Protein 8TEE (pdb70)

Foldseek 3Di:
DQAFQWAWEQEVVVRDIDIDGDDQQQWQLRVLVVVCVPPPVPDDLVQWFKAQVVVLATDPPGGAGNVNVNGPGYIYTYGQWFKAWEQFLLRDIDIEIFRQFQQQLVRQVVVCVQVLAPPSLQKGKFADPPYYYTCVLLCNDDPPDVVVVVVLLPDDALQRLQVRLLRGDGSGGGNSSPPGDGHHYIYIDRNAPDDPCCDLVRRLSNLSRLLSNLLSCDSSPVDDDDPVLSVVLVVLSVVLVVLVVQLPADPPNDPDDVVVPDDVVVVVPDPVVVVVVVVNVVVNVVSSSVNSVSSVVSNVSQCPGPVHAWRWHWKAWVVDDDTWIWIFHLFWIFTARSHPRDTDDIGGPVFFPDWDADLVQQKIWTDGPPDDIIIIHHPNSVSLSVQLSNLSSVLVVPDDPPPCVDRPVVSSCVRRPPVD/DPPVDQPPQADPVNWHWAWEAEVVVRDIDIDTHHQFQFLLNVVVSVCVVDDVVDDLPQWFKAFVVVLATDPPRRHTCNNVVHDRPTYMYTYGQWFWAWEQFLLRDIDIDTFGQFAQQLVVQVVVCVVVVAPDSLQKFKFADDDPCVPVLLDDDDQPDPVSLVVPQDPDFLLVQQVSLLGTDQSRGGNSSRPGDRPGYIYIDRDFPDDPCCDLVRRNSNLRRLLSNLLSCDSNPVDDDDPVVVVVLVVLSVVLVVLVVCLVCLPPVDPPDDQPPDDVVCVVPDPSVVVSVVVSVVVNVVSSSVNSVSSVVSNVSSCPDPCPRWRWHWKAWPPDDDIWIWIFHLFWIFTAGSGPRDTDDIGGPVQFPDKDADLVQQKIWTCGDPDGITMIHHDNSVSLSVQLRNLSSVLVVPDDPPHPSPVVSSCVSRDDD/DDDDDDDPPDDD/DDDDDDDPDDD

Nearest PDB structures (foldseek):
  8tee-assembly1_B-2  TM=1.002E+00  e=6.263E-84  Mus musculus
  8tec-assembly1_A  TM=9.852E-01  e=1.774E-73  Mus musculus
  8tec-assembly1_B-2  TM=9.814E-01  e=1.030E-70  Mus musculus
  8tee-assembly1_A  TM=9.765E-01  e=5.392E-69  Mus musculus
  5xq1-assembly1_A  TM=9.672E-01  e=6.640E-67  Mus musculus

Structure (mmCIF, N/CA/C/O backbone):
data_8TEE
#
_entry.id   8TEE
#
_cell.length_a   72.971
_cell.length_b   98.291
_cell.length_c   76.003
_cell.angle_alpha   90.00
_cell.angle_beta   96.42
_cell.angle_gamma   90.00
#
_symmetry.space_group_name_H-M   'P 1 21 1'
#
loop_
_entity.id
_entity.type
_entity.pdbx_description
1 polymer 'Fermitin family homolog 2'
2 polymer 'Integrin beta-1'
3 water water
#
loop_
_atom_site.group_PDB
_atom_site.id
_atom_site.type_symbol
_atom_site.label_atom_id
_atom_site.label_alt_id
_atom_site.label_comp_id
_atom_site.label_asym_id
_atom_site.label_entity_id
_atom_site.label_seq_id
_atom_site.pdbx_PDB_ins_code
_atom_site.Cartn_x
_atom_site.Cartn_y
_atom_site.Cartn_z
_atom_site.occupancy
_atom_site.B_iso_or_equiv
_atom_site.auth_seq_id
_atom_site.auth_comp_id
_atom_site.auth_asym_id
_atom_site.auth_atom_id
_atom_site.pdbx_PDB_model_num
ATOM 1 N N . ALA A 1 14 ? -34.105 -16.215 52.343 1.00 88.07 14 ALA A N 1
ATOM 2 C CA . ALA A 1 14 ? -32.999 -15.437 51.799 1.00 106.54 14 ALA A CA 1
ATOM 3 C C . ALA A 1 14 ? -31.821 -16.334 51.436 1.00 120.40 14 ALA A C 1
ATOM 4 O O . ALA A 1 14 ? -30.665 -15.924 51.554 1.00 130.12 14 ALA A O 1
ATOM 6 N N . ASP A 1 15 ? -32.132 -17.555 50.995 1.00 111.59 15 ASP A N 1
ATOM 7 C CA . ASP A 1 15 ? -31.131 -18.540 50.595 1.00 114.25 15 ASP A CA 1
ATOM 8 C C . ASP A 1 15 ? -30.036 -18.683 51.645 1.00 121.77 15 ASP A C 1
ATOM 9 O O . ASP A 1 15 ? -30.306 -19.061 52.789 1.00 118.64 15 ASP A O 1
ATOM 11 N N . GLY A 1 16 ? -28.799 -18.377 51.262 1.00 125.14 16 GLY A N 1
ATOM 12 C CA . GLY A 1 16 ? -27.684 -18.412 52.186 1.00 129.30 16 GLY A CA 1
ATOM 13 C C . GLY A 1 16 ? -26.685 -17.309 51.908 1.00 138.73 16 GLY A C 1
ATOM 14 O O . GLY A 1 16 ? -25.519 -17.579 51.606 1.00 136.54 16 GLY A O 1
ATOM 15 N N . THR A 1 17 ? -27.140 -16.059 52.008 1.00 157.22 17 THR A N 1
ATOM 16 C CA . THR A 1 17 ? -26.317 -14.895 51.702 1.00 157.60 17 THR A CA 1
ATOM 17 C C . THR A 1 17 ? -25.042 -14.874 52.537 1.00 156.59 17 THR A C 1
ATOM 18 O O . THR A 1 17 ? -25.093 -14.735 53.763 1.00 156.67 17 THR A O 1
ATOM 20 N N . TRP A 1 18 ? -23.896 -15.021 51.876 1.00 139.47 18 TRP A N 1
ATOM 21 C CA . TRP A 1 18 ? -22.576 -14.964 52.499 1.00 130.07 18 TRP A CA 1
ATOM 22 C C . TRP A 1 18 ? -21.794 -13.890 51.751 1.00 127.91 18 TRP A C 1
ATOM 23 O O . TRP A 1 18 ? -20.954 -14.195 50.899 1.00 127.82 18 TRP A O 1
ATOM 26 N N . GLU A 1 19 ? -22.091 -12.631 52.075 1.00 118.80 19 GLU A N 1
ATOM 27 C CA . GLU A 1 19 ? -21.534 -11.492 51.355 1.00 110.28 19 GLU A CA 1
ATOM 28 C C . GLU A 1 19 ? -20.015 -11.567 51.280 1.00 107.41 19 GLU A C 1
ATOM 29 O O . GLU A 1 19 ? -19.333 -11.718 52.297 1.00 105.75 19 GLU A O 1
ATOM 35 N N . LEU A 1 20 ? -19.493 -11.471 50.060 1.00 103.61 20 LEU A N 1
ATOM 36 C CA . LEU A 1 20 ? -18.059 -11.472 49.800 1.00 102.04 20 LEU A CA 1
ATOM 37 C C . LEU A 1 20 ? -17.695 -10.168 49.107 1.00 97.43 20 LEU A C 1
ATOM 38 O O . LEU A 1 20 ? -18.198 -9.881 48.015 1.00 97.06 20 LEU A O 1
ATOM 43 N N . SER A 1 21 ? -16.825 -9.386 49.737 1.00 97.53 21 SER A N 1
ATOM 44 C CA . SER A 1 21 ? -16.382 -8.108 49.196 1.00 99.50 21 SER A CA 1
ATOM 45 C C . SER A 1 21 ? -15.079 -8.315 48.435 1.00 99.71 21 SER A C 1
ATOM 46 O O . SER A 1 21 ? -14.097 -8.809 48.999 1.00 99.80 21 SER A O 1
ATOM 49 N N . VAL A 1 22 ? -15.077 -7.940 47.159 1.00 91.43 22 VAL A N 1
ATOM 50 C CA . VAL A 1 22 ? -13.911 -8.068 46.293 1.00 84.69 22 VAL A CA 1
ATOM 51 C C . VAL A 1 22 ? -13.528 -6.680 45.804 1.00 85.27 22 VAL A C 1
ATOM 52 O O . VAL A 1 22 ? -14.369 -5.952 45.264 1.00 84.83 22 VAL A O 1
ATOM 56 N N . HIS A 1 23 ? -12.265 -6.314 45.997 1.00 78.69 23 HIS A N 1
ATOM 57 C CA . HIS A 1 23 ? -11.740 -5.045 45.514 1.00 76.24 23 HIS A CA 1
ATOM 58 C C . HIS A 1 23 ? -11.051 -5.258 44.174 1.00 73.18 23 HIS A C 1
ATOM 59 O O . HIS A 1 23 ? -10.156 -6.102 44.057 1.00 74.34 23 HIS A O 1
ATOM 66 N N . VAL A 1 24 ? -11.469 -4.498 43.170 1.00 73.76 24 VAL A N 1
ATOM 67 C CA . VAL A 1 24 ? -10.880 -4.556 41.838 1.00 74.28 24 VAL A CA 1
ATOM 68 C C . VAL A 1 24 ? -9.883 -3.405 41.754 1.00 78.35 24 VAL A C 1
ATOM 69 O O . VAL A 1 24 ? -10.271 -2.240 41.626 1.00 82.81 24 VAL A O 1
ATOM 73 N N . THR A 1 25 ? -8.590 -3.735 41.835 1.00 71.80 25 THR A N 1
ATOM 74 C CA . THR A 1 25 ? -7.557 -2.705 41.850 1.00 69.60 25 THR A CA 1
ATOM 75 C C . THR A 1 25 ? -7.552 -1.889 40.566 1.00 74.24 25 THR A C 1
ATOM 76 O O . THR A 1 25 ? -7.189 -0.707 40.586 1.00 74.60 25 THR A O 1
ATOM 80 N N . ASP A 1 26 ? -7.952 -2.495 39.445 1.00 69.92 26 ASP A N 1
ATOM 81 C CA . ASP A 1 26 ? -7.939 -1.777 38.175 1.00 71.69 26 ASP A CA 1
ATOM 82 C C . ASP A 1 26 ? -8.907 -0.603 38.185 1.00 81.53 26 ASP A C 1
ATOM 83 O O . ASP A 1 26 ? -8.624 0.448 37.599 1.00 79.83 26 ASP A O 1
ATOM 88 N N . LEU A 1 27 ? -10.053 -0.761 38.841 1.00 92.00 27 LEU A N 1
ATOM 89 C CA . LEU A 1 27 ? -11.091 0.258 38.829 1.00 90.63 27 LEU A CA 1
ATOM 90 C C . LEU A 1 27 ? -11.249 0.969 40.164 1.00 93.25 27 LEU A C 1
ATOM 91 O O . LEU A 1 27 ? -12.116 1.843 40.281 1.00 100.10 27 LEU A O 1
ATOM 96 N N . ASN A 1 28 ? -10.436 0.623 41.168 1.00 98.70 28 ASN A N 1
ATOM 97 C CA . ASN A 1 28 ? -10.528 1.216 42.506 1.00 101.29 28 ASN A CA 1
ATOM 98 C C . ASN A 1 28 ? -11.940 1.096 43.072 1.00 103.63 28 ASN A C 1
ATOM 99 O O . ASN A 1 28 ? -12.376 1.917 43.883 1.00 104.68 28 ASN A O 1
ATOM 104 N N . ARG A 1 29 ? -12.669 0.067 42.649 1.00 97.68 29 ARG A N 1
ATOM 105 C CA . ARG A 1 29 ? -14.067 -0.104 43.009 1.00 96.93 29 ARG A CA 1
ATOM 106 C C . ARG A 1 29 ? -14.242 -1.399 43.785 1.00 94.32 29 ARG A C 1
ATOM 107 O O . ARG A 1 29 ? -13.845 -2.470 43.313 1.00 87.57 29 ARG A O 1
ATOM 109 N N . ASP A 1 30 ? -14.826 -1.296 44.974 1.00 100.83 30 ASP A N 1
ATOM 110 C CA . ASP A 1 30 ? -15.245 -2.475 45.711 1.00 99.30 30 ASP A CA 1
ATOM 111 C C . ASP A 1 30 ? -16.538 -3.023 45.123 1.00 102.03 30 ASP A C 1
ATOM 112 O O . ASP A 1 30 ? -17.394 -2.274 44.644 1.00 98.40 30 ASP A O 1
ATOM 117 N N . VAL A 1 31 ? -16.664 -4.349 45.138 1.00 93.28 31 VAL A N 1
ATOM 118 C CA . VAL A 1 31 ? -17.901 -5.014 44.749 1.00 90.66 31 VAL A CA 1
ATOM 119 C C . VAL A 1 31 ? -18.217 -6.081 45.787 1.00 93.37 31 VAL A C 1
ATOM 120 O O . VAL A 1 31 ? -17.320 -6.678 46.390 1.00 92.52 31 VAL A O 1
ATOM 124 N N . THR A 1 32 ? -19.509 -6.298 46.014 1.00 95.01 32 THR A N 1
ATOM 125 C CA . THR A 1 32 ? -19.988 -7.320 46.931 1.00 92.70 32 THR A CA 1
ATOM 126 C C . THR A 1 32 ? -20.838 -8.318 46.160 1.00 92.45 32 THR A C 1
ATOM 127 O O . THR A 1 32 ? -21.611 -7.937 45.275 1.00 91.26 32 THR A O 1
ATOM 131 N N . LEU A 1 33 ? -20.688 -9.597 46.494 1.00 93.58 33 LEU A N 1
ATOM 132 C CA . LEU A 1 33 ? -21.359 -10.667 45.776 1.00 93.80 33 LEU A CA 1
ATOM 133 C C . LEU A 1 33 ? -22.070 -11.590 46.756 1.00 98.92 33 LEU A C 1
ATOM 134 O O . LEU A 1 33 ? -21.720 -11.671 47.936 1.00 101.41 33 LEU A O 1
ATOM 139 N N . ARG A 1 34 ? -23.083 -12.283 46.244 1.00 98.88 34 ARG A N 1
ATOM 140 C CA . ARG A 1 34 ? -23.792 -13.319 46.983 1.00 99.88 34 ARG A CA 1
ATOM 141 C C . ARG A 1 34 ? -23.246 -14.679 46.573 1.00 98.23 34 ARG A C 1
ATOM 142 O O . ARG A 1 34 ? -23.139 -14.976 45.378 1.00 99.32 34 ARG A O 1
ATOM 144 N N . VAL A 1 35 ? -22.901 -15.498 47.562 1.00 107.83 35 VAL A N 1
ATOM 145 C CA . VAL A 1 35 ? -22.281 -16.795 47.345 1.00 112.01 35 VAL A CA 1
ATOM 146 C C . VAL A 1 35 ? -22.922 -17.802 48.293 1.00 123.71 35 VAL A C 1
ATOM 147 O O . VAL A 1 35 ? -23.796 -17.464 49.099 1.00 123.01 35 VAL A O 1
ATOM 149 N N . THR A 1 36 ? -22.484 -19.059 48.184 1.00 140.77 36 THR A N 1
ATOM 150 C CA . THR A 1 36 ? -22.972 -20.124 49.049 1.00 144.12 36 THR A CA 1
ATOM 151 C C . THR A 1 36 ? -21.855 -20.927 49.698 1.00 145.13 36 THR A C 1
ATOM 152 O O . THR A 1 36 ? -22.147 -21.906 50.399 1.00 147.16 36 THR A O 1
ATOM 156 N N . GLY A 1 37 ? -20.593 -20.542 49.495 1.00 130.69 37 GLY A N 1
ATOM 157 C CA . GLY A 1 37 ? -19.449 -21.303 49.949 1.00 124.32 37 GLY A CA 1
ATOM 158 C C . GLY A 1 37 ? -19.043 -22.472 49.056 1.00 124.34 37 GLY A C 1
ATOM 159 O O . GLY A 1 37 ? -17.886 -22.904 49.114 1.00 121.50 37 GLY A O 1
ATOM 160 N N . GLU A 1 38 ? -19.961 -23.007 48.237 1.00 126.73 38 GLU A N 1
ATOM 161 C CA . GLU A 1 38 ? -19.634 -24.043 47.256 1.00 125.82 38 GLU A CA 1
ATOM 162 C C . GLU A 1 38 ? -19.282 -23.469 45.897 1.00 128.32 38 GLU A C 1
ATOM 163 O O . GLU A 1 38 ? -18.876 -24.225 45.010 1.00 126.67 38 GLU A O 1
ATOM 165 N N . VAL A 1 39 ? -19.442 -22.158 45.708 1.00 138.50 39 VAL A N 1
ATOM 166 C CA . VAL A 1 39 ? -19.153 -21.559 44.410 1.00 136.40 39 VAL A CA 1
ATOM 167 C C . VAL A 1 39 ? -17.643 -21.597 44.184 1.00 137.39 39 VAL A C 1
ATOM 168 O O . VAL A 1 39 ? -16.844 -21.514 45.130 1.00 137.11 39 VAL A O 1
ATOM 172 N N . HIS A 1 40 ? -17.248 -21.791 42.933 1.00 129.18 40 HIS A N 1
ATOM 173 C CA . HIS A 1 40 ? -15.860 -22.046 42.585 1.00 125.31 40 HIS A CA 1
ATOM 174 C C . HIS A 1 40 ? -15.101 -20.743 42.379 1.00 118.53 40 HIS A C 1
ATOM 175 O O . HIS A 1 40 ? -15.688 -19.672 42.197 1.00 112.97 40 HIS A O 1
ATOM 182 N N . ILE A 1 41 ? -13.771 -20.849 42.418 1.00 119.34 41 ILE A N 1
ATOM 183 C CA . ILE A 1 41 ? -12.929 -19.709 42.070 1.00 112.75 41 ILE A CA 1
ATOM 184 C C . ILE A 1 41 ? -13.273 -19.218 40.672 1.00 107.27 41 ILE A C 1
ATOM 185 O O . ILE A 1 41 ? -13.576 -18.040 40.469 1.00 102.90 41 ILE A O 1
ATOM 187 N N . GLY A 1 42 ? -13.263 -20.120 39.689 1.00 114.55 42 GLY A N 1
ATOM 188 C CA . GLY A 1 42 ? -13.690 -19.736 38.354 1.00 111.46 42 GLY A CA 1
ATOM 189 C C . GLY A 1 42 ? -15.097 -19.173 38.328 1.00 110.50 42 GLY A C 1
ATOM 190 O O . GLY A 1 42 ? -15.426 -18.343 37.474 1.00 108.91 42 GLY A O 1
ATOM 191 N N . GLY A 1 43 ? -15.938 -19.594 39.274 1.00 107.79 43 GLY A N 1
ATOM 192 C CA . GLY A 1 43 ? -17.296 -19.081 39.324 1.00 102.74 43 GLY A CA 1
ATOM 193 C C . GLY A 1 43 ? -17.353 -17.620 39.731 1.00 98.87 43 GLY A C 1
ATOM 194 O O . GLY A 1 43 ? -18.087 -16.828 39.134 1.00 96.43 43 GLY A O 1
ATOM 195 N N . VAL A 1 44 ? -16.576 -17.239 40.748 1.00 95.69 44 VAL A N 1
ATOM 196 C CA . VAL A 1 44 ? -16.653 -15.865 41.237 1.00 88.49 44 VAL A CA 1
ATOM 197 C C . VAL A 1 44 ? -16.016 -14.895 40.244 1.00 87.82 44 VAL A C 1
ATOM 198 O O . VAL A 1 44 ? -16.550 -13.806 40.007 1.00 84.22 44 VAL A O 1
ATOM 202 N N . MET A 1 45 ? -14.890 -15.274 39.623 1.00 88.41 45 MET A N 1
ATOM 203 C CA . MET A 1 45 ? -14.285 -14.409 38.607 1.00 83.15 45 MET A CA 1
ATOM 204 C C . MET A 1 45 ? -15.278 -14.082 37.497 1.00 83.41 45 MET A C 1
ATOM 205 O O . MET A 1 45 ? -15.408 -12.924 37.084 1.00 80.62 45 MET A O 1
ATOM 210 N N . LEU A 1 46 ? -15.993 -15.096 37.003 1.00 84.17 46 LEU A N 1
ATOM 211 C CA . LEU A 1 46 ? -16.990 -14.851 35.966 1.00 80.40 46 LEU A CA 1
ATOM 212 C C . LEU A 1 46 ? -18.122 -13.970 36.477 1.00 79.18 46 LEU A C 1
ATOM 213 O O . LEU A 1 46 ? -18.753 -13.253 35.692 1.00 79.32 46 LEU A O 1
ATOM 218 N N . LYS A 1 47 ? -18.392 -14.005 37.783 1.00 81.25 47 LYS A N 1
ATOM 219 C CA . LYS A 1 47 ? -19.373 -13.088 38.350 1.00 79.48 47 LYS A CA 1
ATOM 220 C C . LYS A 1 47 ? -18.842 -11.661 38.386 1.00 78.88 47 LYS A C 1
ATOM 221 O O . LYS A 1 47 ? -19.629 -10.707 38.372 1.00 76.63 47 LYS A O 1
ATOM 223 N N . LEU A 1 48 ? -17.517 -11.495 38.429 1.00 78.58 48 LEU A N 1
ATOM 224 C CA . LEU A 1 48 ? -16.932 -10.157 38.423 1.00 77.98 48 LEU A CA 1
ATOM 225 C C . LEU A 1 48 ? -17.143 -9.464 37.082 1.00 76.44 48 LEU A C 1
ATOM 226 O O . LEU A 1 48 ? -17.572 -8.305 37.032 1.00 75.13 48 LEU A O 1
ATOM 231 N N . VAL A 1 49 ? -16.839 -10.157 35.982 1.00 78.92 49 VAL A N 1
ATOM 232 C CA . VAL A 1 49 ? -16.918 -9.532 34.666 1.00 81.31 49 VAL A CA 1
ATOM 233 C C . VAL A 1 49 ? -18.369 -9.257 34.284 1.00 80.88 49 VAL A C 1
ATOM 234 O O . VAL A 1 49 ? -18.679 -8.219 33.687 1.00 78.83 49 VAL A O 1
ATOM 238 N N . GLU A 1 50 ? -19.282 -10.170 34.629 1.00 85.23 50 GLU A N 1
ATOM 239 C CA . GLU A 1 50 ? -20.690 -9.977 34.296 1.00 84.73 50 GLU A CA 1
ATOM 240 C C . GLU A 1 50 ? -21.294 -8.779 35.014 1.00 83.90 50 GLU A C 1
ATOM 241 O O . GLU A 1 50 ? -22.319 -8.254 34.567 1.00 86.27 50 GLU A O 1
ATOM 243 N N . LYS A 1 51 ? -20.688 -8.341 36.116 1.00 82.94 51 LYS A N 1
ATOM 244 C CA . LYS A 1 51 ? -21.144 -7.161 36.838 1.00 79.08 51 LYS A CA 1
ATOM 245 C C . LYS A 1 51 ? -20.401 -5.896 36.437 1.00 81.74 51 LYS A C 1
ATOM 246 O O . LYS A 1 51 ? -21.004 -4.818 36.417 1.00 76.27 51 LYS A O 1
ATOM 248 N N . LEU A 1 52 ? -19.115 -5.996 36.123 1.00 91.56 52 LEU A N 1
ATOM 249 C CA . LEU A 1 52 ? -18.348 -4.847 35.663 1.00 89.00 52 LEU A CA 1
ATOM 250 C C . LEU A 1 52 ? -18.336 -4.843 34.133 1.00 88.92 52 LEU A C 1
ATOM 251 O O . LEU A 1 52 ? -19.169 -5.495 33.500 1.00 91.97 52 LEU A O 1
ATOM 253 N N . ASP A 1 53 ? -17.388 -4.127 33.527 1.00 79.79 53 ASP A N 1
ATOM 254 C CA . ASP A 1 53 ? -17.335 -3.961 32.077 1.00 78.26 53 ASP A CA 1
ATOM 255 C C . ASP A 1 53 ? -17.307 -5.296 31.343 1.00 78.24 53 ASP A C 1
ATOM 256 O O . ASP A 1 53 ? -16.310 -6.020 31.390 1.00 79.07 53 ASP A O 1
ATOM 261 N N . VAL A 1 54 ? -18.402 -5.632 30.656 1.00 78.49 54 VAL A N 1
ATOM 262 C CA . VAL A 1 54 ? -18.430 -6.834 29.825 1.00 76.74 54 VAL A CA 1
ATOM 263 C C . VAL A 1 54 ? -17.592 -6.706 28.565 1.00 75.83 54 VAL A C 1
ATOM 264 O O . VAL A 1 54 ? -17.502 -7.675 27.801 1.00 70.53 54 VAL A O 1
ATOM 268 N N . LYS A 1 55 ? -16.986 -5.542 28.318 1.00 77.36 55 LYS A N 1
ATOM 269 C CA . LYS A 1 55 ? -16.073 -5.339 27.201 1.00 75.91 55 LYS A CA 1
ATOM 270 C C . LYS A 1 55 ? -14.611 -5.400 27.614 1.00 79.50 55 LYS A C 1
ATOM 271 O O . LYS A 1 55 ? -13.745 -5.574 26.749 1.00 82.36 55 LYS A O 1
ATOM 274 N N . LYS A 1 56 ? -14.322 -5.248 28.904 1.00 78.29 56 LYS A N 1
ATOM 275 C CA . LYS A 1 56 ? -12.949 -5.182 29.381 1.00 77.26 56 LYS A CA 1
ATOM 276 C C . LYS A 1 56 ? -12.241 -6.521 29.213 1.00 76.83 56 LYS A C 1
ATOM 277 O O . LYS A 1 56 ? -12.854 -7.589 29.281 1.00 77.64 56 LYS A O 1
ATOM 283 N N . ASP A 1 57 ? -10.934 -6.449 28.981 1.00 72.65 57 ASP A N 1
ATOM 284 C CA . ASP A 1 57 ? -10.080 -7.632 28.948 1.00 70.21 57 ASP A CA 1
ATOM 285 C C . ASP A 1 57 ? -9.714 -7.989 30.383 1.00 71.94 57 ASP A C 1
ATOM 286 O O . ASP A 1 57 ? -8.860 -7.346 30.997 1.00 69.31 57 ASP A O 1
ATOM 291 N N . TRP A 1 58 ? -10.369 -9.014 30.924 1.00 73.56 58 TRP A N 1
ATOM 292 C CA . TRP A 1 58 ? -10.075 -9.514 32.260 1.00 74.74 58 TRP A CA 1
ATOM 293 C C . TRP A 1 58 ? -9.201 -10.760 32.246 1.00 74.80 58 TRP A C 1
ATOM 294 O O . TRP A 1 58 ? -8.945 -11.330 33.311 1.00 78.20 58 TRP A O 1
ATOM 305 N N . SER A 1 59 ? -8.735 -11.192 31.071 1.00 64.80 59 SER A N 1
ATOM 306 C CA . SER A 1 59 ? -8.014 -12.456 30.947 1.00 68.66 59 SER A CA 1
ATOM 307 C C . SER A 1 59 ? -6.701 -12.479 31.720 1.00 67.31 59 SER A C 1
ATOM 308 O O . SER A 1 59 ? -6.116 -13.556 31.876 1.00 66.35 59 SER A O 1
ATOM 311 N N . ASP A 1 60 ? -6.225 -11.333 32.203 1.00 61.15 60 ASP A N 1
ATOM 312 C CA . ASP A 1 60 ? -5.024 -11.283 33.024 1.00 61.49 60 ASP A CA 1
ATOM 313 C C . ASP A 1 60 ? -5.328 -11.191 34.515 1.00 62.75 60 ASP A C 1
ATOM 314 O O . ASP A 1 60 ? -4.406 -11.315 35.329 1.00 60.63 60 ASP A O 1
ATOM 319 N N . HIS A 1 61 ? -6.588 -10.995 34.892 1.00 65.37 61 HIS A N 1
ATOM 320 C CA . HIS A 1 61 ? -6.932 -10.846 36.297 1.00 62.79 61 HIS A CA 1
ATOM 321 C C . HIS A 1 61 ? -7.020 -12.195 36.994 1.00 63.15 61 HIS A C 1
ATOM 322 O O . HIS A 1 61 ? -7.425 -13.202 36.407 1.00 65.43 61 HIS A O 1
ATOM 329 N N . ALA A 1 62 ? -6.636 -12.198 38.266 1.00 63.95 62 ALA A N 1
ATOM 330 C CA . ALA A 1 62 ? -6.805 -13.344 39.141 1.00 64.37 62 ALA A CA 1
ATOM 331 C C . ALA A 1 62 ? -7.146 -12.830 40.531 1.00 65.15 62 ALA A C 1
ATOM 332 O O . ALA A 1 62 ? -7.032 -11.635 40.820 1.00 62.63 62 ALA A O 1
ATOM 334 N N . LEU A 1 63 ? -7.573 -13.741 41.396 1.00 66.08 63 LEU A N 1
ATOM 335 C CA . LEU A 1 63 ? -7.960 -13.383 42.752 1.00 70.27 63 LEU A CA 1
ATOM 336 C C . LEU A 1 63 ? -6.782 -13.576 43.697 1.00 74.75 63 LEU A C 1
ATOM 337 O O . LEU A 1 63 ? -6.179 -14.653 43.739 1.00 75.04 63 LEU A O 1
ATOM 342 N N . TRP A 1 64 ? -6.453 -12.526 44.446 1.00 74.53 64 TRP A N 1
ATOM 343 C CA . TRP A 1 64 ? -5.384 -12.565 45.433 1.00 77.42 64 TRP A CA 1
ATOM 344 C C . TRP A 1 64 ? -5.980 -12.310 46.809 1.00 81.87 64 TRP A C 1
ATOM 345 O O . TRP A 1 64 ? -6.684 -11.315 47.013 1.00 82.04 64 TRP A O 1
ATOM 356 N N . TRP A 1 65 ? -5.702 -13.216 47.744 1.00 81.09 65 TRP A N 1
ATOM 357 C CA . TRP A 1 65 ? -6.212 -13.142 49.110 1.00 81.92 65 TRP A CA 1
ATOM 358 C C . TRP A 1 65 ? -5.108 -12.549 49.979 1.00 81.54 65 TRP A C 1
ATOM 359 O O . TRP A 1 65 ? -4.198 -13.258 50.414 1.00 81.17 65 TRP A O 1
ATOM 370 N N . GLU A 1 66 ? -5.196 -11.239 50.231 1.00 78.60 66 GLU A N 1
ATOM 371 C CA . GLU A 1 66 ? -4.120 -10.534 50.924 1.00 80.52 66 GLU A CA 1
ATOM 372 C C . GLU A 1 66 ? -3.904 -11.077 52.331 1.00 83.08 66 GLU A C 1
ATOM 373 O O . GLU A 1 66 ? -2.759 -11.252 52.765 1.00 85.53 66 GLU A O 1
ATOM 379 N N . LYS A 1 67 ? -4.990 -11.340 53.063 1.00 80.73 67 LYS A N 1
ATOM 380 C CA . LYS A 1 67 ? -4.860 -11.816 54.437 1.00 77.04 67 LYS A CA 1
ATOM 381 C C . LYS A 1 67 ? -4.074 -13.120 54.500 1.00 79.53 67 LYS A C 1
ATOM 382 O O . LYS A 1 67 ? -3.219 -13.298 55.377 1.00 80.86 67 LYS A O 1
ATOM 384 N N . LYS A 1 68 ? -4.343 -14.040 53.578 1.00 83.09 68 LYS A N 1
ATOM 385 C CA . LYS A 1 68 ? -3.596 -15.286 53.485 1.00 86.05 68 LYS A CA 1
ATOM 386 C C . LYS A 1 68 ? -2.337 -15.156 52.638 1.00 84.76 68 LYS A C 1
ATOM 387 O O . LYS A 1 68 ? -1.563 -16.115 52.559 1.00 80.44 68 LYS A O 1
ATOM 389 N N . ARG A 1 69 ? -2.119 -13.998 52.014 1.00 94.39 69 ARG A N 1
ATOM 390 C CA . ARG A 1 69 ? -0.955 -13.737 51.168 1.00 94.63 69 ARG A CA 1
ATOM 391 C C . ARG A 1 69 ? -0.773 -14.839 50.125 1.00 93.32 69 ARG A C 1
ATOM 392 O O . ARG A 1 69 ? 0.286 -15.460 50.007 1.00 92.22 69 ARG A O 1
ATOM 400 N N . THR A 1 70 ? -1.837 -15.077 49.361 1.00 82.06 70 THR A N 1
ATOM 401 C CA . THR A 1 70 ? -1.849 -16.174 48.405 1.00 82.57 70 THR A CA 1
ATOM 402 C C . THR A 1 70 ? -2.707 -15.813 47.203 1.00 80.46 70 THR A C 1
ATOM 403 O O . THR A 1 70 ? -3.787 -15.234 47.351 1.00 79.31 70 THR A O 1
ATOM 407 N N . TRP A 1 71 ? -2.216 -16.159 46.015 1.00 73.67 71 TRP A N 1
ATOM 408 C CA . TRP A 1 71 ? -3.047 -16.120 44.822 1.00 74.48 71 TRP A CA 1
ATOM 409 C C . TRP A 1 71 ? -3.999 -17.310 44.815 1.00 79.17 71 TRP A C 1
ATOM 410 O O . TRP A 1 71 ? -3.711 -18.368 45.381 1.00 76.73 71 TRP A O 1
ATOM 421 N N . LEU A 1 72 ? -5.146 -17.132 44.167 1.00 76.64 72 LEU A N 1
ATOM 422 C CA . LEU A 1 72 ? -6.135 -18.196 44.019 1.00 75.41 72 LEU A CA 1
ATOM 423 C C . LEU A 1 72 ? -6.182 -18.632 42.557 1.00 83.27 72 LEU A C 1
ATOM 424 O O . LEU A 1 72 ? -7.161 -18.409 41.843 1.00 89.23 72 LEU A O 1
ATOM 429 N N . LEU A 1 73 ? -5.098 -19.272 42.114 1.00 83.10 73 LEU A N 1
ATOM 430 C CA . LEU A 1 73 ? -4.983 -19.647 40.710 1.00 87.45 73 LEU A CA 1
ATOM 431 C C . LEU A 1 73 ? -5.696 -20.957 40.399 1.00 97.74 73 LEU A C 1
ATOM 432 O O . LEU A 1 73 ? -6.169 -21.142 39.272 1.00 99.25 73 LEU A O 1
ATOM 437 N N . LYS A 1 74 ? -5.782 -21.870 41.365 1.00 112.10 74 LYS A N 1
ATOM 438 C CA . LYS A 1 74 ? -6.520 -23.111 41.165 1.00 114.60 74 LYS A CA 1
ATOM 439 C C . LYS A 1 74 ? -8.006 -22.811 40.998 1.00 118.72 74 LYS A C 1
ATOM 440 O O . LYS A 1 74 ? -8.736 -22.689 41.987 1.00 122.51 74 LYS A O 1
ATOM 442 N N . THR A 1 75 ? -8.456 -22.696 39.744 1.00 114.53 75 THR A N 1
ATOM 443 C CA . THR A 1 75 ? -9.804 -22.202 39.470 1.00 116.04 75 THR A CA 1
ATOM 444 C C . THR A 1 75 ? -10.872 -23.160 39.985 1.00 126.39 75 THR A C 1
ATOM 445 O O . THR A 1 75 ? -11.868 -22.728 40.577 1.00 124.68 75 THR A O 1
ATOM 449 N N . HIS A 1 76 ? -10.688 -24.463 39.774 1.00 147.48 76 HIS A N 1
ATOM 450 C CA . HIS A 1 76 ? -11.672 -25.467 40.184 1.00 149.51 76 HIS A CA 1
ATOM 451 C C . HIS A 1 76 ? -11.539 -25.779 41.678 1.00 150.61 76 HIS A C 1
ATOM 452 O O . HIS A 1 76 ? -11.206 -26.889 42.094 1.00 153.58 76 HIS A O 1
ATOM 454 N N . TRP A 1 77 ? -11.812 -24.757 42.489 1.00 134.75 77 TRP A N 1
ATOM 455 C CA . TRP A 1 77 ? -11.697 -24.833 43.940 1.00 135.62 77 TRP A CA 1
ATOM 456 C C . TRP A 1 77 ? -12.915 -24.170 44.565 1.00 136.94 77 TRP A C 1
ATOM 457 O O . TRP A 1 77 ? -13.237 -23.026 44.233 1.00 136.33 77 TRP A O 1
ATOM 468 N N . THR A 1 78 ? -13.590 -24.884 45.461 1.00 124.87 78 THR A N 1
ATOM 469 C CA . THR A 1 78 ? -14.697 -24.285 46.188 1.00 121.85 78 THR A CA 1
ATOM 470 C C . THR A 1 78 ? -14.172 -23.231 47.154 1.00 118.45 78 THR A C 1
ATOM 471 O O . THR A 1 78 ? -13.035 -23.303 47.628 1.00 116.12 78 THR A O 1
ATOM 475 N N . LEU A 1 79 ? -15.012 -22.230 47.430 1.00 115.29 79 LEU A N 1
ATOM 476 C CA . LEU A 1 79 ? -14.644 -21.206 48.403 1.00 114.06 79 LEU A CA 1
ATOM 477 C C . LEU A 1 79 ? -14.312 -21.829 49.755 1.00 112.91 79 LEU A C 1
ATOM 478 O O . LEU A 1 79 ? -13.341 -21.432 50.410 1.00 109.18 79 LEU A O 1
ATOM 483 N N . ASP A 1 80 ? -15.103 -22.817 50.183 1.00 112.45 80 ASP A N 1
ATOM 484 C CA . ASP A 1 80 ? -14.809 -23.515 51.432 1.00 111.71 80 ASP A CA 1
ATOM 485 C C . ASP A 1 80 ? -13.487 -24.266 51.344 1.00 112.58 80 ASP A C 1
ATOM 486 O O . ASP A 1 80 ? -12.734 -24.328 52.324 1.00 109.09 80 ASP A O 1
ATOM 488 N N . LYS A 1 81 ? -13.187 -24.842 50.176 1.00 112.30 81 LYS A N 1
ATOM 489 C CA . LYS A 1 81 ? -11.910 -25.526 49.997 1.00 112.93 81 LYS A CA 1
ATOM 490 C C . LYS A 1 81 ? -10.743 -24.569 50.210 1.00 112.43 81 LYS A C 1
ATOM 491 O O . LYS A 1 81 ? -9.715 -24.949 50.783 1.00 111.95 81 LYS A O 1
ATOM 493 N N . CYS A 1 82 ? -10.889 -23.319 49.774 1.00 111.30 82 CYS A N 1
ATOM 494 C CA . CYS A 1 82 ? -9.906 -22.290 50.084 1.00 108.77 82 CYS A CA 1
ATOM 495 C C . CYS A 1 82 ? -10.128 -21.648 51.446 1.00 105.08 82 CYS A C 1
ATOM 496 O O . CYS A 1 82 ? -9.169 -21.150 52.047 1.00 95.51 82 CYS A O 1
ATOM 499 N N . GLY A 1 83 ? -11.359 -21.646 51.945 1.00 106.56 83 GLY A N 1
ATOM 500 C CA . GLY A 1 83 ? -11.673 -20.969 53.191 1.00 101.94 83 GLY A CA 1
ATOM 501 C C . GLY A 1 83 ? -12.623 -19.807 52.965 1.00 102.16 83 GLY A C 1
ATOM 502 O O . GLY A 1 83 ? -12.750 -18.912 53.801 1.00 100.08 83 GLY A O 1
ATOM 503 N N . ALA A 1 86 ? -16.573 -16.512 54.918 1.00 97.46 86 ALA A N 1
ATOM 504 C CA . ALA A 1 86 ? -17.207 -15.224 54.661 1.00 101.60 86 ALA A CA 1
ATOM 505 C C . ALA A 1 86 ? -16.437 -14.098 55.344 1.00 106.86 86 ALA A C 1
ATOM 506 O O . ALA A 1 86 ? -15.507 -14.352 56.111 1.00 108.71 86 ALA A O 1
ATOM 508 N N . ASP A 1 87 ? -16.834 -12.858 55.052 1.00 116.31 87 ASP A N 1
ATOM 509 C CA . ASP A 1 87 ? -16.173 -11.645 55.536 1.00 117.72 87 ASP A CA 1
ATOM 510 C C . ASP A 1 87 ? -14.725 -11.545 55.067 1.00 114.70 87 ASP A C 1
ATOM 511 O O . ASP A 1 87 ? -13.944 -10.760 55.615 1.00 112.46 87 ASP A O 1
ATOM 513 N N . ALA A 1 88 ? -14.351 -12.321 54.054 1.00 102.97 88 ALA A N 1
ATOM 514 C CA . ALA A 1 88 ? -12.994 -12.290 53.530 1.00 94.91 88 ALA A CA 1
ATOM 515 C C . ALA A 1 88 ? -12.827 -11.135 52.552 1.00 94.54 88 ALA A C 1
ATOM 516 O O . ALA A 1 88 ? -13.741 -10.811 51.788 1.00 98.47 88 ALA A O 1
ATOM 518 N N . LYS A 1 89 ? -11.651 -10.515 52.581 1.00 88.17 89 LYS A N 1
ATOM 519 C CA . LYS A 1 89 ? -11.327 -9.397 51.702 1.00 84.15 89 LYS A CA 1
ATOM 520 C C . LYS A 1 89 ? -10.419 -9.905 50.588 1.00 77.48 89 LYS A C 1
ATOM 521 O O . LYS A 1 89 ? -9.235 -10.175 50.818 1.00 80.72 89 LYS A O 1
ATOM 527 N N . LEU A 1 90 ? -10.972 -10.037 49.388 1.00 76.24 90 LEU A N 1
ATOM 528 C CA . LEU A 1 90 ? -10.231 -10.505 48.227 1.00 75.09 90 LEU A CA 1
ATOM 529 C C . LEU A 1 90 ? -9.980 -9.351 47.265 1.00 75.81 90 LEU A C 1
ATOM 530 O O . LEU A 1 90 ? -10.631 -8.305 47.326 1.00 74.92 90 LEU A O 1
ATOM 535 N N . GLN A 1 91 ? -9.019 -9.555 46.370 1.00 71.75 91 GLN A N 1
ATOM 536 C CA . GLN A 1 91 ? -8.684 -8.577 45.347 1.00 71.53 91 GLN A CA 1
ATOM 537 C C . GLN A 1 91 ? -8.736 -9.233 43.975 1.00 67.53 91 GLN A C 1
ATOM 538 O O . GLN A 1 91 ? -8.198 -10.328 43.784 1.00 68.64 91 GLN A O 1
ATOM 544 N N . PHE A 1 92 ? -9.394 -8.564 43.032 1.00 69.04 92 PHE A N 1
ATOM 545 C CA . PHE A 1 92 ? -9.384 -8.950 41.625 1.00 67.06 92 PHE A CA 1
ATOM 546 C C . PHE A 1 92 ? -8.401 -8.015 40.932 1.00 63.85 92 PHE A C 1
ATOM 547 O O . PHE A 1 92 ? -8.719 -6.857 40.650 1.00 65.18 92 PHE A O 1
ATOM 555 N N . THR A 1 93 ? -7.202 -8.518 40.665 1.00 60.31 93 THR A N 1
ATOM 556 C CA . THR A 1 93 ? -6.086 -7.676 40.271 1.00 60.37 93 THR A CA 1
ATOM 557 C C . THR A 1 93 ? -5.346 -8.304 39.100 1.00 55.44 93 THR A C 1
ATOM 558 O O . THR A 1 93 ? -5.349 -9.532 38.946 1.00 56.31 93 THR A O 1
ATOM 562 N N . PRO A 1 94 ? -4.732 -7.488 38.244 1.00 54.89 94 PRO A N 1
ATOM 563 C CA . PRO A 1 94 ? -3.925 -8.044 37.150 1.00 59.86 94 PRO A CA 1
ATOM 564 C C . PRO A 1 94 ? -2.712 -8.791 37.685 1.00 63.19 94 PRO A C 1
ATOM 565 O O . PRO A 1 94 ? -2.004 -8.310 38.573 1.00 57.84 94 PRO A O 1
ATOM 569 N N . GLN A 1 95 ? -2.478 -9.984 37.133 1.00 60.71 95 GLN A N 1
ATOM 570 C CA . GLN A 1 95 ? -1.292 -10.746 37.506 1.00 58.08 95 GLN A CA 1
ATOM 571 C C . GLN A 1 95 ? -0.021 -10.025 37.076 1.00 58.86 95 GLN A C 1
ATOM 572 O O . GLN A 1 95 ? 0.994 -10.063 37.782 1.00 59.97 95 GLN A O 1
ATOM 578 N N . HIS A 1 96 ? -0.060 -9.359 35.926 1.00 57.79 96 HIS A N 1
ATOM 579 C CA . HIS A 1 96 ? 1.088 -8.627 35.409 1.00 60.03 96 HIS A CA 1
ATOM 580 C C . HIS A 1 96 ? 1.025 -7.174 35.865 1.00 59.07 96 HIS A C 1
ATOM 581 O O . HIS A 1 96 ? -0.015 -6.521 35.738 1.00 60.02 96 HIS A O 1
ATOM 588 N N . LYS A 1 97 ? 2.138 -6.679 36.406 1.00 60.58 97 LYS A N 1
ATOM 589 C CA . LYS A 1 97 ? 2.242 -5.301 36.865 1.00 61.82 97 LYS A CA 1
ATOM 590 C C . LYS A 1 97 ? 3.609 -4.753 36.482 1.00 66.64 97 LYS A C 1
ATOM 591 O O . LYS A 1 97 ? 4.509 -5.493 36.076 1.00 62.65 97 LYS A O 1
ATOM 597 N N . LEU A 1 98 ? 3.761 -3.438 36.622 1.00 66.94 98 LEU A N 1
ATOM 598 C CA . LEU A 1 98 ? 5.014 -2.765 36.309 1.00 64.60 98 LEU A CA 1
ATOM 599 C C . LEU A 1 98 ? 5.943 -2.810 37.515 1.00 67.78 98 LEU A C 1
ATOM 600 O O . LEU A 1 98 ? 5.542 -2.466 38.631 1.00 73.37 98 LEU A O 1
ATOM 602 N N . LEU A 1 99 ? 7.184 -3.235 37.285 1.00 67.97 99 LEU A N 1
ATOM 603 C CA . LEU A 1 99 ? 8.203 -3.315 38.324 1.00 68.95 99 LEU A CA 1
ATOM 604 C C . LEU A 1 99 ? 9.315 -2.336 37.985 1.00 67.01 99 LEU A C 1
ATOM 605 O O . LEU A 1 99 ? 9.916 -2.426 36.909 1.00 65.53 99 LEU A O 1
ATOM 610 N N . ARG A 1 100 ? 9.586 -1.402 38.892 1.00 70.84 100 ARG A N 1
ATOM 611 C CA . ARG A 1 100 ? 10.731 -0.519 38.729 1.00 70.58 100 ARG A CA 1
ATOM 612 C C . ARG A 1 100 ? 11.983 -1.222 39.235 1.00 65.02 100 ARG A C 1
ATOM 613 O O . ARG A 1 100 ? 12.009 -1.730 40.360 1.00 64.35 100 ARG A O 1
ATOM 621 N N . LEU A 1 101 ? 13.010 -1.274 38.395 1.00 64.49 101 LEU A N 1
ATOM 622 C CA . LEU A 1 101 ? 14.256 -1.944 38.728 1.00 60.92 101 LEU A CA 1
ATOM 623 C C . LEU A 1 101 ? 15.419 -0.975 38.590 1.00 61.46 101 LEU A C 1
ATOM 624 O O . LEU A 1 101 ? 15.455 -0.163 37.661 1.00 61.25 101 LEU A O 1
ATOM 629 N N . GLN A 1 102 ? 16.364 -1.058 39.521 1.00 58.86 102 GLN A N 1
ATOM 630 C CA . GLN A 1 102 ? 17.663 -0.420 39.362 1.00 60.15 102 GLN A CA 1
ATOM 631 C C . GLN A 1 102 ? 18.639 -1.464 38.840 1.00 55.97 102 GLN A C 1
ATOM 632 O O . GLN A 1 102 ? 18.861 -2.493 39.488 1.00 53.96 102 GLN A O 1
ATOM 638 N N . LEU A 1 103 ? 19.201 -1.208 37.666 1.00 57.97 103 LEU A N 1
ATOM 639 C CA . LEU A 1 103 ? 20.173 -2.115 37.088 1.00 59.50 103 LEU A CA 1
ATOM 640 C C . LEU A 1 103 ? 21.504 -1.992 37.827 1.00 54.99 103 LEU A C 1
ATOM 641 O O . LEU A 1 103 ? 21.727 -1.029 38.565 1.00 54.47 103 LEU A O 1
ATOM 646 N N . PRO A 1 104 ? 22.402 -2.970 37.661 1.00 56.09 104 PRO A N 1
ATOM 647 C CA . PRO A 1 104 ? 23.738 -2.823 38.265 1.00 51.39 104 PRO A CA 1
ATOM 648 C C . PRO A 1 104 ? 24.466 -1.572 37.807 1.00 54.34 104 PRO A C 1
ATOM 649 O O . PRO A 1 104 ? 25.212 -0.975 38.593 1.00 53.85 104 PRO A O 1
ATOM 653 N N . ASN A 1 105 ? 24.256 -1.143 36.560 1.00 55.53 105 ASN A N 1
ATOM 654 C CA . ASN A 1 105 ? 24.871 0.092 36.088 1.00 57.59 105 ASN A CA 1
ATOM 655 C C . ASN A 1 105 ? 24.259 1.337 36.717 1.00 61.65 105 ASN A C 1
ATOM 656 O O . ASN A 1 105 ? 24.645 2.449 36.337 1.00 60.80 105 ASN A O 1
ATOM 661 N N . MET A 1 106 ? 23.314 1.166 37.643 1.00 63.38 106 MET A N 1
ATOM 662 C CA . MET A 1 106 ? 22.655 2.198 38.445 1.00 66.07 106 MET A CA 1
ATOM 663 C C . MET A 1 106 ? 21.583 2.948 37.665 1.00 67.28 106 MET A C 1
ATOM 664 O O . MET A 1 106 ? 21.018 3.925 38.189 1.00 71.57 106 MET A O 1
ATOM 669 N N . LYS A 1 107 ? 21.275 2.529 36.443 1.00 62.92 107 LYS A N 1
ATOM 670 C CA . LYS A 1 107 ? 20.169 3.111 35.703 1.00 68.52 107 LYS A CA 1
ATOM 671 C C . LYS A 1 107 ? 18.860 2.436 36.091 1.00 66.12 107 LYS A C 1
ATOM 672 O O . LYS A 1 107 ? 18.817 1.240 36.390 1.00 62.29 107 LYS A O 1
ATOM 678 N N . TYR A 1 108 ? 17.785 3.219 36.083 1.00 68.10 108 TYR A N 1
ATOM 679 C CA . TYR A 1 108 ? 16.469 2.709 36.433 1.00 65.87 108 TYR A CA 1
ATOM 680 C C . TYR A 1 108 ? 15.723 2.256 35.186 1.00 69.38 108 TYR A C 1
ATOM 681 O O . TYR A 1 108 ? 15.823 2.876 34.123 1.00 73.71 108 TYR A O 1
ATOM 690 N N . VAL A 1 109 ? 14.971 1.163 35.328 1.00 71.94 109 VAL A N 1
ATOM 691 C CA . VAL A 1 109 ? 14.206 0.575 34.237 1.00 75.95 109 VAL A CA 1
ATOM 692 C C . VAL A 1 109 ? 12.854 0.134 34.786 1.00 70.72 109 VAL A C 1
ATOM 693 O O . VAL A 1 109 ? 12.664 -0.005 35.996 1.00 67.65 109 VAL A O 1
ATOM 697 N N . LYS A 1 110 ? 11.900 -0.069 33.875 1.00 78.40 110 LYS A N 1
ATOM 698 C CA . LYS A 1 110 ? 10.561 -0.528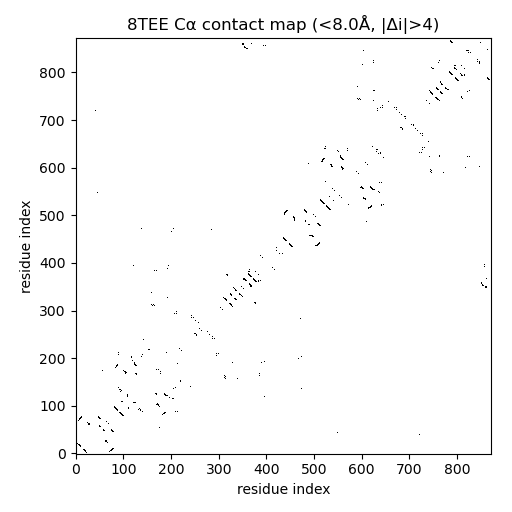 34.216 1.00 71.48 110 LYS A CA 1
ATOM 699 C C . LYS A 1 110 ? 10.211 -1.745 33.373 1.00 71.19 110 LYS A C 1
ATOM 700 O O . LYS A 1 110 ? 10.462 -1.767 32.164 1.00 75.70 110 LYS A O 1
ATOM 702 N N . VAL A 1 111 ? 9.626 -2.756 34.017 1.00 62.83 111 VAL A N 1
ATOM 703 C CA . VAL A 1 111 ? 9.331 -4.035 33.382 1.00 62.22 111 VAL A CA 1
ATOM 704 C C . VAL A 1 111 ? 7.964 -4.518 33.853 1.00 63.56 111 VAL A C 1
ATOM 705 O O . VAL A 1 111 ? 7.575 -4.309 35.007 1.00 66.92 111 VAL A O 1
ATOM 709 N N . LYS A 1 112 ? 7.227 -5.155 32.942 1.00 61.41 112 LYS A N 1
ATOM 710 C CA . LYS A 1 112 ? 5.955 -5.797 33.253 1.00 67.97 112 LYS A CA 1
ATOM 711 C C . LYS A 1 112 ? 6.206 -7.269 33.562 1.00 66.29 112 LYS A C 1
ATOM 712 O O . LYS A 1 112 ? 6.695 -8.012 32.704 1.00 59.94 112 LYS A O 1
ATOM 714 N N . VAL A 1 113 ? 5.871 -7.686 34.784 1.00 64.03 113 VAL A N 1
ATOM 715 C CA . VAL A 1 113 ? 6.114 -9.046 35.252 1.00 61.00 113 VAL A CA 1
ATOM 716 C C . VAL A 1 113 ? 4.836 -9.606 35.860 1.00 62.33 113 VAL A C 1
ATOM 717 O O . VAL A 1 113 ? 4.073 -8.879 36.504 1.00 63.32 113 VAL A O 1
ATOM 721 N N . ASN A 1 114 ? 4.617 -10.906 35.667 1.00 56.18 114 ASN A N 1
ATOM 722 C CA . ASN A 1 114 ? 3.530 -11.616 36.334 1.00 55.74 114 ASN A CA 1
ATOM 723 C C . ASN A 1 114 ? 3.856 -11.734 37.819 1.00 57.36 114 ASN A C 1
ATOM 724 O O . ASN A 1 114 ? 4.742 -12.501 38.210 1.00 57.67 114 ASN A O 1
ATOM 729 N N . PHE A 1 115 ? 3.134 -10.984 38.650 1.00 59.35 115 PHE A N 1
ATOM 730 C CA . PHE A 1 115 ? 3.356 -10.969 40.096 1.00 56.96 115 PHE A CA 1
ATOM 731 C C . PHE A 1 115 ? 2.879 -12.239 40.785 1.00 56.10 115 PHE A C 1
ATOM 732 O O . PHE A 1 115 ? 2.827 -12.273 42.021 1.00 57.25 115 PHE A O 1
ATOM 740 N N . SER A 1 116 ? 2.517 -13.277 40.034 1.00 56.94 116 SER A N 1
ATOM 741 C CA . SER A 1 116 ? 2.140 -14.557 40.607 1.00 56.23 116 SER A CA 1
ATOM 742 C C . SER A 1 116 ? 3.114 -15.673 40.266 1.00 52.11 116 SER A C 1
ATOM 743 O O . SER A 1 116 ? 2.980 -16.773 40.814 1.00 52.98 116 SER A O 1
ATOM 746 N N . ASP A 1 117 ? 4.074 -15.431 39.380 1.00 55.37 117 ASP A N 1
ATOM 747 C CA . ASP A 1 117 ? 5.133 -16.392 39.122 1.00 57.02 117 ASP A CA 1
ATOM 748 C C . ASP A 1 117 ? 6.153 -16.358 40.252 1.00 51.91 117 ASP A C 1
ATOM 749 O O . ASP A 1 117 ? 6.420 -15.307 40.842 1.00 47.95 117 ASP A O 1
ATOM 754 N N . ARG A 1 118 ? 6.719 -17.524 40.555 1.00 55.63 118 ARG A N 1
ATOM 755 C CA . ARG A 1 118 ? 7.817 -17.579 41.509 1.00 54.41 118 ARG A CA 1
ATOM 756 C C . ARG A 1 118 ? 8.964 -16.709 41.013 1.00 49.97 118 ARG A C 1
ATOM 757 O O . ARG A 1 118 ? 9.257 -16.668 39.814 1.00 49.94 118 ARG A O 1
ATOM 765 N N . VAL A 1 119 ? 9.601 -15.997 41.947 1.00 52.24 119 VAL A N 1
ATOM 766 C CA . VAL A 1 119 ? 10.579 -14.972 41.587 1.00 53.40 119 VAL A CA 1
ATOM 767 C C . VAL A 1 119 ? 11.693 -15.549 40.721 1.00 47.74 119 VAL A C 1
ATOM 768 O O . VAL A 1 119 ? 12.211 -14.867 39.826 1.00 43.90 119 VAL A O 1
ATOM 772 N N . PHE A 1 120 ? 12.061 -16.813 40.948 1.00 47.01 120 PHE A N 1
ATOM 773 C CA . PHE A 1 120 ? 13.048 -17.465 40.092 1.00 47.52 120 PHE A CA 1
ATOM 774 C C . PHE A 1 120 ? 12.605 -17.449 38.635 1.00 48.00 120 PHE A C 1
ATOM 775 O O . PHE A 1 120 ? 13.385 -17.107 37.739 1.00 41.87 120 PHE A O 1
ATOM 783 N N . LYS A 1 121 ? 11.349 -17.820 38.378 1.00 48.78 121 LYS A N 1
ATOM 784 C CA . LYS A 1 121 ? 10.825 -17.750 37.018 1.00 46.26 121 LYS A CA 1
ATOM 785 C C . LYS A 1 121 ? 10.680 -16.305 36.558 1.00 47.15 121 LYS A C 1
ATOM 786 O O . LYS A 1 121 ? 10.916 -15.994 35.384 1.00 45.88 121 LYS A O 1
ATOM 792 N N . ALA A 1 122 ? 10.289 -15.410 37.468 1.00 42.98 122 ALA A N 1
ATOM 793 C CA . ALA A 1 122 ? 10.191 -13.996 37.126 1.00 41.95 122 ALA A CA 1
ATOM 794 C C . ALA A 1 122 ? 11.551 -13.434 36.731 1.00 49.43 122 ALA A C 1
ATOM 795 O O . ALA A 1 122 ? 11.677 -12.740 35.716 1.00 48.08 122 ALA A O 1
ATOM 797 N N . VAL A 1 123 ? 12.585 -13.735 37.522 1.00 47.77 123 VAL A N 1
ATOM 798 C CA . VAL A 1 123 ? 13.932 -13.257 37.212 1.00 44.63 123 VAL A CA 1
ATOM 799 C C . VAL A 1 123 ? 14.393 -13.801 35.863 1.00 42.01 123 VAL A C 1
ATOM 800 O O . VAL A 1 123 ? 14.961 -13.071 35.041 1.00 43.39 123 VAL A O 1
ATOM 804 N N . SER A 1 124 ? 14.150 -15.092 35.615 1.00 41.01 124 SER A N 1
ATOM 805 C CA . SER A 1 124 ? 14.534 -15.693 34.339 1.00 40.90 124 SER A CA 1
ATOM 806 C C . SER A 1 124 ? 13.873 -14.972 33.171 1.00 48.56 124 SER A C 1
ATOM 807 O O . SER A 1 124 ? 14.519 -14.680 32.158 1.00 47.49 124 SER A O 1
ATOM 810 N N . ASP A 1 125 ? 12.581 -14.665 33.303 1.00 48.19 125 ASP A N 1
ATOM 811 C CA . ASP A 1 125 ? 11.874 -13.971 32.233 1.00 49.80 125 ASP A CA 1
ATOM 812 C C . ASP A 1 125 ? 12.375 -12.543 32.058 1.00 51.86 125 ASP A C 1
ATOM 813 O O . ASP A 1 125 ? 12.386 -12.027 30.935 1.00 50.74 125 ASP A O 1
ATOM 818 N N . ILE A 1 126 ? 12.788 -11.890 33.148 1.00 48.80 126 ILE A N 1
ATOM 819 C CA . ILE A 1 126 ? 13.334 -10.541 33.036 1.00 51.01 126 ILE A CA 1
ATOM 820 C C . ILE A 1 126 ? 14.688 -10.565 32.337 1.00 52.40 126 ILE A C 1
ATOM 821 O O . ILE A 1 126 ? 15.018 -9.648 31.573 1.00 52.20 126 ILE A O 1
ATOM 826 N N . CYS A 1 127 ? 15.487 -11.609 32.569 1.00 46.12 127 CYS A N 1
ATOM 827 C CA . CYS A 1 127 ? 16.797 -11.700 31.932 1.00 51.51 127 CYS A CA 1
ATOM 828 C C . CYS A 1 127 ? 16.702 -12.081 30.459 1.00 51.12 127 CYS A C 1
ATOM 829 O O . CYS A 1 127 ? 17.566 -11.685 29.669 1.00 51.83 127 CYS A O 1
ATOM 832 N N . LYS A 1 128 ? 15.679 -12.846 30.070 1.00 53.56 128 LYS A N 1
ATOM 833 C CA . LYS A 1 128 ? 15.460 -13.105 28.650 1.00 53.34 128 LYS A CA 1
ATOM 834 C C . LYS A 1 128 ? 15.106 -11.819 27.914 1.00 50.74 128 LYS A C 1
ATOM 835 O O . LYS A 1 128 ? 15.616 -11.561 26.817 1.00 51.32 128 LYS A O 1
ATOM 837 N N . THR A 1 129 ? 14.231 -11.002 28.508 1.00 54.71 129 THR A N 1
ATOM 838 C CA . THR A 1 129 ? 13.920 -9.690 27.945 1.00 55.06 129 THR A CA 1
ATOM 839 C C . THR A 1 129 ? 15.182 -8.865 27.748 1.00 52.81 129 THR A C 1
ATOM 840 O O . THR A 1 129 ? 15.346 -8.196 26.721 1.00 52.47 129 THR A O 1
ATOM 844 N N . PHE A 1 130 ? 16.091 -8.912 28.715 1.00 56.46 130 PHE A N 1
ATOM 845 C CA . PHE A 1 130 ? 17.318 -8.136 28.656 1.00 54.47 130 PHE A CA 1
ATOM 846 C C . PHE A 1 130 ? 18.446 -8.860 27.936 1.00 53.28 130 PHE A C 1
ATOM 847 O O . PHE A 1 130 ? 19.556 -8.329 27.883 1.00 54.69 130 PHE A O 1
ATOM 855 N N . ASN A 1 131 ? 18.196 -10.053 27.392 1.00 51.91 131 ASN A N 1
ATOM 856 C CA . ASN A 1 131 ? 19.232 -10.828 26.705 1.00 53.87 131 ASN A CA 1
ATOM 857 C C . ASN A 1 131 ? 20.396 -11.131 27.648 1.00 52.01 131 ASN A C 1
ATOM 858 O O . ASN A 1 131 ? 21.569 -10.998 27.291 1.00 52.64 131 ASN A O 1
ATOM 863 N N . ILE A 1 132 ? 20.067 -11.526 28.873 1.00 54.11 132 ILE A N 1
ATOM 864 C CA . ILE A 1 132 ? 21.053 -11.842 29.899 1.00 47.78 132 ILE A CA 1
ATOM 865 C C . ILE A 1 132 ? 20.982 -13.345 30.135 1.00 43.02 132 ILE A C 1
ATOM 866 O O . ILE A 1 132 ? 20.037 -13.845 30.756 1.00 48.63 132 ILE A O 1
ATOM 871 N N . ARG A 1 133 ? 21.979 -14.072 29.637 1.00 40.51 133 ARG A N 1
ATOM 872 C CA . ARG A 1 133 ? 22.021 -15.511 29.836 1.00 42.13 133 ARG A CA 1
ATOM 873 C C . ARG A 1 133 ? 22.237 -15.846 31.309 1.00 49.64 133 ARG A C 1
ATOM 874 O O . ARG A 1 133 ? 22.637 -15.002 32.117 1.00 45.91 133 ARG A O 1
ATOM 882 N N . HIS A 1 134 ? 21.963 -17.104 31.645 1.00 47.98 134 HIS A N 1
ATOM 883 C CA . HIS A 1 134 ? 22.176 -17.641 32.984 1.00 45.73 134 HIS A CA 1
ATOM 884 C C . HIS A 1 134 ? 21.547 -16.768 34.074 1.00 46.97 134 HIS A C 1
ATOM 885 O O . HIS A 1 134 ? 22.256 -16.227 34.929 1.00 46.46 134 HIS A O 1
ATOM 892 N N . PRO A 1 135 ? 20.218 -16.618 34.076 1.00 43.94 135 PRO A N 1
ATOM 893 C CA . PRO A 1 135 ? 19.579 -15.778 35.102 1.00 44.60 135 PRO A CA 1
ATOM 894 C C . PRO A 1 135 ? 19.676 -16.347 36.505 1.00 41.57 135 PRO A C 1
ATOM 895 O O . PRO A 1 135 ? 19.473 -15.599 37.470 1.00 40.76 135 PRO A O 1
ATOM 899 N N . GLU A 1 136 ? 19.971 -17.642 36.649 1.00 40.76 136 GLU A N 1
ATOM 900 C CA . GLU A 1 136 ? 20.075 -18.255 37.968 1.00 41.33 136 GLU A CA 1
ATOM 901 C C . GLU A 1 136 ? 21.182 -17.647 38.817 1.00 43.94 136 GLU A C 1
ATOM 902 O O . GLU A 1 136 ? 21.209 -17.882 40.030 1.00 43.28 136 GLU A O 1
ATOM 908 N N . GLU A 1 137 ? 22.091 -16.882 38.216 1.00 40.99 137 GLU A N 1
ATOM 909 C CA . GLU A 1 137 ? 23.104 -16.145 38.957 1.00 42.76 137 GLU A CA 1
ATOM 910 C C . GLU A 1 137 ? 22.616 -14.780 39.425 1.00 41.99 137 GLU A C 1
ATOM 911 O O . GLU A 1 137 ? 23.330 -14.109 40.178 1.00 42.84 137 GLU A O 1
ATOM 917 N N . LEU A 1 138 ? 21.427 -14.359 39.002 1.00 42.49 138 LEU A N 1
ATOM 918 C CA . LEU A 1 138 ? 20.870 -13.065 39.363 1.00 43.31 138 LEU A CA 1
ATOM 919 C C . LEU A 1 138 ? 19.593 -13.253 40.172 1.00 42.55 138 LEU A C 1
ATOM 920 O O . LEU A 1 138 ? 18.971 -14.319 40.155 1.00 41.04 138 LEU A O 1
ATOM 925 N N . SER A 1 139 ? 19.208 -12.199 40.884 1.00 42.18 139 SER A N 1
ATOM 926 C CA . SER A 1 139 ? 17.953 -12.171 41.627 1.00 42.96 139 SER A CA 1
ATOM 927 C C . SER A 1 139 ? 17.635 -10.720 41.972 1.00 41.45 139 SER A C 1
ATOM 928 O O . SER A 1 139 ? 18.293 -9.791 41.493 1.00 42.85 139 SER A O 1
ATOM 931 N N . LEU A 1 140 ? 16.626 -10.527 42.814 1.00 43.62 140 LEU A N 1
ATOM 932 C CA . LEU A 1 140 ? 16.131 -9.204 43.165 1.00 49.19 140 LEU A CA 1
ATOM 933 C C . LEU A 1 140 ? 16.443 -8.899 44.623 1.00 46.66 140 LEU A C 1
ATOM 934 O O . LEU A 1 140 ? 16.324 -9.771 45.490 1.00 46.27 140 LEU A O 1
ATOM 939 N N . LEU A 1 141 ? 16.842 -7.656 44.887 1.00 48.65 141 LEU A N 1
ATOM 940 C CA . LEU A 1 141 ? 17.194 -7.206 46.226 1.00 55.79 141 LEU A CA 1
ATOM 941 C C . LEU A 1 141 ? 16.461 -5.910 46.540 1.00 56.80 141 LEU A C 1
ATOM 942 O O . LEU A 1 141 ? 16.304 -5.048 45.669 1.00 55.38 141 LEU A O 1
ATOM 947 N N . LYS A 1 142 ? 16.022 -5.779 47.790 1.00 55.82 142 LYS A N 1
ATOM 948 C CA . LYS A 1 142 ? 15.218 -4.645 48.220 1.00 62.16 142 LYS A CA 1
ATOM 949 C C . LYS A 1 142 ? 16.090 -3.459 48.617 1.00 67.63 142 LYS A C 1
ATOM 950 O O . LYS A 1 142 ? 17.135 -3.622 49.252 1.00 73.64 142 LYS A O 1
ATOM 956 N N . LYS A 1 143 ? 15.645 -2.268 48.232 1.00 75.64 143 LYS A N 1
ATOM 957 C CA . LYS A 1 143 ? 16.233 -1.000 48.648 1.00 86.74 143 LYS A CA 1
ATOM 958 C C . LYS A 1 143 ? 15.769 -0.697 50.075 1.00 97.49 143 LYS A C 1
ATOM 959 O O . LYS A 1 143 ? 14.994 -1.457 50.665 1.00 98.11 143 LYS A O 1
ATOM 965 N N . PRO A 1 144 ? 16.235 0.412 50.698 1.00 116.40 144 PRO A N 1
ATOM 966 C CA . PRO A 1 144 ? 15.765 0.699 52.061 1.00 117.74 144 PRO A CA 1
ATOM 967 C C . PRO A 1 144 ? 14.454 1.471 52.082 1.00 119.40 144 PRO A C 1
ATOM 968 O O . PRO A 1 144 ? 13.804 1.634 51.044 1.00 115.07 144 PRO A O 1
ATOM 972 N N . ARG A 1 145 ? 14.058 1.922 53.272 1.00 119.16 145 ARG A N 1
ATOM 973 C CA . ARG A 1 145 ? 12.894 2.787 53.473 1.00 116.46 145 ARG A CA 1
ATOM 974 C C . ARG A 1 145 ? 11.660 2.358 52.679 1.00 115.76 145 ARG A C 1
ATOM 975 O O . ARG A 1 145 ? 10.885 1.512 53.122 1.00 114.73 145 ARG A O 1
ATOM 977 N N . SER A 1 199 ? 13.365 6.117 33.283 1.00 130.79 199 SER A N 1
ATOM 978 C CA . SER A 1 199 ? 12.871 4.764 33.514 1.00 127.29 199 SER A CA 1
ATOM 979 C C . SER A 1 199 ? 12.095 4.245 32.309 1.00 130.63 199 SER A C 1
ATOM 980 O O . SER A 1 199 ? 10.866 4.324 32.271 1.00 132.26 199 SER A O 1
ATOM 983 N N . PRO A 1 200 ? 12.810 3.704 31.330 1.00 112.32 200 PRO A N 1
ATOM 984 C CA . PRO A 1 200 ? 12.163 3.232 30.105 1.00 108.39 200 PRO A CA 1
ATOM 985 C C . PRO A 1 200 ? 11.447 1.906 30.324 1.00 102.24 200 PRO A C 1
ATOM 986 O O . PRO A 1 200 ? 11.600 1.234 31.347 1.00 102.95 200 PRO A O 1
ATOM 990 N N . LEU A 1 201 ? 10.642 1.545 29.329 1.00 96.73 201 LEU A N 1
ATOM 991 C CA . LEU A 1 201 ? 9.907 0.289 29.307 1.00 92.48 201 LEU A CA 1
ATOM 992 C C . LEU A 1 201 ? 10.537 -0.657 28.296 1.00 91.66 201 LEU A C 1
ATOM 993 O O . LEU A 1 201 ? 11.140 -0.224 27.310 1.00 93.91 201 LEU A O 1
ATOM 998 N N . SER A 1 202 ? 10.395 -1.953 28.553 1.00 87.97 202 SER A N 1
ATOM 999 C CA . SER A 1 202 ? 10.988 -2.980 27.714 1.00 90.68 202 SER A CA 1
ATOM 1000 C C . SER A 1 202 ? 10.052 -4.174 27.637 1.00 91.69 202 SER A C 1
ATOM 1001 O O . SER A 1 202 ? 9.346 -4.481 28.606 1.00 90.86 202 SER A O 1
ATOM 1004 N N . PRO A 1 203 ? 10.019 -4.861 26.487 1.00 91.21 203 PRO A N 1
ATOM 1005 C CA . PRO A 1 203 ? 9.277 -6.103 26.276 1.00 90.57 203 PRO A CA 1
ATOM 1006 C C . PRO A 1 203 ? 9.433 -7.098 27.427 1.00 87.77 203 PRO A C 1
ATOM 1007 O O . PRO A 1 203 ? 9.143 -8.277 27.216 1.00 84.27 203 PRO A O 1
ATOM 1011 N N . ILE A 1 220 ? 20.024 2.795 30.010 1.00 91.60 220 ILE A N 1
ATOM 1012 C CA . ILE A 1 220 ? 19.949 1.696 29.056 1.00 91.68 220 ILE A CA 1
ATOM 1013 C C . ILE A 1 220 ? 20.932 0.593 29.437 1.00 84.36 220 ILE A C 1
ATOM 1014 O O . ILE A 1 220 ? 21.845 0.804 30.235 1.00 82.23 220 ILE A O 1
ATOM 1016 N N . LEU A 1 221 ? 20.743 -0.585 28.846 1.00 79.13 221 LEU A N 1
ATOM 1017 C CA . LEU A 1 221 ? 21.495 -1.773 29.230 1.00 76.84 221 LEU A CA 1
ATOM 1018 C C . LEU A 1 221 ? 22.899 -1.835 28.636 1.00 78.34 221 LEU A C 1
ATOM 1019 O O . LEU A 1 221 ? 23.692 -2.681 29.064 1.00 70.95 221 LEU A O 1
ATOM 1024 N N . ALA A 1 222 ? 23.224 -0.988 27.660 1.00 84.80 222 ALA A N 1
ATOM 1025 C CA . ALA A 1 222 ? 24.552 -0.954 27.060 1.00 85.87 222 ALA A CA 1
ATOM 1026 C C . ALA A 1 222 ? 25.333 0.291 27.445 1.00 94.43 222 ALA A C 1
ATOM 1027 O O . ALA A 1 222 ? 26.437 0.502 26.932 1.00 92.53 222 ALA A O 1
ATOM 1029 N N . VAL A 1 223 ? 24.791 1.107 28.344 1.00 114.44 223 VAL A N 1
ATOM 1030 C CA . VAL A 1 223 ? 25.303 2.438 28.643 1.00 115.15 223 VAL A CA 1
ATOM 1031 C C . VAL A 1 223 ? 26.711 2.385 29.230 1.00 116.93 223 VAL A C 1
ATOM 1032 O O . VAL A 1 223 ? 27.672 2.801 28.574 1.00 119.20 223 VAL A O 1
ATOM 1036 N N . SER A 1 224 ? 26.848 1.867 30.453 1.00 104.18 224 SER A N 1
ATOM 1037 C CA . SER A 1 224 ? 28.127 1.839 31.173 1.00 99.11 224 SER A CA 1
ATOM 1038 C C . SER A 1 224 ? 28.760 3.231 31.274 1.00 110.01 224 SER A C 1
ATOM 1039 O O . SER A 1 224 ? 29.904 3.447 30.870 1.00 109.56 224 SER A O 1
ATOM 1042 N N . GLN A 1 225 ? 27.995 4.196 31.830 1.00 130.77 225 GLN A N 1
ATOM 1043 C CA . GLN A 1 225 ? 28.541 5.533 32.051 1.00 134.55 225 GLN A CA 1
ATOM 1044 C C . GLN A 1 225 ? 29.461 5.559 33.269 1.00 133.21 225 GLN A C 1
ATOM 1045 O O . GLN A 1 225 ? 29.296 4.770 34.204 1.00 127.07 225 GLN A O 1
ATOM 1051 N N . PRO A 1 226 ? 30.433 6.465 33.283 1.00 122.86 226 PRO A N 1
ATOM 1052 C CA . PRO A 1 226 ? 31.305 6.604 34.449 1.00 123.17 226 PRO A CA 1
ATOM 1053 C C . PRO A 1 226 ? 30.624 7.389 35.560 1.00 133.39 226 PRO A C 1
ATOM 1054 O O . PRO A 1 226 ? 29.639 8.102 35.350 1.00 136.11 226 PRO A O 1
ATOM 1058 N N . VAL A 1 227 ? 31.174 7.238 36.765 1.00 150.43 227 VAL A N 1
ATOM 1059 C CA . VAL A 1 227 ? 30.757 8.048 37.902 1.00 155.98 227 VAL A CA 1
ATOM 1060 C C . VAL A 1 227 ? 31.007 9.518 37.596 1.00 159.03 227 VAL A C 1
ATOM 1061 O O . VAL A 1 227 ? 32.139 10.003 37.700 1.00 160.83 227 VAL A O 1
ATOM 1063 N N . THR A 1 228 ? 29.940 10.232 37.229 1.00 143.51 228 THR A N 1
ATOM 1064 C CA . THR A 1 228 ? 30.043 11.525 36.563 1.00 141.23 228 THR A CA 1
ATOM 1065 C C . THR A 1 228 ? 30.394 12.637 37.546 1.00 144.51 228 THR A C 1
ATOM 1066 O O . THR A 1 228 ? 31.574 12.908 37.793 1.00 145.44 228 THR A O 1
ATOM 1068 N N . SER A 1 229 ? 29.398 13.307 38.090 1.00 145.80 229 SER A N 1
ATOM 1069 C CA . SER A 1 229 ? 29.721 14.358 39.049 1.00 147.89 229 SER A CA 1
ATOM 1070 C C . SER A 1 229 ? 30.106 13.744 40.393 1.00 149.80 229 SER A C 1
ATOM 1071 O O . SER A 1 229 ? 29.477 12.774 40.827 1.00 146.94 229 SER A O 1
ATOM 1073 N N . PRO A 1 230 ? 31.125 14.282 41.072 1.00 163.26 230 PRO A N 1
ATOM 1074 C CA . PRO A 1 230 ? 31.522 13.734 42.385 1.00 160.74 230 PRO A CA 1
ATOM 1075 C C . PRO A 1 230 ? 30.375 13.660 43.382 1.00 161.14 230 PRO A C 1
ATOM 1076 O O . PRO A 1 230 ? 30.336 12.755 44.225 1.00 160.57 230 PRO A O 1
ATOM 1080 N N . GLU A 1 231 ? 29.422 14.592 43.283 1.00 147.99 231 GLU A N 1
ATOM 1081 C CA . GLU A 1 231 ? 28.279 14.601 44.188 1.00 139.55 231 GLU A CA 1
ATOM 1082 C C . GLU A 1 231 ? 27.463 13.313 44.084 1.00 132.75 231 GLU A C 1
ATOM 1083 O O . GLU A 1 231 ? 26.985 12.803 45.103 1.00 136.03 231 GLU A O 1
ATOM 1085 N N . ILE A 1 232 ? 27.287 12.762 42.870 1.00 128.89 232 ILE A N 1
ATOM 1086 C CA . ILE A 1 232 ? 26.506 11.521 42.755 1.00 123.04 232 ILE A CA 1
ATOM 1087 C C . ILE A 1 232 ? 27.161 10.405 43.568 1.00 119.86 232 ILE A C 1
ATOM 1088 O O . ILE A 1 232 ? 26.502 9.709 44.352 1.00 118.60 232 ILE A O 1
ATOM 1093 N N . LEU A 1 233 ? 28.468 10.208 43.387 1.00 121.65 233 LEU A N 1
ATOM 1094 C CA . LEU A 1 233 ? 29.160 9.205 44.188 1.00 117.51 233 LEU A CA 1
ATOM 1095 C C . LEU A 1 233 ? 29.257 9.641 45.643 1.00 116.37 233 LEU A C 1
ATOM 1096 O O . LEU A 1 233 ? 29.161 8.807 46.548 1.00 113.75 233 LEU A O 1
ATOM 1098 N N . ALA A 1 234 ? 29.435 10.945 45.889 1.00 117.91 234 ALA A N 1
ATOM 1099 C CA . ALA A 1 234 ? 29.502 11.434 47.265 1.00 114.04 234 ALA A CA 1
ATOM 1100 C C . ALA A 1 234 ? 28.198 11.175 48.005 1.00 113.39 234 ALA A C 1
ATOM 1101 O O . ALA A 1 234 ? 28.208 10.818 49.189 1.00 111.55 234 ALA A O 1
ATOM 1103 N N . LYS A 1 235 ? 27.064 11.360 47.327 1.00 116.81 235 LYS A N 1
ATOM 1104 C CA . LYS A 1 235 ? 25.783 11.042 47.944 1.00 111.51 235 LYS A CA 1
ATOM 1105 C C . LYS A 1 235 ? 25.656 9.549 48.213 1.00 113.91 235 LYS A C 1
ATOM 1106 O O . LYS A 1 235 ? 24.968 9.143 49.157 1.00 109.88 235 LYS A O 1
ATOM 1108 N N . MET A 1 236 ? 26.316 8.719 47.406 1.00 127.19 236 MET A N 1
ATOM 1109 C CA . MET A 1 236 ? 26.278 7.276 47.595 1.00 124.47 236 MET A CA 1
ATOM 1110 C C . MET A 1 236 ? 27.443 6.752 48.421 1.00 125.32 236 MET A C 1
ATOM 1111 O O . MET A 1 236 ? 27.389 5.608 48.887 1.00 123.48 236 MET A O 1
ATOM 1113 N N . PHE A 1 237 ? 28.483 7.557 48.622 1.00 114.66 237 PHE A N 1
ATOM 1114 C CA . PHE A 1 237 ? 29.673 7.132 49.356 1.00 113.89 237 PHE A CA 1
ATOM 1115 C C . PHE A 1 237 ? 29.437 6.988 50.854 1.00 118.87 237 PHE A C 1
ATOM 1116 O O . PHE A 1 237 ? 30.420 6.809 51.584 1.00 120.53 237 PHE A O 1
ATOM 1118 N N . LYS A 1 238 ? 28.198 7.067 51.339 1.00 117.65 238 LYS A N 1
ATOM 1119 C CA . LYS A 1 238 ? 27.917 6.844 52.750 1.00 121.14 238 LYS A CA 1
ATOM 1120 C C . LYS A 1 238 ? 28.364 5.438 53.132 1.00 125.81 238 LYS A C 1
ATOM 1121 O O . LYS A 1 238 ? 27.770 4.452 52.676 1.00 123.13 238 LYS A O 1
ATOM 1123 N N . PRO A 1 239 ? 29.400 5.304 53.955 1.00 134.57 239 PRO A N 1
ATOM 1124 C CA . PRO A 1 239 ? 29.946 3.975 54.246 1.00 132.94 239 PRO A CA 1
ATOM 1125 C C . PRO A 1 239 ? 28.993 3.159 55.105 1.00 133.31 239 PRO A C 1
ATOM 1126 O O . PRO A 1 239 ? 27.970 3.639 55.597 1.00 135.44 239 PRO A O 1
ATOM 1130 N N . GLN A 1 240 ? 29.350 1.890 55.279 1.00 122.29 240 GLN A N 1
ATOM 1131 C CA . GLN A 1 240 ? 28.548 0.976 56.078 1.00 116.25 240 GLN A CA 1
ATOM 1132 C C . GLN A 1 240 ? 29.472 -0.020 56.756 1.00 117.87 240 GLN A C 1
ATOM 1133 O O . GLN A 1 240 ? 30.372 -0.570 56.115 1.00 113.52 240 GLN A O 1
ATOM 1135 N N . ALA A 1 241 ? 29.252 -0.240 58.049 1.00 126.11 241 ALA A N 1
ATOM 1136 C CA . ALA A 1 241 ? 30.002 -1.257 58.762 1.00 121.09 241 ALA A CA 1
ATOM 1137 C C . ALA A 1 241 ? 29.677 -2.639 58.199 1.00 120.07 241 ALA A C 1
ATOM 1138 O O . ALA A 1 241 ? 28.721 -2.828 57.442 1.00 120.16 241 ALA A O 1
ATOM 1140 N N . LEU A 1 242 ? 30.498 -3.617 58.581 1.00 98.50 242 LEU A N 1
ATOM 1141 C CA . LEU A 1 242 ? 30.301 -4.975 58.090 1.00 89.13 242 LEU A CA 1
ATOM 1142 C C . LEU A 1 242 ? 29.007 -5.576 58.625 1.00 82.34 242 LEU A C 1
ATOM 1143 O O . LEU A 1 242 ? 28.372 -6.385 57.939 1.00 77.53 242 LEU A O 1
ATOM 1148 N N . LEU A 1 243 ? 28.592 -5.180 59.832 1.00 84.15 243 LEU A N 1
ATOM 1149 C CA . LEU A 1 243 ? 27.296 -5.608 60.348 1.00 81.76 243 LEU A CA 1
ATOM 1150 C C . LEU A 1 243 ? 26.148 -4.963 59.583 1.00 81.42 243 LEU A C 1
ATOM 1151 O O . LEU A 1 243 ? 25.083 -5.574 59.435 1.00 74.55 243 LEU A O 1
ATOM 1156 N N . ASP A 1 244 ? 26.341 -3.736 59.095 1.00 85.77 244 ASP A N 1
ATOM 1157 C CA . ASP A 1 244 ? 25.281 -3.046 58.369 1.00 85.77 244 ASP A CA 1
ATOM 1158 C C . ASP A 1 244 ? 25.126 -3.589 56.954 1.00 80.61 244 ASP A C 1
ATOM 1159 O O . ASP A 1 244 ? 24.004 -3.678 56.442 1.00 80.86 244 ASP A O 1
ATOM 1164 N N . LYS A 1 245 ? 26.236 -3.951 56.307 1.00 81.34 245 LYS A N 1
ATOM 1165 C CA . LYS A 1 245 ? 26.147 -4.592 55.000 1.00 75.80 245 LYS A CA 1
ATOM 1166 C C . LYS A 1 245 ? 25.486 -5.960 55.099 1.00 69.67 245 LYS A C 1
ATOM 1167 O O . LYS A 1 245 ? 24.806 -6.391 54.160 1.00 65.97 245 LYS A O 1
ATOM 1169 N N . ALA A 1 246 ? 25.668 -6.652 56.227 1.00 69.48 246 ALA A N 1
ATOM 1170 C CA . ALA A 1 246 ? 25.030 -7.950 56.412 1.00 65.03 246 ALA A CA 1
ATOM 1171 C C . ALA A 1 246 ? 23.523 -7.817 56.593 1.00 64.41 246 ALA A C 1
ATOM 1172 O O . ALA A 1 246 ? 22.777 -8.743 56.256 1.00 59.35 246 ALA A O 1
ATOM 1174 N N . LYS A 1 247 ? 23.057 -6.684 57.126 1.00 63.04 247 LYS A N 1
ATOM 1175 C CA . LYS A 1 247 ? 21.619 -6.475 57.266 1.00 66.72 247 LYS A CA 1
ATOM 1176 C C . LYS A 1 247 ? 20.954 -6.244 55.917 1.00 64.09 247 LYS A C 1
ATOM 1177 O O . LYS A 1 247 ? 19.771 -6.560 55.747 1.00 63.21 247 LYS A O 1
ATOM 1179 N N . THR A 1 248 ? 21.693 -5.691 54.952 1.00 66.37 248 THR A N 1
ATOM 1180 C CA . THR A 1 248 ? 21.148 -5.484 53.615 1.00 62.83 248 THR A CA 1
ATOM 1181 C C . THR A 1 248 ? 20.783 -6.807 52.954 1.00 59.83 248 THR A C 1
ATOM 1182 O O . THR A 1 248 ? 19.817 -6.875 52.184 1.00 59.23 248 THR A O 1
ATOM 1186 N N . ASN A 1 249 ? 21.521 -7.873 53.263 1.00 57.95 249 ASN A N 1
ATOM 1187 C CA . ASN A 1 249 ? 21.282 -9.173 52.649 1.00 56.52 249 ASN A CA 1
ATOM 1188 C C . ASN A 1 249 ? 20.001 -9.843 53.129 1.00 55.06 249 ASN A C 1
ATOM 1189 O O . ASN A 1 249 ? 19.725 -10.971 52.704 1.00 52.65 249 ASN A O 1
ATOM 1194 N N . GLN A 1 250 ? 19.222 -9.199 54.001 1.00 51.46 250 GLN A N 1
ATOM 1195 C CA . GLN A 1 250 ? 17.897 -9.706 54.334 1.00 56.09 250 GLN A CA 1
ATOM 1196 C C . GLN A 1 250 ? 16.886 -9.450 53.224 1.00 59.70 250 GLN A C 1
ATOM 1197 O O . GLN A 1 250 ? 15.819 -10.074 53.218 1.00 61.28 250 GLN A O 1
ATOM 1203 N N . GLY A 1 251 ? 17.204 -8.563 52.282 1.00 56.41 251 GLY A N 1
ATOM 1204 C CA . GLY A 1 251 ? 16.324 -8.181 51.201 1.00 56.64 251 GLY A CA 1
ATOM 1205 C C . GLY A 1 251 ? 16.341 -9.070 49.979 1.00 55.79 251 GLY A C 1
ATOM 1206 O O . GLY A 1 251 ? 15.620 -8.787 49.017 1.00 55.39 251 GLY A O 1
ATOM 1207 N N . TRP A 1 252 ? 17.147 -10.130 49.972 1.00 51.21 252 TRP A N 1
ATOM 1208 C CA . TRP A 1 252 ? 17.127 -11.075 48.863 1.00 50.05 252 TRP A CA 1
ATOM 1209 C C . TRP A 1 252 ? 15.801 -11.825 48.867 1.00 49.83 252 TRP A C 1
ATOM 1210 O O . TRP A 1 252 ? 15.506 -12.575 49.804 1.00 54.44 252 TRP A O 1
ATOM 1221 N N . LEU A 1 253 ? 15.000 -11.616 47.825 1.00 51.42 253 LEU A N 1
ATOM 1222 C CA . LEU A 1 253 ? 13.659 -12.178 47.782 1.00 55.15 253 LEU A CA 1
ATOM 1223 C C . LEU A 1 253 ? 13.708 -13.701 47.749 1.00 54.37 253 LEU A C 1
ATOM 1224 O O . LEU A 1 253 ? 14.689 -14.307 47.310 1.00 49.66 253 LEU A O 1
ATOM 1229 N N . ASP A 1 254 ? 12.633 -14.322 48.228 1.00 49.43 254 ASP A N 1
ATOM 1230 C CA . ASP A 1 254 ? 12.492 -15.767 48.112 1.00 52.05 254 ASP A CA 1
ATOM 1231 C C . ASP A 1 254 ? 12.235 -16.122 46.655 1.00 55.50 254 ASP A C 1
ATOM 1232 O O . ASP A 1 254 ? 11.208 -15.737 46.085 1.00 54.57 254 ASP A O 1
ATOM 1237 N N . SER A 1 255 ? 13.170 -16.857 46.051 1.00 54.60 255 SER A N 1
ATOM 1238 C CA . SER A 1 255 ? 13.042 -17.215 44.645 1.00 54.17 255 SER A CA 1
ATOM 1239 C C . SER A 1 255 ? 11.876 -18.162 44.389 1.00 52.82 255 SER A C 1
ATOM 1240 O O . SER A 1 255 ? 11.418 -18.262 43.246 1.00 49.81 255 SER A O 1
ATOM 1243 N N . SER A 1 256 ? 11.382 -18.84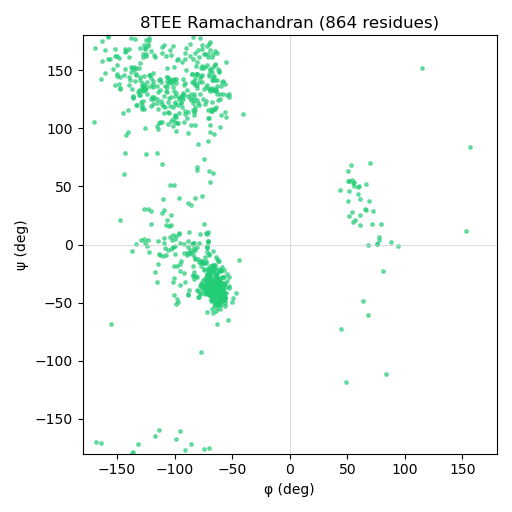8 45.419 1.00 52.32 256 SER A N 1
ATOM 1244 C CA . SER A 1 256 ? 10.292 -19.802 45.275 1.00 57.20 256 SER A CA 1
ATOM 1245 C C . SER A 1 256 ? 8.929 -19.199 45.598 1.00 54.95 256 SER A C 1
ATOM 1246 O O . SER A 1 256 ? 7.944 -19.938 45.691 1.00 53.70 256 SER A O 1
ATOM 1249 N N . ARG A 1 257 ? 8.849 -17.883 45.776 1.00 53.69 257 ARG A N 1
ATOM 1250 C CA . ARG A 1 257 ? 7.583 -17.191 45.971 1.00 55.79 257 ARG A CA 1
ATOM 1251 C C . ARG A 1 257 ? 7.454 -16.076 44.941 1.00 55.16 257 ARG A C 1
ATOM 1252 O O . ARG A 1 257 ? 8.413 -15.719 44.252 1.00 52.96 257 ARG A O 1
ATOM 1260 N N . SER A 1 258 ? 6.251 -15.523 44.847 1.00 56.04 258 SER A N 1
ATOM 1261 C CA . SER A 1 258 ? 5.941 -14.506 43.854 1.00 55.96 258 SER A CA 1
ATOM 1262 C C . SER A 1 258 ? 6.223 -13.106 44.395 1.00 55.08 258 SER A C 1
ATOM 1263 O O . SER A 1 258 ? 6.461 -12.906 45.587 1.00 57.78 258 SER A O 1
ATOM 1266 N N . LEU A 1 259 ? 6.188 -12.124 43.489 1.00 50.42 259 LEU A N 1
ATOM 1267 C CA . LEU A 1 259 ? 6.389 -10.736 43.895 1.00 55.17 259 LEU A CA 1
ATOM 1268 C C . LEU A 1 259 ? 5.303 -10.282 44.864 1.00 61.89 259 LEU A C 1
ATOM 1269 O O . LEU A 1 259 ? 5.570 -9.507 45.791 1.00 64.93 259 LEU A O 1
ATOM 1274 N N . MET A 1 260 ? 4.071 -10.756 44.665 1.00 60.60 260 MET A N 1
ATOM 1275 C CA . MET A 1 260 ? 2.950 -10.283 45.472 1.00 61.84 260 MET A CA 1
ATOM 1276 C C . MET A 1 260 ? 3.085 -10.715 46.927 1.00 59.24 260 MET A C 1
ATOM 1277 O O . MET A 1 260 ? 2.762 -9.946 47.841 1.00 64.27 260 MET A O 1
ATOM 1282 N N . GLU A 1 261 ? 3.559 -11.938 47.165 1.00 58.03 261 GLU A N 1
ATOM 1283 C CA . GLU A 1 261 ? 3.674 -12.451 48.526 1.00 65.07 261 GLU A CA 1
ATOM 1284 C C . GLU A 1 261 ? 4.795 -11.798 49.323 1.00 65.39 261 GLU A C 1
ATOM 1285 O O . GLU A 1 261 ? 4.967 -12.145 50.496 1.00 69.30 261 GLU A O 1
ATOM 1291 N N . GLN A 1 262 ? 5.560 -10.875 48.735 1.00 63.36 262 GLN A N 1
ATOM 1292 C CA . GLN A 1 262 ? 6.765 -10.362 49.375 1.00 63.45 262 GLN A CA 1
ATOM 1293 C C . GLN A 1 262 ? 6.767 -8.838 49.455 1.00 67.44 262 GLN A C 1
ATOM 1294 O O . GLN A 1 262 ? 7.831 -8.214 49.416 1.00 70.56 262 GLN A O 1
ATOM 1300 N N . ASP A 1 263 ? 5.585 -8.230 49.567 1.00 68.15 263 ASP A N 1
ATOM 1301 C CA . ASP A 1 263 ? 5.446 -6.801 49.859 1.00 71.85 263 ASP A CA 1
ATOM 1302 C C . ASP A 1 263 ? 6.118 -5.936 48.792 1.00 76.10 263 ASP A C 1
ATOM 1303 O O . ASP A 1 263 ? 6.911 -5.040 49.092 1.00 79.73 263 ASP A O 1
ATOM 1308 N N . VAL A 1 264 ? 5.795 -6.211 47.534 1.00 78.84 264 VAL A N 1
ATOM 1309 C CA . VAL A 1 264 ? 6.232 -5.388 46.413 1.00 83.66 264 VAL A CA 1
ATOM 1310 C C . VAL A 1 264 ? 4.992 -4.745 45.810 1.00 97.10 264 VAL A C 1
ATOM 1311 O O . VAL A 1 264 ? 4.209 -5.407 45.117 1.00 94.83 264 VAL A O 1
ATOM 1315 N N . LYS A 1 265 ? 4.802 -3.460 46.085 1.00 123.69 265 LYS A N 1
ATOM 1316 C CA . LYS A 1 265 ? 3.723 -2.714 45.464 1.00 126.57 265 LYS A CA 1
ATOM 1317 C C . LYS A 1 265 ? 4.125 -2.299 44.051 1.00 128.51 265 LYS A C 1
ATOM 1318 O O . LYS A 1 265 ? 5.290 -2.389 43.654 1.00 126.87 265 LYS A O 1
ATOM 1320 N N . GLU A 1 266 ? 3.137 -1.847 43.283 1.00 128.60 266 GLU A N 1
ATOM 1321 C CA . GLU A 1 266 ? 3.396 -1.434 41.912 1.00 124.76 266 GLU A CA 1
ATOM 1322 C C . GLU A 1 266 ? 4.301 -0.210 41.890 1.00 123.73 266 GLU A C 1
ATOM 1323 O O . GLU A 1 266 ? 4.085 0.751 42.634 1.00 125.11 266 GLU A O 1
ATOM 1325 N N . ASN A 1 267 ? 5.333 -0.266 41.042 1.00 106.69 267 ASN A N 1
ATOM 1326 C CA . ASN A 1 267 ? 6.284 0.829 40.841 1.00 102.42 267 ASN A CA 1
ATOM 1327 C C . ASN A 1 267 ? 7.170 1.056 42.068 1.00 102.26 267 ASN A C 1
ATOM 1328 O O . ASN A 1 267 ? 7.502 2.193 42.406 1.00 97.52 267 ASN A O 1
ATOM 1333 N N . GLU A 1 268 ? 7.564 -0.027 42.733 1.00 107.24 268 GLU A N 1
ATOM 1334 C CA . GLU A 1 268 ? 8.599 0.023 43.757 1.00 101.28 268 GLU A CA 1
ATOM 1335 C C . GLU A 1 268 ? 9.918 -0.457 43.165 1.00 97.97 268 GLU A C 1
ATOM 1336 O O . GLU A 1 268 ? 9.945 -1.388 42.356 1.00 97.66 268 GLU A O 1
ATOM 1342 N N . ALA A 1 269 ? 11.011 0.182 43.575 1.00 79.21 269 ALA A N 1
ATOM 1343 C CA . ALA A 1 269 ? 12.314 -0.035 42.954 1.00 75.43 269 ALA A CA 1
ATOM 1344 C C . ALA A 1 269 ? 13.036 -1.183 43.651 1.00 70.07 269 ALA A C 1
ATOM 1345 O O . ALA A 1 269 ? 13.487 -1.043 44.793 1.00 76.15 269 ALA A O 1
ATOM 1347 N N . LEU A 1 270 ? 13.147 -2.314 42.961 1.00 62.07 270 LEU A N 1
ATOM 1348 C CA . LEU A 1 270 ? 13.993 -3.419 43.381 1.00 59.11 270 LEU A CA 1
ATOM 1349 C C . LEU A 1 270 ? 15.322 -3.367 42.637 1.00 61.60 270 LEU A C 1
ATOM 1350 O O . LEU A 1 270 ? 15.446 -2.752 41.575 1.00 61.46 270 LEU A O 1
ATOM 1355 N N . LEU A 1 271 ? 16.323 -4.024 43.212 1.00 57.56 271 LEU A N 1
ATOM 1356 C CA . LEU A 1 271 ? 17.657 -4.080 42.629 1.00 52.68 271 LEU A CA 1
ATOM 1357 C C . LEU A 1 271 ? 17.844 -5.420 41.930 1.00 52.26 271 LEU A C 1
ATOM 1358 O O . LEU A 1 271 ? 17.788 -6.473 42.572 1.00 52.98 271 LEU A O 1
ATOM 1363 N N . LEU A 1 272 ? 18.065 -5.379 40.620 1.00 50.74 272 LEU A N 1
ATOM 1364 C CA . LEU A 1 272 ? 18.493 -6.566 39.894 1.00 47.36 272 LEU A CA 1
ATOM 1365 C C . LEU A 1 272 ? 20.007 -6.682 40.017 1.00 49.88 272 LEU A C 1
ATOM 1366 O O . LEU A 1 272 ? 20.743 -5.809 39.545 1.00 48.23 272 LEU A O 1
ATOM 1371 N N . ARG A 1 273 ? 20.473 -7.747 40.667 1.00 48.39 273 ARG A N 1
ATOM 1372 C CA . ARG A 1 273 ? 21.889 -7.912 40.955 1.00 44.36 273 ARG A CA 1
ATOM 1373 C C . ARG A 1 273 ? 22.305 -9.351 40.696 1.00 42.67 273 ARG A C 1
ATOM 1374 O O . ARG A 1 273 ? 21.494 -10.277 40.792 1.00 42.96 273 ARG A O 1
ATOM 1382 N N . PHE A 1 274 ? 23.580 -9.524 40.360 1.00 40.72 274 PHE A N 1
ATOM 1383 C CA . PHE A 1 274 ? 24.208 -10.841 40.348 1.00 45.42 274 PHE A CA 1
ATOM 1384 C C . PHE A 1 274 ? 24.330 -11.304 41.794 1.00 46.32 274 PHE A C 1
ATOM 1385 O O . PHE A 1 274 ? 25.192 -10.837 42.543 1.00 51.38 274 PHE A O 1
ATOM 1393 N N . LYS A 1 275 ? 23.441 -12.211 42.198 1.00 47.36 275 LYS A N 1
ATOM 1394 C CA . LYS A 1 275 ? 23.425 -12.671 43.580 1.00 44.67 275 LYS A CA 1
ATOM 1395 C C . LYS A 1 275 ? 24.549 -13.661 43.854 1.00 41.46 275 LYS A C 1
ATOM 1396 O O . LYS A 1 275 ? 25.204 -13.589 44.901 1.00 43.88 275 LYS A O 1
ATOM 1402 N N . TYR A 1 276 ? 24.791 -14.580 42.927 1.00 40.73 276 TYR A N 1
ATOM 1403 C CA . TYR A 1 276 ? 25.798 -15.615 43.094 1.00 40.65 276 TYR A CA 1
ATOM 1404 C C . TYR A 1 276 ? 27.050 -15.253 42.309 1.00 43.92 276 TYR A C 1
ATOM 1405 O O . TYR A 1 276 ? 26.971 -14.816 41.157 1.00 46.96 276 TYR A O 1
ATOM 1414 N N . TYR A 1 277 ? 28.201 -15.440 42.940 1.00 44.09 277 TYR A N 1
ATOM 1415 C CA . TYR A 1 277 ? 29.483 -15.012 42.381 1.00 44.11 277 TYR A CA 1
ATOM 1416 C C . TYR A 1 277 ? 30.231 -16.183 41.757 1.00 49.80 277 TYR A C 1
ATOM 1417 O O . TYR A 1 277 ? 31.403 -16.431 42.039 1.00 48.74 277 TYR A O 1
ATOM 1426 N N . SER A 1 278 ? 29.531 -16.918 40.890 1.00 45.02 278 SER A N 1
ATOM 1427 C CA . SER A 1 278 ? 30.075 -18.072 40.170 1.00 48.08 278 SER A CA 1
ATOM 1428 C C . SER A 1 278 ? 29.463 -18.022 38.771 1.00 49.92 278 SER A C 1
ATOM 1429 O O . SER A 1 278 ? 28.359 -18.525 38.544 1.00 45.97 278 SER A O 1
ATOM 1432 N N . PHE A 1 279 ? 30.190 -17.414 37.836 1.00 48.22 279 PHE A N 1
ATOM 1433 C CA . PHE A 1 279 ? 29.654 -17.045 36.530 1.00 45.41 279 PHE A CA 1
ATOM 1434 C C . PHE A 1 279 ? 29.993 -18.128 35.512 1.00 47.88 279 PHE A C 1
ATOM 1435 O O . PHE A 1 279 ? 31.162 -18.326 35.165 1.00 49.80 279 PHE A O 1
ATOM 1443 N N . PHE A 1 280 ? 28.961 -18.817 35.029 1.00 48.53 280 PHE A N 1
ATOM 1444 C CA . PHE A 1 280 ? 29.127 -19.938 34.114 1.00 49.78 280 PHE A CA 1
ATOM 1445 C C . PHE A 1 280 ? 29.208 -19.445 32.675 1.00 50.11 280 PHE A C 1
ATOM 1446 O O . PHE A 1 280 ? 28.309 -18.744 32.200 1.00 44.72 280 PHE A O 1
ATOM 1454 N N . ASP A 1 281 ? 30.286 -19.819 31.984 1.00 53.63 281 ASP A N 1
ATOM 1455 C CA . ASP A 1 281 ? 30.440 -19.577 30.550 1.00 46.03 281 ASP A CA 1
ATOM 1456 C C . ASP A 1 281 ? 30.277 -18.091 30.226 1.00 46.86 281 ASP A C 1
ATOM 1457 O O . ASP A 1 281 ? 29.453 -17.683 29.403 1.00 48.91 281 ASP A O 1
ATOM 1462 N N . LEU A 1 282 ? 31.065 -17.268 30.914 1.00 46.19 282 LEU A N 1
ATOM 1463 C CA . LEU A 1 282 ? 31.078 -15.834 30.651 1.00 47.83 282 LEU A CA 1
ATOM 1464 C C . LEU A 1 282 ? 31.755 -15.600 29.307 1.00 54.71 282 LEU A C 1
ATOM 1465 O O . LEU A 1 282 ? 32.977 -15.425 29.239 1.00 48.35 282 LEU A O 1
ATOM 1470 N N . ASN A 1 283 ? 30.969 -15.611 28.231 1.00 53.93 283 ASN A N 1
ATOM 1471 C CA . ASN A 1 283 ? 31.517 -15.687 26.882 1.00 56.05 283 ASN A CA 1
ATOM 1472 C C . ASN A 1 283 ? 31.431 -14.337 26.183 1.00 58.20 283 ASN A C 1
ATOM 1473 O O . ASN A 1 283 ? 30.320 -13.872 25.880 1.00 59.40 283 ASN A O 1
ATOM 1478 N N . PRO A 1 284 ? 32.561 -13.688 25.887 1.00 58.51 284 PRO A N 1
ATOM 1479 C CA . PRO A 1 284 ? 32.507 -12.365 25.240 1.00 59.39 284 PRO A CA 1
ATOM 1480 C C . PRO A 1 284 ? 31.920 -12.391 23.842 1.00 67.80 284 PRO A C 1
ATOM 1481 O O . PRO A 1 284 ? 31.534 -11.333 23.326 1.00 69.59 284 PRO A O 1
ATOM 1485 N N . LYS A 1 285 ? 31.846 -13.560 23.208 1.00 71.58 285 LYS A N 1
ATOM 1486 C CA . LYS A 1 285 ? 31.270 -13.638 21.873 1.00 77.79 285 LYS A CA 1
ATOM 1487 C C . LYS A 1 285 ? 29.766 -13.387 21.894 1.00 75.15 285 LYS A C 1
ATOM 1488 O O . LYS A 1 285 ? 29.205 -12.908 20.901 1.00 80.01 285 LYS A O 1
ATOM 1494 N N . TYR A 1 286 ? 29.098 -13.684 23.015 1.00 81.23 286 TYR A N 1
ATOM 1495 C CA . TYR A 1 286 ? 27.646 -13.573 23.078 1.00 82.66 286 TYR A CA 1
ATOM 1496 C C . TYR A 1 286 ? 27.088 -12.945 24.349 1.00 79.03 286 TYR A C 1
ATOM 1497 O O . TYR A 1 286 ? 25.871 -12.740 24.407 1.00 78.38 286 TYR A O 1
ATOM 1506 N N . ASP A 1 287 ? 27.903 -12.632 25.359 1.00 62.98 287 ASP A N 1
ATOM 1507 C CA . ASP A 1 287 ? 27.414 -12.126 26.640 1.00 53.45 287 ASP A CA 1
ATOM 1508 C C . ASP A 1 287 ? 27.765 -10.655 26.843 1.00 49.04 287 ASP A C 1
ATOM 1509 O O . ASP A 1 287 ? 28.103 -10.233 27.952 1.00 50.76 287 ASP A O 1
ATOM 1514 N N . ALA A 1 288 ? 27.671 -9.860 25.774 1.00 52.67 288 ALA A N 1
ATOM 1515 C CA . ALA A 1 288 ? 28.115 -8.469 25.822 1.00 52.84 288 ALA A CA 1
ATOM 1516 C C . ALA A 1 288 ? 27.402 -7.686 26.918 1.00 49.84 288 ALA A C 1
ATOM 1517 O O . ALA A 1 288 ? 28.034 -6.943 27.678 1.00 46.98 288 ALA A O 1
ATOM 1519 N N . ILE A 1 289 ? 26.083 -7.842 27.019 1.00 49.46 289 ILE A N 1
ATOM 1520 C CA . ILE A 1 289 ? 25.325 -7.064 27.992 1.00 49.26 289 ILE A CA 1
ATOM 1521 C C . ILE A 1 289 ? 25.436 -7.674 29.384 1.00 45.67 289 ILE A C 1
ATOM 1522 O O . ILE A 1 289 ? 25.531 -6.953 30.384 1.00 43.10 289 ILE A O 1
ATOM 1527 N N . ARG A 1 290 ? 25.416 -9.006 29.472 1.00 45.98 290 ARG A N 1
ATOM 1528 C CA . ARG A 1 290 ? 25.658 -9.678 30.745 1.00 44.18 290 ARG A CA 1
ATOM 1529 C C . ARG A 1 290 ? 27.004 -9.267 31.331 1.00 44.69 290 ARG A C 1
ATOM 1530 O O . ARG A 1 290 ? 27.109 -8.957 32.524 1.00 43.33 290 ARG A O 1
ATOM 1538 N N . ILE A 1 291 ? 28.045 -9.249 30.496 1.00 43.64 291 ILE A N 1
ATOM 1539 C CA . ILE A 1 291 ? 29.363 -8.809 30.946 1.00 44.59 291 ILE A CA 1
ATOM 1540 C C . ILE A 1 291 ? 29.326 -7.340 31.347 1.00 47.66 291 ILE A C 1
ATOM 1541 O O . ILE A 1 291 ? 29.946 -6.935 32.338 1.00 46.33 291 ILE A O 1
ATOM 1546 N N . ASN A 1 292 ? 28.585 -6.522 30.594 1.00 45.06 292 ASN A N 1
ATOM 1547 C CA . ASN A 1 292 ? 28.533 -5.093 30.887 1.00 44.70 292 ASN A CA 1
ATOM 1548 C C . ASN A 1 292 ? 27.933 -4.828 32.262 1.00 47.44 292 ASN A C 1
ATOM 1549 O O . ASN A 1 292 ? 28.460 -4.017 33.032 1.00 45.86 292 ASN A O 1
ATOM 1554 N N . GLN A 1 293 ? 26.830 -5.505 32.591 1.00 43.71 293 GLN A N 1
ATOM 1555 C CA . GLN A 1 293 ? 26.207 -5.299 33.894 1.00 47.35 293 GLN A CA 1
ATOM 1556 C C . GLN A 1 293 ? 27.064 -5.876 35.014 1.00 47.22 293 GLN A C 1
ATOM 1557 O O . GLN A 1 293 ? 27.226 -5.245 36.065 1.00 46.95 293 GLN A O 1
ATOM 1563 N N . LEU A 1 294 ? 27.616 -7.076 34.810 1.00 44.70 294 LEU A N 1
ATOM 1564 C CA . LEU A 1 294 ? 28.517 -7.654 35.803 1.00 43.58 294 LEU A CA 1
ATOM 1565 C C . LEU A 1 294 ? 29.706 -6.738 36.058 1.00 46.25 294 LEU A C 1
ATOM 1566 O O . LEU A 1 294 ? 30.114 -6.541 37.209 1.00 46.11 294 LEU A O 1
ATOM 1571 N N . TYR A 1 295 ? 30.273 -6.170 34.993 1.00 47.98 295 TYR A N 1
ATOM 1572 C CA . TYR A 1 295 ? 31.343 -5.193 35.158 1.00 48.20 295 TYR A CA 1
ATOM 1573 C C . TYR A 1 295 ? 30.862 -3.977 35.938 1.00 48.41 295 TYR A C 1
ATOM 1574 O O . TYR A 1 295 ? 31.613 -3.404 36.737 1.00 49.59 295 TYR A O 1
ATOM 1583 N N . GLU A 1 296 ? 29.609 -3.571 35.723 1.00 48.07 296 GLU A N 1
ATOM 1584 C CA . GLU A 1 296 ? 29.095 -2.383 36.395 1.00 52.48 296 GLU A CA 1
ATOM 1585 C C . GLU A 1 296 ? 28.813 -2.643 37.868 1.00 52.00 296 GLU A C 1
ATOM 1586 O O . GLU A 1 296 ? 29.003 -1.748 38.698 1.00 46.24 296 GLU A O 1
ATOM 1592 N N . GLN A 1 297 ? 28.360 -3.849 38.212 1.00 46.26 297 GLN A N 1
ATOM 1593 C CA . GLN A 1 297 ? 28.232 -4.206 39.621 1.00 44.23 297 GLN A CA 1
ATOM 1594 C C . GLN A 1 297 ? 29.589 -4.195 40.310 1.00 49.82 297 GLN A C 1
ATOM 1595 O O . GLN A 1 297 ? 29.718 -3.709 41.439 1.00 47.25 297 GLN A O 1
ATOM 1601 N N . ALA A 1 298 ? 30.612 -4.730 39.640 1.00 49.10 298 ALA A N 1
ATOM 1602 C CA . ALA A 1 298 ? 31.960 -4.730 40.197 1.00 45.65 298 ALA A CA 1
ATOM 1603 C C . ALA A 1 298 ? 32.497 -3.314 40.336 1.00 49.26 298 ALA A C 1
ATOM 1604 O O . ALA A 1 298 ? 33.089 -2.960 41.362 1.00 49.81 298 ALA A O 1
ATOM 1606 N N . LYS A 1 299 ? 32.314 -2.494 39.298 1.00 49.26 299 LYS A N 1
ATOM 1607 C CA . LYS A 1 299 ? 32.801 -1.120 39.335 1.00 50.29 299 LYS A CA 1
ATOM 1608 C C . LYS A 1 299 ? 32.244 -0.374 40.538 1.00 52.47 299 LYS A C 1
ATOM 1609 O O . LYS A 1 299 ? 32.993 0.232 41.312 1.00 52.17 299 LYS A O 1
ATOM 1615 N N . TRP A 1 300 ? 30.925 -0.430 40.726 1.00 54.55 300 TRP A N 1
ATOM 1616 C CA . TRP A 1 300 ? 30.309 0.360 41.787 1.00 55.46 300 TRP A CA 1
ATOM 1617 C C . TRP A 1 300 ? 30.586 -0.221 43.167 1.00 53.95 300 TRP A C 1
ATOM 1618 O O . TRP A 1 300 ? 30.656 0.530 44.146 1.00 55.89 300 TRP A O 1
ATOM 1629 N N . ALA A 1 301 ? 30.760 -1.540 43.270 1.00 50.19 301 ALA A N 1
ATOM 1630 C CA . ALA A 1 301 ? 31.151 -2.128 44.548 1.00 54.30 301 ALA A CA 1
ATOM 1631 C C . ALA A 1 301 ? 32.520 -1.625 44.986 1.00 59.08 301 ALA A C 1
ATOM 1632 O O . ALA A 1 301 ? 32.766 -1.429 46.182 1.00 57.96 301 ALA A O 1
ATOM 1634 N N . LEU A 1 302 ? 33.420 -1.395 44.027 1.00 53.86 302 LEU A N 1
ATOM 1635 C CA . LEU A 1 302 ? 34.786 -1.010 44.363 1.00 52.20 302 LEU A CA 1
ATOM 1636 C C . LEU A 1 302 ? 34.896 0.469 44.717 1.00 58.51 302 LEU A C 1
ATOM 1637 O O . LEU A 1 302 ? 35.552 0.819 45.706 1.00 62.54 302 LEU A O 1
ATOM 1642 N N . LEU A 1 303 ? 34.271 1.356 43.937 1.00 54.49 303 LEU A N 1
ATOM 1643 C CA . LEU A 1 303 ? 34.411 2.778 44.226 1.00 61.61 303 LEU A CA 1
ATOM 1644 C C . LEU A 1 303 ? 33.523 3.229 45.382 1.00 63.87 303 LEU A C 1
ATOM 1645 O O . LEU A 1 303 ? 33.735 4.324 45.913 1.00 68.85 303 LEU A O 1
ATOM 1650 N N . LEU A 1 304 ? 32.542 2.419 45.783 1.00 61.65 304 LEU A N 1
ATOM 1651 C CA . LEU A 1 304 ? 31.754 2.683 46.980 1.00 62.48 304 LEU A CA 1
ATOM 1652 C C . LEU A 1 304 ? 32.195 1.841 48.170 1.00 62.70 304 LEU A C 1
ATOM 1653 O O . LEU A 1 304 ? 31.511 1.836 49.199 1.00 67.84 304 LEU A O 1
ATOM 1658 N N . GLU A 1 305 ? 33.311 1.121 48.046 1.00 58.61 305 GLU A N 1
ATOM 1659 C CA . GLU A 1 305 ? 33.925 0.387 49.155 1.00 66.04 305 GLU A CA 1
ATOM 1660 C C . GLU A 1 305 ? 33.001 -0.685 49.730 1.00 61.39 305 GLU A C 1
ATOM 1661 O O . GLU A 1 305 ? 33.123 -1.056 50.900 1.00 57.44 305 GLU A O 1
ATOM 1663 N N . GLU A 1 306 ? 32.062 -1.183 48.922 1.00 60.75 306 GLU A N 1
ATOM 1664 C CA . GLU A 1 306 ? 31.346 -2.398 49.299 1.00 58.69 306 GLU A CA 1
ATOM 1665 C C . GLU A 1 306 ? 32.323 -3.545 49.504 1.00 57.11 306 GLU A C 1
ATOM 1666 O O . GLU A 1 306 ? 32.161 -4.364 50.416 1.00 53.21 306 GLU A O 1
ATOM 1672 N N . ILE A 1 307 ? 33.345 -3.611 48.658 1.00 54.62 307 ILE A N 1
ATOM 1673 C CA . ILE A 1 307 ? 34.462 -4.532 48.795 1.00 57.17 307 ILE A CA 1
ATOM 1674 C C . ILE A 1 307 ? 35.738 -3.703 48.816 1.00 57.40 307 ILE A C 1
ATOM 1675 O O . ILE A 1 307 ? 35.892 -2.766 48.025 1.00 57.48 307 ILE A O 1
ATOM 1680 N N . GLU A 1 308 ? 36.637 -4.026 49.737 1.00 57.13 308 GLU A N 1
ATOM 1681 C CA . GLU A 1 308 ? 37.863 -3.258 49.880 1.00 60.97 308 GLU A CA 1
ATOM 1682 C C . GLU A 1 308 ? 38.979 -3.842 49.023 1.00 55.55 308 GLU A C 1
ATOM 1683 O O . GLU A 1 308 ? 38.944 -5.003 48.607 1.00 53.28 308 GLU A O 1
ATOM 1689 N N . CYS A 1 309 ? 39.977 -3.005 48.760 1.00 58.41 309 CYS A N 1
ATOM 1690 C CA . CYS A 1 309 ? 41.190 -3.424 48.079 1.00 58.87 309 CYS A CA 1
ATOM 1691 C C . CYS A 1 309 ? 42.293 -2.456 48.470 1.00 54.04 309 CYS A C 1
ATOM 1692 O O . CYS A 1 309 ? 42.028 -1.336 48.916 1.00 56.01 309 CYS A O 1
ATOM 1695 N N . THR A 1 310 ? 43.534 -2.903 48.300 1.00 55.68 310 THR A N 1
ATOM 1696 C CA . THR A 1 310 ? 44.676 -2.076 48.647 1.00 58.42 310 THR A CA 1
ATOM 1697 C C . THR A 1 310 ? 44.707 -0.820 47.774 1.00 61.35 310 THR A C 1
ATOM 1698 O O . THR A 1 310 ? 44.022 -0.717 46.751 1.00 63.23 310 THR A O 1
ATOM 1702 N N . GLU A 1 311 ? 45.510 0.156 48.206 1.00 58.02 311 GLU A N 1
ATOM 1703 C CA . GLU A 1 311 ? 45.658 1.389 47.437 1.00 61.63 311 GLU A CA 1
ATOM 1704 C C . GLU A 1 311 ? 46.195 1.107 46.039 1.00 61.58 311 GLU A C 1
ATOM 1705 O O . GLU A 1 311 ? 45.727 1.695 45.057 1.00 58.80 311 GLU A O 1
ATOM 1707 N N . GLU A 1 312 ? 47.171 0.202 45.928 1.00 60.90 312 GLU A N 1
ATOM 1708 C CA . GLU A 1 312 ? 47.707 -0.158 44.618 1.00 60.42 312 GLU A CA 1
ATOM 1709 C C . GLU A 1 312 ? 46.631 -0.765 43.727 1.00 63.06 312 GLU A C 1
ATOM 1710 O O . GLU A 1 312 ? 46.547 -0.448 42.534 1.00 57.80 312 GLU A O 1
ATOM 1716 N N . GLU A 1 313 ? 45.793 -1.638 44.290 1.00 62.37 313 GLU A N 1
ATOM 1717 C CA . GLU A 1 313 ? 44.757 -2.293 43.497 1.00 58.21 313 GLU A CA 1
ATOM 1718 C C . GLU A 1 313 ? 43.711 -1.296 43.011 1.00 55.11 313 GLU A C 1
ATOM 1719 O O . GLU A 1 313 ? 43.270 -1.365 41.858 1.00 54.90 313 GLU A O 1
ATOM 1725 N N . MET A 1 314 ? 43.298 -0.366 43.878 1.00 58.99 314 MET A N 1
ATOM 1726 C CA . MET A 1 314 ? 42.331 0.652 43.473 1.00 57.19 314 MET A CA 1
ATOM 1727 C C . MET A 1 314 ? 42.869 1.502 42.328 1.00 56.55 314 MET A C 1
ATOM 1728 O O . MET A 1 314 ? 42.123 1.870 41.412 1.00 56.92 314 MET A O 1
ATOM 1733 N N . MET A 1 315 ? 44.165 1.824 42.364 1.00 55.30 315 MET A N 1
ATOM 1734 C CA . MET A 1 315 ? 44.775 2.571 41.269 1.00 57.64 315 MET A CA 1
ATOM 1735 C C . MET A 1 315 ? 44.703 1.799 39.959 1.00 56.93 315 MET A C 1
ATOM 1736 O O . MET A 1 315 ? 44.555 2.402 38.889 1.00 50.14 315 MET A O 1
ATOM 1741 N N . MET A 1 316 ? 44.808 0.471 40.022 1.00 52.62 316 MET A N 1
ATOM 1742 C CA . MET A 1 316 ? 44.741 -0.337 38.810 1.00 50.13 316 MET A CA 1
ATOM 1743 C C . MET A 1 316 ? 43.314 -0.418 38.281 1.00 54.93 316 MET A C 1
ATOM 1744 O O . MET A 1 316 ? 43.092 -0.340 37.067 1.00 49.24 316 MET A O 1
ATOM 1749 N N . PHE A 1 317 ? 42.335 -0.580 39.176 1.00 55.56 317 PHE A N 1
ATOM 1750 C CA . PHE A 1 317 ? 40.938 -0.565 38.753 1.00 52.78 317 PHE A CA 1
ATOM 1751 C C . PHE A 1 317 ? 40.570 0.773 38.125 1.00 54.91 317 PHE A C 1
ATOM 1752 O O . PHE A 1 317 ? 39.824 0.821 37.139 1.00 53.43 317 PHE A O 1
ATOM 1760 N N . ALA A 1 318 ? 41.085 1.870 38.685 1.00 51.47 318 ALA A N 1
ATOM 1761 C CA . ALA A 1 318 ? 40.817 3.190 38.123 1.00 56.32 318 ALA A CA 1
ATOM 1762 C C . ALA A 1 318 ? 41.409 3.321 36.725 1.00 58.38 318 ALA A C 1
ATOM 1763 O O . ALA A 1 318 ? 40.751 3.817 35.804 1.00 57.37 318 ALA A O 1
ATOM 1765 N N . ALA A 1 319 ? 42.658 2.881 36.549 1.00 52.55 319 ALA A N 1
ATOM 1766 C CA . ALA A 1 319 ? 43.263 2.901 35.221 1.00 57.22 319 ALA A CA 1
ATOM 1767 C C . ALA A 1 319 ? 42.556 1.936 34.279 1.00 55.48 319 ALA A C 1
ATOM 1768 O O . ALA A 1 319 ? 42.435 2.206 33.078 1.00 46.29 319 ALA A O 1
ATOM 1770 N N . LEU A 1 320 ? 42.085 0.802 34.806 1.00 55.22 320 LEU A N 1
ATOM 1771 C CA . LEU A 1 320 ? 41.312 -0.131 33.994 1.00 53.90 320 LEU A CA 1
ATOM 1772 C C . LEU A 1 320 ? 39.981 0.478 33.573 1.00 51.67 320 LEU A C 1
ATOM 1773 O O . LEU A 1 320 ? 39.564 0.335 32.418 1.00 53.23 320 LEU A O 1
ATOM 1778 N N . GLN A 1 321 ? 39.300 1.163 34.495 1.00 54.46 321 GLN A N 1
ATOM 1779 C CA . GLN A 1 321 ? 38.048 1.826 34.144 1.00 57.21 321 GLN A CA 1
ATOM 1780 C C . GLN A 1 321 ? 38.295 3.015 33.227 1.00 54.96 321 GLN A C 1
ATOM 1781 O O . GLN A 1 321 ? 37.512 3.269 32.304 1.00 55.01 321 GLN A O 1
ATOM 1787 N N . TYR A 1 322 ? 39.373 3.762 33.475 1.00 51.49 322 TYR A N 1
ATOM 1788 C CA . TYR A 1 322 ? 39.749 4.847 32.575 1.00 54.70 322 TYR A CA 1
ATOM 1789 C C . TYR A 1 322 ? 40.022 4.322 31.172 1.00 52.54 322 TYR A C 1
ATOM 1790 O O . TYR A 1 322 ? 39.717 4.990 30.177 1.00 49.25 322 TYR A O 1
ATOM 1799 N N . HIS A 1 323 ? 40.597 3.123 31.077 1.00 51.15 323 HIS A N 1
ATOM 1800 C CA . HIS A 1 323 ? 40.835 2.505 29.779 1.00 50.42 323 HIS A CA 1
ATOM 1801 C C . HIS A 1 323 ? 39.526 2.099 29.114 1.00 51.42 323 HIS A C 1
ATOM 1802 O O . HIS A 1 323 ? 39.357 2.273 27.901 1.00 47.38 323 HIS A O 1
ATOM 1809 N N . ILE A 1 324 ? 38.589 1.558 29.896 1.00 49.56 324 ILE A N 1
ATOM 1810 C CA . ILE A 1 324 ? 37.303 1.130 29.350 1.00 51.11 324 ILE A CA 1
ATOM 1811 C C . ILE A 1 324 ? 36.529 2.323 28.805 1.00 53.47 324 ILE A C 1
ATOM 1812 O O . ILE A 1 324 ? 35.883 2.236 27.753 1.00 49.80 324 ILE A O 1
ATOM 1817 N N . ASN A 1 325 ? 36.586 3.458 29.506 1.00 51.48 325 ASN A N 1
ATOM 1818 C CA . ASN A 1 325 ? 35.969 4.674 28.990 1.00 50.05 325 ASN A CA 1
ATOM 1819 C C . ASN A 1 325 ? 36.596 5.087 27.666 1.00 51.95 325 ASN A C 1
ATOM 1820 O O . ASN A 1 325 ? 35.886 5.449 26.721 1.00 52.08 325 ASN A O 1
ATOM 1825 N N . LYS A 1 326 ? 37.927 5.033 27.576 1.00 51.64 326 LYS A N 1
ATOM 1826 C CA . LYS A 1 326 ? 38.600 5.407 26.337 1.00 48.38 326 LYS A CA 1
ATOM 1827 C C . LYS A 1 326 ? 38.223 4.461 25.205 1.00 49.72 326 LYS A C 1
ATOM 1828 O O . LYS A 1 326 ? 37.874 4.904 24.105 1.00 50.55 326 LYS A O 1
ATOM 1834 N N . LEU A 1 327 ? 38.276 3.149 25.461 1.00 47.62 327 LEU A N 1
ATOM 1835 C CA . LEU A 1 327 ? 37.849 2.178 24.456 1.00 51.22 327 LEU A CA 1
ATOM 1836 C C . LEU A 1 327 ? 36.398 2.403 24.052 1.00 53.99 327 LEU A C 1
ATOM 1837 O O . LEU A 1 327 ? 36.035 2.218 22.885 1.00 49.30 327 LEU A O 1
ATOM 1842 N N . SER A 1 328 ? 35.553 2.801 25.006 1.00 51.94 328 SER A N 1
ATOM 1843 C CA . SER A 1 328 ? 34.157 3.083 24.690 1.00 55.71 328 SER A CA 1
ATOM 1844 C C . SER A 1 328 ? 34.035 4.254 23.722 1.00 56.64 328 SER A C 1
ATOM 1845 O O . SER A 1 328 ? 33.142 4.273 22.867 1.00 50.30 328 SER A O 1
ATOM 1848 N N . ILE A 1 329 ? 34.926 5.242 23.841 1.00 52.92 329 ILE A N 1
ATOM 1849 C CA . ILE A 1 329 ? 34.894 6.384 22.931 1.00 56.12 329 ILE A CA 1
ATOM 1850 C C . ILE A 1 329 ? 35.244 5.949 21.512 1.00 57.98 329 ILE A C 1
ATOM 1851 O O . ILE A 1 329 ? 34.696 6.475 20.535 1.00 61.52 329 ILE A O 1
ATOM 1856 N N . MET A 1 330 ? 36.149 4.976 21.374 1.00 51.58 330 MET A N 1
ATOM 1857 C CA . MET A 1 330 ? 36.577 4.554 20.044 1.00 58.28 330 MET A CA 1
ATOM 1858 C C . MET A 1 330 ? 35.480 3.801 19.301 1.00 62.37 330 MET A C 1
ATOM 1859 O O . MET A 1 330 ? 35.464 3.799 18.064 1.00 62.21 330 MET A O 1
ATOM 1864 N N . THR A 1 331 ? 34.553 3.169 20.024 1.00 56.44 331 THR A N 1
ATOM 1865 C CA . THR A 1 331 ? 33.469 2.453 19.361 1.00 61.47 331 THR A CA 1
ATOM 1866 C C . THR A 1 331 ? 32.428 3.384 18.750 1.00 64.56 331 THR A C 1
ATOM 1867 O O . THR A 1 331 ? 31.582 2.913 17.982 1.00 65.41 331 THR A O 1
ATOM 1871 N N . SER A 1 332 ? 32.473 4.683 19.054 1.00 66.71 332 SER A N 1
ATOM 1872 C CA . SER A 1 332 ? 31.433 5.623 18.653 1.00 70.20 332 SER A CA 1
ATOM 1873 C C . SER A 1 332 ? 31.872 6.553 17.526 1.00 75.77 332 SER A C 1
ATOM 1874 O O . SER A 1 332 ? 31.279 7.622 17.352 1.00 81.01 332 SER A O 1
ATOM 1877 N N . GLU A 1 333 ? 32.891 6.173 16.759 1.00 75.45 333 GLU A N 1
ATOM 1878 C CA . GLU A 1 333 ? 33.298 6.961 15.605 1.00 80.52 333 GLU A CA 1
ATOM 1879 C C . GLU A 1 333 ? 32.375 6.643 14.432 1.00 85.07 333 GLU A C 1
ATOM 1880 O O . GLU A 1 333 ? 32.044 5.480 14.186 1.00 82.14 333 GLU A O 1
ATOM 1886 N N . ASN A 1 334 ? 31.917 7.676 13.737 1.00 85.35 334 ASN A N 1
ATOM 1887 C CA . ASN A 1 334 ? 30.980 7.489 12.643 1.00 84.92 334 ASN A CA 1
ATOM 1888 C C . ASN A 1 334 ? 31.637 7.861 11.304 1.00 86.93 334 ASN A C 1
ATOM 1889 O O . ASN A 1 334 ? 32.869 7.871 11.187 1.00 85.01 334 ASN A O 1
ATOM 1894 N N . HIS A 1 335 ? 30.814 8.150 10.292 1.00 85.27 335 HIS A N 1
ATOM 1895 C CA . HIS A 1 335 ? 31.334 8.510 8.973 1.00 83.49 335 HIS A CA 1
ATOM 1896 C C . HIS A 1 335 ? 32.058 9.849 9.026 1.00 84.19 335 HIS A C 1
ATOM 1897 O O . HIS A 1 335 ? 33.237 9.955 8.667 1.00 87.04 335 HIS A O 1
ATOM 1904 N N . LEU A 1 336 ? 31.348 10.892 9.440 1.00 85.34 336 LEU A N 1
ATOM 1905 C CA . LEU A 1 336 ? 31.990 12.033 10.073 1.00 85.65 336 LEU A CA 1
ATOM 1906 C C . LEU A 1 336 ? 32.811 11.536 11.264 1.00 88.23 336 LEU A C 1
ATOM 1907 O O . LEU A 1 336 ? 32.560 10.457 11.796 1.00 91.25 336 LEU A O 1
ATOM 1912 N N . THR A 1 337 ? 33.822 12.306 11.675 1.00 83.94 513 THR A N 1
ATOM 1913 C CA . THR A 1 337 ? 34.669 11.925 12.819 1.00 86.66 513 THR A CA 1
ATOM 1914 C C . THR A 1 337 ? 35.299 10.539 12.641 1.00 85.13 513 THR A C 1
ATOM 1915 O O . THR A 1 337 ? 35.209 9.680 13.524 1.00 86.44 513 THR A O 1
ATOM 1919 N N . THR A 1 338 ? 35.919 10.311 11.488 1.00 81.85 514 THR A N 1
ATOM 1920 C CA . THR A 1 338 ? 36.725 9.118 11.264 1.00 82.91 514 THR A CA 1
ATOM 1921 C C . THR A 1 338 ? 37.972 9.511 10.488 1.00 84.30 514 THR A C 1
ATOM 1922 O O . THR A 1 338 ? 37.915 10.333 9.567 1.00 85.93 514 THR A O 1
ATOM 1926 N N . ASP A 1 339 ? 39.107 8.948 10.903 1.00 82.37 515 ASP A N 1
ATOM 1927 C CA . ASP A 1 339 ? 40.392 9.157 10.251 1.00 81.56 515 ASP A CA 1
ATOM 1928 C C . ASP A 1 339 ? 40.796 7.959 9.403 1.00 79.88 515 ASP A C 1
ATOM 1929 O O . ASP A 1 339 ? 41.971 7.823 9.042 1.00 80.08 515 ASP A O 1
ATOM 1934 N N . VAL A 1 340 ? 39.844 7.084 9.089 1.00 81.20 516 VAL A N 1
ATOM 1935 C CA . VAL A 1 340 ? 40.127 5.873 8.327 1.00 81.99 516 VAL A CA 1
ATOM 1936 C C . VAL A 1 340 ? 40.554 6.282 6.921 1.00 84.28 516 VAL A C 1
ATOM 1937 O O . VAL A 1 340 ? 39.784 6.897 6.176 1.00 82.13 516 VAL A O 1
ATOM 1941 N N . ASN A 1 341 ? 41.797 5.965 6.572 1.00 85.23 517 ASN A N 1
ATOM 1942 C CA . ASN A 1 341 ? 42.316 6.192 5.230 1.00 87.36 517 ASN A CA 1
ATOM 1943 C C . ASN A 1 341 ? 42.600 4.839 4.599 1.00 89.77 517 ASN A C 1
ATOM 1944 O O . ASN A 1 341 ? 43.636 4.223 4.894 1.00 87.65 517 ASN A O 1
ATOM 1949 N N . PRO A 1 342 ? 41.710 4.321 3.750 1.00 85.56 518 PRO A N 1
ATOM 1950 C CA . PRO A 1 342 ? 41.940 2.992 3.159 1.00 86.40 518 PRO A CA 1
ATOM 1951 C C . PRO A 1 342 ? 43.251 2.872 2.402 1.00 91.04 518 PRO A C 1
ATOM 1952 O O . PRO A 1 342 ? 43.746 1.751 2.233 1.00 90.24 518 PRO A O 1
ATOM 1956 N N . GLU A 1 343 ? 43.837 3.982 1.950 1.00 103.43 519 GLU A N 1
ATOM 1957 C CA . GLU A 1 343 ? 45.076 3.902 1.186 1.00 104.06 519 GLU A CA 1
ATOM 1958 C C . GLU A 1 343 ? 46.248 3.396 2.017 1.00 104.52 519 GLU A C 1
ATOM 1959 O O . GLU A 1 343 ? 47.244 2.942 1.445 1.00 107.39 519 GLU A O 1
ATOM 1965 N N . CYS A 1 344 ? 46.150 3.452 3.343 1.00 94.55 520 CYS A N 1
ATOM 1966 C CA . CYS A 1 344 ? 47.195 2.957 4.228 1.00 94.27 520 CYS A CA 1
ATOM 1967 C C . CYS A 1 344 ? 46.850 1.613 4.854 1.00 89.82 520 CYS A C 1
ATOM 1968 O O . CYS A 1 344 ? 47.690 1.037 5.555 1.00 91.21 520 CYS A O 1
ATOM 1971 N N . LEU A 1 345 ? 45.647 1.095 4.609 1.00 86.53 521 LEU A N 1
ATOM 1972 C CA . LEU A 1 345 ? 45.144 -0.071 5.321 1.00 80.52 521 LEU A CA 1
ATOM 1973 C C . LEU A 1 345 ? 44.928 -1.300 4.450 1.00 78.55 521 LEU A C 1
ATOM 1974 O O . LEU A 1 345 ? 45.085 -2.416 4.948 1.00 72.07 521 LEU A O 1
ATOM 1979 N N . VAL A 1 346 ? 44.565 -1.142 3.179 1.00 79.74 522 VAL A N 1
ATOM 1980 C CA . VAL A 1 346 ? 44.184 -2.274 2.346 1.00 80.63 522 VAL A CA 1
ATOM 1981 C C . VAL A 1 346 ? 45.106 -2.351 1.132 1.00 83.38 522 VAL A C 1
ATOM 1982 O O . VAL A 1 346 ? 45.849 -1.419 0.820 1.00 90.22 522 VAL A O 1
ATOM 1986 N N . SER A 1 347 ? 45.039 -3.489 0.444 1.00 83.91 523 SER A N 1
ATOM 1987 C CA . SER A 1 347 ? 45.895 -3.731 -0.704 1.00 81.79 523 SER A CA 1
ATOM 1988 C C . SER A 1 347 ? 45.499 -2.827 -1.872 1.00 82.16 523 SER A C 1
ATOM 1989 O O . SER A 1 347 ? 44.329 -2.460 -2.015 1.00 79.54 523 SER A O 1
ATOM 1992 N N . PRO A 1 348 ? 46.462 -2.457 -2.722 1.00 87.82 524 PRO A N 1
ATOM 1993 C CA . PRO A 1 348 ? 46.156 -1.537 -3.832 1.00 83.60 524 PRO A CA 1
ATOM 1994 C C . PRO A 1 348 ? 45.093 -2.047 -4.790 1.00 82.14 524 PRO A C 1
ATOM 1995 O O . PRO A 1 348 ? 44.480 -1.233 -5.492 1.00 79.91 524 PRO A O 1
ATOM 1999 N N . ARG A 1 349 ? 44.861 -3.361 -4.852 1.00 79.02 525 ARG A N 1
ATOM 2000 C CA . ARG A 1 349 ? 43.772 -3.878 -5.675 1.00 76.46 525 ARG A CA 1
ATOM 2001 C C . ARG A 1 349 ? 42.428 -3.325 -5.214 1.00 82.17 525 ARG A C 1
ATOM 2002 O O . ARG A 1 349 ? 41.546 -3.046 -6.034 1.00 83.87 525 ARG A O 1
ATOM 2010 N N . TYR A 1 350 ? 42.262 -3.143 -3.903 1.00 81.00 526 TYR A N 1
ATOM 2011 C CA . TYR A 1 350 ? 41.004 -2.625 -3.379 1.00 81.94 526 TYR A CA 1
ATOM 2012 C C . TYR A 1 350 ? 40.860 -1.136 -3.668 1.00 83.26 526 TYR A C 1
ATOM 2013 O O . TYR A 1 350 ? 39.779 -0.671 -4.050 1.00 87.07 526 TYR A O 1
ATOM 2022 N N . LEU A 1 351 ? 41.942 -0.373 -3.487 1.00 85.54 527 LEU A N 1
ATOM 2023 C CA . LEU A 1 351 ? 41.922 1.051 -3.811 1.00 86.33 527 LEU A CA 1
ATOM 2024 C C . LEU A 1 351 ? 41.507 1.285 -5.257 1.00 90.24 527 LEU A C 1
ATOM 2025 O O . LEU A 1 351 ? 40.804 2.256 -5.563 1.00 92.79 527 LEU A O 1
ATOM 2030 N N . LYS A 1 352 ? 41.930 0.397 -6.159 1.00 93.34 528 LYS A N 1
ATOM 2031 C CA . LYS A 1 352 ? 41.664 0.563 -7.581 1.00 93.28 528 LYS A CA 1
ATOM 2032 C C . LYS A 1 352 ? 40.286 0.063 -7.998 1.00 93.62 528 LYS A C 1
ATOM 2033 O O . LYS A 1 352 ? 39.759 0.533 -9.011 1.00 95.43 528 LYS A O 1
ATOM 2035 N N . LYS A 1 353 ? 39.684 -0.862 -7.249 1.00 90.00 529 LYS A N 1
ATOM 2036 C CA . LYS A 1 353 ? 38.418 -1.449 -7.677 1.00 88.80 529 LYS A CA 1
ATOM 2037 C C . LYS A 1 353 ? 37.208 -0.645 -7.211 1.00 91.56 529 LYS A C 1
ATOM 2038 O O . LYS A 1 353 ? 36.236 -0.505 -7.962 1.00 85.92 529 LYS A O 1
ATOM 2044 N N . TYR A 1 354 ? 37.242 -0.109 -5.992 1.00 91.49 530 TYR A N 1
ATOM 2045 C CA . TYR A 1 354 ? 36.119 0.636 -5.445 1.00 87.81 530 TYR A CA 1
ATOM 2046 C C . TYR A 1 354 ? 36.507 2.082 -5.166 1.00 87.05 530 TYR A C 1
ATOM 2047 O O . TYR A 1 354 ? 37.689 2.433 -5.087 1.00 83.68 530 TYR A O 1
ATOM 2056 N N . LYS A 1 355 ? 35.480 2.914 -5.009 1.00 84.32 531 LYS A N 1
ATOM 2057 C CA . LYS A 1 355 ? 35.648 4.256 -4.476 1.00 86.71 531 LYS A CA 1
ATOM 2058 C C . LYS A 1 355 ? 35.847 4.193 -2.967 1.00 84.62 531 LYS A C 1
ATOM 2059 O O . LYS A 1 355 ? 35.382 3.264 -2.300 1.00 83.50 531 LYS A O 1
ATOM 2062 N N . SER A 1 356 ? 36.540 5.202 -2.431 1.00 85.45 532 SER A N 1
ATOM 2063 C CA . SER A 1 356 ? 36.868 5.208 -1.008 1.00 82.51 532 SER A CA 1
ATOM 2064 C C . SER A 1 356 ? 35.619 5.102 -0.143 1.00 73.82 532 SER A C 1
ATOM 2065 O O . SER A 1 356 ? 35.640 4.463 0.915 1.00 72.11 532 SER A O 1
ATOM 2068 N N . LYS A 1 357 ? 34.515 5.711 -0.587 1.00 80.23 533 LYS A N 1
ATOM 2069 C CA . LYS A 1 357 ? 33.293 5.712 0.211 1.00 79.04 533 LYS A CA 1
ATOM 2070 C C . LYS A 1 357 ? 32.758 4.303 0.430 1.00 73.96 533 LYS A C 1
ATOM 2071 O O . LYS A 1 357 ? 32.174 4.019 1.482 1.00 73.36 533 LYS A O 1
ATOM 2073 N N . GLN A 1 358 ? 32.940 3.410 -0.545 1.00 75.36 534 GLN A N 1
ATOM 2074 C CA . GLN A 1 358 ? 32.542 2.021 -0.347 1.00 74.04 534 GLN A CA 1
ATOM 2075 C C . GLN A 1 358 ? 33.543 1.277 0.529 1.00 73.67 534 GLN A C 1
ATOM 2076 O O . GLN A 1 358 ? 33.157 0.402 1.312 1.00 70.28 534 GLN A O 1
ATOM 2082 N N . ILE A 1 359 ? 34.827 1.613 0.409 1.00 73.42 535 ILE A N 1
ATOM 2083 C CA . ILE A 1 359 ? 35.845 0.987 1.247 1.00 73.85 535 ILE A CA 1
ATOM 2084 C C . ILE A 1 359 ? 35.662 1.400 2.701 1.00 74.98 535 ILE A C 1
ATOM 2085 O O . ILE A 1 359 ? 35.536 0.555 3.595 1.00 66.31 535 ILE A O 1
ATOM 2090 N N . THR A 1 360 ? 35.652 2.712 2.956 1.00 72.41 536 THR A N 1
ATOM 2091 C CA . THR A 1 360 ? 35.667 3.196 4.332 1.00 70.09 536 THR A CA 1
ATOM 2092 C C . THR A 1 360 ? 34.414 2.770 5.083 1.00 70.14 536 THR A C 1
ATOM 2093 O O . THR A 1 360 ? 34.482 2.405 6.263 1.00 69.50 536 THR A O 1
ATOM 2097 N N . ALA A 1 361 ? 33.257 2.814 4.419 1.00 72.18 537 ALA A N 1
ATOM 2098 C CA . ALA A 1 361 ? 32.035 2.324 5.047 1.00 71.38 537 ALA A CA 1
ATOM 2099 C C . ALA A 1 361 ? 32.174 0.858 5.435 1.00 70.28 537 ALA A C 1
ATOM 2100 O O . ALA A 1 361 ? 31.670 0.433 6.481 1.00 68.57 537 ALA A O 1
ATOM 2102 N N . ARG A 1 362 ? 32.873 0.073 4.611 1.00 81.98 538 ARG A N 1
ATOM 2103 C CA . ARG A 1 362 ? 33.095 -1.332 4.933 1.00 77.38 538 ARG A CA 1
ATOM 2104 C C . ARG A 1 362 ? 34.077 -1.485 6.089 1.00 75.77 538 ARG A C 1
ATOM 2105 O O . ARG A 1 362 ? 33.928 -2.387 6.921 1.00 75.97 538 ARG A O 1
ATOM 2107 N N . ILE A 1 363 ? 35.092 -0.620 6.155 1.00 69.94 539 ILE A N 1
ATOM 2108 C CA . ILE A 1 363 ? 35.991 -0.620 7.307 1.00 66.12 539 ILE A CA 1
ATOM 2109 C C . ILE A 1 363 ? 35.219 -0.296 8.576 1.00 64.44 539 ILE A C 1
ATOM 2110 O O . ILE A 1 363 ? 35.307 -1.014 9.580 1.00 60.72 539 ILE A O 1
ATOM 2115 N N . LEU A 1 364 ? 34.450 0.795 8.546 1.00 65.76 540 LEU A N 1
ATOM 2116 C CA . LEU A 1 364 ? 33.816 1.298 9.761 1.00 63.71 540 LEU A CA 1
ATOM 2117 C C . LEU A 1 364 ? 32.821 0.293 10.327 1.00 60.71 540 LEU A C 1
ATOM 2118 O O . LEU A 1 364 ? 32.689 0.158 11.550 1.00 60.79 540 LEU A O 1
ATOM 2123 N N . GLU A 1 365 ? 32.111 -0.421 9.452 1.00 59.47 541 GLU A N 1
ATOM 2124 C CA . GLU A 1 365 ? 31.230 -1.487 9.915 1.00 62.05 541 GLU A CA 1
ATOM 2125 C C . GLU A 1 365 ? 32.026 -2.578 10.619 1.00 59.40 541 GLU A C 1
ATOM 2126 O O . GLU A 1 365 ? 31.679 -3.001 11.729 1.00 58.05 541 GLU A O 1
ATOM 2128 N N . ALA A 1 366 ? 33.112 -3.037 9.992 1.00 62.63 542 ALA A N 1
ATOM 2129 C CA . ALA A 1 366 ? 33.959 -4.044 10.621 1.00 59.78 542 ALA A CA 1
ATOM 2130 C C . ALA A 1 366 ? 34.669 -3.498 11.853 1.00 57.35 542 ALA A C 1
ATOM 2131 O O . ALA A 1 366 ? 34.948 -4.256 12.789 1.00 52.21 542 ALA A O 1
ATOM 2133 N N . HIS A 1 367 ? 34.968 -2.196 11.879 1.00 53.40 543 HIS A N 1
ATOM 2134 C CA . HIS A 1 367 ? 35.658 -1.635 13.037 1.00 56.18 543 HIS A CA 1
ATOM 2135 C C . HIS A 1 367 ? 34.750 -1.560 14.256 1.00 58.29 543 HIS A C 1
ATOM 2136 O O . HIS A 1 367 ? 35.234 -1.658 15.389 1.00 56.58 543 HIS A O 1
ATOM 2143 N N . GLN A 1 368 ? 33.445 -1.370 14.050 1.00 59.87 544 GLN A N 1
ATOM 2144 C CA . GLN A 1 368 ? 32.519 -1.300 15.176 1.00 61.03 544 GLN A CA 1
ATOM 2145 C C . GLN A 1 368 ? 32.552 -2.589 15.988 1.00 62.14 544 GLN A C 1
ATOM 2146 O O . GLN A 1 368 ? 32.635 -2.560 17.221 1.00 63.98 544 GLN A O 1
ATOM 2148 N N . ASN A 1 369 ? 32.497 -3.735 15.307 1.00 57.05 545 ASN A N 1
ATOM 2149 C CA . ASN A 1 369 ? 32.604 -5.013 16.003 1.00 56.85 545 ASN A CA 1
ATOM 2150 C C . ASN A 1 369 ? 34.003 -5.214 16.574 1.00 60.43 545 ASN A C 1
ATOM 2151 O O . ASN A 1 369 ? 34.161 -5.801 17.650 1.00 56.08 545 ASN A O 1
ATOM 2156 N N . VAL A 1 370 ? 35.028 -4.732 15.867 1.00 57.16 546 VAL A N 1
ATOM 2157 C CA . VAL A 1 370 ? 36.401 -4.893 16.335 1.00 51.81 546 VAL A CA 1
ATOM 2158 C C . VAL A 1 370 ? 36.635 -4.075 17.600 1.00 55.71 546 VAL A C 1
ATOM 2159 O O . VAL A 1 370 ? 37.256 -4.552 18.559 1.00 50.97 546 VAL A O 1
ATOM 2163 N N . ALA A 1 371 ? 36.138 -2.836 17.629 1.00 55.96 547 ALA A N 1
ATOM 2164 C CA . ALA A 1 371 ? 36.288 -2.006 18.819 1.00 53.65 547 ALA A CA 1
ATOM 2165 C C . ALA A 1 371 ? 35.382 -2.471 19.952 1.00 54.31 547 ALA A C 1
ATOM 2166 O O . ALA A 1 371 ? 35.730 -2.309 21.127 1.00 52.09 547 ALA A O 1
ATOM 2168 N N . GLN A 1 372 ? 34.222 -3.044 19.623 1.00 55.90 548 GLN A N 1
ATOM 2169 C CA . GLN A 1 372 ? 33.338 -3.568 20.660 1.00 53.68 548 GLN A CA 1
ATOM 2170 C C . GLN A 1 372 ? 33.982 -4.733 21.400 1.00 52.35 548 GLN A C 1
ATOM 2171 O O . GLN A 1 372 ? 33.786 -4.894 22.610 1.00 55.98 548 GLN A O 1
ATOM 2177 N N . MET A 1 373 ? 34.758 -5.558 20.692 1.00 50.15 549 MET A N 1
ATOM 2178 C CA . MET A 1 373 ? 35.379 -6.710 21.337 1.00 52.04 549 MET A CA 1
ATOM 2179 C C . MET A 1 373 ? 36.495 -6.281 22.281 1.00 53.93 549 MET A C 1
ATOM 2180 O O . MET A 1 373 ? 36.646 -6.850 23.369 1.00 53.05 549 MET A O 1
ATOM 2185 N N . SER A 1 374 ? 37.287 -5.282 21.884 1.00 50.05 550 SER A N 1
ATOM 2186 C CA . SER A 1 374 ? 38.285 -4.736 22.797 1.00 50.57 550 SER A CA 1
ATOM 2187 C C . SER A 1 374 ? 37.632 -4.154 24.042 1.00 49.06 550 SER A C 1
ATOM 2188 O O . SER A 1 374 ? 38.209 -4.216 25.134 1.00 47.60 550 SER A O 1
ATOM 2191 N N . LEU A 1 375 ? 36.429 -3.594 23.899 1.00 49.71 551 LEU A N 1
ATOM 2192 C CA . LEU A 1 375 ? 35.706 -3.073 25.053 1.00 48.61 551 LEU A CA 1
ATOM 2193 C C . LEU A 1 375 ? 35.267 -4.201 25.978 1.00 50.45 551 LEU A C 1
ATOM 2194 O O . LEU A 1 375 ? 35.442 -4.121 27.199 1.00 46.79 551 LEU A O 1
ATOM 2199 N N . ILE A 1 376 ? 34.691 -5.264 25.410 1.00 50.32 552 ILE A N 1
ATOM 2200 C CA . ILE A 1 376 ? 34.243 -6.390 26.224 1.00 53.09 552 ILE A CA 1
ATOM 2201 C C . ILE A 1 376 ? 35.432 -7.072 26.889 1.00 49.74 552 ILE A C 1
ATOM 2202 O O . ILE A 1 376 ? 35.376 -7.439 28.069 1.00 48.23 552 ILE A O 1
ATOM 2207 N N . GLU A 1 377 ? 36.527 -7.247 26.144 1.00 51.62 553 GLU A N 1
ATOM 2208 C CA . GLU A 1 377 ? 37.709 -7.898 26.703 1.00 49.36 553 GLU A CA 1
ATOM 2209 C C . GLU A 1 377 ? 38.280 -7.103 27.870 1.00 48.25 553 GLU A C 1
ATOM 2210 O O . GLU A 1 377 ? 38.781 -7.683 28.840 1.00 49.02 553 GLU A O 1
ATOM 2216 N N . ALA A 1 378 ? 38.212 -5.772 27.795 1.00 47.84 554 ALA A N 1
ATOM 2217 C CA . ALA A 1 378 ? 38.691 -4.945 28.897 1.00 47.67 554 ALA A CA 1
ATOM 2218 C C . ALA A 1 378 ? 37.814 -5.117 30.130 1.00 49.82 554 ALA A C 1
ATOM 2219 O O . ALA A 1 378 ? 38.320 -5.268 31.248 1.00 44.56 554 ALA A O 1
ATOM 2221 N N . LYS A 1 379 ? 36.491 -5.092 29.943 1.00 50.36 555 LYS A N 1
ATOM 2222 C CA . LYS A 1 379 ? 35.580 -5.317 31.061 1.00 45.57 555 LYS A CA 1
ATOM 2223 C C . LYS A 1 379 ? 35.799 -6.692 31.677 1.00 48.32 555 LYS A C 1
ATOM 2224 O O . LYS A 1 379 ? 35.696 -6.858 32.898 1.00 45.42 555 LYS A O 1
ATOM 2230 N N . MET A 1 380 ? 36.105 -7.690 30.844 1.00 47.70 556 MET A N 1
ATOM 2231 C CA . MET A 1 380 ? 36.388 -9.027 31.355 1.00 49.80 556 MET A CA 1
ATOM 2232 C C . MET A 1 380 ? 37.601 -9.021 32.277 1.00 51.54 556 MET A C 1
ATOM 2233 O O . MET A 1 380 ? 37.610 -9.703 33.308 1.00 53.23 556 MET A O 1
ATOM 2238 N N . ARG A 1 381 ? 38.637 -8.256 31.921 1.00 48.15 557 ARG A N 1
ATOM 2239 C CA . ARG A 1 381 ? 39.809 -8.150 32.783 1.00 52.48 557 ARG A CA 1
ATOM 2240 C C . ARG A 1 381 ? 39.474 -7.422 34.079 1.00 50.52 557 ARG A C 1
ATOM 2241 O O . ARG A 1 381 ? 40.004 -7.760 35.143 1.00 45.68 557 ARG A O 1
ATOM 2249 N N . PHE A 1 382 ? 38.601 -6.413 34.005 1.00 50.10 558 PHE A N 1
ATOM 2250 C CA . PHE A 1 382 ? 38.140 -5.739 35.215 1.00 49.10 558 PHE A CA 1
ATOM 2251 C C . PHE A 1 382 ? 37.383 -6.703 36.119 1.00 47.54 558 PHE A C 1
ATOM 2252 O O . PHE A 1 382 ? 37.507 -6.641 37.348 1.00 51.48 558 PHE A O 1
ATOM 2260 N N . ILE A 1 383 ? 36.602 -7.608 35.527 1.00 48.59 559 ILE A N 1
ATOM 2261 C CA . ILE A 1 383 ? 35.856 -8.582 36.315 1.00 50.41 559 ILE A CA 1
ATOM 2262 C C . ILE A 1 383 ? 36.802 -9.600 36.943 1.00 50.68 559 ILE A C 1
ATOM 2263 O O . ILE A 1 383 ? 36.627 -9.997 38.101 1.00 48.56 559 ILE A O 1
ATOM 2268 N N . GLN A 1 384 ? 37.827 -10.027 36.200 1.00 56.47 560 GLN A N 1
ATOM 2269 C CA . GLN A 1 384 ? 38.729 -11.054 36.714 1.00 56.92 560 GLN A CA 1
ATOM 2270 C C . GLN A 1 384 ? 39.634 -10.508 37.812 1.00 50.88 560 GLN A C 1
ATOM 2271 O O . GLN A 1 384 ? 39.963 -11.227 38.763 1.00 52.19 560 GLN A O 1
ATOM 2277 N N . ALA A 1 385 ? 40.059 -9.247 37.696 1.00 44.61 561 ALA A N 1
ATOM 2278 C CA . ALA A 1 385 ? 40.811 -8.628 38.782 1.00 47.50 561 ALA A CA 1
ATOM 2279 C C . ALA A 1 385 ? 39.937 -8.469 40.019 1.00 50.73 561 ALA A C 1
ATOM 2280 O O . ALA A 1 385 ? 40.401 -8.670 41.148 1.00 46.41 561 ALA A O 1
ATOM 2282 N N . TRP A 1 386 ? 38.669 -8.109 39.816 1.00 48.90 562 TRP A N 1
ATOM 2283 C CA . TRP A 1 386 ? 37.697 -8.082 40.903 1.00 44.78 562 TRP A CA 1
ATOM 2284 C C . TRP A 1 386 ? 37.530 -9.467 41.519 1.00 45.38 562 TRP A C 1
ATOM 2285 O O . TRP A 1 386 ? 37.514 -9.617 42.747 1.00 45.74 562 TRP A O 1
ATOM 2296 N N . GLN A 1 387 ? 37.431 -10.499 40.673 1.00 45.68 563 GLN A N 1
ATOM 2297 C CA . GLN A 1 387 ? 37.288 -11.867 41.164 1.00 42.99 563 GLN A CA 1
ATOM 2298 C C . GLN A 1 387 ? 38.463 -12.284 42.037 1.00 47.55 563 GLN A C 1
ATOM 2299 O O . GLN A 1 387 ? 38.293 -13.081 42.967 1.00 49.14 563 GLN A O 1
ATOM 2305 N N . SER A 1 388 ? 39.658 -11.765 41.755 1.00 45.80 564 SER A N 1
ATOM 2306 C CA . SER A 1 388 ? 40.867 -12.180 42.453 1.00 46.41 564 SER A CA 1
ATOM 2307 C C . SER A 1 388 ? 41.078 -11.460 43.779 1.00 44.96 564 SER A C 1
ATOM 2308 O O . SER A 1 388 ? 42.050 -11.765 44.478 1.00 49.95 564 SER A O 1
ATOM 2311 N N . LEU A 1 389 ? 40.210 -10.520 44.141 1.00 48.42 565 LEU A N 1
ATOM 2312 C CA . LEU A 1 389 ? 40.348 -9.851 45.425 1.00 46.09 565 LEU A CA 1
ATOM 2313 C C . LEU A 1 389 ? 40.092 -10.845 46.557 1.00 51.07 565 LEU A C 1
ATOM 2314 O O . LEU A 1 389 ? 39.249 -11.737 46.421 1.00 52.69 565 LEU A O 1
ATOM 2319 N N . PRO A 1 390 ? 40.809 -10.726 47.677 1.00 57.51 566 PRO A N 1
ATOM 2320 C CA . PRO A 1 390 ? 40.614 -11.695 48.770 1.00 59.12 566 PRO A CA 1
ATOM 2321 C C . PRO A 1 390 ? 39.218 -11.671 49.372 1.00 50.43 566 PRO A C 1
ATOM 2322 O O . PRO A 1 390 ? 38.789 -12.684 49.939 1.00 53.01 566 PRO A O 1
ATOM 2326 N N . GLU A 1 391 ? 38.495 -10.557 49.270 1.00 53.63 567 GLU A N 1
ATOM 2327 C CA . GLU A 1 391 ? 37.139 -10.458 49.798 1.00 55.25 567 GLU A CA 1
ATOM 2328 C C . GLU A 1 391 ? 36.073 -10.888 48.802 1.00 53.41 567 GLU A C 1
ATOM 2329 O O . GLU A 1 391 ? 34.888 -10.892 49.155 1.00 56.15 567 GLU A O 1
ATOM 2335 N N . PHE A 1 392 ? 36.459 -11.248 47.580 1.00 49.05 568 PHE A N 1
ATOM 2336 C CA . PHE A 1 392 ? 35.496 -11.347 46.492 1.00 51.21 568 PHE A CA 1
ATOM 2337 C C . PHE A 1 392 ? 34.476 -12.453 46.729 1.00 42.69 568 PHE A C 1
ATOM 2338 O O . PHE A 1 392 ? 34.801 -13.531 47.236 1.00 47.37 568 PHE A O 1
ATOM 2346 N N . GLY A 1 393 ? 33.233 -12.170 46.350 1.00 41.20 569 GLY A N 1
ATOM 2347 C CA . GLY A 1 393 ? 32.212 -13.194 46.250 1.00 40.21 569 GLY A CA 1
ATOM 2348 C C . GLY A 1 393 ? 31.702 -13.739 47.562 1.00 40.65 569 GLY A C 1
ATOM 2349 O O . GLY A 1 393 ? 31.277 -14.896 47.614 1.00 40.47 569 GLY A O 1
ATOM 2350 N N . ILE A 1 394 ? 31.716 -12.939 48.623 1.00 42.15 570 ILE A N 1
ATOM 2351 C CA . ILE A 1 394 ? 31.269 -13.370 49.941 1.00 42.26 570 ILE A CA 1
ATOM 2352 C C . ILE A 1 394 ? 30.033 -12.567 50.316 1.00 41.06 570 ILE A C 1
ATOM 2353 O O . ILE A 1 394 ? 30.027 -11.336 50.194 1.00 41.08 570 ILE A O 1
ATOM 2358 N N . THR A 1 395 ? 28.992 -13.261 50.767 1.00 41.30 571 THR A N 1
ATOM 2359 C CA . THR A 1 395 ? 27.758 -12.635 51.219 1.00 44.33 571 THR A CA 1
ATOM 2360 C C . THR A 1 395 ? 27.591 -12.905 52.707 1.00 44.68 571 THR A C 1
ATOM 2361 O O . THR A 1 395 ? 27.607 -14.064 53.136 1.00 44.16 571 THR A O 1
ATOM 2365 N N . HIS A 1 396 ? 27.427 -11.842 53.488 1.00 48.61 572 HIS A N 1
ATOM 2366 C CA . HIS A 1 396 ? 27.516 -11.920 54.939 1.00 46.28 572 HIS A CA 1
ATOM 2367 C C . HIS A 1 396 ? 26.134 -11.866 55.579 1.00 49.63 572 HIS A C 1
ATOM 2368 O O . HIS A 1 396 ? 25.249 -11.138 55.119 1.00 49.77 572 HIS A O 1
ATOM 2375 N N . PHE A 1 397 ? 25.961 -12.643 56.648 1.00 50.46 573 PHE A N 1
ATOM 2376 C CA . PHE A 1 397 ? 24.723 -12.677 57.410 1.00 49.81 573 PHE A CA 1
ATOM 2377 C C . PHE A 1 397 ? 25.045 -12.721 58.895 1.00 50.13 573 PHE A C 1
ATOM 2378 O O . PHE A 1 397 ? 25.992 -13.392 59.313 1.00 47.59 573 PHE A O 1
ATOM 2386 N N . ILE A 1 398 ? 24.249 -12.002 59.687 1.00 56.89 574 ILE A N 1
ATOM 2387 C CA . ILE A 1 398 ? 24.391 -12.046 61.137 1.00 51.10 574 ILE A CA 1
ATOM 2388 C C . ILE A 1 398 ? 24.016 -13.436 61.632 1.00 54.01 574 ILE A C 1
ATOM 2389 O O . ILE A 1 398 ? 22.985 -13.995 61.237 1.00 55.48 574 ILE A O 1
ATOM 2394 N N . ALA A 1 399 ? 24.854 -14.003 62.497 1.00 50.36 575 ALA A N 1
ATOM 2395 C CA . ALA A 1 399 ? 24.607 -15.338 63.017 1.00 52.08 575 ALA A CA 1
ATOM 2396 C C . ALA A 1 399 ? 25.184 -15.456 64.420 1.00 52.01 575 ALA A C 1
ATOM 2397 O O . ALA A 1 399 ? 26.210 -14.849 64.741 1.00 53.04 575 ALA A O 1
ATOM 2399 N N . ARG A 1 400 ? 24.505 -16.242 65.251 1.00 46.64 576 ARG A N 1
ATOM 2400 C CA . ARG A 1 400 ? 24.977 -16.602 66.582 1.00 53.58 576 ARG A CA 1
ATOM 2401 C C . ARG A 1 400 ? 25.445 -18.050 66.496 1.00 50.17 576 ARG A C 1
ATOM 2402 O O . ARG A 1 400 ? 24.627 -18.974 66.455 1.00 49.89 576 ARG A O 1
ATOM 2404 N N . PHE A 1 401 ? 26.760 -18.246 66.459 1.00 46.59 577 PHE A N 1
ATOM 2405 C CA . PHE A 1 401 ? 27.319 -19.578 66.291 1.00 46.92 577 PHE A CA 1
ATOM 2406 C C . PHE A 1 401 ? 27.260 -20.359 67.596 1.00 47.45 577 PHE A C 1
ATOM 2407 O O . PHE A 1 401 ? 27.436 -19.800 68.683 1.00 47.45 577 PHE A O 1
ATOM 2415 N N . GLN A 1 402 ? 26.997 -21.658 67.475 1.00 47.57 578 GLN A N 1
ATOM 2416 C CA . GLN A 1 402 ? 26.999 -22.557 68.620 1.00 47.83 578 GLN A CA 1
ATOM 2417 C C . GLN A 1 402 ? 28.325 -22.464 69.365 1.00 55.02 578 GLN A C 1
ATOM 2418 O O . GLN A 1 402 ? 29.398 -22.565 68.764 1.00 51.21 578 GLN A O 1
ATOM 2424 N N . GLY A 1 403 ? 28.244 -22.259 70.678 1.00 54.58 579 GLY A N 1
ATOM 2425 C CA . GLY A 1 403 ? 29.426 -22.051 71.485 1.00 50.04 579 GLY A CA 1
ATOM 2426 C C . GLY A 1 403 ? 30.061 -20.682 71.367 1.00 55.18 579 GLY A C 1
ATOM 2427 O O . GLY A 1 403 ? 31.081 -20.435 72.025 1.00 60.65 579 GLY A O 1
ATOM 2428 N N . GLY A 1 404 ? 29.495 -19.780 70.543 1.00 51.82 580 GLY A N 1
ATOM 2429 C CA . GLY A 1 404 ? 30.000 -18.427 70.432 1.00 52.62 580 GLY A CA 1
ATOM 2430 C C . GLY A 1 404 ? 29.498 -17.505 71.542 1.00 51.05 580 GLY A C 1
ATOM 2431 O O . GLY A 1 404 ? 28.544 -17.816 72.251 1.00 56.34 580 GLY A O 1
ATOM 2432 N N . LYS A 1 405 ? 30.171 -16.357 71.673 1.00 57.35 581 LYS A N 1
ATOM 2433 C CA . LYS A 1 405 ? 29.872 -15.380 72.714 1.00 57.44 581 LYS A CA 1
ATOM 2434 C C . LYS A 1 405 ? 29.052 -14.199 72.222 1.00 58.52 581 LYS A C 1
ATOM 2435 O O . LYS A 1 405 ? 28.251 -13.661 72.987 1.00 60.40 581 LYS A O 1
ATOM 2441 N N . ARG A 1 406 ? 29.232 -13.785 70.969 1.00 68.44 582 ARG A N 1
ATOM 2442 C CA . ARG A 1 406 ? 28.610 -12.577 70.448 1.00 70.61 582 ARG A CA 1
ATOM 2443 C C . ARG A 1 406 ? 28.056 -12.861 69.061 1.00 67.37 582 ARG A C 1
ATOM 2444 O O . ARG A 1 406 ? 28.157 -13.977 68.542 1.00 68.08 582 ARG A O 1
ATOM 2452 N N . GLU A 1 407 ? 27.478 -11.832 68.451 1.00 64.07 583 GLU A N 1
ATOM 2453 C CA . GLU A 1 407 ? 27.051 -11.933 67.066 1.00 61.69 583 GLU A CA 1
ATOM 2454 C C . GLU A 1 407 ? 28.275 -11.918 66.161 1.00 60.08 583 GLU A C 1
ATOM 2455 O O . GLU A 1 407 ? 29.094 -10.995 66.224 1.00 59.00 583 GLU A O 1
ATOM 2461 N N . GLU A 1 408 ? 28.413 -12.952 65.342 1.00 56.36 584 GLU A N 1
ATOM 2462 C CA . GLU A 1 408 ? 29.440 -13.018 64.314 1.00 51.95 584 GLU A CA 1
ATOM 2463 C C . GLU A 1 408 ? 28.757 -13.065 62.950 1.00 55.19 584 GLU A C 1
ATOM 2464 O O . GLU A 1 408 ? 27.561 -12.786 62.820 1.00 51.45 584 GLU A O 1
ATOM 2470 N N . LEU A 1 409 ? 29.520 -13.432 61.930 1.00 51.58 585 LEU A N 1
ATOM 2471 C CA . LEU A 1 409 ? 29.012 -13.482 60.571 1.00 51.20 585 LEU A CA 1
ATOM 2472 C C . LEU A 1 409 ? 29.270 -14.846 59.956 1.00 50.07 585 LEU A C 1
ATOM 2473 O O . LEU A 1 409 ? 30.349 -15.424 60.122 1.00 46.91 585 LEU A O 1
ATOM 2478 N N . ILE A 1 410 ? 28.267 -15.353 59.252 1.00 46.48 586 ILE A N 1
ATOM 2479 C CA . ILE A 1 410 ? 28.415 -16.526 58.405 1.00 43.26 586 ILE A CA 1
ATOM 2480 C C . ILE A 1 410 ? 28.566 -16.033 56.974 1.00 48.07 586 ILE A C 1
ATOM 2481 O O . ILE A 1 410 ? 27.719 -15.286 56.469 1.00 48.77 586 ILE A O 1
ATOM 2486 N N . GLY A 1 411 ? 29.665 -16.415 56.330 1.00 50.09 587 GLY A N 1
ATOM 2487 C CA . GLY A 1 411 ? 29.947 -15.997 54.971 1.00 46.95 587 GLY A CA 1
ATOM 2488 C C . GLY A 1 411 ? 29.667 -17.128 53.993 1.00 46.39 587 GLY A C 1
ATOM 2489 O O . GLY A 1 411 ? 30.165 -18.241 54.161 1.00 46.19 587 GLY A O 1
ATOM 2490 N N . ILE A 1 412 ? 28.861 -16.822 52.984 1.00 44.47 588 ILE A N 1
ATOM 2491 C CA . ILE A 1 412 ? 28.494 -17.781 51.950 1.00 41.70 588 ILE A CA 1
ATOM 2492 C C . ILE A 1 412 ? 29.190 -17.379 50.658 1.00 41.32 588 ILE A C 1
ATOM 2493 O O . ILE A 1 412 ? 29.106 -16.221 50.231 1.00 41.64 588 ILE A O 1
ATOM 2498 N N . ALA A 1 413 ? 29.889 -18.334 50.048 1.00 41.15 589 ALA A N 1
ATOM 2499 C CA . ALA A 1 413 ? 30.565 -18.132 48.776 1.00 40.83 589 ALA A CA 1
ATOM 2500 C C . ALA A 1 413 ? 30.319 -19.358 47.908 1.00 40.83 589 ALA A C 1
ATOM 2501 O O . ALA A 1 413 ? 29.646 -20.308 48.319 1.00 41.06 589 ALA A O 1
ATOM 2503 N N . TYR A 1 414 ? 30.885 -19.343 46.699 1.00 40.59 590 TYR A N 1
ATOM 2504 C CA . TYR A 1 414 ? 30.569 -20.377 45.720 1.00 41.24 590 TYR A CA 1
ATOM 2505 C C . TYR A 1 414 ? 31.062 -21.756 46.133 1.00 40.72 590 TYR A C 1
ATOM 2506 O O . TYR A 1 414 ? 30.522 -22.758 45.652 1.00 40.85 590 TYR A O 1
ATOM 2515 N N . ASN A 1 415 ? 32.056 -21.838 47.019 1.00 43.10 591 ASN A N 1
ATOM 2516 C CA . ASN A 1 415 ? 32.644 -23.121 47.373 1.00 44.23 591 ASN A CA 1
ATOM 2517 C C . ASN A 1 415 ? 32.825 -23.349 48.868 1.00 46.15 591 ASN A C 1
ATOM 2518 O O . ASN A 1 415 ? 33.322 -24.415 49.249 1.00 48.66 591 ASN A O 1
ATOM 2523 N N . ARG A 1 416 ? 32.439 -22.406 49.725 1.00 41.82 592 ARG A N 1
ATOM 2524 C CA . ARG A 1 416 ? 32.778 -22.552 51.134 1.00 46.52 592 ARG A CA 1
ATOM 2525 C C . ARG A 1 416 ? 31.843 -21.725 52.005 1.00 44.33 592 ARG A C 1
ATOM 2526 O O . ARG A 1 416 ? 31.197 -20.782 51.543 1.00 41.92 592 ARG A O 1
ATOM 2534 N N . LEU A 1 417 ? 31.789 -22.102 53.281 1.00 46.63 593 LEU A N 1
ATOM 2535 C CA . LEU A 1 417 ? 31.190 -21.302 54.339 1.00 43.20 593 LEU A CA 1
ATOM 2536 C C . LEU A 1 417 ? 32.303 -20.728 55.204 1.00 43.67 593 LEU A C 1
ATOM 2537 O O . LEU A 1 417 ? 33.327 -21.384 55.423 1.00 44.09 593 LEU A O 1
ATOM 2542 N N . ILE A 1 418 ? 32.114 -19.504 55.691 1.00 41.93 594 ILE A N 1
ATOM 2543 C CA . ILE A 1 418 ? 33.129 -18.821 56.487 1.00 44.50 594 ILE A CA 1
ATOM 2544 C C . ILE A 1 418 ? 32.487 -18.306 57.767 1.00 46.44 594 ILE A C 1
ATOM 2545 O O . ILE A 1 418 ? 31.517 -17.540 57.715 1.00 45.64 594 ILE A O 1
ATOM 2550 N N . ARG A 1 419 ? 33.023 -18.726 58.910 1.00 44.16 595 ARG A N 1
ATOM 2551 C CA . ARG A 1 419 ? 32.736 -18.056 60.171 1.00 44.11 595 ARG A CA 1
ATOM 2552 C C . ARG A 1 419 ? 33.656 -16.850 60.299 1.00 42.62 595 ARG A C 1
ATOM 2553 O O . ARG A 1 419 ? 34.880 -16.982 60.199 1.00 49.42 595 ARG A O 1
ATOM 2561 N N . MET A 1 420 ? 33.069 -15.670 60.496 1.00 42.78 596 MET A N 1
ATOM 2562 C CA . MET A 1 420 ? 33.822 -14.427 60.429 1.00 48.88 596 MET A CA 1
ATOM 2563 C C . MET A 1 420 ? 33.479 -13.533 61.611 1.00 47.88 596 MET A C 1
ATOM 2564 O O . MET A 1 420 ? 32.343 -13.511 62.089 1.00 49.73 596 MET A O 1
ATOM 2569 N N . ASP A 1 421 ? 34.483 -12.789 62.072 1.00 50.45 597 ASP A N 1
ATOM 2570 C CA . ASP A 1 421 ? 34.310 -11.837 63.161 1.00 56.05 597 ASP A CA 1
ATOM 2571 C C . ASP A 1 421 ? 33.578 -10.604 62.641 1.00 57.64 597 ASP A C 1
ATOM 2572 O O . ASP A 1 421 ? 34.021 -9.975 61.674 1.00 58.01 597 ASP A O 1
ATOM 2577 N N . ALA A 1 422 ? 32.462 -10.255 63.284 1.00 57.91 598 ALA A N 1
ATOM 2578 C CA . ALA A 1 422 ? 31.607 -9.178 62.793 1.00 60.40 598 ALA A CA 1
ATOM 2579 C C . ALA A 1 422 ? 32.234 -7.797 62.930 1.00 67.11 598 ALA A C 1
ATOM 2580 O O . ALA A 1 422 ? 31.675 -6.832 62.397 1.00 71.28 598 ALA A O 1
ATOM 2582 N N . SER A 1 423 ? 33.368 -7.672 63.619 1.00 67.85 599 SER A N 1
ATOM 2583 C CA . SER A 1 423 ? 34.016 -6.381 63.820 1.00 71.95 599 SER A CA 1
ATOM 2584 C C . SER A 1 423 ? 35.165 -6.137 62.848 1.00 74.12 599 SER A C 1
ATOM 2585 O O . SER A 1 423 ? 35.210 -5.091 62.195 1.00 79.46 599 SER A O 1
ATOM 2588 N N . THR A 1 424 ? 36.095 -7.085 62.736 1.00 73.13 600 THR A N 1
ATOM 2589 C CA . THR A 1 424 ? 37.285 -6.905 61.913 1.00 68.27 600 THR A CA 1
ATOM 2590 C C . THR A 1 424 ? 37.155 -7.479 60.510 1.00 69.00 600 THR A C 1
ATOM 2591 O O . THR A 1 424 ? 37.952 -7.119 59.637 1.00 66.46 600 THR A O 1
ATOM 2595 N N . GLY A 1 425 ? 36.183 -8.353 60.268 1.00 68.82 601 GLY A N 1
ATOM 2596 C CA . GLY A 1 425 ? 36.107 -9.047 59.004 1.00 61.26 601 GLY A CA 1
ATOM 2597 C C . GLY A 1 425 ? 37.104 -10.169 58.836 1.00 63.57 601 GLY A C 1
ATOM 2598 O O . GLY A 1 425 ? 37.118 -10.807 57.775 1.00 64.58 601 GLY A O 1
ATOM 2599 N N . ASP A 1 426 ? 37.945 -10.424 59.835 1.00 62.63 602 ASP A N 1
ATOM 2600 C CA . ASP A 1 426 ? 38.860 -11.553 59.763 1.00 61.82 602 ASP A CA 1
ATOM 2601 C C . ASP A 1 426 ? 38.076 -12.855 59.725 1.00 55.56 602 ASP A C 1
ATOM 2602 O O . ASP A 1 426 ? 37.153 -13.063 60.518 1.00 55.68 602 ASP A O 1
ATOM 2607 N N . ALA A 1 427 ? 38.435 -13.727 58.790 1.00 53.77 603 ALA A N 1
ATOM 2608 C CA . ALA A 1 427 ? 37.867 -15.064 58.781 1.00 53.26 603 ALA A CA 1
ATOM 2609 C C . ALA A 1 427 ? 38.361 -15.838 59.995 1.00 49.04 603 ALA A C 1
ATOM 2610 O O . ALA A 1 427 ? 39.545 -15.795 60.339 1.00 55.22 603 ALA A O 1
ATOM 2612 N N . ILE A 1 428 ? 37.444 -16.529 60.661 1.00 45.13 604 ILE A N 1
ATOM 2613 C CA . ILE A 1 428 ? 37.780 -17.363 61.808 1.00 45.71 604 ILE A CA 1
ATOM 2614 C C . ILE A 1 428 ? 37.951 -18.819 61.402 1.00 46.44 604 ILE A C 1
ATOM 2615 O O . ILE A 1 428 ? 38.946 -19.455 61.748 1.00 48.94 604 ILE A O 1
ATOM 2620 N N . LYS A 1 429 ? 36.993 -19.361 60.655 1.00 47.14 605 LYS A N 1
ATOM 2621 C CA . LYS A 1 429 ? 37.064 -20.739 60.198 1.00 45.23 605 LYS A CA 1
ATOM 2622 C C . LYS A 1 429 ? 36.338 -20.858 58.866 1.00 45.37 605 LYS A C 1
ATOM 2623 O O . LYS A 1 429 ? 35.331 -20.182 58.638 1.00 44.54 605 LYS A O 1
ATOM 2629 N N . THR A 1 430 ? 36.860 -21.713 57.991 1.00 43.85 606 THR A N 1
ATOM 2630 C CA . THR A 1 430 ? 36.278 -21.968 56.683 1.00 42.35 606 THR A CA 1
ATOM 2631 C C . THR A 1 430 ? 35.926 -23.444 56.556 1.00 44.89 606 THR A C 1
ATOM 2632 O O . THR A 1 430 ? 36.707 -24.315 56.953 1.00 44.16 606 THR A O 1
ATOM 2636 N N . TRP A 1 431 ? 34.741 -23.719 56.017 1.00 41.94 607 TRP A N 1
ATOM 2637 C CA . TRP A 1 431 ? 34.312 -25.067 55.673 1.00 44.96 607 TRP A CA 1
ATOM 2638 C C . TRP A 1 431 ? 34.053 -25.139 54.175 1.00 47.95 607 TRP A C 1
ATOM 2639 O O . TRP A 1 431 ? 33.411 -24.251 53.611 1.00 44.75 607 TRP A O 1
ATOM 2650 N N . ARG A 1 432 ? 34.535 -26.201 53.535 1.00 55.40 608 ARG A N 1
ATOM 2651 C CA . ARG A 1 432 ? 34.358 -26.373 52.099 1.00 53.82 608 ARG A CA 1
ATOM 2652 C C . ARG A 1 432 ? 33.080 -27.147 51.799 1.00 53.70 608 ARG A C 1
ATOM 2653 O O . ARG A 1 432 ? 32.746 -28.113 52.493 1.00 55.84 608 ARG A O 1
ATOM 2661 N N . PHE A 1 433 ? 32.363 -26.708 50.758 1.00 49.13 609 PHE A N 1
ATOM 2662 C CA . PHE A 1 433 ? 31.184 -27.443 50.310 1.00 48.67 609 PHE A CA 1
ATOM 2663 C C . PHE A 1 433 ? 31.538 -28.866 49.901 1.00 50.05 609 PHE A C 1
ATOM 2664 O O . PHE A 1 433 ? 30.731 -29.784 50.086 1.00 51.60 609 PHE A O 1
ATOM 2672 N N . SER A 1 434 ? 32.734 -29.065 49.340 1.00 51.05 610 SER A N 1
ATOM 2673 C CA . SER A 1 434 ? 33.158 -30.395 48.915 1.00 53.91 610 SER A CA 1
ATOM 2674 C C . SER A 1 434 ? 33.237 -31.375 50.078 1.00 56.69 610 SER A C 1
ATOM 2675 O O . SER A 1 434 ? 33.169 -32.589 49.858 1.00 56.14 610 SER A O 1
ATOM 2678 N N . ASN A 1 435 ? 33.382 -30.879 51.305 1.00 54.83 611 ASN A N 1
ATOM 2679 C CA . ASN A 1 435 ? 33.374 -31.719 52.493 1.00 54.92 611 ASN A CA 1
ATOM 2680 C C . ASN A 1 435 ? 32.041 -31.689 53.227 1.00 51.23 611 ASN A C 1
ATOM 2681 O O . ASN A 1 435 ? 31.888 -32.388 54.232 1.00 50.73 611 ASN A O 1
ATOM 2686 N N 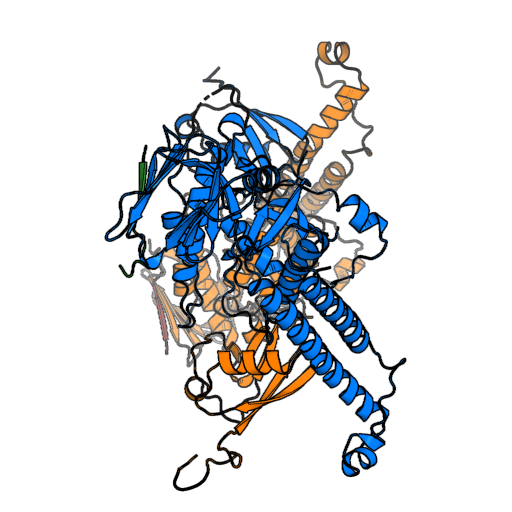. MET A 1 436 ? 31.080 -30.899 52.754 1.00 50.69 612 MET A N 1
ATOM 2687 C CA . MET A 1 436 ? 29.750 -30.837 53.353 1.00 50.77 612 MET A CA 1
ATOM 2688 C C . MET A 1 436 ? 28.919 -31.986 52.793 1.00 50.25 612 MET A C 1
ATOM 2689 O O . MET A 1 436 ? 28.591 -32.002 51.604 1.00 53.05 612 MET A O 1
ATOM 2694 N N . LYS A 1 437 ? 28.599 -32.960 53.646 1.00 52.66 613 LYS A N 1
ATOM 2695 C CA . LYS A 1 437 ? 27.758 -34.073 53.217 1.00 53.23 613 LYS A CA 1
ATOM 2696 C C . LYS A 1 437 ? 26.321 -33.621 53.005 1.00 56.06 613 LYS A C 1
ATOM 2697 O O . LYS A 1 437 ? 25.675 -34.010 52.025 1.00 55.43 613 LYS A O 1
ATOM 2703 N N . GLN A 1 438 ? 25.813 -32.798 53.914 1.00 53.34 614 GLN A N 1
ATOM 2704 C CA . GLN A 1 438 ? 24.447 -32.297 53.876 1.00 56.74 614 GLN A CA 1
ATOM 2705 C C . GLN A 1 438 ? 24.338 -31.199 54.922 1.00 54.12 614 GLN A C 1
ATOM 2706 O O . GLN A 1 438 ? 25.236 -31.008 55.745 1.00 55.78 614 GLN A O 1
ATOM 2712 N N . TRP A 1 439 ? 23.225 -30.475 54.876 1.00 50.58 615 TRP A N 1
ATOM 2713 C CA . TRP A 1 439 ? 22.904 -29.493 55.898 1.00 55.94 615 TRP A CA 1
ATOM 2714 C C . TRP A 1 439 ? 21.403 -29.520 56.129 1.00 58.60 615 TRP A C 1
ATOM 2715 O O . TRP A 1 439 ? 20.642 -30.087 55.340 1.00 57.93 615 TRP A O 1
ATOM 2726 N N . ASN A 1 440 ? 20.976 -28.907 57.229 1.00 62.16 616 ASN A N 1
ATOM 2727 C CA . ASN A 1 440 ? 19.564 -28.905 57.568 1.00 61.63 616 ASN A CA 1
ATOM 2728 C C . ASN A 1 440 ? 19.212 -27.617 58.294 1.00 62.64 616 ASN A C 1
ATOM 2729 O O . ASN A 1 440 ? 20.078 -26.921 58.830 1.00 62.46 616 ASN A O 1
ATOM 2734 N N . VAL A 1 441 ? 17.917 -27.306 58.292 1.00 60.20 617 VAL A N 1
ATOM 2735 C CA . VAL A 1 441 ? 17.382 -26.102 58.914 1.00 60.77 617 VAL A CA 1
ATOM 2736 C C . VAL A 1 441 ? 16.241 -26.508 59.832 1.00 63.77 617 VAL A C 1
ATOM 2737 O O . VAL A 1 441 ? 15.252 -27.092 59.373 1.00 64.26 617 VAL A O 1
ATOM 2741 N N . ASN A 1 442 ? 16.372 -26.202 61.119 1.00 62.17 618 ASN A N 1
ATOM 2742 C CA . ASN A 1 442 ? 15.265 -26.334 62.059 1.00 66.20 618 ASN A CA 1
ATOM 2743 C C . ASN A 1 442 ? 14.543 -24.993 62.098 1.00 65.10 618 ASN A C 1
ATOM 2744 O O . ASN A 1 442 ? 15.043 -24.026 62.682 1.00 66.37 618 ASN A O 1
ATOM 2749 N N . TRP A 1 443 ? 13.367 -24.936 61.471 1.00 66.09 619 TRP A N 1
ATOM 2750 C CA . TRP A 1 443 ? 12.678 -23.665 61.296 1.00 66.88 619 TRP A CA 1
ATOM 2751 C C . TRP A 1 443 ? 12.070 -23.141 62.590 1.00 73.00 619 TRP A C 1
ATOM 2752 O O . TRP A 1 443 ? 11.728 -21.955 62.662 1.00 73.64 619 TRP A O 1
ATOM 2763 N N . GLU A 1 444 ? 11.934 -23.986 63.612 1.00 78.36 620 GLU A N 1
ATOM 2764 C CA . GLU A 1 444 ? 11.427 -23.516 64.897 1.00 76.53 620 GLU A CA 1
ATOM 2765 C C . GLU A 1 444 ? 12.468 -22.661 65.611 1.00 76.71 620 GLU A C 1
ATOM 2766 O O . GLU A 1 444 ? 12.223 -21.490 65.922 1.00 78.95 620 GLU A O 1
ATOM 2768 N N . ILE A 1 445 ? 13.649 -23.231 65.869 1.00 72.21 621 ILE A N 1
ATOM 2769 C CA . ILE A 1 445 ? 14.714 -22.506 66.563 1.00 75.15 621 ILE A CA 1
ATOM 2770 C C . ILE A 1 445 ? 15.507 -21.607 65.624 1.00 70.86 621 ILE A C 1
ATOM 2771 O O . ILE A 1 445 ? 16.263 -20.745 66.096 1.00 69.46 621 ILE A O 1
ATOM 2776 N N . LYS A 1 446 ? 15.316 -21.747 64.307 1.00 68.71 622 LYS A N 1
ATOM 2777 C CA . LYS A 1 446 ? 16.053 -20.979 63.295 1.00 63.97 622 LYS A CA 1
ATOM 2778 C C . LYS A 1 446 ? 17.536 -21.353 63.316 1.00 63.75 622 LYS A C 1
ATOM 2779 O O . LYS A 1 446 ? 18.415 -20.495 63.403 1.00 58.16 622 LYS A O 1
ATOM 2785 N N . MET A 1 447 ? 17.806 -22.654 63.230 1.00 64.28 623 MET A N 1
ATOM 2786 C CA . MET A 1 447 ? 19.155 -23.191 63.340 1.00 56.46 623 MET A CA 1
ATOM 2787 C C . MET A 1 447 ? 19.526 -23.902 62.049 1.00 58.02 623 MET A C 1
ATOM 2788 O O . MET A 1 447 ? 18.855 -24.859 61.647 1.00 57.35 623 MET A O 1
ATOM 2793 N N . VAL A 1 448 ? 20.592 -23.439 61.409 1.00 56.16 624 VAL A N 1
ATOM 2794 C CA . VAL A 1 448 ? 21.212 -24.159 60.306 1.00 51.30 624 VAL A CA 1
ATOM 2795 C C . VAL A 1 448 ? 22.305 -25.047 60.881 1.00 53.66 624 VAL A C 1
ATOM 2796 O O . VAL A 1 448 ? 23.157 -24.580 61.646 1.00 51.22 624 VAL A O 1
ATOM 2800 N N . THR A 1 449 ? 22.277 -26.329 60.529 1.00 55.00 625 THR A N 1
ATOM 2801 C CA . THR A 1 449 ? 23.273 -27.284 61.000 1.00 54.55 625 THR A CA 1
ATOM 2802 C C . THR A 1 449 ? 23.879 -27.984 59.794 1.00 57.35 625 THR A C 1
ATOM 2803 O O . THR A 1 449 ? 23.174 -28.683 59.058 1.00 58.20 625 THR A O 1
ATOM 2807 N N . VAL A 1 450 ? 25.180 -27.794 59.593 1.00 53.00 626 VAL A N 1
ATOM 2808 C CA . VAL A 1 450 ? 25.892 -28.328 58.439 1.00 51.35 626 VAL A CA 1
ATOM 2809 C C . VAL A 1 450 ? 26.728 -29.518 58.885 1.00 54.05 626 VAL A C 1
ATOM 2810 O O . VAL A 1 450 ? 27.527 -29.410 59.824 1.00 53.20 626 VAL A O 1
ATOM 2814 N N . GLU A 1 451 ? 26.547 -30.652 58.214 1.00 52.06 627 GLU A N 1
ATOM 2815 C CA . GLU A 1 451 ? 27.284 -31.868 58.521 1.00 51.31 627 GLU A CA 1
ATOM 2816 C C . GLU A 1 451 ? 28.395 -32.075 57.501 1.00 55.17 627 GLU A C 1
ATOM 2817 O O . GLU A 1 451 ? 28.203 -31.854 56.301 1.00 51.15 627 GLU A O 1
ATOM 2823 N N . PHE A 1 452 ? 29.557 -32.504 57.984 1.00 57.30 628 PHE A N 1
ATOM 2824 C CA . PHE A 1 452 ? 30.746 -32.631 57.158 1.00 53.31 628 PHE A CA 1
ATOM 2825 C C . PHE A 1 452 ? 31.315 -34.037 57.260 1.00 54.60 628 PHE A C 1
ATOM 2826 O O . PHE A 1 452 ? 30.914 -34.845 58.103 1.00 55.13 628 PHE A O 1
ATOM 2834 N N . ALA A 1 453 ? 32.264 -34.318 56.374 1.00 54.54 629 ALA A N 1
ATOM 2835 C CA . ALA A 1 453 ? 33.135 -35.468 56.538 1.00 67.86 629 ALA A CA 1
ATOM 2836 C C . ALA A 1 453 ? 34.239 -35.125 57.525 1.00 70.91 629 ALA A C 1
ATOM 2837 O O . ALA A 1 453 ? 34.803 -34.027 57.484 1.00 75.17 629 ALA A O 1
ATOM 2839 N N . ASP A 1 454 ? 34.534 -36.072 58.415 1.00 73.28 630 ASP A N 1
ATOM 2840 C CA . ASP A 1 454 ? 35.633 -35.983 59.380 1.00 82.72 630 ASP A CA 1
ATOM 2841 C C . ASP A 1 454 ? 35.719 -34.602 60.033 1.00 81.89 630 ASP A C 1
ATOM 2842 O O . ASP A 1 454 ? 36.791 -34.004 60.149 1.00 86.75 630 ASP A O 1
ATOM 2847 N N . GLU A 1 455 ? 34.567 -34.097 60.479 1.00 76.70 631 GLU A N 1
ATOM 2848 C CA . GLU A 1 455 ? 34.531 -32.828 61.198 1.00 73.68 631 GLU A CA 1
ATOM 2849 C C . GLU A 1 455 ? 33.204 -32.684 61.929 1.00 70.68 631 GLU A C 1
ATOM 2850 O O . GLU A 1 455 ? 32.158 -33.066 61.402 1.00 70.49 631 GLU A O 1
ATOM 2856 N N . VAL A 1 456 ? 33.256 -32.112 63.136 1.00 68.64 632 VAL A N 1
ATOM 2857 C CA . VAL A 1 456 ? 32.050 -31.941 63.941 1.00 67.43 632 VAL A CA 1
ATOM 2858 C C . VAL A 1 456 ? 31.091 -30.979 63.246 1.00 62.63 632 VAL A C 1
ATOM 2859 O O . VAL A 1 456 ? 31.497 -30.123 62.448 1.00 60.86 632 VAL A O 1
ATOM 2863 N N . ARG A 1 457 ? 29.803 -31.119 63.559 1.00 56.23 633 ARG A N 1
ATOM 2864 C CA . ARG A 1 457 ? 28.777 -30.316 62.906 1.00 53.95 633 ARG A CA 1
ATOM 2865 C C . ARG A 1 457 ? 28.983 -28.833 63.182 1.00 52.39 633 ARG A C 1
ATOM 2866 O O . ARG A 1 457 ? 29.494 -28.433 64.231 1.00 58.21 633 ARG A O 1
ATOM 2874 N N . LEU A 1 458 ? 28.576 -28.016 62.219 1.00 54.82 634 LEU A N 1
ATOM 2875 C CA . LEU A 1 458 ? 28.540 -26.570 62.374 1.00 51.59 634 LEU A CA 1
ATOM 2876 C C . LEU A 1 458 ? 27.085 -26.150 62.543 1.00 51.55 634 LEU A C 1
ATOM 2877 O O . LEU A 1 458 ? 26.247 -26.450 61.687 1.00 51.72 634 LEU A O 1
ATOM 2882 N N . SER A 1 459 ? 26.785 -25.475 63.650 1.00 46.93 635 SER A N 1
ATOM 2883 C CA . SER A 1 459 ? 25.435 -25.016 63.942 1.00 49.36 635 SER A CA 1
ATOM 2884 C C . SER A 1 459 ? 25.468 -23.532 64.274 1.00 50.42 635 SER A C 1
ATOM 2885 O O . SER A 1 459 ? 26.346 -23.072 65.010 1.00 52.10 635 SER A O 1
ATOM 2888 N N . PHE A 1 460 ? 24.514 -22.784 63.723 1.00 46.55 636 PHE A N 1
ATOM 2889 C CA . PHE A 1 460 ? 24.395 -21.368 64.037 1.00 46.55 636 PHE A CA 1
ATOM 2890 C C . PHE A 1 460 ? 22.938 -20.946 63.918 1.00 53.03 636 PHE A C 1
ATOM 2891 O O . PHE A 1 460 ? 22.148 -21.558 63.195 1.00 50.00 636 PHE A O 1
ATOM 2899 N N . ILE A 1 461 ? 22.593 -19.889 64.649 1.00 50.22 637 ILE A N 1
ATOM 2900 C CA . ILE A 1 461 ? 21.234 -19.366 64.709 1.00 50.81 637 ILE A CA 1
ATOM 2901 C C . ILE A 1 461 ? 21.185 -18.045 63.956 1.00 53.95 637 ILE A C 1
ATOM 2902 O O . ILE A 1 461 ? 22.076 -17.200 64.102 1.00 50.71 637 ILE A O 1
ATOM 2907 N N . CYS A 1 462 ? 20.143 -17.869 63.152 1.00 59.01 638 CYS A N 1
ATOM 2908 C CA . CYS A 1 462 ? 19.899 -16.635 62.421 1.00 57.52 638 CYS A CA 1
ATOM 2909 C C . CYS A 1 462 ? 18.520 -16.100 62.784 1.00 62.58 638 CYS A C 1
ATOM 2910 O O . CYS A 1 462 ? 17.746 -16.743 63.498 1.00 63.62 638 CYS A O 1
ATOM 2913 N N . THR A 1 463 ? 18.220 -14.897 62.301 1.00 66.33 639 THR A N 1
ATOM 2914 C CA . THR A 1 463 ? 16.846 -14.424 62.329 1.00 65.54 639 THR A CA 1
ATOM 2915 C C . THR A 1 463 ? 16.001 -15.263 61.375 1.00 63.50 639 THR A C 1
ATOM 2916 O O . THR A 1 463 ? 16.519 -15.947 60.488 1.00 62.56 639 THR A O 1
ATOM 2920 N N . GLU A 1 464 ? 14.682 -15.218 61.576 1.00 66.00 640 GLU A N 1
ATOM 2921 C CA . GLU A 1 464 ? 13.790 -16.006 60.732 1.00 68.71 640 GLU A CA 1
ATOM 2922 C C . GLU A 1 464 ? 13.917 -15.599 59.270 1.00 65.75 640 GLU A C 1
ATOM 2923 O O . GLU A 1 464 ? 13.872 -16.449 58.373 1.00 65.58 640 GLU A O 1
ATOM 2929 N N . VAL A 1 465 ? 14.084 -14.301 59.014 1.00 62.97 641 VAL A N 1
ATOM 2930 C CA . VAL A 1 465 ? 14.280 -13.826 57.647 1.00 64.40 641 VAL A CA 1
ATOM 2931 C C . VAL A 1 465 ? 15.577 -14.385 57.075 1.00 64.13 641 VAL A C 1
ATOM 2932 O O . VAL A 1 465 ? 15.584 -15.052 56.034 1.00 63.48 641 VAL A O 1
ATOM 2936 N N . ASP A 1 466 ? 16.694 -14.121 57.759 1.00 60.23 642 ASP A N 1
ATOM 2937 C CA . ASP A 1 466 ? 17.999 -14.527 57.246 1.00 62.59 642 ASP A CA 1
ATOM 2938 C C . ASP A 1 466 ? 18.119 -16.040 57.130 1.00 61.86 642 ASP A C 1
ATOM 2939 O O . ASP A 1 466 ? 18.846 -16.535 56.261 1.00 59.46 642 ASP A O 1
ATOM 2944 N N . CYS A 1 467 ? 17.418 -16.786 57.988 1.00 60.51 643 CYS A N 1
ATOM 2945 C CA . CYS A 1 467 ? 17.489 -18.243 57.936 1.00 61.99 643 CYS A CA 1
ATOM 2946 C C . CYS A 1 467 ? 17.050 -18.771 56.577 1.00 56.14 643 CYS A C 1
ATOM 2947 O O . CYS A 1 467 ? 17.684 -19.674 56.018 1.00 53.50 643 CYS A O 1
ATOM 2950 N N . LYS A 1 468 ? 15.970 -18.215 56.024 1.00 62.00 644 LYS A N 1
ATOM 2951 C CA . LYS A 1 468 ? 15.504 -18.657 54.714 1.00 60.08 644 LYS A CA 1
ATOM 2952 C C . LYS A 1 468 ? 16.413 -18.143 53.604 1.00 54.86 644 LYS A C 1
ATOM 2953 O O . LYS A 1 468 ? 16.680 -18.859 52.632 1.00 56.70 644 LYS A O 1
ATOM 2957 N N . VAL A 1 469 ? 16.902 -16.907 53.734 1.00 54.35 645 VAL A N 1
ATOM 2958 C CA . VAL A 1 469 ? 17.832 -16.371 52.744 1.00 52.83 645 VAL A CA 1
ATOM 2959 C C . VAL A 1 469 ? 19.122 -17.180 52.735 1.00 51.78 645 VAL A C 1
ATOM 2960 O O . VAL A 1 469 ? 19.657 -17.515 51.671 1.00 51.07 645 VAL A O 1
ATOM 2964 N N . VAL A 1 470 ? 19.638 -17.510 53.922 1.00 51.79 646 VAL A N 1
ATOM 2965 C CA . VAL A 1 470 ? 20.847 -18.325 54.008 1.00 51.15 646 VAL A CA 1
ATOM 2966 C C . VAL A 1 470 ? 20.616 -19.689 53.371 1.00 50.30 646 VAL A C 1
ATOM 2967 O O . VAL A 1 470 ? 21.468 -20.200 52.632 1.00 49.05 646 VAL A O 1
ATOM 2971 N N . HIS A 1 471 ? 19.456 -20.296 53.637 1.00 49.97 647 HIS A N 1
ATOM 2972 C CA . HIS A 1 471 ? 19.161 -21.612 53.078 1.00 51.62 647 HIS A CA 1
ATOM 2973 C C . HIS A 1 471 ? 19.111 -21.570 51.556 1.00 50.45 647 HIS A C 1
ATOM 2974 O O . HIS A 1 471 ? 19.582 -22.497 50.886 1.00 48.41 647 HIS A O 1
ATOM 2981 N N . GLU A 1 472 ? 18.541 -20.503 50.989 1.00 47.61 648 GLU A N 1
ATOM 2982 C CA . GLU A 1 472 ? 18.502 -20.386 49.536 1.00 49.59 648 GLU A CA 1
ATOM 2983 C C . GLU A 1 472 ? 19.893 -20.130 48.969 1.00 42.73 648 GLU A C 1
ATOM 2984 O O . GLU A 1 472 ? 20.252 -20.680 47.921 1.00 43.03 648 GLU A O 1
ATOM 2990 N N . PHE A 1 473 ? 20.688 -19.297 49.647 1.00 43.45 649 PHE A N 1
ATOM 2991 C CA . PHE A 1 473 ? 22.052 -19.033 49.197 1.00 42.32 649 PHE A CA 1
ATOM 2992 C C . PHE A 1 473 ? 22.865 -20.319 49.128 1.00 42.28 649 PHE A C 1
ATOM 2993 O O . PHE A 1 473 ? 23.528 -20.596 48.121 1.00 42.00 649 PHE A O 1
ATOM 3001 N N . ILE A 1 474 ? 22.826 -21.118 50.196 1.00 42.59 650 ILE A N 1
ATOM 3002 C CA . ILE A 1 474 ? 23.554 -22.385 50.209 1.00 42.61 650 ILE A CA 1
ATOM 3003 C C . ILE A 1 474 ? 23.050 -23.291 49.093 1.00 42.58 650 ILE A C 1
ATOM 3004 O O . ILE A 1 474 ? 23.821 -23.745 48.240 1.00 42.34 650 ILE A O 1
ATOM 3009 N N . GLY A 1 475 ? 21.742 -23.556 49.077 1.00 44.14 651 GLY A N 1
ATOM 3010 C CA . GLY A 1 475 ? 21.178 -24.377 48.018 1.00 42.83 651 GLY A CA 1
ATOM 3011 C C . GLY A 1 475 ? 21.405 -23.792 46.638 1.00 43.27 651 GLY A C 1
ATOM 3012 O O . GLY A 1 475 ? 21.573 -24.527 45.662 1.00 42.34 651 GLY A O 1
ATOM 3013 N N . GLY A 1 476 ? 21.418 -22.461 46.538 1.00 42.24 652 GLY A N 1
ATOM 3014 C CA . GLY A 1 476 ? 21.666 -21.833 45.251 1.00 41.90 652 GLY A CA 1
ATOM 3015 C C . GLY A 1 476 ? 23.065 -22.107 44.735 1.00 43.77 652 GLY A C 1
ATOM 3016 O O . GLY A 1 476 ? 23.248 -22.524 43.589 1.00 42.02 652 GLY A O 1
ATOM 3017 N N . TYR A 1 477 ? 24.073 -21.880 45.580 1.00 41.62 653 TYR A N 1
ATOM 3018 C CA . TYR A 1 477 ? 25.449 -22.134 45.166 1.00 42.76 653 TYR A CA 1
ATOM 3019 C C . TYR A 1 477 ? 25.669 -23.609 44.860 1.00 41.51 653 TYR A C 1
ATOM 3020 O O . TYR A 1 477 ? 26.386 -23.954 43.913 1.00 41.48 653 TYR A O 1
ATOM 3029 N N . ILE A 1 478 ? 25.064 -24.494 45.655 1.00 41.83 654 ILE A N 1
ATOM 3030 C CA . ILE A 1 478 ? 25.137 -25.925 45.372 1.00 42.00 654 ILE A CA 1
ATOM 3031 C C . ILE A 1 478 ? 24.541 -26.222 44.003 1.00 47.41 654 ILE A C 1
ATOM 3032 O O . ILE A 1 478 ? 25.111 -26.975 43.204 1.00 49.13 654 ILE A O 1
ATOM 3037 N N . PHE A 1 479 ? 23.387 -25.620 43.712 1.00 46.34 655 PHE A N 1
ATOM 3038 C CA . PHE A 1 479 ? 22.729 -25.827 42.428 1.00 45.11 655 PHE A CA 1
ATOM 3039 C C . PHE A 1 479 ? 23.611 -25.365 41.273 1.00 47.33 655 PHE A C 1
ATOM 3040 O O . PHE A 1 479 ? 23.696 -26.037 40.237 1.00 48.90 655 PHE A O 1
ATOM 3048 N N . LEU A 1 480 ? 24.287 -24.224 41.439 1.00 43.73 656 LEU A N 1
ATOM 3049 C CA . LEU A 1 480 ? 25.147 -23.709 40.377 1.00 48.08 656 LEU A CA 1
ATOM 3050 C C . LEU A 1 480 ? 26.353 -24.610 40.147 1.00 48.50 656 LEU A C 1
ATOM 3051 O O . LEU A 1 480 ? 26.792 -24.784 39.004 1.00 50.09 656 LEU A O 1
ATOM 3056 N N . SER A 1 481 ? 26.908 -25.184 41.216 1.00 47.01 657 SER A N 1
ATOM 3057 C CA . SER A 1 481 ? 28.084 -26.036 41.077 1.00 51.47 657 SER A CA 1
ATOM 3058 C C . SER A 1 481 ? 27.793 -27.312 40.298 1.00 51.07 657 SER A C 1
ATOM 3059 O O . SER A 1 481 ? 28.731 -27.952 39.811 1.00 54.56 657 SER A O 1
ATOM 3062 N N . THR A 1 482 ? 26.523 -27.697 40.167 1.00 50.37 658 THR A N 1
ATOM 3063 C CA . THR A 1 482 ? 26.163 -28.852 39.356 1.00 52.76 658 THR A CA 1
ATOM 3064 C C . THR A 1 482 ? 26.019 -28.516 37.879 1.00 53.03 658 THR A C 1
ATOM 3065 O O . THR A 1 482 ? 25.871 -29.435 37.066 1.00 52.02 658 THR A O 1
ATOM 3069 N N . ARG A 1 483 ? 26.045 -27.234 37.518 1.00 51.04 659 ARG A N 1
ATOM 3070 C CA . ARG A 1 483 ? 25.947 -26.849 36.116 1.00 57.80 659 ARG A CA 1
ATOM 3071 C C . ARG A 1 483 ? 27.114 -27.434 35.333 1.00 62.92 659 ARG A C 1
ATOM 3072 O O . ARG A 1 483 ? 28.281 -27.235 35.687 1.00 65.82 659 ARG A O 1
ATOM 3080 N N . ALA A 1 484 ? 26.794 -28.163 34.270 1.00 75.22 660 ALA A N 1
ATOM 3081 C CA . ALA A 1 484 ? 27.779 -28.903 33.500 1.00 84.95 660 ALA A CA 1
ATOM 3082 C C . ALA A 1 484 ? 28.052 -28.224 32.166 1.00 100.49 660 ALA A C 1
ATOM 3083 O O . ALA A 1 484 ? 27.151 -27.667 31.536 1.00 103.45 660 ALA A O 1
ATOM 3085 N N . LYS A 1 485 ? 29.313 -28.287 31.742 1.00 110.85 661 LYS A N 1
ATOM 3086 C CA . LYS A 1 485 ? 29.733 -27.874 30.411 1.00 114.04 661 LYS A CA 1
ATOM 3087 C C . LYS A 1 485 ? 29.328 -28.877 29.325 1.00 129.22 661 LYS A C 1
ATOM 3088 O O . LYS A 1 485 ? 29.889 -28.819 28.217 1.00 131.24 661 LYS A O 1
ATOM 3090 N N . ASP A 1 486 ? 28.377 -29.782 29.598 1.00 154.85 662 ASP A N 1
ATOM 3091 C CA . ASP A 1 486 ? 27.893 -30.757 28.622 1.00 153.59 662 ASP A CA 1
ATOM 3092 C C . ASP A 1 486 ? 26.781 -30.155 27.780 1.00 154.56 662 ASP A C 1
ATOM 3093 O O . ASP A 1 486 ? 25.850 -30.856 27.367 1.00 156.47 662 ASP A O 1
ATOM 3095 N N . GLN A 1 487 ? 26.896 -28.858 27.514 1.00 138.61 663 GLN A N 1
ATOM 3096 C CA . GLN A 1 487 ? 25.875 -28.103 26.800 1.00 136.31 663 GLN A CA 1
ATOM 3097 C C . GLN A 1 487 ? 24.499 -28.337 27.413 1.00 134.03 663 GLN A C 1
ATOM 3098 O O . GLN A 1 487 ? 23.492 -28.446 26.711 1.00 134.07 663 GLN A O 1
ATOM 3100 N N . ASN A 1 488 ? 24.465 -28.437 28.742 1.00 132.13 664 ASN A N 1
ATOM 3101 C CA . ASN A 1 488 ? 23.231 -28.710 29.463 1.00 128.55 664 ASN A CA 1
ATOM 3102 C C . ASN A 1 488 ? 22.271 -27.535 29.334 1.00 126.93 664 ASN A C 1
ATOM 3103 O O . ASN A 1 488 ? 21.896 -26.914 30.335 1.00 127.15 664 ASN A O 1
ATOM 3108 N N . GLU A 1 489 ? 21.868 -27.226 28.101 1.00 123.76 665 GLU A N 1
ATOM 3109 C CA . GLU A 1 489 ? 20.976 -26.107 27.827 1.00 120.83 665 GLU A CA 1
ATOM 3110 C C . GLU A 1 489 ? 19.577 -26.401 28.350 1.00 119.08 665 GLU A C 1
ATOM 3111 O O . GLU A 1 489 ? 18.620 -26.490 27.573 1.00 122.66 665 GLU A O 1
ATOM 3113 N N . SER A 1 490 ? 19.457 -26.552 29.669 1.00 108.29 666 SER A N 1
ATOM 3114 C CA . SER A 1 490 ? 18.190 -26.855 30.318 1.00 100.65 666 SER A CA 1
ATOM 3115 C C . SER A 1 490 ? 18.338 -26.731 31.827 1.00 92.81 666 SER A C 1
ATOM 3116 O O . SER A 1 490 ? 18.947 -27.592 32.470 1.00 88.24 666 SER A O 1
ATOM 3118 N N . LEU A 1 491 ? 17.795 -25.660 32.399 1.00 84.73 667 LEU A N 1
ATOM 3119 C CA . LEU A 1 491 ? 17.846 -25.462 33.840 1.00 80.31 667 LEU A CA 1
ATOM 3120 C C . LEU A 1 491 ? 16.727 -26.267 34.488 1.00 78.95 667 LEU A C 1
ATOM 3121 O O . LEU A 1 491 ? 15.547 -26.027 34.213 1.00 79.87 667 LEU A O 1
ATOM 3126 N N . ASP A 1 492 ? 17.090 -27.226 35.337 1.00 74.25 668 ASP A N 1
ATOM 3127 C CA . ASP A 1 492 ? 16.096 -27.995 36.083 1.00 71.26 668 ASP A CA 1
ATOM 3128 C C . ASP A 1 492 ? 15.655 -27.148 37.268 1.00 69.23 668 ASP A C 1
ATOM 3129 O O . ASP A 1 492 ? 16.200 -27.245 38.368 1.00 68.23 668 ASP A O 1
ATOM 3134 N N . GLU A 1 493 ? 14.656 -26.291 37.036 1.00 75.27 669 GLU A N 1
ATOM 3135 C CA . GLU A 1 493 ? 14.163 -25.441 38.113 1.00 71.96 669 GLU A CA 1
ATOM 3136 C C . GLU A 1 493 ? 13.572 -26.269 39.244 1.00 69.58 669 GLU A C 1
ATOM 3137 O O . GLU A 1 493 ? 13.557 -25.821 40.395 1.00 68.30 669 GLU A O 1
ATOM 3143 N N . GLU A 1 494 ? 13.098 -27.482 38.941 1.00 65.90 670 GLU A N 1
ATOM 3144 C CA . GLU A 1 494 ? 12.599 -28.365 39.989 1.00 68.54 670 GLU A CA 1
ATOM 3145 C C . GLU A 1 494 ? 13.709 -28.751 40.958 1.00 67.50 670 GLU A C 1
ATOM 3146 O O . GLU A 1 494 ? 13.484 -28.831 42.171 1.00 66.21 670 GLU A O 1
ATOM 3148 N N . MET A 1 495 ? 14.917 -28.995 40.442 1.00 65.45 671 MET A N 1
ATOM 3149 C CA . MET A 1 495 ? 16.035 -29.322 41.318 1.00 66.43 671 MET A CA 1
ATOM 3150 C C . MET A 1 495 ? 16.480 -28.115 42.133 1.00 60.57 671 MET A C 1
ATOM 3151 O O . MET A 1 495 ? 16.918 -28.273 43.278 1.00 58.75 671 MET A O 1
ATOM 3156 N N . PHE A 1 496 ? 16.381 -26.910 41.567 1.00 60.16 672 PHE A N 1
ATOM 3157 C CA . PHE A 1 496 ? 16.665 -25.707 42.342 1.00 58.99 672 PHE A CA 1
ATOM 3158 C C . PHE A 1 496 ? 15.688 -25.567 43.501 1.00 60.47 672 PHE A C 1
ATOM 3159 O O . PHE A 1 496 ? 16.095 -25.388 44.655 1.00 59.13 672 PHE A O 1
ATOM 3167 N N . TYR A 1 497 ? 14.386 -25.641 43.205 1.00 61.92 673 TYR A N 1
ATOM 3168 C CA . TYR A 1 497 ? 13.376 -25.542 44.254 1.00 61.60 673 TYR A CA 1
ATOM 3169 C C . TYR A 1 497 ? 13.567 -26.626 45.306 1.00 62.91 673 TYR A C 1
ATOM 3170 O O . TYR A 1 497 ? 13.376 -26.380 46.503 1.00 64.24 673 TYR A O 1
ATOM 3179 N N . LYS A 1 498 ? 13.948 -27.832 44.879 1.00 60.37 674 LYS A N 1
ATOM 3180 C CA . LYS A 1 498 ? 14.203 -28.906 45.833 1.00 62.74 674 LYS A CA 1
ATOM 3181 C C . LYS A 1 498 ? 15.431 -28.615 46.686 1.00 65.39 674 LYS A C 1
ATOM 3182 O O . LYS A 1 498 ? 15.491 -29.033 47.849 1.00 61.40 674 LYS A O 1
ATOM 3188 N N . LEU A 1 499 ? 16.413 -27.902 46.132 1.00 59.43 675 LEU A N 1
ATOM 3189 C CA . LEU A 1 499 ? 17.629 -27.577 46.869 1.00 59.06 675 LEU A CA 1
ATOM 3190 C C . LEU A 1 499 ? 17.486 -26.347 47.753 1.00 60.05 675 LEU A C 1
ATOM 3191 O O . LEU A 1 499 ? 18.296 -26.167 48.671 1.00 58.27 675 LEU A O 1
ATOM 3196 N N . THR A 1 500 ? 16.481 -25.501 47.509 1.00 59.56 676 THR A N 1
ATOM 3197 C CA . THR A 1 500 ? 16.439 -24.174 48.111 1.00 60.82 676 THR A CA 1
ATOM 3198 C C . THR A 1 500 ? 15.159 -23.839 48.864 1.00 64.82 676 THR A C 1
ATOM 3199 O O . THR A 1 500 ? 15.018 -22.696 49.310 1.00 65.24 676 THR A O 1
ATOM 3203 N N . SER A 1 501 ? 14.227 -24.774 49.017 1.00 68.19 677 SER A N 1
ATOM 3204 C CA . SER A 1 501 ? 12.947 -24.475 49.648 1.00 79.22 677 SER A CA 1
ATOM 3205 C C . SER A 1 501 ? 12.612 -25.554 50.665 1.00 88.59 677 SER A C 1
ATOM 3206 O O . SER A 1 501 ? 12.483 -26.730 50.308 1.00 93.58 677 SER A O 1
ATOM 3209 N N . GLY A 1 502 ? 12.467 -25.152 51.923 1.00 89.43 678 GLY A N 1
ATOM 3210 C CA . GLY A 1 502 ? 11.962 -26.043 52.947 1.00 98.06 678 GLY A CA 1
ATOM 3211 C C . GLY A 1 502 ? 10.534 -25.686 53.294 1.00 111.66 678 GLY A C 1
ATOM 3212 O O . GLY A 1 502 ? 10.006 -26.104 54.330 1.00 108.56 678 GLY A O 1
ATOM 3213 N N . TRP A 1 503 ? 9.910 -24.892 52.422 1.00 133.50 679 TRP A N 1
ATOM 3214 C CA . TRP A 1 503 ? 8.544 -24.399 52.589 1.00 135.14 679 TRP A CA 1
ATOM 3215 C C . TRP A 1 503 ? 8.356 -23.636 53.898 1.00 135.53 679 TRP A C 1
ATOM 3216 O O . TRP A 1 503 ? 7.224 -23.487 54.370 1.00 134.16 679 TRP A O 1
ATOM 3227 N N . VAL A 1 504 ? 9.459 -23.143 54.466 1.00 112.28 680 VAL A N 1
ATOM 3228 C CA . VAL A 1 504 ? 9.501 -22.336 55.692 1.00 101.43 680 VAL A CA 1
ATOM 3229 C C . VAL A 1 504 ? 8.459 -22.744 56.731 1.00 106.18 680 VAL A C 1
ATOM 3230 O O . VAL A 1 504 ? 8.712 -22.687 57.935 1.00 103.21 680 VAL A O 1
ATOM 3234 N N . LEU B 1 3 ? 38.421 -34.674 3.253 1.00 88.41 3 LEU B N 1
ATOM 3235 C CA . LEU B 1 3 ? 39.671 -33.941 3.410 1.00 90.51 3 LEU B CA 1
ATOM 3236 C C . LEU B 1 3 ? 40.862 -34.805 2.998 1.00 97.41 3 LEU B C 1
ATOM 3237 O O . LEU B 1 3 ? 41.763 -34.341 2.302 1.00 87.56 3 LEU B O 1
ATOM 3242 N N . ASP B 1 4 ? 40.850 -36.070 3.426 1.00 125.57 4 ASP B N 1
ATOM 3243 C CA . ASP B 1 4 ? 41.931 -37.013 3.166 1.00 123.35 4 ASP B CA 1
ATOM 3244 C C . ASP B 1 4 ? 41.498 -38.106 2.188 1.00 123.97 4 ASP B C 1
ATOM 3245 O O . ASP B 1 4 ? 42.023 -39.222 2.215 1.00 122.05 4 ASP B O 1
ATOM 3250 N N . GLY B 1 5 ? 40.538 -37.802 1.322 1.00 106.87 5 GLY B N 1
ATOM 3251 C CA . GLY B 1 5 ? 40.053 -38.776 0.369 1.00 96.88 5 GLY B CA 1
ATOM 3252 C C . GLY B 1 5 ? 41.037 -39.010 -0.766 1.00 97.53 5 GLY B C 1
ATOM 3253 O O . GLY B 1 5 ? 42.150 -38.485 -0.797 1.00 96.72 5 GLY B O 1
ATOM 3254 N N . ILE B 1 6 ? 40.602 -39.834 -1.724 1.00 87.60 6 ILE B N 1
ATOM 3255 C CA . ILE B 1 6 ? 41.379 -40.046 -2.943 1.00 83.81 6 ILE B CA 1
ATOM 3256 C C . ILE B 1 6 ? 41.719 -38.710 -3.583 1.00 80.54 6 ILE B C 1
ATOM 3257 O O . ILE B 1 6 ? 42.791 -38.534 -4.175 1.00 82.55 6 ILE B O 1
ATOM 3262 N N . ARG B 1 7 ? 40.801 -37.755 -3.488 1.00 80.48 7 ARG B N 1
ATOM 3263 C CA . ARG B 1 7 ? 41.060 -36.383 -3.885 1.00 78.21 7 ARG B CA 1
ATOM 3264 C C . ARG B 1 7 ? 40.359 -35.468 -2.897 1.00 76.69 7 ARG B C 1
ATOM 3265 O O . ARG B 1 7 ? 39.524 -35.904 -2.100 1.00 79.40 7 ARG B O 1
ATOM 3273 N N . MET B 1 8 ? 40.719 -34.194 -2.952 1.00 70.78 8 MET B N 1
ATOM 3274 C CA . MET B 1 8 ? 40.038 -33.208 -2.131 1.00 74.61 8 MET B CA 1
ATOM 3275 C C . MET B 1 8 ? 38.548 -33.214 -2.457 1.00 76.26 8 MET B C 1
ATOM 3276 O O . MET B 1 8 ? 38.169 -33.367 -3.625 1.00 77.05 8 MET B O 1
ATOM 3281 N N . PRO B 1 9 ? 37.679 -33.080 -1.460 1.00 78.88 9 PRO B N 1
ATOM 3282 C CA . PRO B 1 9 ? 36.248 -32.959 -1.758 1.00 81.22 9 PRO B CA 1
ATOM 3283 C C . PRO B 1 9 ? 36.000 -31.742 -2.634 1.00 81.36 9 PRO B C 1
ATOM 3284 O O . PRO B 1 9 ? 36.573 -30.672 -2.420 1.00 82.79 9 PRO B O 1
ATOM 3288 N N . ASP B 1 10 ? 35.160 -31.925 -3.648 1.00 80.83 10 ASP B N 1
ATOM 3289 C CA . ASP B 1 10 ? 34.958 -30.883 -4.644 1.00 79.72 10 ASP B CA 1
ATOM 3290 C C . ASP B 1 10 ? 34.367 -29.634 -4.004 1.00 78.39 10 ASP B C 1
ATOM 3291 O O . ASP B 1 10 ? 33.320 -29.687 -3.351 1.00 80.70 10 ASP B O 1
ATOM 3296 N N . GLY B 1 11 ? 35.055 -28.509 -4.188 1.00 76.82 11 GLY B N 1
ATOM 3297 C CA . GLY B 1 11 ? 34.674 -27.257 -3.577 1.00 77.60 11 GLY B CA 1
ATOM 3298 C C . GLY B 1 11 ? 35.359 -26.954 -2.262 1.00 79.51 11 GLY B C 1
ATOM 3299 O O . GLY B 1 11 ? 35.112 -25.886 -1.690 1.00 78.35 11 GLY B O 1
ATOM 3300 N N . CYS B 1 12 ? 36.215 -27.848 -1.770 1.00 79.50 12 CYS B N 1
ATOM 3301 C CA . CYS B 1 12 ? 36.831 -27.691 -0.459 1.00 78.78 12 CYS B CA 1
ATOM 3302 C C . CYS B 1 12 ? 38.164 -26.964 -0.570 1.00 73.23 12 CYS B C 1
ATOM 3303 O O . CYS B 1 12 ? 38.972 -27.253 -1.458 1.00 75.21 12 CYS B O 1
ATOM 3306 N N . TYR B 1 13 ? 38.391 -26.029 0.352 1.00 70.19 13 TYR B N 1
ATOM 3307 C CA . TYR B 1 13 ? 39.627 -25.263 0.387 1.00 64.43 13 TYR B CA 1
ATOM 3308 C C . TYR B 1 13 ? 40.795 -26.150 0.810 1.00 61.85 13 TYR B C 1
ATOM 3309 O O . TYR B 1 13 ? 40.658 -27.360 1.006 1.00 63.05 13 TYR B O 1
ATOM 3318 N N . ALA B 1 14 ? 41.968 -25.529 0.968 1.00 63.38 14 ALA B N 1
ATOM 3319 C CA . ALA B 1 14 ? 43.156 -26.284 1.349 1.00 61.57 14 ALA B CA 1
ATOM 3320 C C . ALA B 1 14 ? 43.009 -26.935 2.715 1.00 57.58 14 ALA B C 1
ATOM 3321 O O . ALA B 1 14 ? 43.717 -27.904 3.008 1.00 59.34 14 ALA B O 1
ATOM 3323 N N . ASP B 1 15 ? 42.099 -26.436 3.549 1.00 57.16 15 ASP B N 1
ATOM 3324 C CA . ASP B 1 15 ? 41.879 -26.975 4.883 1.00 61.09 15 ASP B CA 1
ATOM 3325 C C . ASP B 1 15 ? 40.688 -27.925 4.949 1.00 63.19 15 ASP B C 1
ATOM 3326 O O . ASP B 1 15 ? 40.306 -28.349 6.045 1.00 64.44 15 ASP B O 1
ATOM 3331 N N . GLY B 1 16 ? 40.095 -28.261 3.802 1.00 61.89 16 GLY B N 1
ATOM 3332 C CA . GLY B 1 16 ? 38.954 -29.149 3.742 1.00 67.65 16 GLY B CA 1
ATOM 3333 C C . GLY B 1 16 ? 37.626 -28.539 4.132 1.00 70.08 16 GLY B C 1
ATOM 3334 O O . GLY B 1 16 ? 36.627 -29.266 4.199 1.00 69.16 16 GLY B O 1
ATOM 3335 N N . THR B 1 17 ? 37.580 -27.241 4.413 1.00 68.09 17 THR B N 1
ATOM 3336 C CA . THR B 1 17 ? 36.315 -26.567 4.653 1.00 65.87 17 THR B CA 1
ATOM 3337 C C . THR B 1 17 ? 35.686 -26.150 3.327 1.00 67.42 17 THR B C 1
ATOM 3338 O O . THR B 1 17 ? 36.358 -26.046 2.297 1.00 67.38 17 THR B O 1
ATOM 3342 N N . TRP B 1 18 ? 34.377 -25.914 3.358 1.00 69.12 18 TRP B N 1
ATOM 3343 C CA . TRP B 1 18 ? 33.660 -25.444 2.183 1.00 69.52 18 TRP B CA 1
ATOM 3344 C C . TRP B 1 18 ? 32.748 -24.285 2.560 1.00 69.38 18 TRP B C 1
ATOM 3345 O O . TRP B 1 18 ? 32.276 -24.181 3.696 1.00 69.10 18 TRP B O 1
ATOM 3356 N N . GLU B 1 19 ? 32.511 -23.415 1.582 1.00 70.36 19 GLU B N 1
ATOM 3357 C CA . GLU B 1 19 ? 31.837 -22.143 1.798 1.00 72.74 19 GLU B CA 1
ATOM 3358 C C . GLU B 1 19 ? 30.323 -22.322 1.839 1.00 70.78 19 GLU B C 1
ATOM 3359 O O . GLU B 1 19 ? 29.756 -23.170 1.145 1.00 69.78 19 GLU B O 1
ATOM 3365 N N . LEU B 1 20 ? 29.666 -21.504 2.662 1.00 70.83 20 LEU B N 1
ATOM 3366 C CA . LEU B 1 20 ? 28.223 -21.602 2.867 1.00 70.25 20 LEU B CA 1
ATOM 3367 C C . LEU B 1 20 ? 27.636 -20.202 2.958 1.00 70.99 20 LEU B C 1
ATOM 3368 O O . LEU B 1 20 ? 27.953 -19.454 3.888 1.00 69.71 20 LEU B O 1
ATOM 3373 N N . SER B 1 21 ? 26.782 -19.853 2.000 1.00 68.54 21 SER B N 1
ATOM 3374 C CA . SER B 1 21 ? 26.175 -18.531 1.941 1.00 69.68 21 SER B CA 1
ATOM 3375 C C . SER B 1 21 ? 24.886 -18.504 2.752 1.00 67.86 21 SER B C 1
ATOM 3376 O O . SER B 1 21 ? 24.005 -19.348 2.561 1.00 65.92 21 SER B O 1
ATOM 3379 N N . VAL B 1 22 ? 24.779 -17.530 3.654 1.00 72.33 22 VAL B N 1
ATOM 3380 C CA . VAL B 1 22 ? 23.602 -17.348 4.494 1.00 70.60 22 VAL B CA 1
ATOM 3381 C C . VAL B 1 22 ? 23.168 -15.893 4.401 1.00 79.04 22 VAL B C 1
ATOM 3382 O O . VAL B 1 22 ? 23.983 -14.984 4.596 1.00 79.56 22 VAL B O 1
ATOM 3386 N N . HIS B 1 23 ? 21.890 -15.674 4.104 1.00 82.14 23 HIS B N 1
ATOM 3387 C CA . HIS B 1 23 ? 21.336 -14.333 3.995 1.00 83.81 23 HIS B CA 1
ATOM 3388 C C . HIS B 1 23 ? 20.726 -13.914 5.327 1.00 81.29 23 HIS B C 1
ATOM 3389 O O . HIS B 1 23 ? 19.891 -14.630 5.888 1.00 79.96 23 HIS B O 1
ATOM 3396 N N . VAL B 1 24 ? 21.144 -12.758 5.830 1.00 85.35 24 VAL B N 1
ATOM 3397 C CA . VAL B 1 24 ? 20.596 -12.189 7.056 1.00 83.47 24 VAL B CA 1
ATOM 3398 C C . VAL B 1 24 ? 19.562 -11.149 6.646 1.00 92.57 24 VAL B C 1
ATOM 3399 O O . VAL B 1 24 ? 19.910 -10.087 6.120 1.00 97.44 24 VAL B O 1
ATOM 3403 N N . THR B 1 25 ? 18.285 -11.455 6.890 1.00 87.15 25 THR B N 1
ATOM 3404 C CA . THR B 1 25 ? 17.205 -10.631 6.357 1.00 86.67 25 THR B CA 1
ATOM 3405 C C . THR B 1 25 ? 17.179 -9.240 6.980 1.00 91.45 25 THR B C 1
ATOM 3406 O O . THR B 1 25 ? 16.823 -8.269 6.303 1.00 91.53 25 THR B O 1
ATOM 3410 N N . ASP B 1 26 ? 17.550 -9.115 8.257 1.00 90.40 26 ASP B N 1
ATOM 3411 C CA . ASP B 1 26 ? 17.561 -7.805 8.901 1.00 93.02 26 ASP B CA 1
ATOM 3412 C C . ASP B 1 26 ? 18.684 -6.911 8.403 1.00 102.97 26 ASP B C 1
ATOM 3413 O O . ASP B 1 26 ? 18.736 -5.738 8.790 1.00 105.28 26 ASP B O 1
ATOM 3418 N N . LEU B 1 27 ? 19.582 -7.430 7.571 1.00 122.54 27 LEU B N 1
ATOM 3419 C CA . LEU B 1 27 ? 20.665 -6.641 7.014 1.00 120.66 27 LEU B CA 1
ATOM 3420 C C . LEU B 1 27 ? 20.678 -6.617 5.494 1.00 121.91 27 LEU B C 1
ATOM 3421 O O . LEU B 1 27 ? 21.483 -5.877 4.916 1.00 123.48 27 LEU B O 1
ATOM 3423 N N . ASN B 1 28 ? 19.821 -7.400 4.833 1.00 109.89 28 ASN B N 1
ATOM 3424 C CA . ASN B 1 28 ? 19.803 -7.525 3.373 1.00 111.95 28 ASN B CA 1
ATOM 3425 C C . ASN B 1 28 ? 21.166 -7.932 2.821 1.00 114.68 28 ASN B C 1
ATOM 3426 O O . ASN B 1 28 ? 21.441 -7.757 1.629 1.00 117.52 28 ASN B O 1
ATOM 3431 N N . ARG B 1 29 ? 22.026 -8.481 3.673 1.00 112.53 29 ARG B N 1
ATOM 3432 C CA . ARG B 1 29 ? 23.398 -8.802 3.318 1.00 114.68 29 ARG B CA 1
ATOM 3433 C C . ARG B 1 29 ? 23.633 -10.298 3.452 1.00 111.74 29 ARG B C 1
ATOM 3434 O O . ARG B 1 29 ? 23.166 -10.929 4.406 1.00 108.97 29 ARG B O 1
ATOM 3436 N N . ASP B 1 30 ? 24.354 -10.859 2.487 1.00 113.13 30 ASP B N 1
ATOM 3437 C CA . ASP B 1 30 ? 24.788 -12.242 2.580 1.00 108.68 30 ASP B CA 1
ATOM 3438 C C . ASP B 1 30 ? 26.088 -12.329 3.368 1.00 105.84 30 ASP B C 1
ATOM 3439 O O . ASP B 1 30 ? 26.930 -11.427 3.325 1.00 101.57 30 ASP B O 1
ATOM 3444 N N . VAL B 1 31 ? 26.241 -13.427 4.103 1.00 90.76 31 VAL B N 1
ATOM 3445 C CA . VAL B 1 31 ? 27.422 -13.673 4.918 1.00 78.97 31 VAL B CA 1
ATOM 3446 C C . VAL B 1 31 ? 27.916 -15.080 4.621 1.00 77.20 31 VAL B C 1
ATOM 3447 O O . VAL B 1 31 ? 27.134 -16.038 4.661 1.00 74.67 31 VAL B O 1
ATOM 3451 N N . THR B 1 32 ? 29.203 -15.204 4.318 1.00 77.10 32 THR B N 1
ATOM 3452 C CA . THR B 1 32 ? 29.813 -16.493 4.030 1.00 74.01 32 THR B CA 1
ATOM 3453 C C . THR B 1 32 ? 30.532 -17.018 5.264 1.00 74.18 32 THR B C 1
ATOM 3454 O O . THR B 1 32 ? 31.189 -16.261 5.986 1.00 71.66 32 THR B O 1
ATOM 3458 N N . LEU B 1 33 ? 30.393 -18.319 5.504 1.00 73.62 33 LEU B N 1
ATOM 3459 C CA . LEU B 1 33 ? 31.064 -19.001 6.600 1.00 70.23 33 LEU B CA 1
ATOM 3460 C C . LEU B 1 33 ? 31.787 -20.213 6.038 1.00 70.04 33 LEU B C 1
ATOM 3461 O O . LEU B 1 33 ? 31.216 -20.962 5.239 1.00 72.57 33 LEU B O 1
ATOM 3466 N N . ARG B 1 34 ? 33.038 -20.401 6.446 1.00 61.63 34 ARG B N 1
ATOM 3467 C CA . ARG B 1 34 ? 33.766 -21.614 6.099 1.00 65.21 34 ARG B CA 1
ATOM 3468 C C . ARG B 1 34 ? 33.367 -22.719 7.068 1.00 60.68 34 ARG B C 1
ATOM 3469 O O . ARG B 1 34 ? 33.619 -22.618 8.274 1.00 68.16 34 ARG B O 1
ATOM 3477 N N . VAL B 1 35 ? 32.734 -23.766 6.541 1.00 68.09 35 VAL B N 1
ATOM 3478 C CA . VAL B 1 35 ? 32.148 -24.823 7.351 1.00 72.60 35 VAL B CA 1
ATOM 3479 C C . VAL B 1 35 ? 32.685 -26.167 6.879 1.00 73.56 35 VAL B C 1
ATOM 3480 O O . VAL B 1 35 ? 33.367 -26.271 5.860 1.00 69.18 35 VAL B O 1
ATOM 3484 N N . THR B 1 36 ? 32.363 -27.205 7.645 1.00 75.53 36 THR B N 1
ATOM 3485 C CA . THR B 1 36 ? 32.618 -28.579 7.250 1.00 76.13 36 THR B CA 1
ATOM 3486 C C . THR B 1 36 ? 31.306 -29.350 7.309 1.00 82.62 36 THR B C 1
ATOM 3487 O O . THR B 1 36 ? 30.331 -28.911 7.924 1.00 79.40 36 THR B O 1
ATOM 3491 N N . GLY B 1 37 ? 31.285 -30.505 6.643 1.00 89.11 37 GLY B N 1
ATOM 3492 C CA . GLY B 1 37 ? 30.098 -31.342 6.637 1.00 89.09 37 GLY B CA 1
ATOM 3493 C C . GLY B 1 37 ? 29.671 -31.836 8.006 1.00 93.13 37 GLY B C 1
ATOM 3494 O O . GLY B 1 37 ? 28.540 -32.314 8.146 1.00 92.53 37 GLY B O 1
ATOM 3495 N N . GLU B 1 38 ? 30.536 -31.727 9.013 1.00 108.03 38 GLU B N 1
ATOM 3496 C CA . GLU B 1 38 ? 30.248 -32.188 10.364 1.00 109.12 38 GLU B CA 1
ATOM 3497 C C . GLU B 1 38 ? 29.854 -31.063 11.312 1.00 111.78 38 GLU B C 1
ATOM 3498 O O . GLU B 1 38 ? 29.555 -31.337 12.478 1.00 112.38 38 GLU B O 1
ATOM 3500 N N . VAL B 1 39 ? 29.855 -29.810 10.852 1.00 97.82 39 VAL B N 1
ATOM 3501 C CA . VAL B 1 39 ? 29.376 -28.710 11.681 1.00 95.09 39 VAL B CA 1
ATOM 3502 C C . VAL B 1 39 ? 27.879 -28.865 11.908 1.00 98.46 39 VAL B C 1
ATOM 3503 O O . VAL B 1 39 ? 27.133 -29.274 11.008 1.00 99.16 39 VAL B O 1
ATOM 3507 N N . HIS B 1 40 ? 27.432 -28.554 13.117 1.00 98.35 40 HIS B N 1
ATOM 3508 C CA . HIS B 1 40 ? 26.025 -28.673 13.460 1.00 100.10 40 HIS B CA 1
ATOM 3509 C C . HIS B 1 40 ? 25.289 -27.367 13.185 1.00 98.96 40 HIS B C 1
ATOM 3510 O O . HIS B 1 40 ? 25.895 -26.310 12.989 1.00 97.04 40 HIS B O 1
ATOM 3517 N N . ILE B 1 41 ? 23.956 -27.460 13.163 1.00 88.74 41 ILE B N 1
ATOM 3518 C CA . ILE B 1 41 ? 23.129 -26.289 12.885 1.00 82.84 41 ILE B CA 1
ATOM 3519 C C . ILE B 1 41 ? 23.411 -25.183 13.893 1.00 83.57 41 ILE B C 1
ATOM 3520 O O . ILE B 1 41 ? 23.525 -24.010 13.526 1.00 78.12 41 ILE B O 1
ATOM 3525 N N . GLY B 1 42 ? 23.546 -25.535 15.173 1.00 87.42 42 GLY B N 1
ATOM 3526 C CA . GLY B 1 42 ? 23.875 -24.531 16.170 1.00 84.26 42 GLY B CA 1
ATOM 3527 C C . GLY B 1 42 ? 25.256 -23.949 15.978 1.00 81.85 42 GLY B C 1
ATOM 3528 O O . GLY B 1 42 ? 25.528 -22.824 16.408 1.00 75.61 42 GLY B O 1
ATOM 3529 N N . GLY B 1 43 ? 26.145 -24.706 15.334 1.00 79.94 43 GLY B N 1
ATOM 3530 C CA . GLY B 1 43 ? 27.463 -24.188 15.025 1.00 82.38 43 GLY B CA 1
ATOM 3531 C C . GLY B 1 43 ? 27.441 -23.110 13.961 1.00 75.18 43 GLY B C 1
ATOM 3532 O O . GLY B 1 43 ? 28.243 -22.173 14.006 1.00 73.10 43 GLY B O 1
ATOM 3533 N N . VAL B 1 44 ? 26.519 -23.214 13.002 1.00 72.49 44 VAL B N 1
ATOM 3534 C CA . VAL B 1 44 ? 26.397 -22.190 11.970 1.00 72.05 44 VAL B CA 1
ATOM 3535 C C . VAL B 1 44 ? 25.842 -20.899 12.561 1.00 73.12 44 VAL B C 1
ATOM 3536 O O . VAL B 1 44 ? 26.309 -19.802 12.235 1.00 72.58 44 VAL B O 1
ATOM 3540 N N . MET B 1 45 ? 24.844 -21.006 13.444 1.00 70.88 45 MET B N 1
ATOM 3541 C CA . MET B 1 45 ? 24.262 -19.812 14.055 1.00 71.22 45 MET B CA 1
ATOM 3542 C C . MET B 1 45 ? 25.284 -19.083 14.918 1.00 71.03 45 MET B C 1
ATOM 3543 O O . MET B 1 45 ? 25.420 -17.856 14.836 1.00 72.23 45 MET B O 1
ATOM 3548 N N . LEU B 1 46 ? 26.006 -19.822 15.764 1.00 71.84 46 LEU B N 1
ATOM 3549 C CA . LEU B 1 46 ? 27.018 -19.189 16.603 1.00 79.68 46 LEU B CA 1
ATOM 3550 C C . LEU B 1 46 ? 28.111 -18.557 15.753 1.00 81.95 46 LEU B C 1
ATOM 3551 O O . LEU B 1 46 ? 28.534 -17.428 16.021 1.00 83.36 46 LEU B O 1
ATOM 3556 N N . LYS B 1 47 ? 28.566 -19.260 14.712 1.00 76.61 47 LYS B N 1
ATOM 3557 C CA . LYS B 1 47 ? 29.534 -18.675 13.788 1.00 79.50 47 LYS B CA 1
ATOM 3558 C C . LYS B 1 47 ? 28.997 -17.393 13.164 1.00 80.38 47 LYS B C 1
ATOM 3559 O O . LYS B 1 47 ? 29.759 -16.456 12.897 1.00 80.51 47 LYS B O 1
ATOM 3565 N N . LEU B 1 48 ? 27.688 -17.338 12.916 1.00 77.54 48 LEU B N 1
ATOM 3566 C CA . LEU B 1 48 ? 27.083 -16.110 12.415 1.00 78.57 48 LEU B CA 1
ATOM 3567 C C . LEU B 1 48 ? 27.155 -15.002 13.458 1.00 84.86 48 LEU B C 1
ATOM 3568 O O . LEU B 1 48 ? 27.672 -13.913 13.185 1.00 82.39 48 LEU B O 1
ATOM 3573 N N . VAL B 1 49 ? 26.671 -15.278 14.673 1.00 95.69 49 VAL B N 1
ATOM 3574 C CA . VAL B 1 49 ? 26.581 -14.251 15.710 1.00 96.75 49 VAL B CA 1
ATOM 3575 C C . VAL B 1 49 ? 27.948 -13.659 16.030 1.00 99.75 49 VAL B C 1
ATOM 3576 O O . VAL B 1 49 ? 28.045 -12.499 16.448 1.00 98.96 49 VAL B O 1
ATOM 3578 N N . GLU B 1 50 ? 29.021 -14.433 15.849 1.00 90.09 50 GLU B N 1
ATOM 3579 C CA . GLU B 1 50 ? 30.360 -13.879 16.031 1.00 88.90 50 GLU B CA 1
ATOM 3580 C C . GLU B 1 50 ? 30.672 -12.842 14.961 1.00 87.17 50 GLU B C 1
ATOM 3581 O O . GLU B 1 50 ? 31.233 -11.781 15.259 1.00 85.66 50 GLU B O 1
ATOM 3587 N N . LYS B 1 51 ? 30.323 -13.135 13.705 1.00 88.89 51 LYS B N 1
ATOM 3588 C CA . LYS B 1 51 ? 30.638 -12.217 12.618 1.00 83.53 51 LYS B CA 1
ATOM 3589 C C . LYS B 1 51 ? 29.754 -10.977 12.648 1.00 86.03 51 LYS B C 1
ATOM 3590 O O . LYS B 1 51 ? 30.175 -9.910 12.188 1.00 84.37 51 LYS B O 1
ATOM 3592 N N . LEU B 1 52 ? 28.538 -11.092 13.175 1.00 87.50 52 LEU B N 1
ATOM 3593 C CA . LEU B 1 52 ? 27.622 -9.965 13.215 1.00 86.82 52 LEU B CA 1
ATOM 3594 C C . LEU B 1 52 ? 27.782 -9.192 14.524 1.00 86.91 52 LEU B C 1
ATOM 3595 O O . LEU B 1 52 ? 28.638 -9.496 15.359 1.00 86.65 52 LEU B O 1
ATOM 3600 N N . ASP B 1 53 ? 26.938 -8.174 14.697 1.00 85.34 53 ASP B N 1
ATOM 3601 C CA . ASP B 1 53 ? 27.028 -7.284 15.849 1.00 84.15 53 ASP B CA 1
ATOM 3602 C C . ASP B 1 53 ? 26.904 -8.068 17.151 1.00 86.98 53 ASP B C 1
ATOM 3603 O O . ASP B 1 53 ? 25.971 -8.857 17.328 1.00 85.43 53 ASP B O 1
ATOM 3608 N N . VAL B 1 54 ? 27.849 -7.839 18.070 1.00 95.04 54 VAL B N 1
ATOM 3609 C CA . VAL B 1 54 ? 27.901 -8.613 19.309 1.00 93.07 54 VAL B CA 1
ATOM 3610 C C . VAL B 1 54 ? 27.077 -8.009 20.438 1.00 94.04 54 VAL B C 1
ATOM 3611 O O . VAL B 1 54 ? 26.911 -8.661 21.480 1.00 96.48 54 VAL B O 1
ATOM 3615 N N . LYS B 1 55 ? 26.558 -6.790 20.278 1.00 84.39 55 LYS B N 1
ATOM 3616 C CA . LYS B 1 55 ? 25.642 -6.246 21.273 1.00 85.60 55 LYS B CA 1
ATOM 3617 C C . LYS B 1 55 ? 24.177 -6.409 20.890 1.00 84.15 55 LYS B C 1
ATOM 3618 O O . LYS B 1 55 ? 23.311 -6.318 21.767 1.00 80.85 55 LYS B O 1
ATOM 3624 N N . LYS B 1 56 ? 23.880 -6.648 19.615 1.00 81.64 56 LYS B N 1
ATOM 3625 C CA . LYS B 1 56 ? 22.506 -6.871 19.194 1.00 79.01 56 LYS B CA 1
ATOM 3626 C C . LYS B 1 56 ? 22.010 -8.228 19.679 1.00 77.37 56 LYS B C 1
ATOM 3627 O O . LYS B 1 56 ? 22.791 -9.155 19.910 1.00 74.86 56 LYS B O 1
ATOM 3629 N N . ASP B 1 57 ? 20.692 -8.339 19.830 1.00 72.63 57 ASP B N 1
ATOM 3630 C CA . ASP B 1 57 ? 20.061 -9.564 20.310 1.00 70.51 57 ASP B CA 1
ATOM 3631 C C . ASP B 1 57 ? 19.719 -10.444 19.112 1.00 70.63 57 ASP B C 1
ATOM 3632 O O . ASP B 1 57 ? 18.882 -10.078 18.281 1.00 71.19 57 ASP B O 1
ATOM 3637 N N . TRP B 1 58 ? 20.364 -11.609 19.028 1.00 69.42 58 TRP B N 1
ATOM 3638 C CA . TRP B 1 58 ? 20.134 -12.567 17.954 1.00 66.73 58 TRP B CA 1
ATOM 3639 C C . TRP B 1 58 ? 19.363 -13.793 18.430 1.00 66.89 58 TRP B C 1
ATOM 3640 O O . TRP B 1 58 ? 19.343 -14.817 17.739 1.00 63.61 58 TRP B O 1
ATOM 3651 N N . SER B 1 59 ? 18.718 -13.704 19.597 1.00 67.26 59 SER B N 1
ATOM 3652 C CA . SER B 1 59 ? 18.059 -14.865 20.185 1.00 70.11 59 SER B CA 1
ATOM 3653 C C . SER B 1 59 ? 16.802 -15.277 19.428 1.00 68.37 59 SER B C 1
ATOM 3654 O O . SER B 1 59 ? 16.403 -16.443 19.507 1.00 70.26 59 SER B O 1
ATOM 3657 N N . ASP B 1 60 ? 16.169 -14.355 18.704 1.00 64.31 60 ASP B N 1
ATOM 3658 C CA . ASP B 1 60 ? 14.975 -14.674 17.934 1.00 64.62 60 ASP B CA 1
ATOM 3659 C C . ASP B 1 60 ? 15.290 -15.151 16.522 1.00 62.99 60 ASP B C 1
ATOM 3660 O O . ASP B 1 60 ? 14.380 -15.599 15.816 1.00 65.97 60 ASP B O 1
ATOM 3665 N N . HIS B 1 61 ? 16.548 -15.080 16.097 1.00 64.76 61 HIS B N 1
ATOM 3666 C CA . HIS B 1 61 ? 16.912 -15.490 14.750 1.00 63.81 61 HIS B CA 1
ATOM 3667 C C . HIS B 1 61 ? 17.094 -16.999 14.666 1.00 61.98 61 HIS B C 1
ATOM 3668 O O . HIS B 1 61 ? 17.685 -17.622 15.553 1.00 61.46 61 HIS B O 1
ATOM 3675 N N . ALA B 1 62 ? 16.576 -17.583 13.589 1.00 61.49 62 ALA B N 1
ATOM 3676 C CA . ALA B 1 62 ? 16.767 -18.988 13.264 1.00 62.94 62 ALA B CA 1
ATOM 3677 C C . ALA B 1 62 ? 17.125 -19.097 11.786 1.00 63.78 62 ALA B C 1
ATOM 3678 O O . ALA B 1 62 ? 17.151 -18.101 11.058 1.00 62.14 62 ALA B O 1
ATOM 3680 N N . LEU B 1 63 ? 17.401 -20.317 11.338 1.00 64.83 63 LEU B N 1
ATOM 3681 C CA . LEU B 1 63 ? 17.809 -20.563 9.962 1.00 64.92 63 LEU B CA 1
ATOM 3682 C C . LEU B 1 63 ? 16.628 -21.079 9.150 1.00 69.67 63 LEU B C 1
ATOM 3683 O O . LEU B 1 63 ? 15.915 -21.988 9.587 1.00 70.11 63 LEU B O 1
ATOM 3688 N N . TRP B 1 64 ? 16.428 -20.494 7.970 1.00 72.00 64 TRP B N 1
ATOM 3689 C CA . TRP B 1 64 ? 15.314 -20.826 7.092 1.00 71.49 64 TRP B CA 1
ATOM 3690 C C . TRP B 1 64 ? 15.853 -21.201 5.719 1.00 74.95 64 TRP B C 1
ATOM 3691 O O . TRP B 1 64 ? 16.712 -20.501 5.173 1.00 72.84 64 TRP B O 1
ATOM 3702 N N . TRP B 1 65 ? 15.347 -22.301 5.168 1.00 77.47 65 TRP B N 1
ATOM 3703 C CA . TRP B 1 65 ? 15.791 -22.837 3.881 1.00 74.50 65 TRP B CA 1
ATOM 3704 C C . TRP B 1 65 ? 14.614 -22.757 2.913 1.00 78.80 65 TRP B C 1
ATOM 3705 O O . TRP B 1 65 ? 13.698 -23.584 2.969 1.00 83.08 65 TRP B O 1
ATOM 3716 N N . GLU B 1 66 ? 14.642 -21.759 2.025 1.00 81.48 66 GLU B N 1
ATOM 3717 C CA . GLU B 1 66 ? 13.507 -21.523 1.136 1.00 81.79 66 GLU B CA 1
ATOM 3718 C C . GLU B 1 66 ? 13.309 -22.675 0.160 1.00 78.28 66 GLU B C 1
ATOM 3719 O O . GLU B 1 66 ? 12.173 -23.096 -0.091 1.00 80.70 66 GLU B O 1
ATOM 3725 N N . LYS B 1 67 ? 14.402 -23.195 -0.404 1.00 80.68 67 LYS B N 1
ATOM 3726 C CA . LYS B 1 67 ? 14.292 -24.256 -1.400 1.00 82.96 67 LYS B CA 1
ATOM 3727 C C . LYS B 1 67 ? 13.614 -25.492 -0.822 1.00 82.44 67 LYS B C 1
ATOM 3728 O O . LYS B 1 67 ? 12.792 -26.129 -1.490 1.00 87.71 67 LYS B O 1
ATOM 3730 N N . LYS B 1 68 ? 13.940 -25.844 0.419 1.00 84.64 68 LYS B N 1
ATOM 3731 C CA . LYS B 1 68 ? 13.330 -26.987 1.082 1.00 86.73 68 LYS B CA 1
ATOM 3732 C C . LYS B 1 68 ? 12.093 -26.611 1.888 1.00 88.85 68 LYS B C 1
ATOM 3733 O O . LYS B 1 68 ? 11.483 -27.494 2.502 1.00 88.46 68 LYS B O 1
ATOM 3737 N N . ARG B 1 69 ? 11.715 -25.331 1.897 1.00 89.91 69 ARG B N 1
ATOM 3738 C CA . ARG B 1 69 ? 10.485 -24.854 2.533 1.00 91.57 69 ARG B CA 1
ATOM 3739 C C . ARG B 1 69 ? 10.379 -25.335 3.978 1.00 92.82 69 ARG B C 1
ATOM 3740 O O . ARG B 1 69 ? 9.334 -25.808 4.430 1.00 94.79 69 ARG B O 1
ATOM 3742 N N . THR B 1 70 ? 11.482 -25.209 4.713 1.00 99.83 70 THR B N 1
ATOM 3743 C CA . THR B 1 70 ? 11.537 -25.733 6.069 1.00 101.34 70 THR B CA 1
ATOM 3744 C C . THR B 1 70 ? 12.441 -24.865 6.932 1.00 102.24 70 THR B C 1
ATOM 3745 O O . THR B 1 70 ? 13.444 -24.325 6.455 1.00 102.89 70 THR B O 1
ATOM 3749 N N . TRP B 1 71 ? 12.063 -24.722 8.198 1.00 87.82 71 TRP B N 1
ATOM 3750 C CA . TRP B 1 71 ? 12.936 -24.118 9.188 1.00 79.28 71 TRP B CA 1
ATOM 3751 C C . TRP B 1 71 ? 13.954 -25.143 9.675 1.00 78.92 71 TRP B C 1
ATOM 3752 O O . TRP B 1 71 ? 13.740 -26.356 9.596 1.00 79.09 71 TRP B O 1
ATOM 3763 N N . LEU B 1 72 ? 15.072 -24.643 10.190 1.00 77.37 72 LEU B N 1
ATOM 3764 C CA . LEU B 1 72 ? 16.107 -25.484 10.782 1.00 76.97 72 LEU B CA 1
ATOM 3765 C C . LEU B 1 72 ? 16.187 -25.138 12.266 1.00 78.39 72 LEU B C 1
ATOM 3766 O O . LEU B 1 72 ? 17.067 -24.402 12.714 1.00 75.64 72 LEU B O 1
ATOM 3771 N N . LEU B 1 73 ? 15.240 -25.679 13.032 1.00 78.48 73 LEU B N 1
ATOM 3772 C CA . LEU B 1 73 ? 15.145 -25.432 14.463 1.00 80.82 73 LEU B CA 1
ATOM 3773 C C . LEU B 1 73 ? 15.731 -26.559 15.301 1.00 82.94 73 LEU B C 1
ATOM 3774 O O . LEU B 1 73 ? 15.721 -26.466 16.533 1.00 83.37 73 LEU B O 1
ATOM 3779 N N . LYS B 1 74 ? 16.228 -27.621 14.673 1.00 86.84 74 LYS B N 1
ATOM 3780 C CA . LYS B 1 74 ? 16.903 -28.704 15.386 1.00 90.05 74 LYS B CA 1
ATOM 3781 C C . LYS B 1 74 ? 18.379 -28.342 15.488 1.00 92.30 74 LYS B C 1
ATOM 3782 O O . LYS B 1 74 ? 19.157 -28.591 14.564 1.00 93.91 74 LYS B O 1
ATOM 3784 N N . THR B 1 75 ? 18.766 -27.748 16.619 1.00 100.02 75 THR B N 1
ATOM 3785 C CA . THR B 1 75 ? 20.142 -27.299 16.797 1.00 99.82 75 THR B CA 1
ATOM 3786 C C . THR B 1 75 ? 21.137 -28.453 16.853 1.00 108.11 75 THR B C 1
ATOM 3787 O O . THR B 1 75 ? 22.316 -28.247 16.552 1.00 104.13 75 THR B O 1
ATOM 3791 N N . HIS B 1 76 ? 20.691 -29.656 17.215 1.00 134.41 76 HIS B N 1
ATOM 3792 C CA . HIS B 1 76 ? 21.572 -30.812 17.327 1.00 136.10 76 HIS B CA 1
ATOM 3793 C C . HIS B 1 76 ? 21.798 -31.516 15.996 1.00 133.97 76 HIS B C 1
ATOM 3794 O O . HIS B 1 76 ? 22.508 -32.525 15.961 1.00 135.13 76 HIS B O 1
ATOM 3801 N N . TRP B 1 77 ? 21.217 -31.010 14.913 1.00 107.94 77 TRP B N 1
ATOM 3802 C CA . TRP B 1 77 ? 21.381 -31.608 13.597 1.00 102.62 77 TRP B CA 1
ATOM 3803 C C . TRP B 1 77 ? 22.682 -31.136 12.959 1.00 98.46 77 TRP B C 1
ATOM 3804 O O . TRP B 1 77 ? 23.062 -29.969 13.081 1.00 95.06 77 TRP B O 1
ATOM 3815 N N . THR B 1 78 ? 23.365 -32.050 12.278 1.00 97.06 78 THR B N 1
ATOM 3816 C CA . THR B 1 78 ? 24.573 -31.692 11.552 1.00 96.70 78 THR B CA 1
ATOM 3817 C C . THR B 1 78 ? 24.235 -31.371 10.098 1.00 95.32 78 THR B C 1
ATOM 3818 O O . THR B 1 78 ? 23.203 -31.793 9.566 1.00 96.32 78 THR B O 1
ATOM 3822 N N . LEU B 1 79 ? 25.118 -30.593 9.463 1.00 93.38 79 LEU B N 1
ATOM 3823 C CA . LEU B 1 79 ? 24.858 -30.122 8.106 1.00 90.77 79 LEU B CA 1
ATOM 3824 C C . LEU B 1 79 ? 24.696 -31.283 7.132 1.00 92.08 79 LEU B C 1
ATOM 3825 O O . LEU B 1 79 ? 23.891 -31.210 6.197 1.00 90.45 79 LEU B O 1
ATOM 3830 N N . ASP B 1 80 ? 25.454 -32.364 7.333 1.00 99.94 80 ASP B N 1
ATOM 3831 C CA . ASP B 1 80 ? 25.294 -33.539 6.482 1.00 100.84 80 ASP B CA 1
ATOM 3832 C C . ASP B 1 80 ? 23.954 -34.221 6.733 1.00 101.67 80 ASP B C 1
ATOM 3833 O O . ASP B 1 80 ? 23.337 -34.753 5.802 1.00 98.70 80 ASP B O 1
ATOM 3835 N N . LYS B 1 81 ? 23.488 -34.212 7.984 1.00 97.77 81 LYS B N 1
ATOM 3836 C CA . LYS B 1 81 ? 22.202 -34.816 8.309 1.00 97.24 81 LYS B CA 1
ATOM 3837 C C . LYS B 1 81 ? 21.032 -34.015 7.756 1.00 97.71 81 LYS B C 1
ATOM 3838 O O . LYS B 1 81 ? 19.933 -34.561 7.618 1.00 103.62 81 LYS B O 1
ATOM 3840 N N . CYS B 1 82 ? 21.241 -32.739 7.443 1.00 93.88 82 CYS B N 1
ATOM 3841 C CA . CYS B 1 82 ? 20.212 -31.900 6.848 1.00 87.72 82 CYS B CA 1
ATOM 3842 C C . CYS B 1 82 ? 20.309 -31.837 5.330 1.00 84.50 82 CYS B C 1
ATOM 3843 O O . CYS B 1 82 ? 19.503 -31.146 4.699 1.00 84.68 82 CYS B O 1
ATOM 3846 N N . GLY B 1 83 ? 21.268 -32.540 4.731 1.00 86.54 83 GLY B N 1
ATOM 3847 C CA . GLY B 1 83 ? 21.465 -32.459 3.295 1.00 80.24 83 GLY B CA 1
ATOM 3848 C C . GLY B 1 83 ? 21.909 -31.097 2.810 1.00 77.59 83 GLY B C 1
ATOM 3849 O O . GLY B 1 83 ? 21.590 -30.714 1.681 1.00 76.51 83 GLY B O 1
ATOM 3850 N N . ILE B 1 84 ? 22.641 -30.355 3.634 1.00 77.23 84 ILE B N 1
ATOM 3851 C CA . ILE B 1 84 ? 23.088 -29.004 3.318 1.00 76.06 84 ILE B CA 1
ATOM 3852 C C . ILE B 1 84 ? 24.513 -29.094 2.783 1.00 72.12 84 ILE B C 1
ATOM 3853 O O . ILE B 1 84 ? 25.464 -29.299 3.545 1.00 74.07 84 ILE B O 1
ATOM 3858 N N . GLN B 1 85 ? 24.663 -28.951 1.470 1.00 72.08 85 GLN B N 1
ATOM 3859 C CA . GLN B 1 85 ? 25.963 -28.868 0.830 1.00 72.53 85 GLN B CA 1
ATOM 3860 C C . GLN B 1 85 ? 26.300 -27.401 0.570 1.00 74.78 85 GLN B C 1
ATOM 3861 O O . GLN B 1 85 ? 25.643 -26.489 1.082 1.00 71.61 85 GLN B O 1
ATOM 3863 N N . ALA B 1 86 ? 27.334 -27.162 -0.239 1.00 75.43 86 ALA B N 1
ATOM 3864 C CA . ALA B 1 86 ? 27.731 -25.795 -0.553 1.00 75.42 86 ALA B CA 1
ATOM 3865 C C . ALA B 1 86 ? 26.762 -25.097 -1.498 1.00 82.60 86 ALA B C 1
ATOM 3866 O O . ALA B 1 86 ? 26.839 -23.872 -1.639 1.00 81.38 86 ALA B O 1
ATOM 3868 N N . ASP B 1 87 ? 25.861 -25.836 -2.143 1.00 91.61 87 ASP B N 1
ATOM 3869 C CA . ASP B 1 87 ? 24.875 -25.258 -3.045 1.00 90.52 87 ASP B CA 1
ATOM 3870 C C . ASP B 1 87 ? 23.605 -24.820 -2.328 1.00 91.66 87 ASP B C 1
ATOM 3871 O O . ASP B 1 87 ? 22.613 -24.496 -2.991 1.00 95.29 87 ASP B O 1
ATOM 3876 N N . ALA B 1 88 ? 23.608 -24.800 -0.999 1.00 78.82 88 ALA B N 1
ATOM 3877 C CA . ALA B 1 88 ? 22.420 -24.492 -0.217 1.00 77.57 88 ALA B CA 1
ATOM 3878 C C . ALA B 1 88 ? 22.420 -23.019 0.169 1.00 74.69 88 ALA B C 1
ATOM 3879 O O . ALA B 1 88 ? 23.397 -22.519 0.738 1.00 74.23 88 ALA B O 1
ATOM 3881 N N . LYS B 1 89 ? 21.323 -22.332 -0.142 1.00 69.41 89 LYS B N 1
ATOM 3882 C CA . LYS B 1 89 ? 21.142 -20.926 0.199 1.00 65.42 89 LYS B CA 1
ATOM 3883 C C . LYS B 1 89 ? 20.230 -20.845 1.418 1.00 67.79 89 LYS B C 1
ATOM 3884 O O . LYS B 1 89 ? 19.025 -21.094 1.318 1.00 68.13 89 LYS B O 1
ATOM 3886 N N . LEU B 1 90 ? 20.805 -20.500 2.564 1.00 68.56 90 LEU B N 1
ATOM 3887 C CA . LEU B 1 90 ? 20.073 -20.417 3.818 1.00 62.06 90 LEU B CA 1
ATOM 3888 C C . LEU B 1 90 ? 19.804 -18.961 4.183 1.00 67.43 90 LEU B C 1
ATOM 3889 O O . LEU B 1 90 ? 20.367 -18.029 3.602 1.00 70.03 90 LEU B O 1
ATOM 3894 N N . GLN B 1 91 ? 18.926 -18.775 5.167 1.00 65.29 91 GLN B N 1
ATOM 3895 C CA . GLN B 1 91 ? 18.544 -17.450 5.635 1.00 68.85 91 GLN B CA 1
ATOM 3896 C C . GLN B 1 91 ? 18.606 -17.398 7.153 1.00 65.39 91 GLN B C 1
ATOM 3897 O O . GLN B 1 91 ? 18.075 -18.283 7.829 1.00 64.16 91 GLN B O 1
ATOM 3903 N N . PHE B 1 92 ? 19.253 -16.361 7.681 1.00 70.53 92 PHE B N 1
ATOM 3904 C CA . PHE B 1 92 ? 19.219 -16.044 9.104 1.00 64.30 92 PHE B CA 1
ATOM 3905 C C . PHE B 1 92 ? 18.202 -14.924 9.288 1.00 67.96 92 PHE B C 1
ATOM 3906 O O . PHE B 1 92 ? 18.429 -13.793 8.847 1.00 72.06 92 PHE B O 1
ATOM 3914 N N . THR B 1 93 ? 17.081 -15.237 9.931 1.00 65.41 93 THR B N 1
ATOM 3915 C CA . THR B 1 93 ? 15.935 -14.341 9.916 1.00 68.34 93 THR B CA 1
ATOM 3916 C C . THR B 1 93 ? 15.241 -14.378 11.268 1.00 67.72 93 THR B C 1
ATOM 3917 O O . THR B 1 93 ? 15.307 -15.396 11.968 1.00 62.37 93 THR B O 1
ATOM 3921 N N . PRO B 1 94 ? 14.588 -13.287 11.672 1.00 67.08 94 PRO B N 1
ATOM 3922 C CA . PRO B 1 94 ? 13.809 -13.318 12.914 1.00 64.58 94 PRO B CA 1
ATOM 3923 C C . PRO B 1 94 ? 12.664 -14.311 12.817 1.00 66.28 94 PRO B C 1
ATOM 3924 O O . PRO B 1 94 ? 12.012 -14.442 11.778 1.00 64.30 94 PRO B O 1
ATOM 3928 N N . GLN B 1 95 ? 12.421 -15.011 13.921 1.00 64.80 95 GLN B N 1
ATOM 3929 C CA . GLN B 1 95 ? 11.327 -15.971 13.950 1.00 65.52 95 GLN B CA 1
ATOM 3930 C C . GLN B 1 95 ? 9.981 -15.277 14.126 1.00 67.28 95 GLN B C 1
ATOM 3931 O O . GLN B 1 95 ? 9.006 -15.632 13.452 1.00 67.63 95 GLN B O 1
ATOM 3937 N N . HIS B 1 96 ? 9.912 -14.284 15.010 1.00 65.09 96 HIS B N 1
ATOM 3938 C CA . HIS B 1 96 ? 8.718 -13.463 15.166 1.00 66.12 96 HIS B CA 1
ATOM 3939 C C . HIS B 1 96 ? 8.766 -12.304 14.177 1.00 68.09 96 HIS B C 1
ATOM 3940 O O . HIS B 1 96 ? 9.746 -11.553 14.139 1.00 67.54 96 HIS B O 1
ATOM 3947 N N . LYS B 1 97 ? 7.711 -12.161 13.379 1.00 71.92 97 LYS B N 1
ATOM 3948 C CA . LYS B 1 97 ? 7.624 -11.114 12.370 1.00 73.48 97 LYS B CA 1
ATOM 3949 C C . LYS B 1 97 ? 6.293 -10.384 12.501 1.00 75.40 97 LYS B C 1
ATOM 3950 O O . LYS B 1 97 ? 5.389 -10.814 13.223 1.00 72.34 97 LYS B O 1
ATOM 3956 N N . LEU B 1 98 ? 6.183 -9.266 11.786 1.00 80.65 98 LEU B N 1
ATOM 3957 C CA . LEU B 1 98 ? 4.969 -8.461 11.774 1.00 84.34 98 LEU B CA 1
ATOM 3958 C C . LEU B 1 98 ? 4.038 -8.947 10.671 1.00 87.83 98 LEU B C 1
ATOM 3959 O O . LEU B 1 98 ? 4.468 -9.149 9.531 1.00 89.21 98 LEU B O 1
ATOM 3961 N N . LEU B 1 99 ? 2.763 -9.124 11.011 1.00 80.89 99 LEU B N 1
ATOM 3962 C CA . LEU B 1 99 ? 1.771 -9.671 10.093 1.00 77.84 99 LEU B CA 1
ATOM 3963 C C . LEU B 1 99 ? 0.565 -8.745 10.053 1.00 73.36 99 LEU B C 1
ATOM 3964 O O . LEU B 1 99 ? -0.116 -8.565 11.069 1.00 70.30 99 LEU B O 1
ATOM 3969 N N . ARG B 1 100 ? 0.302 -8.165 8.884 1.00 71.42 100 ARG B N 1
ATOM 3970 C CA . ARG B 1 100 ? -0.910 -7.382 8.693 1.00 69.86 100 ARG B CA 1
ATOM 3971 C C . ARG B 1 100 ? -2.124 -8.300 8.622 1.00 66.23 100 ARG B C 1
ATOM 3972 O O . ARG B 1 100 ? -2.101 -9.338 7.954 1.00 63.66 100 ARG B O 1
ATOM 3980 N N . LEU B 1 101 ? -3.190 -7.911 9.320 1.00 65.32 101 LEU B N 1
ATOM 3981 C CA . LEU B 1 101 ? -4.405 -8.712 9.401 1.00 63.89 101 LEU B CA 1
ATOM 3982 C C . LEU B 1 101 ? -5.606 -7.800 9.225 1.00 61.73 101 LEU B C 1
ATOM 3983 O O . LEU B 1 101 ? -5.739 -6.807 9.948 1.00 62.32 101 LEU B O 1
ATOM 3988 N N . GLN B 1 102 ? -6.477 -8.133 8.276 1.00 61.26 102 GLN B N 1
ATOM 3989 C CA . GLN B 1 102 ? -7.775 -7.477 8.168 1.00 59.70 102 GLN B CA 1
ATOM 3990 C C . GLN B 1 102 ? -8.761 -8.241 9.040 1.00 54.98 102 GLN B C 1
ATOM 3991 O O . GLN B 1 102 ? -9.067 -9.409 8.772 1.00 55.29 102 GLN B O 1
ATOM 3997 N N . LEU B 1 103 ? -9.245 -7.585 10.089 1.00 57.05 103 LEU B N 1
ATOM 3998 C CA . LEU B 1 103 ? -10.226 -8.188 10.964 1.00 58.00 103 LEU B CA 1
ATOM 3999 C C . LEU B 1 103 ? -11.568 -8.294 10.243 1.00 57.81 103 LEU B C 1
ATOM 4000 O O . LEU B 1 103 ? -11.794 -7.622 9.234 1.00 53.99 103 LEU B O 1
ATOM 4005 N N . PRO B 1 104 ? -12.470 -9.153 10.730 1.00 56.57 104 PRO B N 1
ATOM 4006 C CA . PRO B 1 104 ? -13.789 -9.270 10.085 1.00 52.08 104 PRO B CA 1
ATOM 4007 C C . PRO B 1 104 ? -14.532 -7.951 9.949 1.00 50.45 104 PRO B C 1
ATOM 4008 O O . PRO B 1 104 ? -15.368 -7.814 9.046 1.00 51.17 104 PRO B O 1
ATOM 4012 N N . ASN B 1 105 ? -14.251 -6.971 10.807 1.00 52.36 105 ASN B N 1
ATOM 4013 C CA . ASN B 1 105 ? -14.854 -5.649 10.691 1.00 53.42 105 ASN B CA 1
ATOM 4014 C C . ASN B 1 105 ? -14.209 -4.795 9.605 1.00 57.99 105 ASN B C 1
ATOM 4015 O O . ASN B 1 105 ? -14.500 -3.595 9.533 1.00 59.41 105 ASN B O 1
ATOM 4020 N N . MET B 1 106 ? -13.335 -5.386 8.786 1.00 60.30 106 MET B N 1
ATOM 4021 C CA . MET B 1 106 ? -12.663 -4.742 7.658 1.00 60.75 106 MET B CA 1
ATOM 4022 C C . MET B 1 106 ? -11.610 -3.729 8.089 1.00 60.91 106 MET B C 1
ATOM 4023 O O . MET B 1 106 ? -11.188 -2.895 7.282 1.00 62.24 106 MET B O 1
ATOM 4028 N N . LYS B 1 107 ? -11.166 -3.783 9.341 1.00 62.50 107 LYS B N 1
ATOM 4029 C CA . LYS B 1 107 ? -10.101 -2.918 9.828 1.00 66.53 107 LYS B CA 1
ATOM 4030 C C . LYS B 1 107 ? -8.784 -3.682 9.848 1.00 63.43 107 LYS B C 1
ATOM 4031 O O . LYS B 1 107 ? -8.747 -4.870 10.182 1.00 59.80 107 LYS B O 1
ATOM 4037 N N . TYR B 1 108 ? -7.704 -2.993 9.490 1.00 64.11 108 TYR B N 1
ATOM 4038 C CA . TYR B 1 108 ? -6.386 -3.606 9.410 1.00 66.71 108 TYR B CA 1
ATOM 4039 C C . TYR B 1 108 ? -5.632 -3.415 10.719 1.00 66.80 108 TYR B C 1
ATOM 4040 O O . TYR B 1 108 ? -5.531 -2.294 11.228 1.00 69.26 108 TYR B O 1
ATOM 4049 N N . VAL B 1 109 ? -5.106 -4.512 11.258 1.00 65.82 109 VAL B N 1
ATOM 4050 C CA . VAL B 1 109 ? -4.180 -4.472 12.378 1.00 66.15 109 VAL B CA 1
ATOM 4051 C C . VAL B 1 109 ? -2.902 -5.192 11.961 1.00 71.16 109 VAL B C 1
ATOM 4052 O O . VAL B 1 109 ? -2.834 -5.829 10.909 1.00 70.11 109 VAL B O 1
ATOM 4056 N N . LYS B 1 110 ? -1.880 -5.075 12.804 1.00 67.57 110 LYS B N 1
ATOM 4057 C CA . LYS B 1 110 ? -0.608 -5.754 12.602 1.00 71.73 110 LYS B CA 1
ATOM 4058 C C . LYS B 1 110 ? -0.215 -6.449 13.895 1.00 72.94 110 LYS B C 1
ATOM 4059 O O . LYS B 1 110 ? -0.279 -5.846 14.971 1.00 69.47 110 LYS B O 1
ATOM 4061 N N . VAL B 1 111 ? 0.196 -7.712 13.789 1.00 73.93 111 VAL B N 1
ATOM 4062 C CA . VAL B 1 111 ? 0.526 -8.521 14.952 1.00 72.48 111 VAL B CA 1
ATOM 4063 C C . VAL B 1 111 ? 1.914 -9.118 14.770 1.00 74.87 111 VAL B C 1
ATOM 4064 O O . VAL B 1 111 ? 2.458 -9.167 13.664 1.00 75.07 111 VAL B O 1
ATOM 4068 N N . LYS B 1 112 ? 2.477 -9.589 15.882 1.00 74.53 112 LYS B N 1
ATOM 4069 C CA . LYS B 1 112 ? 3.793 -10.217 15.921 1.00 71.27 112 LYS B CA 1
ATOM 4070 C C . LYS B 1 112 ? 3.625 -11.681 16.298 1.00 67.63 112 LYS B C 1
ATOM 4071 O O . LYS B 1 112 ? 3.168 -11.992 17.404 1.00 63.09 112 LYS B O 1
ATOM 4073 N N . VAL B 1 113 ? 3.991 -12.576 15.379 1.00 68.70 113 VAL B N 1
ATOM 4074 C CA . VAL B 1 113 ? 3.786 -14.010 15.544 1.00 65.71 113 VAL B CA 1
ATOM 4075 C C . VAL B 1 113 ? 5.033 -14.740 15.065 1.00 63.31 113 VAL B C 1
ATOM 4076 O O . VAL B 1 113 ? 5.732 -14.286 14.155 1.00 62.55 113 VAL B O 1
ATOM 4080 N N . ASN B 1 114 ? 5.313 -15.878 15.698 1.00 61.12 114 ASN B N 1
ATOM 4081 C CA . ASN B 1 114 ? 6.384 -16.763 15.260 1.00 65.28 114 ASN B CA 1
ATOM 4082 C C . ASN B 1 114 ? 5.990 -17.434 13.951 1.00 63.37 114 ASN B C 1
ATOM 4083 O O . ASN B 1 114 ? 5.119 -18.310 13.929 1.00 57.48 114 ASN B O 1
ATOM 4088 N N . PHE B 1 115 ? 6.643 -17.039 12.857 1.00 66.42 115 PHE B N 1
ATOM 4089 C CA . PHE B 1 115 ? 6.380 -17.614 11.540 1.00 62.04 115 PHE B CA 1
ATOM 4090 C C . PHE B 1 115 ? 6.883 -19.046 11.413 1.00 61.86 115 PHE B C 1
ATOM 4091 O O . PHE B 1 115 ? 6.924 -19.584 10.298 1.00 65.52 115 PHE B O 1
ATOM 4099 N N . SER B 1 116 ? 7.273 -19.667 12.528 1.00 60.87 116 SER B N 1
ATOM 4100 C CA . SER B 1 116 ? 7.683 -21.060 12.547 1.00 63.88 116 SER B CA 1
ATOM 4101 C C . SER B 1 116 ? 6.718 -21.950 13.316 1.00 61.83 116 SER B C 1
ATOM 4102 O O . SER B 1 116 ? 6.862 -23.177 13.275 1.00 60.23 116 SER B O 1
ATOM 4104 N N . ASP B 1 117 ? 5.747 -21.369 14.014 1.00 59.26 117 ASP B N 1
ATOM 4105 C CA . ASP B 1 117 ? 4.721 -22.149 14.688 1.00 62.99 117 ASP B CA 1
ATOM 4106 C C . ASP B 1 117 ? 3.621 -22.518 13.702 1.00 64.12 117 ASP B C 1
ATOM 4107 O O . ASP B 1 117 ? 3.238 -21.710 12.850 1.00 59.90 117 ASP B O 1
ATOM 4112 N N . ARG B 1 118 ? 3.136 -23.757 13.805 1.00 68.63 118 ARG B N 1
ATOM 4113 C CA . ARG B 1 118 ? 1.993 -24.186 13.011 1.00 68.16 118 ARG B CA 1
ATOM 4114 C C . ARG B 1 118 ? 0.843 -23.208 13.204 1.00 66.46 118 ARG B C 1
ATOM 4115 O O . ARG B 1 118 ? 0.488 -22.870 14.338 1.00 66.93 118 ARG B O 1
ATOM 4123 N N . VAL B 1 119 ? 0.268 -22.740 12.090 1.00 63.35 119 VAL B N 1
ATOM 4124 C CA . VAL B 1 119 ? -0.634 -21.591 12.148 1.00 61.60 119 VAL B CA 1
ATOM 4125 C C . VAL B 1 119 ? -1.829 -21.842 13.055 1.00 52.70 119 VAL B C 1
ATOM 4126 O O . VAL B 1 119 ? -2.473 -20.887 13.497 1.00 52.15 119 VAL B O 1
ATOM 4130 N N . PHE B 1 120 ? -2.143 -23.105 13.354 1.00 52.42 120 PHE B N 1
ATOM 4131 C CA . PHE B 1 120 ? -3.125 -23.383 14.397 1.00 54.81 120 PHE B CA 1
ATOM 4132 C C . PHE B 1 120 ? -2.673 -22.800 15.728 1.00 59.72 120 PHE B C 1
ATOM 4133 O O . PHE B 1 120 ? -3.421 -22.067 16.386 1.00 54.59 120 PHE B O 1
ATOM 4141 N N . LYS B 1 121 ? -1.440 -23.113 16.139 1.00 60.15 121 LYS B N 1
ATOM 4142 C CA . LYS B 1 121 ? -0.891 -22.521 17.355 1.00 56.95 121 LYS B CA 1
ATOM 4143 C C . LYS B 1 121 ? -0.751 -21.012 17.212 1.00 54.17 121 LYS B C 1
ATOM 4144 O O . LYS B 1 121 ? -1.010 -20.265 18.163 1.00 53.10 121 LYS B O 1
ATOM 4146 N N . ALA B 1 122 ? -0.332 -20.547 16.033 1.00 48.38 122 ALA B N 1
ATOM 4147 C CA . ALA B 1 122 ? -0.323 -19.115 15.762 1.00 52.08 122 ALA B CA 1
ATOM 4148 C C . ALA B 1 122 ? -1.696 -18.513 16.024 1.00 55.37 122 ALA B C 1
ATOM 4149 O O . ALA B 1 122 ? -1.867 -17.703 16.942 1.00 57.22 122 ALA B O 1
ATOM 4151 N N . VAL B 1 123 ? -2.695 -18.932 15.237 1.00 54.98 123 VAL B N 1
ATOM 4152 C CA . VAL B 1 123 ? -4.062 -18.429 15.384 1.00 53.41 123 VAL B CA 1
ATOM 4153 C C . VAL B 1 123 ? -4.492 -18.443 16.843 1.00 52.00 123 VAL B C 1
ATOM 4154 O O . VAL B 1 123 ? -5.114 -17.492 17.333 1.00 51.17 123 VAL B O 1
ATOM 4158 N N . SER B 1 124 ? -4.149 -19.512 17.566 1.00 50.06 124 SER B N 1
ATOM 4159 C CA . SER B 1 124 ? -4.470 -19.577 18.987 1.00 51.49 124 SER B CA 1
ATOM 4160 C C . SER B 1 124 ? -3.825 -18.429 19.753 1.00 53.77 124 SER B C 1
ATOM 4161 O O . SER B 1 124 ? -4.453 -17.826 20.631 1.00 55.55 124 SER B O 1
ATOM 4164 N N . ASP B 1 125 ? -2.570 -18.107 19.428 1.00 50.95 125 ASP B N 1
ATOM 4165 C CA . ASP B 1 125 ? -1.887 -17.021 20.121 1.00 54.72 125 ASP B CA 1
ATOM 4166 C C . ASP B 1 125 ? -2.386 -15.657 19.660 1.00 54.16 125 ASP B C 1
ATOM 4167 O O . ASP B 1 125 ? -2.438 -14.719 20.463 1.00 55.33 125 ASP B O 1
ATOM 4172 N N . ILE B 1 126 ? -2.755 -15.520 18.381 1.00 53.36 126 ILE B N 1
ATOM 4173 C CA . ILE B 1 126 ? -3.330 -14.255 17.923 1.00 54.67 126 ILE B CA 1
ATOM 4174 C C . ILE B 1 126 ? -4.643 -13.978 18.644 1.00 55.14 126 ILE B C 1
ATOM 4175 O O . ILE B 1 126 ? -4.902 -12.852 19.089 1.00 58.48 126 ILE B O 1
ATOM 4180 N N . CYS B 1 127 ? -5.495 -14.998 18.768 1.00 53.20 127 CYS B N 1
ATOM 4181 C CA . CYS B 1 127 ? -6.794 -14.803 19.404 1.00 56.89 127 CYS B CA 1
ATOM 4182 C C . CYS B 1 127 ? -6.657 -14.496 20.889 1.00 53.57 127 CYS B C 1
ATOM 4183 O O . CYS B 1 127 ? -7.457 -13.729 21.435 1.00 56.01 127 CYS B O 1
ATOM 4186 N N . LYS B 1 128 ? -5.660 -15.081 21.559 1.00 59.72 128 LYS B N 1
ATOM 4187 C CA . LYS B 1 128 ? -5.429 -14.743 22.960 1.00 57.25 128 LYS B CA 1
ATOM 4188 C C . LYS B 1 128 ? -4.984 -13.294 23.107 1.00 56.15 128 LYS B C 1
ATOM 4189 O O . LYS B 1 128 ? -5.348 -12.622 24.079 1.00 52.85 128 LYS B O 1
ATOM 4195 N N . THR B 1 129 ? -4.198 -12.794 22.149 1.00 59.13 129 THR B N 1
ATOM 4196 C CA . THR B 1 129 ? -3.853 -11.376 22.141 1.00 59.93 129 THR B CA 1
ATOM 4197 C C . THR B 1 129 ? -5.098 -10.518 21.955 1.00 63.04 129 THR B C 1
ATOM 4198 O O . THR B 1 129 ? -5.246 -9.473 22.601 1.00 63.77 129 THR B O 1
ATOM 4202 N N . PHE B 1 130 ? -6.014 -10.954 21.089 1.00 58.82 130 PHE B N 1
ATOM 4203 C CA . PHE B 1 130 ? -7.251 -10.225 20.842 1.00 59.79 130 PHE B CA 1
ATOM 4204 C C . PHE B 1 130 ? -8.331 -10.506 21.878 1.00 59.07 130 PHE B C 1
ATOM 4205 O O . PHE B 1 130 ? -9.395 -9.881 21.814 1.00 57.21 130 PHE B O 1
ATOM 4213 N N . ASN B 1 131 ? -8.088 -11.424 22.817 1.00 55.55 131 ASN B N 1
ATOM 4214 C CA . ASN B 1 131 ? -9.080 -11.829 23.817 1.00 57.72 131 ASN B CA 1
ATOM 4215 C C . ASN B 1 131 ? -10.314 -12.438 23.151 1.00 55.93 131 ASN B C 1
ATOM 4216 O O . ASN B 1 131 ? -11.450 -12.213 23.573 1.00 53.69 131 ASN B O 1
ATOM 4221 N N . ILE B 1 132 ? -10.088 -13.219 22.099 1.00 55.74 132 ILE B N 1
ATOM 4222 C CA . ILE B 1 132 ? -11.149 -13.926 21.390 1.00 50.92 132 ILE B CA 1
ATOM 4223 C C . ILE B 1 132 ? -11.050 -15.397 21.774 1.00 48.16 132 ILE B C 1
ATOM 4224 O O . ILE B 1 132 ? -10.066 -16.071 21.443 1.00 49.63 132 ILE B O 1
ATOM 4229 N N . ARG B 1 133 ? -12.064 -15.894 22.475 1.00 46.67 133 ARG B N 1
ATOM 4230 C CA . ARG B 1 133 ? -12.077 -17.284 22.892 1.00 47.65 133 ARG B CA 1
ATOM 4231 C C . ARG B 1 133 ? -12.296 -18.206 21.694 1.00 49.07 133 ARG B C 1
ATOM 4232 O O . ARG B 1 133 ? -12.727 -17.785 20.614 1.00 46.46 133 ARG B O 1
ATOM 4240 N N . HIS B 1 134 ? -11.989 -19.489 21.907 1.00 50.35 134 HIS B N 1
ATOM 4241 C CA . HIS B 1 134 ? -12.162 -20.560 20.933 1.00 44.59 134 HIS B CA 1
ATOM 4242 C C . HIS B 1 134 ? -11.494 -20.219 19.606 1.00 48.65 134 HIS B C 1
ATOM 4243 O O . HIS B 1 134 ? -12.183 -20.019 18.598 1.00 49.96 134 HIS B O 1
ATOM 4250 N N . PRO B 1 135 ? -10.159 -20.154 19.558 1.00 49.35 135 PRO B N 1
ATOM 4251 C CA . PRO B 1 135 ? -9.495 -19.828 18.289 1.00 47.24 135 PRO B CA 1
ATOM 4252 C C . PRO B 1 135 ? -9.600 -20.928 17.251 1.00 46.20 135 PRO B C 1
ATOM 4253 O O . PRO B 1 135 ? -9.391 -20.652 16.063 1.00 44.72 135 PRO B O 1
ATOM 4257 N N . GLU B 1 136 ? -9.913 -22.160 17.655 1.00 45.66 136 GLU B N 1
ATOM 4258 C CA . GLU B 1 136 ? -10.067 -23.243 16.692 1.00 45.94 136 GLU B CA 1
ATOM 4259 C C . GLU B 1 136 ? -11.167 -22.954 15.679 1.00 53.13 136 GLU B C 1
ATOM 4260 O O . GLU B 1 136 ? -11.154 -23.524 14.582 1.00 51.87 136 GLU B O 1
ATOM 4266 N N . GLU B 1 137 ? -12.113 -22.078 16.020 1.00 46.32 137 GLU B N 1
ATOM 4267 C CA . GLU B 1 137 ? -13.192 -21.718 15.110 1.00 48.58 137 GLU B CA 1
ATOM 4268 C C . GLU B 1 137 ? -12.754 -20.726 14.038 1.00 48.38 137 GLU B C 1
ATOM 4269 O O . GLU B 1 137 ? -13.467 -20.557 13.043 1.00 48.62 137 GLU B O 1
ATOM 4275 N N . LEU B 1 138 ? -11.607 -20.076 14.214 1.00 45.03 138 LEU B N 1
ATOM 4276 C CA . LEU B 1 138 ? -11.075 -19.109 13.264 1.00 45.66 138 LEU B CA 1
ATOM 4277 C C . LEU B 1 138 ? -9.824 -19.668 12.595 1.00 50.48 138 LEU B C 1
ATOM 4278 O O . LEU B 1 138 ? -9.278 -20.695 13.007 1.00 51.87 138 LEU B O 1
ATOM 4283 N N . SER B 1 139 ? -9.370 -18.973 11.557 1.00 47.11 139 SER B N 1
ATOM 4284 C CA . SER B 1 139 ? -8.118 -19.296 10.872 1.00 46.69 139 SER B CA 1
ATOM 4285 C C . SER B 1 139 ? -7.774 -18.136 9.941 1.00 47.90 139 SER B C 1
ATOM 4286 O O . SER B 1 139 ? -8.404 -17.072 9.987 1.00 49.36 139 SER B O 1
ATOM 4289 N N . LEU B 1 140 ? -6.777 -18.347 9.085 1.00 43.99 140 LEU B N 1
ATOM 4290 C CA . LEU B 1 140 ? -6.224 -17.306 8.231 1.00 51.03 140 LEU B CA 1
ATOM 4291 C C . LEU B 1 140 ? -6.526 -17.607 6.769 1.00 48.79 140 LEU B C 1
ATOM 4292 O O . LEU B 1 140 ? -6.467 -18.763 6.338 1.00 49.42 140 LEU B O 1
ATOM 4297 N N . LEU B 1 141 ? -6.834 -16.560 6.008 1.00 50.80 141 LEU B N 1
ATOM 4298 C CA . LEU B 1 141 ? -7.278 -16.700 4.627 1.00 54.36 141 LEU B CA 1
ATOM 4299 C C . LEU B 1 141 ? -6.579 -15.668 3.755 1.00 55.08 141 LEU B C 1
ATOM 4300 O O . LEU B 1 141 ? -6.605 -14.473 4.063 1.00 58.54 141 LEU B O 1
ATOM 4305 N N . LYS B 1 142 ? -5.957 -16.131 2.672 1.00 56.53 142 LYS B N 1
ATOM 4306 C CA . LYS B 1 142 ? -5.293 -15.227 1.741 1.00 61.38 142 LYS B CA 1
ATOM 4307 C C . LYS B 1 142 ? -6.325 -14.405 0.977 1.00 64.28 142 LYS B C 1
ATOM 4308 O O . LYS B 1 142 ? -7.318 -14.944 0.479 1.00 61.14 142 LYS B O 1
ATOM 4314 N N . LYS B 1 143 ? -6.088 -13.100 0.888 1.00 66.16 143 LYS B N 1
ATOM 4315 C CA . LYS B 1 143 ? -6.991 -12.229 0.147 1.00 66.61 143 LYS B CA 1
ATOM 4316 C C . LYS B 1 143 ? -6.994 -12.626 -1.326 1.00 77.48 143 LYS B C 1
ATOM 4317 O O . LYS B 1 143 ? -5.919 -12.769 -1.926 1.00 81.83 143 LYS B O 1
ATOM 4323 N N . PRO B 1 144 ? -8.159 -12.819 -1.939 1.00 81.67 144 PRO B N 1
ATOM 4324 C CA . PRO B 1 144 ? -8.185 -13.318 -3.317 1.00 86.18 144 PRO B CA 1
ATOM 4325 C C . PRO B 1 144 ? -7.774 -12.248 -4.317 1.00 97.28 144 PRO B C 1
ATOM 4326 O O . PRO B 1 144 ? -7.921 -11.047 -4.079 1.00 97.87 144 PRO B O 1
ATOM 4330 N N . ARG B 1 145 ? -7.240 -12.706 -5.447 1.00 102.25 145 ARG B N 1
ATOM 4331 C CA . ARG B 1 145 ? -6.828 -11.807 -6.517 1.00 113.39 145 ARG B CA 1
ATOM 4332 C C . ARG B 1 145 ? -8.028 -11.443 -7.380 1.00 122.42 145 ARG B C 1
ATOM 4333 O O . ARG B 1 145 ? -8.763 -12.323 -7.837 1.00 124.44 145 ARG B O 1
ATOM 4341 N N . ASP B 1 146 ? -8.223 -10.148 -7.602 1.00 130.80 146 ASP B N 1
ATOM 4342 C CA . ASP B 1 146 ? -9.348 -9.693 -8.409 1.00 134.52 146 ASP B CA 1
ATOM 4343 C C . ASP B 1 146 ? -9.140 -10.091 -9.867 1.00 138.67 146 ASP B C 1
ATOM 4344 O O . ASP B 1 146 ? -8.041 -9.910 -10.405 1.00 136.75 146 ASP B O 1
ATOM 4349 N N . PRO B 1 147 ? -10.163 -10.638 -10.541 1.00 135.61 147 PRO B N 1
ATOM 4350 C CA . PRO B 1 147 ? -10.086 -11.030 -11.953 1.00 130.02 147 PRO B CA 1
ATOM 4351 C C . PRO B 1 147 ? -10.222 -9.840 -12.898 1.00 130.01 147 PRO B C 1
ATOM 4352 O O . PRO B 1 147 ? -11.313 -9.622 -13.427 1.00 129.77 147 PRO B O 1
ATOM 4356 N N . PRO B 1 218 ? -11.091 -3.045 22.882 1.00 115.02 218 PRO B N 1
ATOM 4357 C CA . PRO B 1 218 ? -9.699 -2.889 22.449 1.00 117.47 218 PRO B CA 1
ATOM 4358 C C . PRO B 1 218 ? -9.555 -1.957 21.248 1.00 114.85 218 PRO B C 1
ATOM 4359 O O . PRO B 1 218 ? -8.584 -2.064 20.499 1.00 111.47 218 PRO B O 1
ATOM 4363 N N . GLY B 1 219 ? -10.516 -1.053 21.071 1.00 118.93 219 GLY B N 1
ATOM 4364 C CA . GLY B 1 219 ? -10.471 -0.099 19.982 1.00 114.23 219 GLY B CA 1
ATOM 4365 C C . GLY B 1 219 ? -10.997 -0.654 18.676 1.00 114.65 219 GLY B C 1
ATOM 4366 O O . GLY B 1 219 ? -12.199 -0.909 18.539 1.00 113.99 219 GLY B O 1
ATOM 4367 N N . ILE B 1 220 ? -10.093 -0.832 17.706 1.00 100.71 220 ILE B N 1
ATOM 4368 C CA . ILE B 1 220 ? -10.451 -1.412 16.411 1.00 92.52 220 ILE B CA 1
ATOM 4369 C C . ILE B 1 220 ? -11.241 -2.701 16.593 1.00 87.56 220 ILE B C 1
ATOM 4370 O O . ILE B 1 220 ? -12.278 -2.912 15.952 1.00 86.00 220 ILE B O 1
ATOM 4375 N N . LEU B 1 221 ? -10.775 -3.571 17.487 1.00 84.12 221 LEU B N 1
ATOM 4376 C CA . LEU B 1 221 ? -11.403 -4.869 17.700 1.00 80.41 221 LEU B CA 1
ATOM 4377 C C . LEU B 1 221 ? -12.808 -4.761 18.279 1.00 79.23 221 LEU B C 1
ATOM 4378 O O . LEU B 1 221 ? -13.563 -5.737 18.219 1.00 70.55 221 LEU B O 1
ATOM 4383 N N . ALA B 1 222 ? -13.172 -3.610 18.843 1.00 84.73 222 ALA B N 1
ATOM 4384 C CA . ALA B 1 222 ? -14.531 -3.358 19.297 1.00 81.54 222 ALA B CA 1
ATOM 4385 C C . ALA B 1 222 ? -15.280 -2.383 18.405 1.00 84.31 222 ALA B C 1
ATOM 4386 O O . ALA B 1 222 ? -16.494 -2.216 18.577 1.00 77.78 222 ALA B O 1
ATOM 4388 N N . VAL B 1 223 ? -14.592 -1.749 17.452 1.00 85.03 223 VAL B N 1
ATOM 4389 C CA . VAL B 1 223 ? -15.238 -0.801 16.555 1.00 84.64 223 VAL B CA 1
ATOM 4390 C C . VAL B 1 223 ? -16.264 -1.527 15.701 1.00 79.62 223 VAL B C 1
ATOM 4391 O O . VAL B 1 223 ? -15.989 -2.594 15.137 1.00 76.00 223 VAL B O 1
ATOM 4395 N N . SER B 1 224 ? -17.472 -0.950 15.614 1.00 80.89 224 SER B N 1
ATOM 4396 C CA . SER B 1 224 ? -18.558 -1.487 14.792 1.00 82.27 224 SER B CA 1
ATOM 4397 C C . SER B 1 224 ? -19.313 -0.292 14.204 1.00 85.21 224 SER B C 1
ATOM 4398 O O . SER B 1 224 ? -20.386 0.095 14.676 1.00 87.51 224 SER B O 1
ATOM 4401 N N . GLN B 1 225 ? -18.737 0.296 13.150 1.00 92.84 225 GLN B N 1
ATOM 4402 C CA . GLN B 1 225 ? -19.212 1.484 12.463 1.00 102.52 225 GLN B CA 1
ATOM 4403 C C . GLN B 1 225 ? -19.938 1.108 11.176 1.00 108.54 225 GLN B C 1
ATOM 4404 O O . GLN B 1 225 ? -19.661 0.061 10.582 1.00 104.10 225 GLN B O 1
ATOM 4406 N N . PRO B 1 226 ? -20.872 1.932 10.715 1.00 124.87 226 PRO B N 1
ATOM 4407 C CA . PRO B 1 226 ? -21.580 1.640 9.468 1.00 125.88 226 PRO B CA 1
ATOM 4408 C C . PRO B 1 226 ? -20.775 2.121 8.264 1.00 126.71 226 PRO B C 1
ATOM 4409 O O . PRO B 1 226 ? -19.691 2.688 8.389 1.00 127.77 226 PRO B O 1
ATOM 4413 N N . VAL B 1 227 ? -21.329 1.867 7.080 1.00 117.52 227 VAL B N 1
ATOM 4414 C CA . VAL B 1 227 ? -20.700 2.314 5.845 1.00 118.66 227 VAL B CA 1
ATOM 4415 C C . VAL B 1 227 ? -20.729 3.836 5.792 1.00 121.14 227 VAL B C 1
ATOM 4416 O O . VAL B 1 227 ? -21.760 4.463 6.070 1.00 120.06 227 VAL B O 1
ATOM 4420 N N . THR B 1 228 ? -19.588 4.438 5.447 1.00 133.94 228 THR B N 1
ATOM 4421 C CA . THR B 1 228 ? -19.486 5.895 5.459 1.00 132.68 228 THR B CA 1
ATOM 4422 C C . THR B 1 228 ? -20.407 6.528 4.424 1.00 129.79 228 THR B C 1
ATOM 4423 O O . THR B 1 228 ? -21.095 7.515 4.714 1.00 129.90 228 THR B O 1
ATOM 4427 N N . SER B 1 229 ? -20.438 5.978 3.214 1.00 116.27 229 SER B N 1
ATOM 4428 C CA . SER B 1 229 ? -21.234 6.541 2.135 1.00 108.79 229 SER B CA 1
ATOM 4429 C C . SER B 1 229 ? -21.595 5.430 1.166 1.00 105.38 229 SER B C 1
ATOM 4430 O O . SER B 1 229 ? -20.841 4.459 1.036 1.00 105.21 229 SER B O 1
ATOM 4433 N N . PRO B 1 230 ? -22.729 5.543 0.470 1.00 103.49 230 PRO B N 1
ATOM 4434 C CA . PRO B 1 230 ? -23.080 4.525 -0.537 1.00 101.55 230 PRO B CA 1
ATOM 4435 C C . PRO B 1 230 ? -21.982 4.276 -1.556 1.00 102.13 230 PRO B C 1
ATOM 4436 O O . PRO B 1 230 ? -21.889 3.167 -2.097 1.00 102.44 230 PRO B O 1
ATOM 4440 N N . GLU B 1 231 ? -21.142 5.277 -1.832 1.00 101.17 231 GLU B N 1
ATOM 4441 C CA . GLU B 1 231 ? -20.031 5.078 -2.756 1.00 99.68 231 GLU B CA 1
ATOM 4442 C C . GLU B 1 231 ? -18.947 4.198 -2.151 1.00 101.24 231 GLU B C 1
ATOM 4443 O O . GLU B 1 231 ? -18.267 3.467 -2.880 1.00 103.61 231 GLU B O 1
ATOM 4445 N N . ILE B 1 232 ? -18.765 4.257 -0.830 1.00 103.30 232 ILE B N 1
ATOM 4446 C CA . ILE B 1 232 ? -17.789 3.392 -0.177 1.00 105.71 232 ILE B CA 1
ATOM 4447 C C . ILE B 1 232 ? -18.240 1.939 -0.251 1.00 109.47 232 ILE B C 1
ATOM 4448 O O . ILE B 1 232 ? -17.462 1.049 -0.612 1.00 110.12 232 ILE B O 1
ATOM 4450 N N . LEU B 1 233 ? -19.507 1.680 0.083 1.00 114.51 233 LEU B N 1
ATOM 4451 C CA . LEU B 1 233 ? -20.040 0.324 -0.010 1.00 113.59 233 LEU B CA 1
ATOM 4452 C C . LEU B 1 233 ? -20.065 -0.173 -1.450 1.00 115.79 233 LEU B C 1
ATOM 4453 O O . LEU B 1 233 ? -20.002 -1.385 -1.689 1.00 116.52 233 LEU B O 1
ATOM 4458 N N . ALA B 1 234 ? -20.151 0.740 -2.419 1.00 112.75 234 ALA B N 1
ATOM 4459 C CA . ALA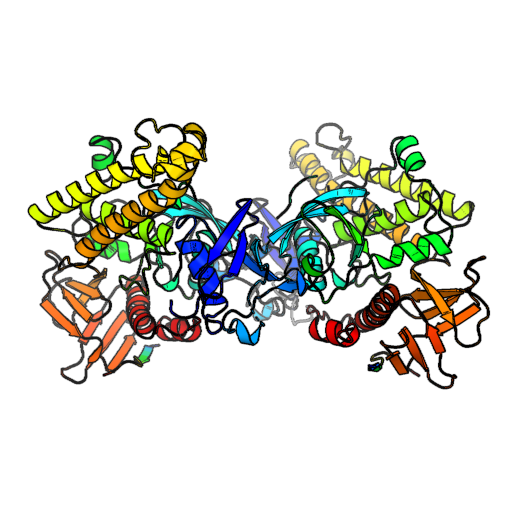 B 1 234 ? -20.204 0.337 -3.820 1.00 113.89 234 ALA B CA 1
ATOM 4460 C C . ALA B 1 234 ? -18.842 -0.116 -4.330 1.00 116.84 234 ALA B C 1
ATOM 4461 O O . ALA B 1 234 ? -18.758 -1.055 -5.129 1.00 119.76 234 ALA B O 1
ATOM 4463 N N . LYS B 1 235 ? -17.766 0.537 -3.885 1.00 114.68 235 LYS B N 1
ATOM 4464 C CA . LYS B 1 235 ? -16.430 0.151 -4.323 1.00 118.73 235 LYS B CA 1
ATOM 4465 C C . LYS B 1 235 ? -16.039 -1.235 -3.829 1.00 123.39 235 LYS B C 1
ATOM 4466 O O . LYS B 1 235 ? -15.150 -1.861 -4.417 1.00 125.38 235 LYS B O 1
ATOM 4468 N N . MET B 1 236 ? -16.680 -1.729 -2.770 1.00 122.17 236 MET B N 1
ATOM 4469 C CA . MET B 1 236 ? -16.373 -3.052 -2.241 1.00 120.97 236 MET B CA 1
ATOM 4470 C C . MET B 1 236 ? -17.237 -4.149 -2.846 1.00 123.21 236 MET B C 1
ATOM 4471 O O . MET B 1 236 ? -16.822 -5.314 -2.853 1.00 121.51 236 MET B O 1
ATOM 4476 N N . PHE B 1 237 ? -18.424 -3.812 -3.349 1.00 129.40 237 PHE B N 1
ATOM 4477 C CA . PHE B 1 237 ? -19.300 -4.822 -3.931 1.00 129.48 237 PHE B CA 1
ATOM 4478 C C . PHE B 1 237 ? -18.656 -5.421 -5.174 1.00 137.75 237 PHE B C 1
ATOM 4479 O O . PHE B 1 237 ? -18.420 -4.723 -6.165 1.00 137.32 237 PHE B O 1
ATOM 4487 N N . LYS B 1 238 ? -18.372 -6.720 -5.111 1.00 142.56 238 LYS B N 1
ATOM 4488 C CA . LYS B 1 238 ? -17.935 -7.490 -6.269 1.00 140.49 238 LYS B CA 1
ATOM 4489 C C . LYS B 1 238 ? -19.028 -8.489 -6.621 1.00 140.58 238 LYS B C 1
ATOM 4490 O O . LYS B 1 238 ? -19.214 -9.483 -5.902 1.00 137.36 238 LYS B O 1
ATOM 4492 N N . PRO B 1 239 ? -19.795 -8.265 -7.688 1.00 155.94 239 PRO B N 1
ATOM 4493 C CA . PRO B 1 239 ? -20.849 -9.222 -8.049 1.00 152.97 239 PRO B CA 1
ATOM 4494 C C . PRO B 1 239 ? -20.281 -10.486 -8.672 1.00 150.77 239 PRO B C 1
ATOM 4495 O O . PRO B 1 239 ? -20.391 -10.688 -9.886 1.00 150.27 239 PRO B O 1
ATOM 4499 N N . GLN B 1 240 ? -19.675 -11.344 -7.857 1.00 122.37 240 GLN B N 1
ATOM 4500 C CA . GLN B 1 240 ? -19.033 -12.550 -8.357 1.00 104.48 240 GLN B CA 1
ATOM 4501 C C . GLN B 1 240 ? -20.012 -13.716 -8.395 1.00 90.47 240 GLN B C 1
ATOM 4502 O O . GLN B 1 240 ? -20.943 -13.803 -7.590 1.00 89.57 240 GLN B O 1
ATOM 4508 N N . ALA B 1 241 ? -19.783 -14.620 -9.344 1.00 80.81 241 ALA B N 1
ATOM 4509 C CA . ALA B 1 241 ? -20.566 -15.838 -9.425 1.00 72.80 241 ALA B CA 1
ATOM 4510 C C . ALA B 1 241 ? -20.187 -16.785 -8.288 1.00 72.86 241 ALA B C 1
ATOM 4511 O O . ALA B 1 241 ? -19.215 -16.572 -7.556 1.00 73.03 241 ALA B O 1
ATOM 4513 N N . LEU B 1 242 ? -20.977 -17.850 -8.146 1.00 62.09 242 LEU B N 1
ATOM 4514 C CA . LEU B 1 242 ? -20.731 -18.818 -7.082 1.00 60.29 242 LEU B CA 1
ATOM 4515 C C . LEU B 1 242 ? -19.384 -19.508 -7.256 1.00 63.24 242 LEU B C 1
ATOM 4516 O O . LEU B 1 242 ? -18.710 -19.830 -6.270 1.00 63.51 242 LEU B O 1
ATOM 4521 N N . LEU B 1 243 ? -18.977 -19.746 -8.506 1.00 64.84 243 LEU B N 1
ATOM 4522 C CA . LEU B 1 243 ? -17.701 -20.408 -8.759 1.00 61.23 243 LEU B CA 1
ATOM 4523 C C . LEU B 1 243 ? -16.537 -19.574 -8.237 1.00 65.80 243 LEU B C 1
ATOM 4524 O O . LEU B 1 243 ? -15.558 -20.119 -7.712 1.00 64.09 243 LEU B O 1
ATOM 4529 N N . ASP B 1 244 ? -16.626 -18.248 -8.370 1.00 70.67 244 ASP B N 1
ATOM 4530 C CA . ASP B 1 244 ? -15.552 -17.384 -7.890 1.00 70.43 244 ASP B CA 1
ATOM 4531 C C . ASP B 1 244 ? -15.452 -17.414 -6.370 1.00 68.28 244 ASP B C 1
ATOM 4532 O O . ASP B 1 244 ? -14.347 -17.365 -5.816 1.00 72.70 244 ASP B O 1
ATOM 4537 N N . LYS B 1 245 ? -16.593 -17.492 -5.679 1.00 74.49 245 LYS B N 1
ATOM 4538 C CA . LYS B 1 245 ? -16.564 -17.569 -4.221 1.00 71.97 245 LYS B CA 1
ATOM 4539 C C . LYS B 1 245 ? -15.903 -18.858 -3.753 1.00 70.73 245 LYS B C 1
ATOM 4540 O O . LYS B 1 245 ? -15.156 -18.861 -2.767 1.00 73.56 245 LYS B O 1
ATOM 4546 N N . ALA B 1 246 ? -16.168 -19.967 -4.447 1.00 64.46 246 ALA B N 1
ATOM 4547 C CA . ALA B 1 246 ? -15.535 -21.230 -4.087 1.00 63.68 246 ALA B CA 1
ATOM 4548 C C . ALA B 1 246 ? -14.041 -21.214 -4.387 1.00 69.15 246 ALA B C 1
ATOM 4549 O O . ALA B 1 246 ? -13.269 -21.904 -3.712 1.00 61.82 246 ALA B O 1
ATOM 4551 N N . LYS B 1 247 ? -13.616 -20.436 -5.386 1.00 69.39 247 LYS B N 1
ATOM 4552 C CA . LYS B 1 247 ? -12.189 -20.309 -5.662 1.00 64.11 247 LYS B CA 1
ATOM 4553 C C . LYS B 1 247 ? -11.472 -19.544 -4.557 1.00 64.44 247 LYS B C 1
ATOM 4554 O O . LYS B 1 247 ? -10.288 -19.794 -4.300 1.00 69.40 247 LYS B O 1
ATOM 4556 N N . THR B 1 248 ? -12.167 -18.614 -3.896 1.00 64.91 248 THR B N 1
ATOM 4557 C CA . THR B 1 248 ? -11.571 -17.894 -2.775 1.00 62.05 248 THR B CA 1
ATOM 4558 C C . THR B 1 248 ? -11.195 -18.840 -1.642 1.00 60.16 248 THR B C 1
ATOM 4559 O O . THR B 1 248 ? -10.214 -18.599 -0.928 1.00 61.30 248 THR B O 1
ATOM 4563 N N . ASN B 1 249 ? -11.944 -19.931 -1.476 1.00 57.10 249 ASN B N 1
ATOM 4564 C CA . ASN B 1 249 ? -11.670 -20.900 -0.421 1.00 56.03 249 ASN B CA 1
ATOM 4565 C C . ASN B 1 249 ? -10.412 -21.719 -0.673 1.00 59.81 249 ASN B C 1
ATOM 4566 O O . ASN B 1 249 ? -10.115 -22.620 0.120 1.00 57.85 249 ASN B O 1
ATOM 4571 N N . GLN B 1 250 ? -9.673 -21.438 -1.747 1.00 61.25 250 GLN B N 1
ATOM 4572 C CA . GLN B 1 250 ? -8.390 -22.093 -1.959 1.00 64.70 250 GLN B CA 1
ATOM 4573 C C . GLN B 1 250 ? -7.309 -21.548 -1.036 1.00 61.25 250 GLN B C 1
ATOM 4574 O O . GLN B 1 250 ? -6.267 -22.191 -0.875 1.00 62.44 250 GLN B O 1
ATOM 4580 N N . GLY B 1 251 ? -7.536 -20.388 -0.422 1.00 59.05 251 GLY B N 1
ATOM 4581 C CA . GLY B 1 251 ? -6.497 -19.721 0.337 1.00 55.46 251 GLY B CA 1
ATOM 4582 C C . GLY B 1 251 ? -6.590 -19.836 1.846 1.00 53.09 251 GLY B C 1
ATOM 4583 O O . GLY B 1 251 ? -6.089 -18.961 2.559 1.00 59.13 251 GLY B O 1
ATOM 4584 N N . TRP B 1 252 ? -7.227 -20.892 2.348 1.00 52.49 252 TRP B N 1
ATOM 4585 C CA . TRP B 1 252 ? -7.197 -21.189 3.777 1.00 51.55 252 TRP B CA 1
ATOM 4586 C C . TRP B 1 252 ? -5.865 -21.852 4.108 1.00 56.24 252 TRP B C 1
ATOM 4587 O O . TRP B 1 252 ? -5.545 -22.914 3.563 1.00 59.52 252 TRP B O 1
ATOM 4598 N N . LEU B 1 253 ? -5.090 -21.225 4.991 1.00 55.53 253 LEU B N 1
ATOM 4599 C CA . LEU B 1 253 ? -3.758 -21.724 5.307 1.00 57.63 253 LEU B CA 1
ATOM 4600 C C . LEU B 1 253 ? -3.827 -23.120 5.914 1.00 58.01 253 LEU B C 1
ATOM 4601 O O . LEU B 1 253 ? -4.787 -23.479 6.602 1.00 52.46 253 LEU B O 1
ATOM 4606 N N . ASP B 1 254 ? -2.793 -23.915 5.646 1.00 59.51 254 ASP B N 1
ATOM 4607 C CA . ASP B 1 254 ? -2.658 -25.216 6.288 1.00 61.55 254 ASP B CA 1
ATOM 4608 C C . ASP B 1 254 ? -2.395 -25.015 7.775 1.00 60.46 254 ASP B C 1
ATOM 4609 O O . ASP B 1 254 ? -1.429 -24.346 8.155 1.00 60.59 254 ASP B O 1
ATOM 4614 N N . SER B 1 255 ? -3.254 -25.594 8.615 1.00 60.07 255 SER B N 1
ATOM 4615 C CA . SER B 1 255 ? -3.088 -25.452 10.056 1.00 58.88 255 SER B CA 1
ATOM 4616 C C . SER B 1 255 ? -1.893 -26.234 10.585 1.00 62.21 255 SER B C 1
ATOM 4617 O O . SER B 1 255 ? -1.383 -25.906 11.661 1.00 61.53 255 SER B O 1
ATOM 4620 N N . SER B 1 256 ? -1.434 -27.248 9.854 1.00 64.72 256 SER B N 1
ATOM 4621 C CA . SER B 1 256 ? -0.350 -28.107 10.311 1.00 67.61 256 SER B CA 1
ATOM 4622 C C . SER B 1 256 ? 1.032 -27.577 9.954 1.00 68.36 256 SER B C 1
ATOM 4623 O O . SER B 1 256 ? 2.031 -28.153 10.397 1.00 70.72 256 SER B O 1
ATOM 4626 N N . ARG B 1 257 ? 1.118 -26.511 9.168 1.00 68.70 257 ARG B N 1
ATOM 4627 C CA . ARG B 1 257 ? 2.385 -25.920 8.757 1.00 70.14 257 ARG B CA 1
ATOM 4628 C C . ARG B 1 257 ? 2.414 -24.455 9.190 1.00 69.33 257 ARG B C 1
ATOM 4629 O O . ARG B 1 257 ? 1.438 -23.930 9.729 1.00 69.97 257 ARG B O 1
ATOM 4637 N N . SER B 1 258 ? 3.548 -23.798 8.963 1.00 64.44 258 SER B N 1
ATOM 4638 C CA . SER B 1 258 ? 3.788 -22.456 9.477 1.00 62.73 258 SER B CA 1
ATOM 4639 C C . SER B 1 258 ? 3.595 -21.401 8.390 1.00 58.97 258 SER B C 1
ATOM 4640 O O . SER B 1 258 ? 3.446 -21.706 7.205 1.00 62.63 258 SER B O 1
ATOM 4643 N N . LEU B 1 259 ? 3.602 -20.136 8.824 1.00 57.43 259 LEU B N 1
ATOM 4644 C CA . LEU B 1 259 ? 3.415 -19.019 7.901 1.00 58.85 259 LEU B CA 1
ATOM 4645 C C . LEU B 1 259 ? 4.483 -19.015 6.815 1.00 67.36 259 LEU B C 1
ATOM 4646 O O . LEU B 1 259 ? 4.178 -18.846 5.628 1.00 69.92 259 LEU B O 1
ATOM 4651 N N . MET B 1 260 ? 5.747 -19.194 7.208 1.00 68.08 260 MET B N 1
ATOM 4652 C CA . MET B 1 260 ? 6.853 -19.125 6.256 1.00 68.98 260 MET B CA 1
ATOM 4653 C C . MET B 1 260 ? 6.668 -20.117 5.114 1.00 66.21 260 MET B C 1
ATOM 4654 O O . MET B 1 260 ? 6.840 -19.771 3.940 1.00 68.68 260 MET B O 1
ATOM 4659 N N . GLU B 1 261 ? 6.309 -21.359 5.444 1.00 67.42 261 GLU B N 1
ATOM 4660 C CA . GLU B 1 261 ? 6.179 -22.406 4.439 1.00 71.34 261 GLU B CA 1
ATOM 4661 C C . GLU B 1 261 ? 5.033 -22.163 3.468 1.00 71.36 261 GLU B C 1
ATOM 4662 O O . GLU B 1 261 ? 4.887 -22.928 2.509 1.00 71.91 261 GLU B O 1
ATOM 4668 N N . GLN B 1 262 ? 4.219 -21.131 3.685 1.00 67.65 262 GLN B N 1
ATOM 4669 C CA . GLN B 1 262 ? 2.993 -20.938 2.923 1.00 69.18 262 GLN B CA 1
ATOM 4670 C C . GLN B 1 262 ? 2.977 -19.604 2.179 1.00 73.49 262 GLN B C 1
ATOM 4671 O O . GLN B 1 262 ? 1.911 -19.033 1.944 1.00 74.16 262 GLN B O 1
ATOM 4677 N N . ASP B 1 263 ? 4.156 -19.105 1.803 1.00 75.04 263 ASP B N 1
ATOM 4678 C CA . ASP B 1 263 ? 4.290 -17.954 0.906 1.00 80.12 263 ASP B CA 1
ATOM 4679 C C . ASP B 1 263 ? 3.528 -16.735 1.426 1.00 80.00 263 ASP B C 1
ATOM 4680 O O . ASP B 1 263 ? 2.713 -16.131 0.724 1.00 80.65 263 ASP B O 1
ATOM 4685 N N . VAL B 1 264 ? 3.800 -16.371 2.675 1.00 81.75 264 VAL B N 1
ATOM 4686 C CA . VAL B 1 264 ? 3.211 -15.192 3.300 1.00 85.60 264 VAL B CA 1
ATOM 4687 C C . VAL B 1 264 ? 4.314 -14.159 3.479 1.00 87.83 264 VAL B C 1
ATOM 4688 O O . VAL B 1 264 ? 5.311 -14.415 4.167 1.00 83.62 264 VAL B O 1
ATOM 4692 N N . LYS B 1 265 ? 4.144 -13.000 2.850 1.00 92.36 265 LYS B N 1
ATOM 4693 C CA . LYS B 1 265 ? 5.090 -11.909 3.009 1.00 96.27 265 LYS B CA 1
ATOM 4694 C C . LYS B 1 265 ? 4.811 -11.157 4.304 1.00 104.62 265 LYS B C 1
ATOM 4695 O O . LYS B 1 265 ? 3.663 -11.038 4.741 1.00 103.99 265 LYS B O 1
ATOM 4697 N N . GLU B 1 266 ? 5.882 -10.655 4.925 1.00 116.65 266 GLU B N 1
ATOM 4698 C CA . GLU B 1 266 ? 5.734 -9.960 6.200 1.00 116.67 266 GLU B CA 1
ATOM 4699 C C . GLU B 1 266 ? 4.879 -8.709 6.047 1.00 115.96 266 GLU B C 1
ATOM 4700 O O . GLU B 1 266 ? 4.103 -8.363 6.947 1.00 110.99 266 GLU B O 1
ATOM 4702 N N . ASN B 1 267 ? 4.996 -8.026 4.915 1.00 125.80 267 ASN B N 1
ATOM 4703 C CA . ASN B 1 267 ? 4.176 -6.850 4.631 1.00 128.11 267 ASN B CA 1
ATOM 4704 C C . ASN B 1 267 ? 3.073 -7.174 3.631 1.00 127.39 267 ASN B C 1
ATOM 4705 O O . ASN B 1 267 ? 2.897 -6.506 2.608 1.00 129.46 267 ASN B O 1
ATOM 4710 N N . GLU B 1 268 ? 2.324 -8.231 3.925 1.00 110.49 268 GLU B N 1
ATOM 4711 C CA . GLU B 1 268 ? 1.141 -8.615 3.173 1.00 101.12 268 GLU B CA 1
ATOM 4712 C C . GLU B 1 268 ? 0.026 -8.936 4.156 1.00 88.50 268 GLU B C 1
ATOM 4713 O O . GLU B 1 268 ? 0.268 -9.536 5.207 1.00 87.02 268 GLU B O 1
ATOM 4715 N N . ALA B 1 269 ? -1.193 -8.537 3.810 1.00 83.78 269 ALA B N 1
ATOM 4716 C CA . ALA B 1 269 ? -2.324 -8.656 4.717 1.00 74.36 269 ALA B CA 1
ATOM 4717 C C . ALA B 1 269 ? -3.058 -9.972 4.493 1.00 70.83 269 ALA B C 1
ATOM 4718 O O . ALA B 1 269 ? -3.473 -10.278 3.370 1.00 70.72 269 ALA B O 1
ATOM 4720 N N . LEU B 1 270 ? -3.208 -10.745 5.562 1.00 65.71 270 LEU B N 1
ATOM 4721 C CA . LEU B 1 270 ? -4.082 -11.907 5.581 1.00 63.78 270 LEU B CA 1
ATOM 4722 C C . LEU B 1 270 ? -5.424 -11.533 6.199 1.00 60.09 270 LEU B C 1
ATOM 4723 O O . LEU B 1 270 ? -5.548 -10.542 6.924 1.00 59.09 270 LEU B O 1
ATOM 4728 N N . LEU B 1 271 ? -6.435 -12.342 5.897 1.00 60.88 271 LEU B N 1
ATOM 4729 C CA . LEU B 1 271 ? -7.764 -12.185 6.472 1.00 55.25 271 LEU B CA 1
ATOM 4730 C C . LEU B 1 271 ? -7.890 -13.089 7.690 1.00 52.79 271 LEU B C 1
ATOM 4731 O O . LEU B 1 271 ? -7.728 -14.309 7.579 1.00 53.28 271 LEU B O 1
ATOM 4736 N N . LEU B 1 272 ? -8.177 -12.494 8.844 1.00 53.54 272 LEU B N 1
ATOM 4737 C CA . LEU B 1 272 ? -8.563 -13.255 10.026 1.00 54.48 272 LEU B CA 1
ATOM 4738 C C . LEU B 1 272 ? -10.079 -13.386 10.010 1.00 51.23 272 LEU B C 1
ATOM 4739 O O . LEU B 1 272 ? -10.797 -12.392 10.159 1.00 46.86 272 LEU B O 1
ATOM 4744 N N . ARG B 1 273 ? -10.567 -14.606 9.813 1.00 50.18 273 ARG B N 1
ATOM 4745 C CA . ARG B 1 273 ? -11.991 -14.846 9.654 1.00 51.59 273 ARG B CA 1
ATOM 4746 C C . ARG B 1 273 ? -12.391 -16.071 10.457 1.00 51.31 273 ARG B C 1
ATOM 4747 O O . ARG B 1 273 ? -11.582 -16.974 10.688 1.00 50.04 273 ARG B O 1
ATOM 4755 N N . PHE B 1 274 ? -13.650 -16.093 10.883 1.00 45.31 274 PHE B N 1
ATOM 4756 C CA . PHE B 1 274 ? -14.225 -17.308 11.440 1.00 45.74 274 PHE B CA 1
ATOM 4757 C C . PHE B 1 274 ? -14.358 -18.341 10.328 1.00 46.87 274 PHE B C 1
ATOM 4758 O O . PHE B 1 274 ? -15.091 -18.127 9.356 1.00 47.96 274 PHE B O 1
ATOM 4766 N N . LYS B 1 275 ? -13.633 -19.450 10.458 1.00 45.94 275 LYS B N 1
ATOM 4767 C CA . LYS B 1 275 ? -13.572 -20.449 9.398 1.00 47.75 275 LYS B CA 1
ATOM 4768 C C . LYS B 1 275 ? -14.687 -21.481 9.504 1.00 46.06 275 LYS B C 1
ATOM 4769 O O . LYS B 1 275 ? -15.288 -21.848 8.488 1.00 45.55 275 LYS B O 1
ATOM 4775 N N . TYR B 1 276 ? -14.976 -21.956 10.711 1.00 45.47 276 TYR B N 1
ATOM 4776 C CA . TYR B 1 276 ? -16.029 -22.933 10.941 1.00 47.93 276 TYR B CA 1
ATOM 4777 C C . TYR B 1 276 ? -17.229 -22.248 11.579 1.00 45.34 276 TYR B C 1
ATOM 4778 O O . TYR B 1 276 ? -17.074 -21.405 12.468 1.00 49.12 276 TYR B O 1
ATOM 4787 N N . TYR B 1 277 ? -18.425 -22.615 11.125 1.00 47.23 277 TYR B N 1
ATOM 4788 C CA . TYR B 1 277 ? -19.663 -21.967 11.554 1.00 48.67 277 TYR B CA 1
ATOM 4789 C C . TYR B 1 277 ? -20.347 -22.733 12.678 1.00 50.94 277 TYR B C 1
ATOM 4790 O O . TYR B 1 277 ? -21.575 -22.859 12.711 1.00 55.84 277 TYR B O 1
ATOM 4799 N N . SER B 1 278 ? -19.558 -23.254 13.615 1.00 46.90 278 SER B N 1
ATOM 4800 C CA . SER B 1 278 ? -20.059 -23.938 14.806 1.00 45.99 278 SER B CA 1
ATOM 4801 C C . SER B 1 278 ? -19.417 -23.252 16.008 1.00 49.77 278 SER B C 1
ATOM 4802 O O . SER B 1 278 ? -18.260 -23.524 16.341 1.00 52.23 278 SER B O 1
ATOM 4805 N N . PHE B 1 279 ? -20.168 -22.363 16.653 1.00 49.71 279 PHE B N 1
ATOM 4806 C CA . PHE B 1 279 ? -19.638 -21.481 17.688 1.00 47.27 279 PHE B CA 1
ATOM 4807 C C . PHE B 1 279 ? -19.977 -22.055 19.060 1.00 50.38 279 PHE B C 1
ATOM 4808 O O . PHE B 1 279 ? -21.143 -22.064 19.468 1.00 52.14 279 PHE B O 1
ATOM 4816 N N . PHE B 1 280 ? -18.952 -22.523 19.770 1.00 48.32 280 PHE B N 1
ATOM 4817 C CA . PHE B 1 280 ? -19.136 -23.175 21.061 1.00 52.44 280 PHE B CA 1
ATOM 4818 C C . PHE B 1 280 ? -19.225 -22.134 22.169 1.00 52.23 280 PHE B C 1
ATOM 4819 O O . PHE B 1 280 ? -18.294 -21.343 22.360 1.00 48.71 280 PHE B O 1
ATOM 4827 N N . ASP B 1 281 ? -20.337 -22.148 22.901 1.00 52.39 281 ASP B N 1
ATOM 4828 C CA . ASP B 1 281 ? -20.555 -21.290 24.065 1.00 52.73 281 ASP B CA 1
ATOM 4829 C C . ASP B 1 281 ? -20.271 -19.823 23.736 1.00 52.02 281 ASP B C 1
ATOM 4830 O O . ASP B 1 281 ? -19.465 -19.148 24.380 1.00 55.64 281 ASP B O 1
ATOM 4835 N N . LEU B 1 282 ? -20.941 -19.340 22.695 1.00 50.69 282 LEU B N 1
ATOM 4836 C CA . LEU B 1 282 ? -20.927 -17.915 22.378 1.00 50.94 282 LEU B CA 1
ATOM 4837 C C . LEU B 1 282 ? -21.708 -17.197 23.471 1.00 53.49 282 LEU B C 1
ATOM 4838 O O . LEU B 1 282 ? -22.939 -17.138 23.437 1.00 54.34 282 LEU B O 1
ATOM 4843 N N . ASN B 1 283 ? -20.991 -16.660 24.459 1.00 56.87 283 ASN B N 1
ATOM 4844 C CA . ASN B 1 283 ? -21.614 -16.188 25.688 1.00 56.61 283 ASN B CA 1
ATOM 4845 C C . ASN B 1 283 ? -21.604 -14.669 25.744 1.00 54.38 283 ASN B C 1
ATOM 4846 O O . ASN B 1 283 ? -20.523 -14.062 25.763 1.00 55.39 283 ASN B O 1
ATOM 4851 N N . PRO B 1 284 ? -22.772 -14.020 25.790 1.00 58.83 284 PRO B N 1
ATOM 4852 C CA . PRO B 1 284 ? -22.803 -12.551 25.862 1.00 58.81 284 PRO B CA 1
ATOM 4853 C C . PRO B 1 284 ? -22.198 -11.979 27.132 1.00 58.13 284 PRO B C 1
ATOM 4854 O O . PRO B 1 284 ? -22.000 -10.759 27.202 1.00 57.06 284 PRO B O 1
ATOM 4858 N N . LYS B 1 285 ? -21.901 -12.808 28.134 1.00 62.40 285 LYS B N 1
ATOM 4859 C CA . LYS B 1 285 ? -21.351 -12.295 29.383 1.00 65.11 285 LYS B CA 1
ATOM 4860 C C . LYS B 1 285 ? -19.849 -12.050 29.302 1.00 65.90 285 LYS B C 1
ATOM 4861 O O . LYS B 1 285 ? -19.332 -11.187 30.020 1.00 71.00 285 LYS B O 1
ATOM 4863 N N . TYR B 1 286 ? -19.130 -12.787 28.442 1.00 65.75 286 TYR B N 1
ATOM 4864 C CA . TYR B 1 286 ? -17.682 -12.607 28.382 1.00 65.23 286 TYR B CA 1
ATOM 4865 C C . TYR B 1 286 ? -17.096 -12.821 26.986 1.00 60.03 286 TYR B C 1
ATOM 4866 O O . TYR B 1 286 ? -15.890 -13.077 26.878 1.00 63.17 286 TYR B O 1
ATOM 4875 N N . ASP B 1 287 ? -17.894 -12.717 25.920 1.00 57.22 287 ASP B N 1
ATOM 4876 C CA . ASP B 1 287 ? -17.412 -12.886 24.552 1.00 49.00 287 ASP B CA 1
ATOM 4877 C C . ASP B 1 287 ? -17.709 -11.661 23.693 1.00 44.79 287 ASP B C 1
ATOM 4878 O O . ASP B 1 287 ? -17.904 -11.787 22.483 1.00 52.79 287 ASP B O 1
ATOM 4883 N N . ALA B 1 288 ? -17.745 -10.476 24.310 1.00 43.47 288 ALA B N 1
ATOM 4884 C CA . ALA B 1 288 ? -18.146 -9.255 23.614 1.00 49.41 288 ALA B CA 1
ATOM 4885 C C . ALA B 1 288 ? -17.395 -9.075 22.303 1.00 52.83 288 ALA B C 1
ATOM 4886 O O . ALA B 1 288 ? -17.995 -8.824 21.253 1.00 49.55 288 ALA B O 1
ATOM 4888 N N . ILE B 1 289 ? -16.074 -9.202 22.351 1.00 47.48 289 ILE B N 1
ATOM 4889 C CA . ILE B 1 289 ? -15.250 -8.941 21.178 1.00 46.35 289 ILE B CA 1
ATOM 4890 C C . ILE B 1 289 ? -15.396 -10.063 20.158 1.00 45.48 289 ILE B C 1
ATOM 4891 O O . ILE B 1 289 ? -15.393 -9.824 18.943 1.00 46.28 289 ILE B O 1
ATOM 4896 N N . ARG B 1 290 ? -15.514 -11.303 20.639 1.00 43.78 290 ARG B N 1
ATOM 4897 C CA . ARG B 1 290 ? -15.803 -12.436 19.768 1.00 45.61 290 ARG B CA 1
ATOM 4898 C C . ARG B 1 290 ? -17.154 -12.271 19.085 1.00 48.67 290 ARG B C 1
ATOM 4899 O O . ARG B 1 290 ? -17.326 -12.656 17.922 1.00 45.70 290 ARG B O 1
ATOM 4907 N N . ILE B 1 291 ? -18.124 -11.690 19.794 1.00 44.58 291 ILE B N 1
ATOM 4908 C CA . ILE B 1 291 ? -19.446 -11.472 19.217 1.00 50.37 291 ILE B CA 1
ATOM 4909 C C . ILE B 1 291 ? -19.407 -10.339 18.198 1.00 46.41 291 ILE B C 1
ATOM 4910 O O . ILE B 1 291 ? -20.033 -10.421 17.135 1.00 45.90 291 ILE B O 1
ATOM 4915 N N . ASN B 1 292 ? -18.665 -9.270 18.498 1.00 48.69 292 ASN B N 1
ATOM 4916 C CA . ASN B 1 292 ? -18.606 -8.127 17.591 1.00 49.73 292 ASN B CA 1
ATOM 4917 C C . ASN B 1 292 ? -17.983 -8.513 16.255 1.00 47.38 292 ASN B C 1
ATOM 4918 O O . ASN B 1 292 ? -18.496 -8.152 15.190 1.00 49.01 292 ASN B O 1
ATOM 4923 N N . GLN B 1 293 ? -16.872 -9.253 16.292 1.00 46.87 293 GLN B N 1
ATOM 4924 C CA . GLN B 1 293 ? -16.200 -9.633 15.054 1.00 47.45 293 GLN B CA 1
ATOM 4925 C C . GLN B 1 293 ? -17.035 -10.625 14.254 1.00 48.20 293 GLN B C 1
ATOM 4926 O O . GLN B 1 293 ? -17.113 -10.528 13.023 1.00 47.35 293 GLN B O 1
ATOM 4932 N N . LEU B 1 294 ? -17.665 -11.586 14.933 1.00 46.10 294 LEU B N 1
ATOM 4933 C CA . LEU B 1 294 ? -18.575 -12.501 14.251 1.00 43.98 294 LEU B CA 1
ATOM 4934 C C . LEU B 1 294 ? -19.737 -11.742 13.621 1.00 45.48 294 LEU B C 1
ATOM 4935 O O . LEU B 1 294 ? -20.099 -11.985 12.464 1.00 44.40 294 LEU B O 1
ATOM 4940 N N . TYR B 1 295 ? -20.330 -10.813 14.374 1.00 45.41 295 TYR B N 1
ATOM 4941 C CA . TYR B 1 295 ? -21.398 -9.980 13.830 1.00 46.26 295 TYR B CA 1
ATOM 4942 C C . TYR B 1 295 ? -20.917 -9.179 12.628 1.00 46.95 295 TYR B C 1
ATOM 4943 O O . TYR B 1 295 ? -21.640 -9.043 11.633 1.00 44.68 295 TYR B O 1
ATOM 4952 N N . GLU B 1 296 ? -19.695 -8.646 12.697 1.00 45.18 296 GLU B N 1
ATOM 4953 C CA . GLU B 1 296 ? -19.178 -7.854 11.586 1.00 48.44 296 GLU B CA 1
ATOM 4954 C C . GLU B 1 296 ? -18.907 -8.725 10.365 1.00 47.88 296 GLU B C 1
ATOM 4955 O O . GLU B 1 296 ? -19.104 -8.283 9.227 1.00 47.73 296 GLU B O 1
ATOM 4961 N N . GLN B 1 297 ? -18.457 -9.964 10.576 1.00 44.58 297 GLN B N 1
ATOM 4962 C CA . GLN B 1 297 ? -18.336 -10.895 9.460 1.00 44.76 297 GLN B CA 1
ATOM 4963 C C . GLN B 1 297 ? -19.703 -11.220 8.872 1.00 47.11 297 GLN B C 1
ATOM 4964 O O . GLN B 1 297 ? -19.842 -11.375 7.654 1.00 45.68 297 GLN B O 1
ATOM 4970 N N . ALA B 1 298 ? -20.726 -11.323 9.723 1.00 47.15 298 ALA B N 1
ATOM 4971 C CA . ALA B 1 298 ? -22.076 -11.584 9.236 1.00 45.50 298 ALA B CA 1
ATOM 4972 C C . ALA B 1 298 ? -22.625 -10.385 8.474 1.00 45.91 298 ALA B C 1
ATOM 4973 O O . ALA B 1 298 ? -23.241 -10.539 7.412 1.00 44.90 298 ALA B O 1
ATOM 4975 N N . LYS B 1 299 ? -22.417 -9.180 9.009 1.00 46.71 299 LYS B N 1
ATOM 4976 C CA . LYS B 1 299 ? -22.917 -7.972 8.361 1.00 44.66 299 LYS B CA 1
ATOM 4977 C C . LYS B 1 299 ? -22.329 -7.809 6.965 1.00 47.71 299 LYS B C 1
ATOM 4978 O O . LYS B 1 299 ? -23.055 -7.562 5.995 1.00 49.79 299 LYS B O 1
ATOM 4984 N N . TRP B 1 300 ? -21.008 -7.955 6.844 1.00 47.72 300 TRP B N 1
ATOM 4985 C CA . TRP B 1 300 ? -20.354 -7.698 5.566 1.00 49.94 300 TRP B CA 1
ATOM 4986 C C . TRP B 1 300 ? -20.638 -8.795 4.549 1.00 49.55 300 TRP B C 1
ATOM 4987 O O . TRP B 1 300 ? -20.742 -8.510 3.351 1.00 50.44 300 TRP B O 1
ATOM 4998 N N . ALA B 1 301 ? -20.772 -10.045 4.996 1.00 44.91 301 ALA B N 1
ATOM 4999 C CA . ALA B 1 301 ? -21.164 -11.109 4.077 1.00 48.13 301 ALA B CA 1
ATOM 5000 C C . ALA B 1 301 ? -22.563 -10.876 3.524 1.00 51.23 301 ALA B C 1
ATOM 5001 O O . ALA B 1 301 ? -22.849 -11.248 2.380 1.00 49.87 301 ALA B O 1
ATOM 5003 N N . LEU B 1 302 ? -23.442 -10.254 4.313 1.00 48.66 302 LEU B N 1
ATOM 5004 C CA . LEU B 1 302 ? -24.799 -9.977 3.856 1.00 48.22 302 LEU B CA 1
ATOM 5005 C C . LEU B 1 302 ? -24.849 -8.747 2.957 1.00 53.22 302 LEU B C 1
ATOM 5006 O O . LEU B 1 302 ? -25.578 -8.735 1.958 1.00 51.14 302 LEU B O 1
ATOM 5011 N N . LEU B 1 303 ? -24.092 -7.702 3.301 1.00 50.01 303 LEU B N 1
ATOM 5012 C CA . LEU B 1 303 ? -24.043 -6.511 2.458 1.00 54.96 303 LEU B CA 1
ATOM 5013 C C . LEU B 1 303 ? -23.423 -6.827 1.103 1.00 59.91 303 LEU B C 1
ATOM 5014 O O . LEU B 1 303 ? -23.968 -6.463 0.054 1.00 63.67 303 LEU B O 1
ATOM 5019 N N . LEU B 1 304 ? -22.279 -7.509 1.108 1.00 57.15 304 LEU B N 1
ATOM 5020 C CA . LEU B 1 304 ? -21.562 -7.845 -0.114 1.00 58.30 304 LEU B CA 1
ATOM 5021 C C . LEU B 1 304 ? -22.093 -9.102 -0.789 1.00 59.39 304 LEU B C 1
ATOM 5022 O O . LEU B 1 304 ? -21.540 -9.512 -1.816 1.00 61.51 304 LEU B O 1
ATOM 5027 N N . GLU B 1 305 ? -23.131 -9.722 -0.228 1.00 56.86 305 GLU B N 1
ATOM 5028 C CA . GLU B 1 305 ? -23.838 -10.844 -0.842 1.00 57.26 305 GLU B CA 1
ATOM 5029 C C . GLU B 1 305 ? -22.965 -12.092 -0.960 1.00 54.38 305 GLU B C 1
ATOM 5030 O O . GLU B 1 305 ? -23.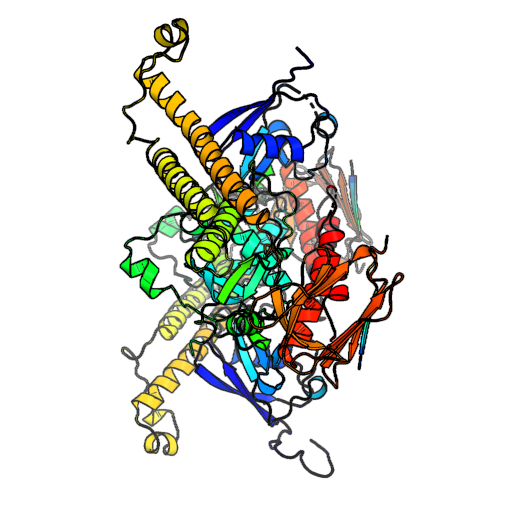151 -12.899 -1.873 1.00 53.71 305 GLU B O 1
ATOM 5036 N N . GLU B 1 306 ? -22.007 -12.260 -0.042 1.00 53.27 306 GLU B N 1
ATOM 5037 C CA . GLU B 1 306 ? -21.359 -13.560 0.106 1.00 49.63 306 GLU B CA 1
ATOM 5038 C C . GLU B 1 306 ? -22.395 -14.639 0.381 1.00 47.60 306 GLU B C 1
ATOM 5039 O O . GLU B 1 306 ? -22.314 -15.748 -0.159 1.00 51.09 306 GLU B O 1
ATOM 5045 N N . ILE B 1 307 ? -23.371 -14.327 1.227 1.00 52.73 307 ILE B N 1
ATOM 5046 C CA . ILE B 1 307 ? -24.562 -15.141 1.412 1.00 50.01 307 ILE B CA 1
ATOM 5047 C C . ILE B 1 307 ? -25.766 -14.291 1.033 1.00 51.68 307 ILE B C 1
ATOM 5048 O O . ILE B 1 307 ? -25.768 -13.066 1.200 1.00 44.97 307 ILE B O 1
ATOM 5053 N N . GLU B 1 308 ? -26.786 -14.947 0.497 1.00 58.09 308 GLU B N 1
ATOM 5054 C CA . GLU B 1 308 ? -27.975 -14.272 0.003 1.00 61.12 308 GLU B CA 1
ATOM 5055 C C . GLU B 1 308 ? -29.126 -14.425 0.988 1.00 58.93 308 GLU B C 1
ATOM 5056 O O . GLU B 1 308 ? -29.111 -15.284 1.874 1.00 58.08 308 GLU B O 1
ATOM 5062 N N . CYS B 1 309 ? -30.132 -13.570 0.825 1.00 54.08 309 CYS B N 1
ATOM 5063 C CA . CYS B 1 309 ? -31.336 -13.654 1.640 1.00 54.16 309 CYS B CA 1
ATOM 5064 C C . CYS B 1 309 ? -32.455 -12.901 0.936 1.00 52.85 309 CYS B C 1
ATOM 5065 O O . CYS B 1 309 ? -32.225 -12.144 -0.010 1.00 53.11 309 CYS B O 1
ATOM 5068 N N . THR B 1 310 ? -33.674 -13.113 1.425 1.00 52.06 310 THR B N 1
ATOM 5069 C CA . THR B 1 310 ? -34.850 -12.494 0.838 1.00 51.11 310 THR B CA 1
ATOM 5070 C C . THR B 1 310 ? -34.846 -10.989 1.094 1.00 55.25 310 THR B C 1
ATOM 5071 O O . THR B 1 310 ? -34.073 -10.463 1.901 1.00 55.67 310 THR B O 1
ATOM 5075 N N . GLU B 1 311 ? -35.729 -10.289 0.378 1.00 54.97 311 GLU B N 1
ATOM 5076 C CA . GLU B 1 311 ? -35.838 -8.846 0.548 1.00 60.21 311 GLU B CA 1
ATOM 5077 C C . GLU B 1 311 ? -36.386 -8.483 1.921 1.00 55.83 311 GLU B C 1
ATOM 5078 O O . GLU B 1 311 ? -36.021 -7.442 2.476 1.00 51.98 311 GLU B O 1
ATOM 5084 N N . GLU B 1 312 ? -37.257 -9.325 2.482 1.00 52.26 312 GLU B N 1
ATOM 5085 C CA . GLU B 1 312 ? -37.732 -9.100 3.844 1.00 55.75 312 GLU B CA 1
ATOM 5086 C C . GLU B 1 312 ? -36.590 -9.217 4.844 1.00 54.06 312 GLU B C 1
ATOM 5087 O O . GLU B 1 312 ? -36.441 -8.376 5.738 1.00 50.00 312 GLU B O 1
ATOM 5093 N N . GLU B 1 313 ? -35.770 -10.262 4.707 1.00 51.19 313 GLU B N 1
ATOM 5094 C CA . GLU B 1 313 ? -34.663 -10.461 5.636 1.00 50.96 313 GLU B CA 1
ATOM 5095 C C . GLU B 1 313 ? -33.634 -9.344 5.531 1.00 48.10 313 GLU B C 1
ATOM 5096 O O . GLU B 1 313 ? -33.020 -8.973 6.537 1.00 50.80 313 GLU B O 1
ATOM 5102 N N . MET B 1 314 ? -33.437 -8.788 4.333 1.00 50.04 314 MET B N 1
ATOM 5103 C CA . MET B 1 314 ? -32.512 -7.668 4.187 1.00 51.35 314 MET B CA 1
ATOM 5104 C C . MET B 1 314 ? -33.008 -6.433 4.932 1.00 51.16 314 MET B C 1
ATOM 5105 O O . MET B 1 314 ? -32.210 -5.712 5.541 1.00 47.65 314 MET B O 1
ATOM 5110 N N . MET B 1 315 ? -34.318 -6.168 4.901 1.00 51.41 315 MET B N 1
ATOM 5111 C CA . MET B 1 315 ? -34.844 -5.034 5.656 1.00 52.76 315 MET B CA 1
ATOM 5112 C C . MET B 1 315 ? -34.681 -5.263 7.153 1.00 51.06 315 MET B C 1
ATOM 5113 O O . MET B 1 315 ? -34.392 -4.328 7.910 1.00 49.73 315 MET B O 1
ATOM 5118 N N . MET B 1 316 ? -34.859 -6.509 7.597 1.00 45.74 316 MET B N 1
ATOM 5119 C CA . MET B 1 316 ? -34.701 -6.822 9.013 1.00 45.91 316 MET B CA 1
ATOM 5120 C C . MET B 1 316 ? -33.239 -6.725 9.437 1.00 48.43 316 MET B C 1
ATOM 5121 O O . MET B 1 316 ? -32.932 -6.182 10.506 1.00 45.14 316 MET B O 1
ATOM 5126 N N . PHE B 1 317 ? -32.323 -7.246 8.614 1.00 48.42 317 PHE B N 1
ATOM 5127 C CA . PHE B 1 317 ? -30.900 -7.062 8.882 1.00 45.58 317 PHE B CA 1
ATOM 5128 C C . PHE B 1 317 ? -30.533 -5.583 8.896 1.00 47.67 317 PHE B C 1
ATOM 5129 O O . PHE B 1 317 ? -29.717 -5.144 9.716 1.00 50.86 317 PHE B O 1
ATOM 5137 N N . ALA B 1 318 ? -31.126 -4.800 7.992 1.00 49.00 318 ALA B N 1
ATOM 5138 C CA . ALA B 1 318 ? -30.855 -3.367 7.958 1.00 53.89 318 ALA B CA 1
ATOM 5139 C C . ALA B 1 318 ? -31.402 -2.671 9.197 1.00 51.05 318 ALA B C 1
ATOM 5140 O O . ALA B 1 318 ? -30.735 -1.806 9.776 1.00 48.83 318 ALA B O 1
ATOM 5142 N N . ALA B 1 319 ? -32.621 -3.027 9.610 1.00 49.51 319 ALA B N 1
ATOM 5143 C CA . ALA B 1 319 ? -33.186 -2.450 10.825 1.00 49.06 319 ALA B CA 1
ATOM 5144 C C . ALA B 1 319 ? -32.357 -2.825 12.045 1.00 48.21 319 ALA B C 1
ATOM 5145 O O . ALA B 1 319 ? -32.128 -1.992 12.930 1.00 48.23 319 ALA B O 1
ATOM 5147 N N . LEU B 1 320 ? -31.896 -4.076 12.106 1.00 45.74 320 LEU B N 1
ATOM 5148 C CA . LEU B 1 320 ? -31.038 -4.505 13.206 1.00 46.56 320 LEU B CA 1
ATOM 5149 C C . LEU B 1 320 ? -29.740 -3.706 13.231 1.00 48.67 320 LEU B C 1
ATOM 5150 O O . LEU B 1 320 ? -29.297 -3.252 14.292 1.00 51.29 320 LEU B O 1
ATOM 5155 N N . GLN B 1 321 ? -29.114 -3.528 12.065 1.00 47.20 321 GLN B N 1
ATOM 5156 C CA . GLN B 1 321 ? -27.888 -2.737 11.992 1.00 51.06 321 GLN B CA 1
ATOM 5157 C C . GLN B 1 321 ? -28.147 -1.291 12.392 1.00 50.85 321 GLN B C 1
ATOM 5158 O O . GLN B 1 321 ? -27.377 -0.697 13.156 1.00 53.73 321 GLN B O 1
ATOM 5164 N N . TYR B 1 322 ? -29.229 -0.705 11.872 1.00 56.01 322 TYR B N 1
ATOM 5165 C CA . TYR B 1 322 ? -29.627 0.639 12.282 1.00 55.59 322 TYR B CA 1
ATOM 5166 C C . TYR B 1 322 ? -29.870 0.702 13.784 1.00 52.64 322 TYR B C 1
ATOM 5167 O O . TYR B 1 322 ? -29.514 1.687 14.441 1.00 52.27 322 TYR B O 1
ATOM 5176 N N . HIS B 1 323 ? -30.468 -0.350 14.345 1.00 52.04 323 HIS B N 1
ATOM 5177 C CA . HIS B 1 323 ? -30.678 -0.425 15.787 1.00 49.51 323 HIS B CA 1
ATOM 5178 C C . HIS B 1 323 ? -29.353 -0.565 16.528 1.00 52.12 323 HIS B C 1
ATOM 5179 O O . HIS B 1 323 ? -29.107 0.130 17.521 1.00 50.65 323 HIS B O 1
ATOM 5186 N N . ILE B 1 324 ? -28.486 -1.465 16.054 1.00 50.50 324 ILE B N 1
ATOM 5187 C CA . ILE B 1 324 ? -27.196 -1.695 16.702 1.00 50.87 324 ILE B CA 1
ATOM 5188 C C . ILE B 1 324 ? -26.372 -0.413 16.731 1.00 51.20 324 ILE B C 1
ATOM 5189 O O . ILE B 1 324 ? -25.718 -0.098 17.733 1.00 54.90 324 ILE B O 1
ATOM 5194 N N . ASN B 1 325 ? -26.407 0.358 15.642 1.00 52.66 325 ASN B N 1
ATOM 5195 C CA . ASN B 1 325 ? -25.609 1.577 15.582 1.00 55.92 325 ASN B CA 1
ATOM 5196 C C . ASN B 1 325 ? -26.163 2.665 16.494 1.00 53.81 325 ASN B C 1
ATOM 5197 O O . ASN B 1 325 ? -25.394 3.475 17.025 1.00 58.44 325 ASN B O 1
ATOM 5202 N N . LYS B 1 326 ? -27.484 2.705 16.689 1.00 54.03 326 LYS B N 1
ATOM 5203 C CA . LYS B 1 326 ? -28.053 3.657 17.637 1.00 54.90 326 LYS B CA 1
ATOM 5204 C C . LYS B 1 326 ? -27.698 3.292 19.072 1.00 54.17 326 LYS B C 1
ATOM 5205 O O . LYS B 1 326 ? -27.510 4.183 19.909 1.00 55.23 326 LYS B O 1
ATOM 5211 N N . LEU B 1 327 ? -27.603 1.994 19.375 1.00 54.31 327 LEU B N 1
ATOM 5212 C CA . LEU B 1 327 ? -27.140 1.571 20.693 1.00 54.65 327 LEU B CA 1
ATOM 5213 C C . LEU B 1 327 ? -25.659 1.871 20.888 1.00 60.97 327 LEU B C 1
ATOM 5214 O O . LEU B 1 327 ? -25.227 2.147 22.014 1.00 62.24 327 LEU B O 1
ATOM 5219 N N . SER B 1 328 ? -24.871 1.817 19.810 1.00 57.25 328 SER B N 1
ATOM 5220 C CA . SER B 1 328 ? -23.443 2.099 19.906 1.00 57.34 328 SER B CA 1
ATOM 5221 C C . SER B 1 328 ? -23.181 3.525 20.372 1.00 65.85 328 SER B C 1
ATOM 5222 O O . SER B 1 328 ? -22.194 3.780 21.074 1.00 70.24 328 SER B O 1
ATOM 5225 N N . ILE B 1 329 ? -24.046 4.467 19.989 1.00 62.67 329 ILE B N 1
ATOM 5226 C CA . ILE B 1 329 ? -23.889 5.851 20.430 1.00 68.55 329 ILE B CA 1
ATOM 5227 C C . ILE B 1 329 ? -24.052 5.947 21.941 1.00 72.87 329 ILE B C 1
ATOM 5228 O O . ILE B 1 329 ? -23.282 6.636 22.623 1.00 79.75 329 ILE B O 1
ATOM 5233 N N . MET B 1 330 ? -25.055 5.253 22.487 1.00 67.89 330 MET B N 1
ATOM 5234 C CA . MET B 1 330 ? -25.268 5.240 23.931 1.00 71.96 330 MET B CA 1
ATOM 5235 C C . MET B 1 330 ? -24.023 4.760 24.669 1.00 78.89 330 MET B C 1
ATOM 5236 O O . MET B 1 330 ? -23.580 5.384 25.642 1.00 84.29 330 MET B O 1
ATOM 5241 N N . THR B 1 331 ? -23.437 3.653 24.208 1.00 72.37 331 THR B N 1
ATOM 5242 C CA . THR B 1 331 ? -22.250 3.076 24.830 1.00 72.88 331 THR B CA 1
ATOM 5243 C C . THR B 1 331 ? -20.987 3.892 24.583 1.00 80.71 331 THR B C 1
ATOM 5244 O O . THR B 1 331 ? -19.921 3.517 25.085 1.00 83.93 331 THR B O 1
ATOM 5248 N N . SER B 1 332 ? -21.078 4.981 23.820 1.00 82.09 332 SER B N 1
ATOM 5249 C CA . SER B 1 332 ? -19.973 5.909 23.646 1.00 85.13 332 SER B CA 1
ATOM 5250 C C . SER B 1 332 ? -20.249 7.289 24.219 1.00 91.50 332 SER B C 1
ATOM 5251 O O . SER B 1 332 ? -19.300 8.056 24.416 1.00 92.82 332 SER B O 1
ATOM 5254 N N . GLU B 1 333 ? -21.510 7.623 24.495 1.00 101.84 333 GLU B N 1
ATOM 5255 C CA . GLU B 1 333 ? -21.888 8.942 24.978 1.00 105.76 333 GLU B CA 1
ATOM 5256 C C . GLU B 1 333 ? -22.346 8.955 26.428 1.00 110.28 333 GLU B C 1
ATOM 5257 O O . GLU B 1 333 ? -22.515 10.042 26.989 1.00 114.81 333 GLU B O 1
ATOM 5259 N N . ASN B 1 334 ? -22.551 7.784 27.046 1.00 114.74 334 ASN B N 1
ATOM 5260 C CA . ASN B 1 334 ? -23.050 7.727 28.419 1.00 112.69 334 ASN B CA 1
ATOM 5261 C C . ASN B 1 334 ? -22.200 8.577 29.352 1.00 114.76 334 ASN B C 1
ATOM 5262 O O . ASN B 1 334 ? -22.717 9.223 30.270 1.00 113.98 334 ASN B O 1
ATOM 5267 N N . HIS B 1 335 ? -20.891 8.584 29.132 1.00 112.95 335 HIS B N 1
ATOM 5268 C CA . HIS B 1 335 ? -19.997 9.464 29.869 1.00 112.87 335 HIS B CA 1
ATOM 5269 C C . HIS B 1 335 ? -20.048 10.859 29.253 1.00 118.90 335 HIS B C 1
ATOM 5270 O O . HIS B 1 335 ? -19.851 11.013 28.043 1.00 119.46 335 HIS B O 1
ATOM 5272 N N . LEU B 1 336 ? -20.355 11.859 30.084 1.00 122.98 336 LEU B N 1
ATOM 5273 C CA . LEU B 1 336 ? -20.318 13.277 29.743 1.00 124.78 336 LEU B CA 1
ATOM 5274 C C . LEU B 1 336 ? -21.390 13.635 28.742 1.00 124.05 336 LEU B C 1
ATOM 5275 O O . LEU B 1 336 ? -22.250 14.487 29.002 1.00 124.06 336 LEU B O 1
ATOM 5277 N N . THR B 1 337 ? -21.327 13.007 27.579 1.00 132.72 513 THR B N 1
ATOM 5278 C CA . THR B 1 337 ? -22.315 13.325 26.571 1.00 131.71 513 THR B CA 1
ATOM 5279 C C . THR B 1 337 ? -23.668 12.790 27.030 1.00 130.20 513 THR B C 1
ATOM 5280 O O . THR B 1 337 ? -24.325 12.042 26.305 1.00 132.86 513 THR B O 1
ATOM 5282 N N . THR B 1 338 ? -24.086 13.160 28.245 1.00 109.95 514 THR B N 1
ATOM 5283 C CA . THR B 1 338 ? -25.339 12.681 28.826 1.00 101.63 514 THR B CA 1
ATOM 5284 C C . THR B 1 338 ? -25.933 13.809 29.649 1.00 96.59 514 THR B C 1
ATOM 5285 O O . THR B 1 338 ? -25.350 14.226 30.654 1.00 94.00 514 THR B O 1
ATOM 5289 N N . ASP B 1 339 ? -27.061 14.320 29.197 1.00 88.73 515 ASP B N 1
ATOM 5290 C CA . ASP B 1 339 ? -27.867 15.215 29.993 1.00 83.66 515 ASP B CA 1
ATOM 5291 C C . ASP B 1 339 ? -29.275 14.675 30.138 1.00 81.62 515 ASP B C 1
ATOM 5292 O O . ASP B 1 339 ? -30.112 15.320 30.769 1.00 82.14 515 ASP B O 1
ATOM 5297 N N . VAL B 1 340 ? -29.538 13.476 29.611 1.00 73.65 516 VAL B N 1
ATOM 5298 C CA . VAL B 1 340 ? -30.877 12.898 29.643 1.00 73.03 516 VAL B CA 1
ATOM 5299 C C . VAL B 1 340 ? -31.224 12.247 30.975 1.00 71.94 516 VAL B C 1
ATOM 5300 O O . VAL B 1 340 ? -32.355 11.776 31.145 1.00 74.70 516 VAL B O 1
ATOM 5304 N N . ASN B 1 341 ? -30.304 12.226 31.932 1.00 70.99 517 ASN B N 1
ATOM 5305 C CA . ASN B 1 341 ? -30.578 11.626 33.237 1.00 74.05 517 ASN B CA 1
ATOM 5306 C C . ASN B 1 341 ? -31.501 12.528 34.051 1.00 79.10 517 ASN B C 1
ATOM 5307 O O . ASN B 1 341 ? -31.140 13.680 34.321 1.00 79.70 517 ASN B O 1
ATOM 5312 N N . PRO B 1 342 ? -32.692 12.057 34.469 1.00 81.06 518 PRO B N 1
ATOM 5313 C CA . PRO B 1 342 ? -33.654 12.966 35.108 1.00 86.65 518 PRO B CA 1
ATOM 5314 C C . PRO B 1 342 ? -33.791 12.798 36.619 1.00 91.41 518 PRO B C 1
ATOM 5315 O O . PRO B 1 342 ? -34.530 13.558 37.255 1.00 95.92 518 PRO B O 1
ATOM 5319 N N . GLU B 1 343 ? -33.113 11.806 37.198 1.00 96.60 519 GLU B N 1
ATOM 5320 C CA . GLU B 1 343 ? -33.032 11.551 38.634 1.00 99.57 519 GLU B CA 1
ATOM 5321 C C . GLU B 1 343 ? -34.345 11.095 39.260 1.00 103.16 519 GLU B C 1
ATOM 5322 O O . GLU B 1 343 ? -34.375 10.837 40.470 1.00 101.14 519 GLU B O 1
ATOM 5328 N N . CYS B 1 344 ? -35.426 10.982 38.494 1.00 98.76 520 CYS B N 1
ATOM 5329 C CA . CYS B 1 344 ? -36.686 10.445 39.011 1.00 96.83 520 CYS B CA 1
ATOM 5330 C C . CYS B 1 344 ? -36.714 8.920 39.008 1.00 92.24 520 CYS B C 1
ATOM 5331 O O . CYS B 1 344 ? -37.739 8.305 38.704 1.00 93.21 520 CYS B O 1
ATOM 5334 N N . LEU B 1 345 ? -35.592 8.291 39.359 1.00 83.85 521 LEU B N 1
ATOM 5335 C CA . LEU B 1 345 ? -35.444 6.851 39.244 1.00 74.41 521 LEU B CA 1
ATOM 5336 C C . LEU B 1 345 ? -35.056 6.181 40.552 1.00 79.28 521 LEU B C 1
ATOM 5337 O O . LEU B 1 345 ? -34.931 4.952 40.587 1.00 78.42 521 LEU B O 1
ATOM 5342 N N . VAL B 1 346 ? -34.863 6.945 41.626 1.00 78.32 522 VAL B N 1
ATOM 5343 C CA . VAL B 1 346 ? -34.465 6.396 42.913 1.00 78.97 522 VAL B CA 1
ATOM 5344 C C . VAL B 1 346 ? -35.471 6.829 43.970 1.00 82.31 522 VAL B C 1
ATOM 5345 O O . VAL B 1 346 ? -36.265 7.751 43.770 1.00 84.50 522 VAL B O 1
ATOM 5349 N N . SER B 1 347 ? -35.426 6.142 45.108 1.00 86.72 523 SER B N 1
ATOM 5350 C CA . SER B 1 347 ? -36.320 6.457 46.208 1.00 88.71 523 SER B CA 1
ATOM 5351 C C . SER B 1 347 ? -35.990 7.835 46.783 1.00 92.73 523 SER B C 1
ATOM 5352 O O . SER B 1 347 ? -34.848 8.296 46.693 1.00 94.21 523 SER B O 1
ATOM 5355 N N . PRO B 1 348 ? -36.979 8.518 47.369 1.00 91.54 524 PRO B N 1
ATOM 5356 C CA . PRO B 1 348 ? -36.714 9.854 47.930 1.00 94.39 524 PRO B CA 1
ATOM 5357 C C . PRO B 1 348 ? -35.620 9.880 48.984 1.00 94.98 524 PRO B C 1
ATOM 5358 O O . PRO B 1 348 ? -34.960 10.914 49.142 1.00 96.12 524 PRO B O 1
ATOM 5362 N N . ARG B 1 349 ? -35.405 8.779 49.712 1.00 91.07 525 ARG B N 1
ATOM 5363 C CA . ARG B 1 349 ? -34.329 8.756 50.699 1.00 92.94 525 ARG B CA 1
ATOM 5364 C C . ARG B 1 349 ? -32.965 8.897 50.037 1.00 93.62 525 ARG B C 1
ATOM 5365 O O . ARG B 1 349 ? -32.020 9.388 50.665 1.00 98.68 525 ARG B O 1
ATOM 5373 N N . TYR B 1 350 ? -32.843 8.477 48.775 1.00 93.52 526 TYR B N 1
ATOM 5374 C CA . TYR B 1 350 ? -31.583 8.636 48.060 1.00 91.38 526 TYR B CA 1
ATOM 5375 C C . TYR B 1 350 ? -31.382 10.079 47.614 1.00 93.63 526 TYR B C 1
ATOM 5376 O O . TYR B 1 350 ? -30.258 10.592 47.652 1.00 96.03 526 TYR B O 1
ATOM 5385 N N . LEU B 1 351 ? -32.459 10.746 47.190 1.00 98.66 527 LEU B N 1
ATOM 5386 C CA . LEU B 1 351 ? -32.382 12.179 46.930 1.00 98.76 527 LEU B CA 1
ATOM 5387 C C . LEU B 1 351 ? -32.084 12.954 48.206 1.00 103.66 527 LEU B C 1
ATOM 5388 O O . LEU B 1 351 ? -31.449 14.014 48.157 1.00 107.12 527 LEU B O 1
ATOM 5393 N N . LYS B 1 352 ? -32.531 12.441 49.354 1.00 97.11 528 LYS B N 1
ATOM 5394 C CA . LYS B 1 352 ? -32.332 13.135 50.620 1.00 94.23 528 LYS B CA 1
ATOM 5395 C C . LYS B 1 352 ? -30.963 12.850 51.225 1.00 90.34 528 LYS B C 1
ATOM 5396 O O . LYS B 1 352 ? -30.439 13.682 51.973 1.00 92.72 528 LYS B O 1
ATOM 5402 N N . LYS B 1 353 ? -30.375 11.693 50.923 1.00 93.35 529 LYS B N 1
ATOM 5403 C CA . LYS B 1 353 ? -29.074 11.339 51.476 1.00 90.14 529 LYS B CA 1
ATOM 5404 C C . LYS B 1 353 ? -27.915 11.782 50.595 1.00 92.82 529 LYS B C 1
ATOM 5405 O O . LYS B 1 353 ? -26.846 12.120 51.116 1.00 94.47 529 LYS B O 1
ATOM 5407 N N . TYR B 1 354 ? -28.099 11.792 49.278 1.00 92.14 530 TYR B N 1
ATOM 5408 C CA . TYR B 1 354 ? -27.045 12.137 48.337 1.00 93.43 530 TYR B CA 1
ATOM 5409 C C . TYR B 1 354 ? -27.461 13.342 47.508 1.00 92.22 530 TYR B C 1
ATOM 5410 O O . TYR B 1 354 ? -28.636 13.488 47.154 1.00 89.70 530 TYR B O 1
ATOM 5419 N N . LYS B 1 355 ? -26.494 14.206 47.206 1.00 101.25 531 LYS B N 1
ATOM 5420 C CA . LYS B 1 355 ? -26.747 15.313 46.296 1.00 96.79 531 LYS B CA 1
ATOM 5421 C C . LYS B 1 355 ? -27.129 14.779 44.921 1.00 95.97 531 LYS B C 1
ATOM 5422 O O . LYS B 1 355 ? -26.718 13.688 44.518 1.00 95.81 531 LYS B O 1
ATOM 5424 N N . SER B 1 356 ? -27.929 15.566 44.197 1.00 93.19 532 SER B N 1
ATOM 5425 C CA . SER B 1 356 ? -28.441 15.111 42.907 1.00 89.86 532 SER B CA 1
ATOM 5426 C C . SER B 1 356 ? -27.311 14.851 41.919 1.00 84.75 532 SER B C 1
ATOM 5427 O O . SER B 1 356 ? -27.396 13.934 41.094 1.00 84.04 532 SER B O 1
ATOM 5430 N N . LYS B 1 357 ? -26.240 15.645 41.988 1.00 83.98 533 LYS B N 1
ATOM 5431 C CA . LYS B 1 357 ? -25.105 15.436 41.098 1.00 78.39 533 LYS B CA 1
ATOM 5432 C C . LYS B 1 357 ? -24.328 14.171 41.440 1.00 78.94 533 LYS B C 1
ATOM 5433 O O . LYS B 1 357 ? -23.627 13.637 40.573 1.00 72.56 533 LYS B O 1
ATOM 5435 N N . GLN B 1 358 ? -24.432 13.683 42.677 1.00 80.86 534 GLN B N 1
ATOM 5436 C CA . GLN B 1 358 ? -23.736 12.459 43.056 1.00 76.50 534 GLN B CA 1
ATOM 5437 C C . GLN B 1 358 ? -24.447 11.214 42.546 1.00 73.61 534 GLN B C 1
ATOM 5438 O O . GLN B 1 358 ? -23.788 10.236 42.179 1.00 66.54 534 GLN B O 1
ATOM 5444 N N . ILE B 1 359 ? -25.780 11.229 42.519 1.00 74.89 535 ILE B N 1
ATOM 5445 C CA . ILE B 1 359 ? -26.515 10.046 42.090 1.00 75.19 535 ILE B CA 1
ATOM 5446 C C . ILE B 1 359 ? -26.568 9.953 40.570 1.00 73.68 535 ILE B C 1
ATOM 5447 O O . ILE B 1 359 ? -26.666 8.851 40.017 1.00 71.57 535 ILE B O 1
ATOM 5452 N N . THR B 1 360 ? -26.504 11.090 39.871 1.00 77.29 536 THR B N 1
ATOM 5453 C CA . THR B 1 360 ? -26.414 11.060 38.413 1.00 73.42 536 THR B CA 1
ATOM 5454 C C . THR B 1 360 ? -25.152 10.337 37.962 1.00 71.92 536 THR B C 1
ATOM 5455 O O . THR B 1 360 ? -25.191 9.494 37.058 1.00 68.33 536 THR B O 1
ATOM 5459 N N . ALA B 1 361 ? -24.018 10.650 38.595 1.00 67.22 537 ALA B N 1
ATOM 5460 C CA . ALA B 1 361 ? -22.750 10.048 38.199 1.00 64.87 537 ALA B CA 1
ATOM 5461 C C . ALA B 1 361 ? -22.718 8.550 38.475 1.00 66.67 537 ALA B C 1
ATOM 5462 O O . ALA B 1 361 ? -22.100 7.797 37.714 1.00 64.90 537 ALA B O 1
ATOM 5464 N N . ARG B 1 362 ? -23.370 8.098 39.549 1.00 62.24 538 ARG B N 1
ATOM 5465 C CA . ARG B 1 362 ? -23.368 6.674 39.864 1.00 63.91 538 ARG B CA 1
ATOM 5466 C C . ARG B 1 362 ? -24.330 5.894 38.978 1.00 62.87 538 ARG B C 1
ATOM 5467 O O . ARG B 1 362 ? -24.060 4.733 38.650 1.00 60.69 538 ARG B O 1
ATOM 5475 N N . ILE B 1 363 ? -25.451 6.504 38.587 1.00 65.66 539 ILE B N 1
ATOM 5476 C CA . ILE B 1 363 ? -26.325 5.882 37.598 1.00 63.81 539 ILE B CA 1
ATOM 5477 C C . ILE B 1 363 ? -25.616 5.792 36.253 1.00 63.21 539 ILE B C 1
ATOM 5478 O O . ILE B 1 363 ? -25.661 4.759 35.575 1.00 60.75 539 ILE B O 1
ATOM 5483 N N . LEU B 1 364 ? -24.948 6.876 35.852 1.00 63.98 540 LEU B N 1
ATOM 5484 C CA . LEU B 1 364 ? -24.216 6.882 34.590 1.00 67.68 540 LEU B CA 1
ATOM 5485 C C . LEU B 1 364 ? -23.147 5.799 34.564 1.00 67.24 540 LEU B C 1
ATOM 5486 O O . LEU B 1 364 ? -22.953 5.129 33.542 1.00 70.61 540 LEU B O 1
ATOM 5491 N N . GLU B 1 365 ? -22.447 5.613 35.683 1.00 62.33 541 GLU B N 1
ATOM 5492 C CA . GLU B 1 365 ? -21.385 4.617 35.743 1.00 62.60 541 GLU B CA 1
ATOM 5493 C C . GLU B 1 365 ? -21.939 3.205 35.583 1.00 58.41 541 GLU B C 1
ATOM 5494 O O . GLU B 1 365 ? -21.350 2.377 34.878 1.00 56.06 541 GLU B O 1
ATOM 5500 N N . ALA B 1 366 ? -23.078 2.914 36.216 1.00 58.42 542 ALA B N 1
ATOM 5501 C CA . ALA B 1 366 ? -23.699 1.604 36.062 1.00 57.75 542 ALA B CA 1
ATOM 5502 C C . ALA B 1 366 ? -24.367 1.436 34.703 1.00 59.35 542 ALA B C 1
ATOM 5503 O O . ALA B 1 366 ? -24.582 0.299 34.269 1.00 54.66 542 ALA B O 1
ATOM 5505 N N . HIS B 1 367 ? -24.698 2.537 34.023 1.00 58.13 543 HIS B N 1
ATOM 5506 C CA . HIS B 1 367 ? -25.376 2.444 32.736 1.00 59.32 543 HIS B CA 1
ATOM 5507 C C . HIS B 1 367 ? -24.443 2.001 31.615 1.00 62.21 543 HIS B C 1
ATOM 5508 O O . HIS B 1 367 ? -24.923 1.494 30.595 1.00 60.72 543 HIS B O 1
ATOM 5515 N N . GLN B 1 368 ? -23.128 2.176 31.779 1.00 61.96 544 GLN B N 1
ATOM 5516 C CA . GLN B 1 368 ? -22.193 1.745 30.743 1.00 65.26 544 GLN B CA 1
ATOM 5517 C C . GLN B 1 368 ? -22.308 0.248 30.490 1.00 60.42 544 GLN B C 1
ATOM 5518 O O . GLN B 1 368 ? -22.377 -0.196 29.338 1.00 57.61 544 GLN B O 1
ATOM 5524 N N . ASN B 1 369 ? -22.332 -0.549 31.560 1.00 60.64 545 ASN B N 1
ATOM 5525 C CA . ASN B 1 369 ? -22.462 -1.993 31.398 1.00 63.18 545 ASN B CA 1
ATOM 5526 C C . ASN B 1 369 ? -23.853 -2.370 30.908 1.00 58.45 545 ASN B C 1
ATOM 5527 O O . ASN B 1 369 ? -24.009 -3.323 30.136 1.00 53.02 545 ASN B O 1
ATOM 5532 N N . VAL B 1 370 ? -24.873 -1.640 31.357 1.00 56.70 546 VAL B N 1
ATOM 5533 C CA . VAL B 1 370 ? -26.239 -1.901 30.912 1.00 56.62 546 VAL B CA 1
ATOM 5534 C C . VAL B 1 370 ? -26.361 -1.653 29.414 1.00 56.44 546 VAL B C 1
ATOM 5535 O O . VAL B 1 370 ? -26.798 -2.524 28.653 1.00 54.16 546 VAL B O 1
ATOM 5539 N N . ALA B 1 371 ? -25.970 -0.454 28.973 1.00 56.34 547 ALA B N 1
ATOM 5540 C CA . ALA B 1 371 ? -26.054 -0.115 27.557 1.00 53.60 547 ALA B CA 1
ATOM 5541 C C . ALA B 1 371 ? -25.188 -1.043 26.715 1.00 53.80 547 ALA B C 1
ATOM 5542 O O . ALA B 1 371 ? -25.584 -1.442 25.613 1.00 55.94 547 ALA B O 1
ATOM 5544 N N . GLN B 1 372 ? -24.004 -1.400 27.218 1.00 53.69 548 GLN B N 1
ATOM 5545 C CA . GLN B 1 372 ? -23.143 -2.324 26.487 1.00 56.40 548 GLN B CA 1
ATOM 5546 C C . GLN B 1 372 ? -23.801 -3.688 26.323 1.00 54.67 548 GLN B C 1
ATOM 5547 O O . GLN B 1 372 ? -23.618 -4.343 25.293 1.00 55.78 548 GLN B O 1
ATOM 5553 N N . MET B 1 373 ? -24.579 -4.127 27.315 1.00 51.35 549 MET B N 1
ATOM 5554 C CA . MET B 1 373 ? -25.193 -5.449 27.236 1.00 53.84 549 MET B CA 1
ATOM 5555 C C . MET B 1 373 ? -26.311 -5.478 26.201 1.00 55.54 549 MET B C 1
ATOM 5556 O O . MET B 1 373 ? -26.472 -6.473 25.484 1.00 53.81 549 MET B O 1
ATOM 5561 N N . SER B 1 374 ? -27.087 -4.394 26.101 1.00 54.98 550 SER B N 1
ATOM 5562 C CA . SER B 1 374 ? -28.101 -4.311 25.053 1.00 50.89 550 SER B CA 1
ATOM 5563 C C . SER B 1 374 ? -27.460 -4.350 23.672 1.00 52.77 550 SER B C 1
ATOM 5564 O O . SER B 1 374 ? -28.028 -4.913 22.728 1.00 51.67 550 SER B O 1
ATOM 5567 N N . LEU B 1 375 ? -26.264 -3.770 23.543 1.00 54.62 551 LEU B N 1
ATOM 5568 C CA . LEU B 1 375 ? -25.570 -3.763 22.259 1.00 50.37 551 LEU B CA 1
ATOM 5569 C C . LEU B 1 375 ? -25.136 -5.169 21.856 1.00 49.12 551 LEU B C 1
ATOM 5570 O O . LEU B 1 375 ? -25.284 -5.557 20.692 1.00 47.37 551 LEU B O 1
ATOM 5575 N N . ILE B 1 376 ? -24.600 -5.952 22.802 1.00 50.31 552 ILE B N 1
ATOM 5576 C CA . ILE B 1 376 ? -24.188 -7.323 22.487 1.00 50.85 552 ILE B CA 1
ATOM 5577 C C . ILE B 1 376 ? -25.393 -8.181 22.128 1.00 49.72 552 ILE B C 1
ATOM 5578 O O . ILE B 1 376 ? -25.338 -8.995 21.196 1.00 46.14 552 ILE B O 1
ATOM 5583 N N . GLU B 1 377 ? -26.499 -8.022 22.860 1.00 49.54 553 GLU B N 1
ATOM 5584 C CA . GLU B 1 377 ? -27.674 -8.847 22.591 1.00 51.50 553 GLU B CA 1
ATOM 5585 C C . GLU B 1 377 ? -28.280 -8.527 21.233 1.00 46.12 553 GLU B C 1
ATOM 5586 O O . GLU B 1 377 ? -28.789 -9.424 20.551 1.00 47.19 553 GLU B O 1
ATOM 5592 N N . ALA B 1 378 ? -28.258 -7.254 20.835 1.00 45.82 554 ALA B N 1
ATOM 5593 C CA . ALA B 1 378 ? -28.723 -6.900 19.500 1.00 49.72 554 ALA B CA 1
ATOM 5594 C C . ALA B 1 378 ? -27.835 -7.536 18.440 1.00 48.53 554 ALA B C 1
ATOM 5595 O O . ALA B 1 378 ? -28.327 -8.093 17.453 1.00 41.94 554 ALA B O 1
ATOM 5597 N N . LYS B 1 379 ? -26.514 -7.472 18.639 1.00 45.43 555 LYS B N 1
ATOM 5598 C CA . LYS B 1 379 ? -25.595 -8.174 17.751 1.00 44.13 555 LYS B CA 1
ATOM 5599 C C . LYS B 1 379 ? -25.813 -9.679 17.805 1.00 45.31 555 LYS B C 1
ATOM 5600 O O . LYS B 1 379 ? -25.636 -10.370 16.796 1.00 45.31 555 LYS B O 1
ATOM 5606 N N . MET B 1 380 ? -26.193 -10.202 18.974 1.00 45.53 556 MET B N 1
ATOM 5607 C CA . MET B 1 380 ? -26.503 -11.622 19.091 1.00 48.20 556 MET B CA 1
ATOM 5608 C C . MET B 1 380 ? -27.709 -11.990 18.236 1.00 45.82 556 MET B C 1
ATOM 5609 O O . MET B 1 380 ? -27.738 -13.059 17.617 1.00 48.39 556 MET B O 1
ATOM 5614 N N . ARG B 1 381 ? -28.715 -11.111 18.189 1.00 43.24 557 ARG B N 1
ATOM 5615 C CA . ARG B 1 381 ? -29.890 -11.370 17.362 1.00 47.71 557 ARG B CA 1
ATOM 5616 C C . ARG B 1 381 ? -29.552 -11.292 15.878 1.00 43.66 557 ARG B C 1
ATOM 5617 O O . ARG B 1 381 ? -30.067 -12.081 15.077 1.00 46.05 557 ARG B O 1
ATOM 5625 N N . PHE B 1 382 ? -28.690 -10.346 15.493 1.00 42.37 558 PHE B N 1
ATOM 5626 C CA . PHE B 1 382 ? -28.211 -10.292 14.114 1.00 45.59 558 PHE B CA 1
ATOM 5627 C C . PHE B 1 382 ? -27.515 -11.591 13.728 1.00 43.02 558 PHE B C 1
ATOM 5628 O O . PHE B 1 382 ? -27.714 -12.106 12.621 1.00 44.05 558 PHE B O 1
ATOM 5636 N N . ILE B 1 383 ? -26.691 -12.132 14.627 1.00 44.75 559 ILE B N 1
ATOM 5637 C CA . ILE B 1 383 ? -26.015 -13.396 14.352 1.00 46.37 559 ILE B CA 1
ATOM 5638 C C . ILE B 1 383 ? -27.036 -14.518 14.210 1.00 44.13 559 ILE B C 1
ATOM 5639 O O . ILE B 1 383 ? -27.014 -15.280 13.237 1.00 40.86 559 ILE B O 1
ATOM 5644 N N . GLN B 1 384 ? -27.967 -14.613 15.165 1.00 47.50 560 GLN B N 1
ATOM 5645 C CA . GLN B 1 384 ? -28.936 -15.707 15.162 1.00 49.62 560 GLN B CA 1
ATOM 5646 C C . GLN B 1 384 ? -29.794 -15.701 13.901 1.00 48.48 560 GLN B C 1
ATOM 5647 O O . GLN B 1 384 ? -30.087 -16.761 13.337 1.00 47.89 560 GLN B O 1
ATOM 5653 N N . ALA B 1 385 ? -30.216 -14.518 13.446 1.00 40.22 561 ALA B N 1
ATOM 5654 C CA . ALA B 1 385 ? -30.931 -14.437 12.176 1.00 43.95 561 ALA B CA 1
ATOM 5655 C C . ALA B 1 385 ? -30.047 -14.898 11.025 1.00 44.94 561 ALA B C 1
ATOM 5656 O O . ALA B 1 385 ? -30.505 -15.604 10.118 1.00 45.67 561 ALA B O 1
ATOM 5658 N N . TRP B 1 386 ? -28.772 -14.510 11.055 1.00 43.67 562 TRP B N 1
ATOM 5659 C CA . TRP B 1 386 ? -27.822 -14.932 10.032 1.00 39.80 562 TRP B CA 1
ATOM 5660 C C . TRP B 1 386 ? -27.643 -16.448 10.035 1.00 41.39 562 TRP B C 1
ATOM 5661 O O . TRP B 1 386 ? -27.587 -17.075 8.970 1.00 41.54 562 TRP B O 1
ATOM 5672 N N . GLN B 1 387 ? -27.584 -17.061 11.225 1.00 40.37 563 GLN B N 1
ATOM 5673 C CA . GLN B 1 387 ? -27.457 -18.515 11.307 1.00 41.76 563 GLN B CA 1
ATOM 5674 C C . GLN B 1 387 ? -28.704 -19.244 10.830 1.00 41.76 563 GLN B C 1
ATOM 5675 O O . GLN B 1 387 ? -28.617 -20.429 10.492 1.00 42.79 563 GLN B O 1
ATOM 5681 N N . SER B 1 388 ? -29.859 -18.580 10.814 1.00 40.15 564 SER B N 1
ATOM 5682 C CA . SER B 1 388 ? -31.097 -19.211 10.379 1.00 45.51 564 SER B CA 1
ATOM 5683 C C . SER B 1 388 ? -31.278 -19.194 8.868 1.00 44.80 564 SER B C 1
ATOM 5684 O O . SER B 1 388 ? -32.242 -19.786 8.371 1.00 47.29 564 SER B O 1
ATOM 5687 N N . LEU B 1 389 ? -30.387 -18.537 8.135 1.00 45.55 565 LEU B N 1
ATOM 5688 C CA . LEU B 1 389 ? -30.494 -18.521 6.687 1.00 46.75 565 LEU B CA 1
ATOM 5689 C C . LEU B 1 389 ? -30.280 -19.932 6.142 1.00 45.72 565 LEU B C 1
ATOM 5690 O O . LEU B 1 389 ? -29.492 -20.702 6.705 1.00 44.46 565 LEU B O 1
ATOM 5695 N N . PRO B 1 390 ? -30.973 -20.311 5.064 1.00 50.19 566 PRO B N 1
ATOM 5696 C CA . PRO B 1 390 ? -30.903 -21.711 4.615 1.00 50.02 566 PRO B CA 1
ATOM 5697 C C . PRO B 1 390 ? -29.546 -22.112 4.066 1.00 47.75 566 PRO B C 1
ATOM 5698 O O . PRO B 1 390 ? -29.203 -23.299 4.118 1.00 49.22 566 PRO B O 1
ATOM 5702 N N . GLU B 1 391 ? -28.765 -21.172 3.535 1.00 43.60 567 GLU B N 1
ATOM 5703 C CA . GLU B 1 391 ? -27.438 -21.467 3.012 1.00 47.41 567 GLU B CA 1
ATOM 5704 C C . GLU B 1 391 ? -26.336 -21.184 4.024 1.00 44.13 567 GLU B C 1
ATOM 5705 O O . GLU B 1 391 ? -25.154 -21.225 3.665 1.00 43.10 567 GLU B O 1
ATOM 5711 N N . PHE B 1 392 ? -26.694 -20.907 5.276 1.00 42.42 568 PHE B N 1
ATOM 5712 C CA . PHE B 1 392 ? -25.710 -20.488 6.263 1.00 44.86 568 PHE B CA 1
ATOM 5713 C C . PHE B 1 392 ? -24.753 -21.622 6.605 1.00 40.94 568 PHE B C 1
ATOM 5714 O O . PHE B 1 392 ? -25.150 -22.786 6.708 1.00 40.82 568 PHE B O 1
ATOM 5722 N N . GLY B 1 393 ? -23.482 -21.269 6.788 1.00 44.15 569 GLY B N 1
ATOM 5723 C CA . GLY B 1 393 ? -22.508 -22.205 7.310 1.00 40.96 569 GLY B CA 1
ATOM 5724 C C . GLY B 1 393 ? -21.962 -23.204 6.323 1.00 42.82 569 GLY B C 1
ATOM 5725 O O . GLY B 1 393 ? -21.393 -24.217 6.741 1.00 44.43 569 GLY B O 1
ATOM 5726 N N . ILE B 1 394 ? -22.111 -22.955 5.025 1.00 46.78 570 ILE B N 1
ATOM 5727 C CA . ILE B 1 394 ? -21.609 -23.844 3.984 1.00 45.71 570 ILE B CA 1
ATOM 5728 C C . ILE B 1 394 ? -20.391 -23.196 3.342 1.00 44.93 570 ILE B C 1
ATOM 5729 O O . ILE B 1 394 ? -20.425 -22.013 2.980 1.00 45.52 570 ILE B O 1
ATOM 5734 N N . THR B 1 395 ? -19.316 -23.967 3.213 1.00 41.83 571 THR B N 1
ATOM 5735 C CA . THR B 1 395 ? -18.115 -23.552 2.501 1.00 47.41 571 THR B CA 1
ATOM 5736 C C . THR B 1 395 ? -17.998 -24.404 1.244 1.00 46.95 571 THR B C 1
ATOM 5737 O O . THR B 1 395 ? -17.973 -25.638 1.328 1.00 47.63 571 THR B O 1
ATOM 5741 N N . HIS B 1 396 ? -17.936 -23.750 0.089 1.00 43.15 572 HIS B N 1
ATOM 5742 C CA . HIS B 1 396 ? -18.040 -24.418 -1.201 1.00 47.17 572 HIS B CA 1
ATOM 5743 C C . HIS B 1 396 ? -16.663 -24.649 -1.809 1.00 49.02 572 HIS B C 1
ATOM 5744 O O . HIS B 1 396 ? -15.771 -23.803 -1.698 1.00 48.47 572 HIS B O 1
ATOM 5751 N N . PHE B 1 397 ? -16.503 -25.802 -2.457 1.00 48.27 573 PHE B N 1
ATOM 5752 C CA . PHE B 1 397 ? -15.269 -26.161 -3.140 1.00 49.53 573 PHE B CA 1
ATOM 5753 C C . PHE B 1 397 ? -15.608 -26.792 -4.480 1.00 48.94 573 PHE B C 1
ATOM 5754 O O . PHE B 1 397 ? -16.491 -27.651 -4.554 1.00 47.14 573 PHE B O 1
ATOM 5762 N N . ILE B 1 398 ? -14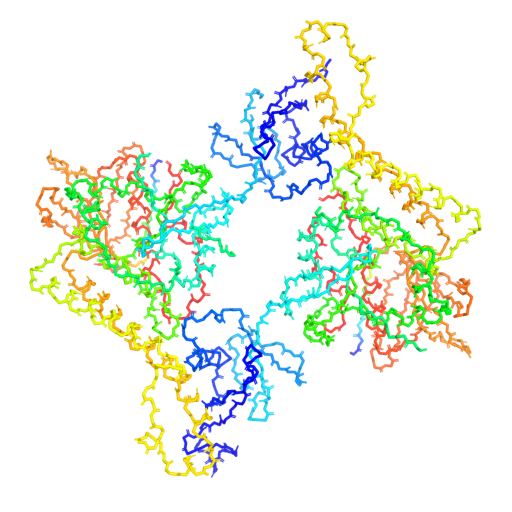.905 -26.362 -5.532 1.00 51.41 574 ILE B N 1
ATOM 5763 C CA . ILE B 1 398 ? -15.047 -26.999 -6.834 1.00 47.70 574 ILE B CA 1
ATOM 5764 C C . ILE B 1 398 ? -14.742 -28.481 -6.699 1.00 51.31 574 ILE B C 1
ATOM 5765 O O . ILE B 1 398 ? -13.794 -28.878 -6.013 1.00 60.40 574 ILE B O 1
ATOM 5770 N N . ALA B 1 399 ? -15.548 -29.309 -7.359 1.00 54.13 575 ALA B N 1
ATOM 5771 C CA . ALA B 1 399 ? -15.361 -30.748 -7.275 1.00 55.62 575 ALA B CA 1
ATOM 5772 C C . ALA B 1 399 ? -16.057 -31.416 -8.450 1.00 64.65 575 ALA B C 1
ATOM 5773 O O . ALA B 1 399 ? -17.087 -30.938 -8.936 1.00 59.78 575 ALA B O 1
ATOM 5775 N N . ARG B 1 400 ? -15.477 -32.526 -8.898 1.00 65.61 576 ARG B N 1
ATOM 5776 C CA . ARG B 1 400 ? -16.041 -33.358 -9.953 1.00 63.86 576 ARG B CA 1
ATOM 5777 C C . ARG B 1 400 ? -16.516 -34.656 -9.314 1.00 61.42 576 ARG B C 1
ATOM 5778 O O . ARG B 1 400 ? -15.702 -35.445 -8.818 1.00 65.28 576 ARG B O 1
ATOM 5786 N N . PHE B 1 401 ? -17.829 -34.871 -9.316 1.00 59.44 577 PHE B N 1
ATOM 5787 C CA . PHE B 1 401 ? -18.393 -36.092 -8.761 1.00 65.63 577 PHE B CA 1
ATOM 5788 C C . PHE B 1 401 ? -18.304 -37.224 -9.780 1.00 69.13 577 PHE B C 1
ATOM 5789 O O . PHE B 1 401 ? -18.275 -36.997 -10.994 1.00 73.81 577 PHE B O 1
ATOM 5797 N N . GLN B 1 402 ? -18.264 -38.458 -9.260 1.00 66.45 578 GLN B N 1
ATOM 5798 C CA . GLN B 1 402 ? -17.831 -39.608 -10.051 1.00 71.30 578 GLN B CA 1
ATOM 5799 C C . GLN B 1 402 ? -18.712 -39.833 -11.276 1.00 81.80 578 GLN B C 1
ATOM 5800 O O . GLN B 1 402 ? -18.222 -40.302 -12.311 1.00 87.27 578 GLN B O 1
ATOM 5802 N N . GLY B 1 403 ? -19.999 -39.500 -11.184 1.00 78.93 579 GLY B N 1
ATOM 5803 C CA . GLY B 1 403 ? -20.900 -39.592 -12.312 1.00 81.41 579 GLY B CA 1
ATOM 5804 C C . GLY B 1 403 ? -21.241 -38.295 -13.004 1.00 85.68 579 GLY B C 1
ATOM 5805 O O . GLY B 1 403 ? -22.059 -38.310 -13.942 1.00 86.70 579 GLY B O 1
ATOM 5806 N N . GLY B 1 404 ? -20.650 -37.166 -12.613 1.00 92.86 580 GLY B N 1
ATOM 5807 C CA . GLY B 1 404 ? -21.053 -35.885 -13.174 1.00 92.52 580 GLY B CA 1
ATOM 5808 C C . GLY B 1 404 ? -20.574 -35.672 -14.602 1.00 92.71 580 GLY B C 1
ATOM 5809 O O . GLY B 1 404 ? -19.684 -36.361 -15.106 1.00 94.35 580 GLY B O 1
ATOM 5810 N N . LYS B 1 405 ? -21.189 -34.688 -15.262 1.00 88.14 581 LYS B N 1
ATOM 5811 C CA . LYS B 1 405 ? -20.819 -34.287 -16.611 1.00 86.14 581 LYS B CA 1
ATOM 5812 C C . LYS B 1 405 ? -20.257 -32.875 -16.675 1.00 83.97 581 LYS B C 1
ATOM 5813 O O . LYS B 1 405 ? -19.956 -32.393 -17.771 1.00 85.60 581 LYS B O 1
ATOM 5815 N N . ARG B 1 406 ? -20.105 -32.205 -15.537 1.00 81.04 582 ARG B N 1
ATOM 5816 C CA . ARG B 1 406 ? -19.655 -30.821 -15.513 1.00 82.65 582 ARG B CA 1
ATOM 5817 C C . ARG B 1 406 ? -19.061 -30.531 -14.141 1.00 80.09 582 ARG B C 1
ATOM 5818 O O . ARG B 1 406 ? -19.046 -31.388 -13.252 1.00 74.04 582 ARG B O 1
ATOM 5826 N N . GLU B 1 407 ? -18.569 -29.308 -13.978 1.00 77.52 583 GLU B N 1
ATOM 5827 C CA . GLU B 1 407 ? -18.035 -28.880 -12.695 1.00 70.40 583 GLU B CA 1
ATOM 5828 C C . GLU B 1 407 ? -19.167 -28.615 -11.710 1.00 70.96 583 GLU B C 1
ATOM 5829 O O . GLU B 1 407 ? -20.163 -27.967 -12.043 1.00 71.26 583 GLU B O 1
ATOM 5831 N N . GLU B 1 408 ? -19.018 -29.135 -10.490 1.00 66.00 584 GLU B N 1
ATOM 5832 C CA . GLU B 1 408 ? -19.990 -28.895 -9.429 1.00 57.63 584 GLU B CA 1
ATOM 5833 C C . GLU B 1 408 ? -19.283 -28.475 -8.148 1.00 60.06 584 GLU B C 1
ATOM 5834 O O . GLU B 1 408 ? -18.074 -28.232 -8.159 1.00 55.36 584 GLU B O 1
ATOM 5840 N N . LEU B 1 409 ? -20.017 -28.379 -7.044 1.00 53.26 585 LEU B N 1
ATOM 5841 C CA . LEU B 1 409 ? -19.441 -27.979 -5.771 1.00 50.79 585 LEU B CA 1
ATOM 5842 C C . LEU B 1 409 ? -19.656 -29.064 -4.729 1.00 54.32 585 LEU B C 1
ATOM 5843 O O . LEU B 1 409 ? -20.682 -29.752 -4.735 1.00 51.19 585 LEU B O 1
ATOM 5848 N N . ILE B 1 410 ? -18.685 -29.216 -3.836 1.00 50.76 586 ILE B N 1
ATOM 5849 C CA . ILE B 1 410 ? -18.871 -29.963 -2.601 1.00 48.16 586 ILE B CA 1
ATOM 5850 C C . ILE B 1 410 ? -19.011 -28.948 -1.473 1.00 49.12 586 ILE B C 1
ATOM 5851 O O . ILE B 1 410 ? -18.119 -28.119 -1.250 1.00 50.01 586 ILE B O 1
ATOM 5856 N N . GLY B 1 411 ? -20.155 -28.977 -0.794 1.00 46.27 587 GLY B N 1
ATOM 5857 C CA . GLY B 1 411 ? -20.429 -28.059 0.295 1.00 49.03 587 GLY B CA 1
ATOM 5858 C C . GLY B 1 411 ? -20.178 -28.737 1.628 1.00 51.38 587 GLY B C 1
ATOM 5859 O O . GLY B 1 411 ? -20.701 -29.822 1.893 1.00 50.27 587 GLY B O 1
ATOM 5860 N N . ILE B 1 412 ? -19.372 -28.087 2.462 1.00 49.28 588 ILE B N 1
ATOM 5861 C CA . ILE B 1 412 ? -18.966 -28.635 3.751 1.00 49.92 588 ILE B CA 1
ATOM 5862 C C . ILE B 1 412 ? -19.621 -27.813 4.853 1.00 48.92 588 ILE B C 1
ATOM 5863 O O . ILE B 1 412 ? -19.417 -26.595 4.936 1.00 46.90 588 ILE B O 1
ATOM 5868 N N . ALA B 1 413 ? -20.407 -28.478 5.691 1.00 51.02 589 ALA B N 1
ATOM 5869 C CA . ALA B 1 413 ? -21.073 -27.868 6.832 1.00 50.75 589 ALA B CA 1
ATOM 5870 C C . ALA B 1 413 ? -20.645 -28.585 8.108 1.00 51.67 589 ALA B C 1
ATOM 5871 O O . ALA B 1 413 ? -19.879 -29.550 8.076 1.00 49.45 589 ALA B O 1
ATOM 5873 N N . TYR B 1 414 ? -21.151 -28.101 9.245 1.00 51.39 590 TYR B N 1
ATOM 5874 C CA . TYR B 1 414 ? -20.782 -28.688 10.527 1.00 53.22 590 TYR B CA 1
ATOM 5875 C C . TYR B 1 414 ? -21.351 -30.087 10.714 1.00 54.88 590 TYR B C 1
ATOM 5876 O O . TYR B 1 414 ? -20.806 -30.862 11.506 1.00 51.98 590 TYR B O 1
ATOM 5885 N N . ASN B 1 4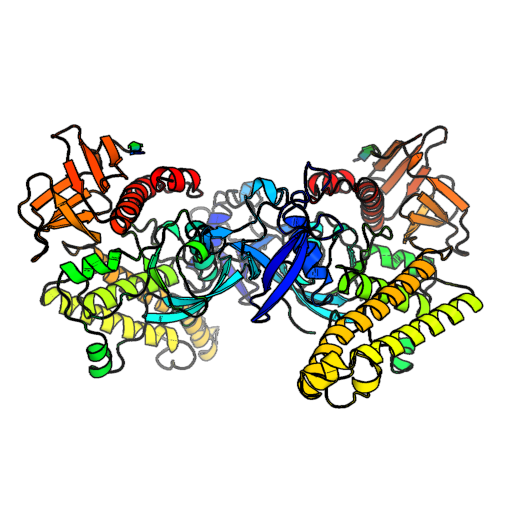15 ? -22.428 -30.430 10.007 1.00 59.84 591 ASN B N 1
ATOM 5886 C CA . ASN B 1 415 ? -23.082 -31.716 10.189 1.00 60.44 591 ASN B CA 1
ATOM 5887 C C . ASN B 1 415 ? -23.252 -32.517 8.907 1.00 61.69 591 ASN B C 1
ATOM 5888 O O . ASN B 1 415 ? -23.814 -33.616 8.962 1.00 63.68 591 ASN B O 1
ATOM 5893 N N . ARG B 1 416 ? -22.787 -32.019 7.764 1.00 58.32 592 ARG B N 1
ATOM 5894 C CA . ARG B 1 416 ? -23.128 -32.681 6.513 1.00 61.35 592 ARG B CA 1
ATOM 5895 C C . ARG B 1 416 ? -22.193 -32.238 5.398 1.00 59.75 592 ARG B C 1
ATOM 5896 O O . ARG B 1 416 ? -21.572 -31.173 5.460 1.00 55.56 592 ARG B O 1
ATOM 5904 N N . LEU B 1 417 ? -22.104 -33.087 4.378 1.00 56.23 593 LEU B N 1
ATOM 5905 C CA . LEU B 1 417 ? -21.548 -32.738 3.080 1.00 53.62 593 LEU B CA 1
ATOM 5906 C C . LEU B 1 417 ? -22.694 -32.615 2.087 1.00 58.60 593 LEU B C 1
ATOM 5907 O O . LEU B 1 417 ? -23.646 -33.402 2.126 1.00 55.29 593 LEU B O 1
ATOM 5912 N N . ILE B 1 418 ? -22.612 -31.625 1.202 1.00 55.28 594 ILE B N 1
ATOM 5913 C CA . ILE B 1 418 ? -23.691 -31.333 0.266 1.00 51.64 594 ILE B CA 1
ATOM 5914 C C . ILE B 1 418 ? -23.123 -31.291 -1.145 1.00 51.42 594 ILE B C 1
ATOM 5915 O O . ILE B 1 418 ? -22.197 -30.520 -1.423 1.00 47.23 594 ILE B O 1
ATOM 5920 N N . ARG B 1 419 ? -23.675 -32.118 -2.031 1.00 53.56 595 ARG B N 1
ATOM 5921 C CA . ARG B 1 419 ? -23.411 -32.000 -3.460 1.00 51.07 595 ARG B CA 1
ATOM 5922 C C . ARG B 1 419 ? -24.273 -30.875 -4.018 1.00 45.37 595 ARG B C 1
ATOM 5923 O O . ARG B 1 419 ? -25.502 -30.918 -3.901 1.00 47.76 595 ARG B O 1
ATOM 5931 N N . MET B 1 420 ? -23.640 -29.866 -4.614 1.00 46.60 596 MET B N 1
ATOM 5932 C CA . MET B 1 420 ? -24.343 -28.652 -4.999 1.00 49.90 596 MET B CA 1
ATOM 5933 C C . MET B 1 420 ? -24.030 -28.267 -6.437 1.00 52.24 596 MET B C 1
ATOM 5934 O O . MET B 1 420 ? -22.953 -28.560 -6.963 1.00 51.11 596 MET B O 1
ATOM 5939 N N . ASP B 1 421 ? -24.995 -27.596 -7.062 1.00 54.11 597 ASP B N 1
ATOM 5940 C CA . ASP B 1 421 ? -24.816 -27.079 -8.410 1.00 49.18 597 ASP B CA 1
ATOM 5941 C C . ASP B 1 421 ? -23.864 -25.889 -8.390 1.00 49.88 597 ASP B C 1
ATOM 5942 O O . ASP B 1 421 ? -23.947 -25.021 -7.516 1.00 49.87 597 ASP B O 1
ATOM 5947 N N . ALA B 1 422 ? -22.947 -25.853 -9.359 1.00 45.11 598 ALA B N 1
ATOM 5948 C CA . ALA B 1 422 ? -21.904 -24.835 -9.372 1.00 53.13 598 ALA B CA 1
ATOM 5949 C C . ALA B 1 422 ? -22.395 -23.467 -9.830 1.00 50.78 598 ALA B C 1
ATOM 5950 O O . ALA B 1 422 ? -21.682 -22.477 -9.634 1.00 50.48 598 ALA B O 1
ATOM 5952 N N . SER B 1 423 ? -23.582 -23.381 -10.430 1.00 48.77 599 SER B N 1
ATOM 5953 C CA . SER B 1 423 ? -24.115 -22.112 -10.913 1.00 48.08 599 SER B CA 1
ATOM 5954 C C . SER B 1 423 ? -25.098 -21.478 -9.937 1.00 47.24 599 SER B C 1
ATOM 5955 O O . SER B 1 423 ? -25.005 -20.280 -9.653 1.00 48.53 599 SER B O 1
ATOM 5958 N N . THR B 1 424 ? -26.040 -22.261 -9.415 1.00 46.17 600 THR B N 1
ATOM 5959 C CA . THR B 1 424 ? -27.107 -21.731 -8.576 1.00 48.57 600 THR B CA 1
ATOM 5960 C C . THR B 1 424 ? -26.874 -21.941 -7.088 1.00 52.77 600 THR B C 1
ATOM 5961 O O . THR B 1 424 ? -27.353 -21.140 -6.280 1.00 53.70 600 THR B O 1
ATOM 5965 N N . GLY B 1 425 ? -26.153 -22.991 -6.707 1.00 50.79 601 GLY B N 1
ATOM 5966 C CA . GLY B 1 425 ? -26.007 -23.347 -5.315 1.00 51.23 601 GLY B CA 1
ATOM 5967 C C . GLY B 1 425 ? -27.083 -24.263 -4.788 1.00 52.28 601 GLY B C 1
ATOM 5968 O O . GLY B 1 425 ? -27.069 -24.584 -3.592 1.00 54.70 601 GLY B O 1
ATOM 5969 N N . ASP B 1 426 ? -28.017 -24.685 -5.637 1.00 49.97 602 ASP B N 1
ATOM 5970 C CA . ASP B 1 426 ? -29.056 -25.609 -5.215 1.00 56.38 602 ASP B CA 1
ATOM 5971 C C . ASP B 1 426 ? -28.433 -26.914 -4.746 1.00 53.17 602 ASP B C 1
ATOM 5972 O O . ASP B 1 426 ? -27.596 -27.502 -5.436 1.00 47.89 602 ASP B O 1
ATOM 5977 N N . ALA B 1 427 ? -28.833 -27.357 -3.561 1.00 53.14 603 ALA B N 1
ATOM 5978 C CA . ALA B 1 427 ? -28.349 -28.627 -3.049 1.00 50.93 603 ALA B CA 1
ATOM 5979 C C . ALA B 1 427 ? -28.935 -29.765 -3.874 1.00 51.65 603 ALA B C 1
ATOM 5980 O O . ALA B 1 427 ? -30.135 -29.784 -4.161 1.00 58.26 603 ALA B O 1
ATOM 5982 N N . ILE B 1 428 ? -28.079 -30.696 -4.282 1.00 49.84 604 ILE B N 1
ATOM 5983 C CA . ILE B 1 428 ? -28.500 -31.855 -5.054 1.00 53.87 604 ILE B CA 1
ATOM 5984 C C . ILE B 1 428 ? -28.625 -33.093 -4.178 1.00 57.48 604 ILE B C 1
ATOM 5985 O O . ILE B 1 428 ? -29.596 -33.842 -4.289 1.00 62.79 604 ILE B O 1
ATOM 5990 N N . LYS B 1 429 ? -27.654 -33.312 -3.295 1.00 54.84 605 LYS B N 1
ATOM 5991 C CA . LYS B 1 429 ? -27.655 -34.467 -2.412 1.00 58.85 605 LYS B CA 1
ATOM 5992 C C . LYS B 1 429 ? -26.912 -34.105 -1.135 1.00 59.36 605 LYS B C 1
ATOM 5993 O O . LYS B 1 429 ? -25.854 -33.472 -1.183 1.00 57.66 605 LYS B O 1
ATOM 5999 N N . THR B 1 430 ? -27.472 -34.511 0.000 1.00 61.46 606 THR B N 1
ATOM 6000 C CA . THR B 1 430 ? -26.897 -34.240 1.309 1.00 62.68 606 THR B CA 1
ATOM 6001 C C . THR B 1 430 ? -26.494 -35.551 1.968 1.00 71.50 606 THR B C 1
ATOM 6002 O O . THR B 1 430 ? -27.238 -36.535 1.915 1.00 74.31 606 THR B O 1
ATOM 6006 N N . TRP B 1 431 ? -25.305 -35.567 2.569 1.00 62.20 607 TRP B N 1
ATOM 6007 C CA . TRP B 1 431 ? -24.818 -36.704 3.340 1.00 66.52 607 TRP B CA 1
ATOM 6008 C C . TRP B 1 431 ? -24.537 -36.255 4.765 1.00 68.36 607 TRP B C 1
ATOM 6009 O O . TRP B 1 431 ? -23.774 -35.309 4.978 1.00 64.71 607 TRP B O 1
ATOM 6020 N N . ARG B 1 432 ? -25.135 -36.941 5.735 1.00 72.65 608 ARG B N 1
ATOM 6021 C CA . ARG B 1 432 ? -24.954 -36.582 7.134 1.00 69.74 608 ARG B CA 1
ATOM 6022 C C . ARG B 1 432 ? -23.623 -37.102 7.662 1.00 68.26 608 ARG B C 1
ATOM 6023 O O . ARG B 1 432 ? -23.203 -38.219 7.345 1.00 70.79 608 ARG B O 1
ATOM 6031 N N . PHE B 1 433 ? -22.960 -36.276 8.477 1.00 66.74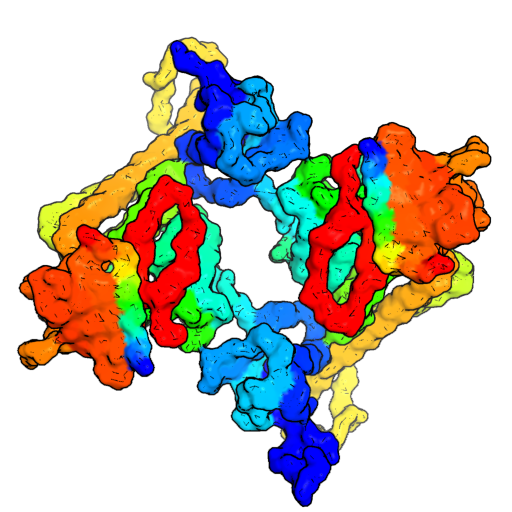 609 PHE B N 1
ATOM 6032 C CA . PHE B 1 433 ? -21.742 -36.720 9.147 1.00 69.66 609 PHE B CA 1
ATOM 6033 C C . PHE B 1 433 ? -22.022 -37.874 10.100 1.00 70.99 609 PHE B C 1
ATOM 6034 O O . PHE B 1 433 ? -21.140 -38.706 10.343 1.00 72.00 609 PHE B O 1
ATOM 6042 N N . SER B 1 434 ? -23.239 -37.937 10.648 1.00 70.42 610 SER B N 1
ATOM 6043 C CA . SER B 1 434 ? -23.574 -38.986 11.606 1.00 75.47 610 SER B CA 1
ATOM 6044 C C . SER B 1 434 ? -23.510 -40.367 10.964 1.00 80.47 610 SER B C 1
ATOM 6045 O O . SER B 1 434 ? -23.081 -41.336 11.601 1.00 88.26 610 SER B O 1
ATOM 6048 N N . ASN B 1 435 ? -23.931 -40.478 9.705 1.00 79.93 611 ASN B N 1
ATOM 6049 C CA . ASN B 1 435 ? -23.845 -41.743 8.988 1.00 78.49 611 ASN B CA 1
ATOM 6050 C C . ASN B 1 435 ? -22.466 -41.993 8.391 1.00 81.22 611 ASN B C 1
ATOM 6051 O O . ASN B 1 435 ? -22.195 -43.119 7.959 1.00 83.69 611 ASN B O 1
ATOM 6056 N N . MET B 1 436 ? -21.601 -40.982 8.352 1.00 79.15 612 MET B N 1
ATOM 6057 C CA . MET B 1 436 ? -20.257 -41.140 7.806 1.00 81.02 612 MET B CA 1
ATOM 6058 C C . MET B 1 436 ? -19.445 -42.055 8.713 1.00 84.23 612 MET B C 1
ATOM 6059 O O . MET B 1 436 ? -19.170 -41.711 9.866 1.00 84.43 612 MET B O 1
ATOM 6064 N N . LYS B 1 437 ? -19.058 -43.222 8.196 1.00 93.20 613 LYS B N 1
ATOM 6065 C CA . LYS B 1 437 ? -18.235 -44.138 8.977 1.00 94.64 613 LYS B CA 1
ATOM 6066 C C . LYS B 1 437 ? -16.775 -43.699 8.981 1.00 92.70 613 LYS B C 1
ATOM 6067 O O . LYS B 1 437 ? -16.125 -43.687 10.032 1.00 93.49 613 LYS B O 1
ATOM 6069 N N . GLN B 1 438 ? -16.250 -43.332 7.816 1.00 84.75 614 GLN B N 1
ATOM 6070 C CA . GLN B 1 438 ? -14.872 -42.877 7.689 1.00 81.13 614 GLN B CA 1
ATOM 6071 C C . GLN B 1 438 ? -14.727 -42.157 6.355 1.00 77.14 614 GLN B C 1
ATOM 6072 O O . GLN B 1 438 ? -15.657 -42.114 5.545 1.00 76.98 614 GLN B O 1
ATOM 6078 N N . TRP B 1 439 ? -13.545 -41.586 6.133 1.00 74.35 615 TRP B N 1
ATOM 6079 C CA . TRP B 1 439 ? -13.230 -40.950 4.863 1.00 72.84 615 TRP B CA 1
ATOM 6080 C C . TRP B 1 439 ? -11.729 -41.037 4.628 1.00 75.07 615 TRP B C 1
ATOM 6081 O O . TRP B 1 439 ? -10.948 -41.277 5.552 1.00 77.15 615 TRP B O 1
ATOM 6092 N N . ASN B 1 440 ? -11.334 -40.848 3.370 1.00 70.16 616 ASN B N 1
ATOM 6093 C CA . ASN B 1 440 ? -9.935 -40.964 2.989 1.00 75.75 616 ASN B CA 1
ATOM 6094 C C . ASN B 1 440 ? -9.654 -40.043 1.812 1.00 72.41 616 ASN B C 1
ATOM 6095 O O . ASN B 1 440 ? -10.566 -39.598 1.111 1.00 72.10 616 ASN B O 1
ATOM 6100 N N . VAL B 1 441 ? -8.369 -39.766 1.602 1.00 81.07 617 VAL B N 1
ATOM 6101 C CA . VAL B 1 441 ? -7.908 -38.904 0.521 1.00 79.22 617 VAL B CA 1
ATOM 6102 C C . VAL B 1 441 ? -6.820 -39.639 -0.247 1.00 83.79 617 VAL B C 1
ATOM 6103 O O . VAL B 1 441 ? -5.773 -39.973 0.322 1.00 87.81 617 VAL B O 1
ATOM 6107 N N . ASN B 1 442 ? -7.064 -39.894 -1.530 1.00 79.13 618 ASN B N 1
ATOM 6108 C CA . ASN B 1 442 ? -6.027 -40.382 -2.437 1.00 81.13 618 ASN B CA 1
ATOM 6109 C C . ASN B 1 442 ? -5.298 -39.152 -2.967 1.00 80.35 618 ASN B C 1
ATOM 6110 O O . ASN B 1 442 ? -5.803 -38.447 -3.843 1.00 80.35 618 ASN B O 1
ATOM 6115 N N . TRP B 1 443 ? -4.103 -38.892 -2.430 1.00 81.36 619 TRP B N 1
ATOM 6116 C CA . TRP B 1 443 ? -3.391 -37.660 -2.758 1.00 80.22 619 TRP B CA 1
ATOM 6117 C C . TRP B 1 443 ? -2.833 -37.674 -4.176 1.00 81.11 619 TRP B C 1
ATOM 6118 O O . TRP B 1 443 ? -2.649 -36.607 -4.775 1.00 79.91 619 TRP B O 1
ATOM 6129 N N . GLU B 1 444 ? -2.554 -38.858 -4.727 1.00 83.16 620 GLU B N 1
ATOM 6130 C CA . GLU B 1 444 ? -1.949 -38.936 -6.055 1.00 83.50 620 GLU B CA 1
ATOM 6131 C C . GLU B 1 444 ? -2.879 -38.369 -7.122 1.00 85.23 620 GLU B C 1
ATOM 6132 O O . GLU B 1 444 ? -2.472 -37.534 -7.939 1.00 85.67 620 GLU B O 1
ATOM 6134 N N . ILE B 1 445 ? -4.135 -38.814 -7.132 1.00 88.40 621 ILE B N 1
ATOM 6135 C CA . ILE B 1 445 ? -5.115 -38.343 -8.103 1.00 89.22 621 ILE B CA 1
ATOM 6136 C C . ILE B 1 445 ? -6.099 -37.355 -7.486 1.00 88.07 621 ILE B C 1
ATOM 6137 O O . ILE B 1 445 ? -7.067 -36.958 -8.143 1.00 88.05 621 ILE B O 1
ATOM 6142 N N . LYS B 1 446 ? -5.876 -36.958 -6.231 1.00 83.04 622 LYS B N 1
ATOM 6143 C CA . LYS B 1 446 ? -6.668 -35.924 -5.559 1.00 79.60 622 LYS B CA 1
ATOM 6144 C C . LYS B 1 446 ? -8.148 -36.300 -5.495 1.00 76.18 622 LYS B C 1
ATOM 6145 O O . LYS B 1 446 ? -9.029 -35.511 -5.843 1.00 75.90 622 LYS B O 1
ATOM 6147 N N . MET B 1 447 ? -8.422 -37.519 -5.035 1.00 74.97 623 MET B N 1
ATOM 6148 C CA . MET B 1 447 ? -9.785 -38.012 -4.888 1.00 74.14 623 MET B CA 1
ATOM 6149 C C . MET B 1 447 ? -10.111 -38.192 -3.412 1.00 73.49 623 MET B C 1
ATOM 6150 O O . MET B 1 447 ? -9.314 -38.763 -2.659 1.00 74.12 623 MET B O 1
ATOM 6155 N N . VAL B 1 448 ? -11.281 -37.704 -3.007 1.00 69.39 624 VAL B N 1
ATOM 6156 C CA . VAL B 1 448 ? -11.789 -37.854 -1.648 1.00 64.85 624 VAL B CA 1
ATOM 6157 C C . VAL B 1 448 ? -12.929 -38.862 -1.680 1.00 69.05 624 VAL B C 1
ATOM 6158 O O . VAL B 1 448 ? -13.828 -38.763 -2.523 1.00 68.58 624 VAL B O 1
ATOM 6162 N N . THR B 1 449 ? -12.894 -39.827 -0.762 1.00 67.70 625 THR B N 1
ATOM 6163 C CA . THR B 1 449 ? -13.869 -40.909 -0.718 1.00 67.71 625 THR B CA 1
ATOM 6164 C C . THR B 1 449 ? -14.468 -40.991 0.678 1.00 68.02 625 THR B C 1
ATOM 6165 O O . THR B 1 449 ? -13.735 -40.974 1.672 1.00 68.81 625 THR B O 1
ATOM 6169 N N . VAL B 1 450 ? -15.795 -41.076 0.749 1.00 69.80 626 VAL B N 1
ATOM 6170 C CA . VAL B 1 450 ? -16.526 -41.129 2.010 1.00 71.01 626 VAL B CA 1
ATOM 6171 C C . VAL B 1 450 ? -17.393 -42.380 2.016 1.00 70.22 626 VAL B C 1
ATOM 6172 O O . VAL B 1 450 ? -18.145 -42.624 1.065 1.00 74.29 626 VAL B O 1
ATOM 6176 N N . GLU B 1 451 ? -17.292 -43.163 3.086 1.00 74.81 627 GLU B N 1
ATOM 6177 C CA . GLU B 1 451 ? -18.060 -44.389 3.246 1.00 79.78 627 GLU B CA 1
ATOM 6178 C C . GLU B 1 451 ? -19.195 -44.167 4.238 1.00 83.73 627 GLU B C 1
ATOM 6179 O O . GLU B 1 451 ? -19.024 -43.481 5.249 1.00 84.64 627 GLU B O 1
ATOM 6181 N N . PHE B 1 452 ? -20.351 -44.758 3.946 1.00 85.34 628 PHE B N 1
ATOM 6182 C CA . PHE B 1 452 ? -21.547 -44.568 4.752 1.00 90.34 628 PHE B CA 1
ATOM 6183 C C . PHE B 1 452 ? -22.130 -45.914 5.155 1.00 96.93 628 PHE B C 1
ATOM 6184 O O . PHE B 1 452 ? -21.836 -46.951 4.555 1.00 96.26 628 PHE B O 1
ATOM 6192 N N . ALA B 1 453 ? -22.977 -45.876 6.184 1.00 113.11 629 ALA B N 1
ATOM 6193 C CA . ALA B 1 453 ? -23.660 -47.069 6.662 1.00 113.33 629 ALA B CA 1
ATOM 6194 C C . ALA B 1 453 ? -25.050 -47.242 6.068 1.00 113.53 629 ALA B C 1
ATOM 6195 O O . ALA B 1 453 ? -25.555 -48.369 6.030 1.00 113.83 629 ALA B O 1
ATOM 6197 N N . ASP B 1 454 ? -25.678 -46.163 5.601 1.00 98.27 630 ASP B N 1
ATOM 6198 C CA . ASP B 1 454 ? -27.036 -46.225 5.080 1.00 94.97 630 ASP B CA 1
ATOM 6199 C C . ASP B 1 454 ? -27.112 -46.062 3.568 1.00 90.65 630 ASP B C 1
ATOM 6200 O O . ASP B 1 454 ? -28.209 -46.155 3.007 1.00 84.13 630 ASP B O 1
ATOM 6205 N N . GLU B 1 455 ? -25.991 -45.822 2.892 1.00 92.94 631 GLU B N 1
ATOM 6206 C CA . GLU B 1 455 ? -25.969 -45.781 1.434 1.00 87.91 631 GLU B CA 1
ATOM 6207 C C . GLU B 1 455 ? -24.541 -46.030 0.962 1.00 89.05 631 GLU B C 1
ATOM 6208 O O . GLU B 1 455 ? -23.621 -46.217 1.764 1.00 95.14 631 GLU B O 1
ATOM 6214 N N . VAL B 1 456 ? -24.365 -46.028 -0.360 1.00 89.33 632 VAL B N 1
ATOM 6215 C CA . VAL B 1 456 ? -23.096 -46.387 -0.985 1.00 86.47 632 VAL B CA 1
ATOM 6216 C C . VAL B 1 456 ? -22.098 -45.244 -0.854 1.00 82.11 632 VAL B C 1
ATOM 6217 O O . VAL B 1 456 ? -22.452 -44.135 -0.436 1.00 82.05 632 VAL B O 1
ATOM 6221 N N . ARG B 1 457 ? -20.847 -45.509 -1.224 1.00 80.80 633 ARG B N 1
ATOM 6222 C CA . ARG B 1 457 ? -19.768 -44.558 -0.998 1.00 74.83 633 ARG B CA 1
ATOM 6223 C C . ARG B 1 457 ? -19.899 -43.336 -1.901 1.00 71.42 633 ARG B C 1
ATOM 6224 O O . ARG B 1 457 ? -20.366 -43.419 -3.041 1.00 74.22 633 ARG B O 1
ATOM 6226 N N . LEU B 1 458 ? -19.471 -42.193 -1.374 1.00 71.72 634 LEU B N 1
ATOM 6227 C CA . LEU B 1 458 ? -19.382 -40.951 -2.125 1.00 67.05 634 LEU B CA 1
ATOM 6228 C C . LEU B 1 458 ? -17.924 -40.683 -2.476 1.00 67.08 634 LEU B C 1
ATOM 6229 O O . LEU B 1 458 ? -17.028 -40.917 -1.659 1.00 65.99 634 LEU B O 1
ATOM 6234 N N . SER B 1 459 ? -17.689 -40.202 -3.695 1.00 65.27 635 SER B N 1
ATOM 6235 C CA . SER B 1 459 ? -16.332 -40.004 -4.187 1.00 61.25 635 SER B CA 1
ATOM 6236 C C . SER B 1 459 ? -16.297 -38.800 -5.117 1.00 58.94 635 SER B C 1
ATOM 6237 O O . SER B 1 459 ? -17.165 -38.663 -5.984 1.00 64.94 635 SER B O 1
ATOM 6240 N N . PHE B 1 460 ? -15.299 -37.935 -4.937 1.00 61.24 636 PHE B N 1
ATOM 6241 C CA . PHE B 1 460 ? -15.143 -36.761 -5.784 1.00 63.11 636 PHE B CA 1
ATOM 6242 C C . PHE B 1 460 ? -13.671 -36.376 -5.856 1.00 65.80 636 PHE B C 1
ATOM 6243 O O . PHE B 1 460 ? -12.837 -36.873 -5.095 1.00 66.69 636 PHE B O 1
ATOM 6251 N N . ILE B 1 461 ? -13.364 -35.468 -6.783 1.00 63.94 637 ILE B N 1
ATOM 6252 C CA . ILE B 1 461 ? -11.997 -35.050 -7.078 1.00 66.26 637 ILE B CA 1
ATOM 6253 C C . ILE B 1 461 ? -11.920 -33.531 -7.013 1.00 66.99 637 ILE B C 1
ATOM 6254 O O . ILE B 1 461 ? -12.800 -32.834 -7.529 1.00 61.41 637 ILE B O 1
ATOM 6259 N N . CYS B 1 462 ? -10.865 -33.020 -6.385 1.00 67.25 638 CYS B N 1
ATOM 6260 C CA . CYS B 1 462 ? -10.607 -31.591 -6.283 1.00 64.36 638 CYS B CA 1
ATOM 6261 C C . CYS B 1 462 ? -9.217 -31.278 -6.831 1.00 69.36 638 CYS B C 1
ATOM 6262 O O . CYS B 1 462 ? -8.460 -32.169 -7.221 1.00 70.32 638 CYS B O 1
ATOM 6265 N N . THR B 1 463 ? -8.888 -29.987 -6.863 1.00 72.45 639 THR B N 1
ATOM 6266 C CA . THR B 1 463 ? -7.538 -29.565 -7.200 1.00 74.09 639 THR B CA 1
ATOM 6267 C C . THR B 1 463 ? -6.571 -29.959 -6.084 1.00 74.15 639 THR B C 1
ATOM 6268 O O . THR B 1 463 ? -6.967 -30.452 -5.024 1.00 70.48 639 THR B O 1
ATOM 6272 N N . GLU B 1 464 ? -5.279 -29.734 -6.333 1.00 80.11 640 GLU B N 1
ATOM 6273 C CA . GLU B 1 464 ? -4.268 -30.097 -5.344 1.00 82.80 640 GLU B CA 1
ATOM 6274 C C . GLU B 1 464 ? -4.399 -29.252 -4.082 1.00 81.47 640 GLU B C 1
ATOM 6275 O O . GLU B 1 464 ? -4.296 -29.775 -2.966 1.00 79.48 640 GLU B O 1
ATOM 6277 N N . VAL B 1 465 ? -4.624 -27.946 -4.238 1.00 74.47 641 VAL B N 1
ATOM 6278 C CA . VAL B 1 465 ? -4.812 -27.079 -3.078 1.00 73.04 641 VAL B CA 1
ATOM 6279 C C . VAL B 1 465 ? -6.105 -27.431 -2.355 1.00 70.93 641 VAL B C 1
ATOM 6280 O O . VAL B 1 465 ? -6.127 -27.589 -1.128 1.00 70.16 641 VAL B O 1
ATOM 6284 N N . ASP B 1 466 ? -7.202 -27.557 -3.107 1.00 70.55 642 ASP B N 1
ATOM 6285 C CA . ASP B 1 466 ? -8.500 -27.846 -2.503 1.00 68.14 642 ASP B CA 1
ATOM 6286 C C . ASP B 1 466 ? -8.477 -29.157 -1.728 1.00 66.59 642 ASP B C 1
ATOM 6287 O O . ASP B 1 466 ? -9.127 -29.278 -0.683 1.00 63.78 642 ASP B O 1
ATOM 6292 N N . CYS B 1 467 ? -7.732 -30.149 -2.225 1.00 64.92 643 CYS B N 1
ATOM 6293 C CA . CYS B 1 467 ? -7.715 -31.462 -1.586 1.00 66.43 643 CYS B CA 1
ATOM 6294 C C . CYS B 1 467 ? -7.243 -31.368 -0.139 1.00 66.05 643 CYS B C 1
ATOM 6295 O O . CYS B 1 467 ? -7.828 -31.990 0.755 1.00 66.80 643 CYS B O 1
ATOM 6298 N N . LYS B 1 468 ? -6.192 -30.586 0.114 1.00 68.44 644 LYS B N 1
ATOM 6299 C CA . LYS B 1 468 ? -5.734 -30.394 1.486 1.00 68.97 644 LYS B CA 1
ATOM 6300 C C . LYS B 1 468 ? -6.748 -29.600 2.301 1.00 59.54 644 LYS B C 1
ATOM 6301 O O . LYS B 1 468 ? -7.029 -29.940 3.457 1.00 55.29 644 LYS B O 1
ATOM 6303 N N . VAL B 1 469 ? -7.318 -28.547 1.710 1.00 58.83 645 VAL B N 1
ATOM 6304 C CA . VAL B 1 469 ? -8.235 -27.683 2.451 1.00 58.02 645 VAL B CA 1
ATOM 6305 C C . VAL B 1 469 ? -9.516 -28.428 2.799 1.00 58.48 645 VAL B C 1
ATOM 6306 O O . VAL B 1 469 ? -10.026 -28.322 3.921 1.00 56.45 645 VAL B O 1
ATOM 6310 N N . VAL B 1 470 ? -10.060 -29.189 1.846 1.00 55.34 646 VAL B N 1
ATOM 6311 C CA . VAL B 1 470 ? -11.270 -29.963 2.111 1.00 57.37 646 VAL B CA 1
ATOM 6312 C C . VAL B 1 470 ? -11.015 -30.983 3.214 1.00 56.33 646 VAL B C 1
ATOM 6313 O O . VAL B 1 470 ? -11.882 -31.239 4.060 1.00 56.32 646 VAL B O 1
ATOM 6317 N N . HIS B 1 471 ? -9.814 -31.568 3.234 1.00 57.37 647 HIS B N 1
ATOM 6318 C CA . HIS B 1 471 ? -9.473 -32.530 4.277 1.00 58.89 647 HIS B CA 1
ATOM 6319 C C . HIS B 1 471 ? -9.425 -31.867 5.649 1.00 57.51 647 HIS B C 1
ATOM 6320 O O . HIS B 1 471 ? -9.921 -32.428 6.633 1.00 56.06 647 HIS B O 1
ATOM 6327 N N . GLU B 1 472 ? -8.831 -30.673 5.736 1.00 56.35 648 GLU B N 1
ATOM 6328 C CA . GLU B 1 472 ? -8.790 -29.964 7.011 1.00 57.87 648 GLU B CA 1
ATOM 6329 C C . GLU B 1 472 ? -10.183 -29.525 7.442 1.00 52.03 648 GLU B C 1
ATOM 6330 O O . GLU B 1 472 ? -10.503 -29.541 8.637 1.00 55.21 648 GLU B O 1
ATOM 6336 N N . PHE B 1 473 ? -11.024 -29.129 6.484 1.00 57.14 649 PHE B N 1
ATOM 6337 C CA . PHE B 1 473 ? -12.381 -28.701 6.811 1.00 52.69 649 PHE B CA 1
ATOM 6338 C C . PHE B 1 473 ? -13.194 -29.850 7.397 1.00 50.42 649 PHE B C 1
ATOM 6339 O O . PHE B 1 473 ? -13.885 -29.686 8.409 1.00 49.64 649 PHE B O 1
ATOM 6347 N N . ILE B 1 474 ? -13.121 -31.026 6.768 1.00 51.06 650 ILE B N 1
ATOM 6348 C CA . ILE B 1 474 ? -13.898 -32.173 7.235 1.00 54.27 650 ILE B CA 1
ATOM 6349 C C . ILE B 1 474 ? -13.428 -32.603 8.619 1.00 56.71 650 ILE B C 1
ATOM 6350 O O . ILE B 1 474 ? -14.229 -32.745 9.552 1.00 55.82 650 ILE B O 1
ATOM 6355 N N . GLY B 1 475 ? -12.119 -32.819 8.770 1.00 58.32 651 GLY B N 1
ATOM 6356 C CA . GLY B 1 475 ? -11.582 -33.181 10.071 1.00 57.99 651 GLY B CA 1
ATOM 6357 C C . GLY B 1 475 ? -11.805 -32.115 11.126 1.00 58.35 651 GLY B C 1
ATOM 6358 O O . GLY B 1 475 ? -11.998 -32.431 12.303 1.00 57.17 651 GLY B O 1
ATOM 6359 N N . GLY B 1 476 ? -11.782 -30.842 10.726 1.00 56.34 652 GLY B N 1
ATOM 6360 C CA . GLY B 1 476 ? -12.039 -29.779 11.683 1.00 55.15 652 GLY B CA 1
ATOM 6361 C C . GLY B 1 476 ? -13.443 -29.843 12.249 1.00 57.63 652 GLY B C 1
ATOM 6362 O O . GLY B 1 476 ? -13.647 -29.726 13.460 1.00 59.91 652 GLY B O 1
ATOM 6363 N N . TYR B 1 477 ? -14.433 -30.051 11.378 1.00 54.51 653 TYR B N 1
ATOM 6364 C CA . TYR B 1 477 ? -15.816 -30.082 11.836 1.00 57.28 653 TYR B CA 1
ATOM 6365 C C . TYR B 1 477 ? -16.106 -31.315 12.681 1.00 59.27 653 TYR B C 1
ATOM 6366 O O . TYR B 1 477 ? -16.973 -31.271 13.561 1.00 59.99 653 TYR B O 1
ATOM 6375 N N . ILE B 1 478 ? -15.399 -32.418 12.434 1.00 62.63 654 ILE B N 1
ATOM 6376 C CA . ILE B 1 478 ? -15.532 -33.582 13.304 1.00 65.27 654 ILE B CA 1
ATOM 6377 C C . ILE B 1 478 ? -14.882 -33.303 14.654 1.00 64.72 654 ILE B C 1
ATOM 6378 O O . ILE B 1 478 ? -15.421 -33.667 15.707 1.00 66.21 654 ILE B O 1
ATOM 6383 N N . PHE B 1 479 ? -13.726 -32.635 14.644 1.00 61.93 655 PHE B N 1
ATOM 6384 C CA . PHE B 1 479 ? -13.073 -32.236 15.887 1.00 65.20 655 PHE B CA 1
ATOM 6385 C C . PHE B 1 479 ? -13.968 -31.315 16.707 1.00 63.95 655 PHE B C 1
ATOM 6386 O O . PHE B 1 479 ? -14.186 -31.544 17.902 1.00 67.21 655 PHE B O 1
ATOM 6394 N N . LEU B 1 480 ? -14.498 -30.263 16.076 1.00 59.35 656 LEU B N 1
ATOM 6395 C CA . LEU B 1 480 ? -15.328 -29.304 16.798 1.00 59.65 656 LEU B CA 1
ATOM 6396 C C . LEU B 1 480 ? -16.564 -29.961 17.395 1.00 61.36 656 LEU B C 1
ATOM 6397 O O . LEU B 1 480 ? -17.070 -29.507 18.428 1.00 60.30 656 LEU B O 1
ATOM 6402 N N . SER B 1 481 ? -17.063 -31.027 16.766 1.00 62.79 657 SER B N 1
ATOM 6403 C CA . SER B 1 481 ? -18.208 -31.744 17.311 1.00 66.05 657 SER B CA 1
ATOM 6404 C C . SER B 1 481 ? -17.859 -32.517 18.576 1.00 69.55 657 SER B C 1
ATOM 6405 O O . SER B 1 481 ? -18.759 -32.832 19.362 1.00 69.40 657 SER B O 1
ATOM 6408 N N . THR B 1 482 ? -16.579 -32.829 18.792 1.00 65.32 658 THR B N 1
ATOM 6409 C CA . THR B 1 482 ? -16.161 -33.508 20.011 1.00 69.91 658 THR B CA 1
ATOM 6410 C C . THR B 1 482 ? -16.119 -32.584 21.221 1.00 68.25 658 THR B C 1
ATOM 6411 O O . THR B 1 482 ? -16.039 -33.078 22.351 1.00 68.88 658 THR B O 1
ATOM 6415 N N . ARG B 1 483 ? -16.169 -31.270 21.013 1.00 66.80 659 ARG B N 1
ATOM 6416 C CA . ARG B 1 483 ? -16.111 -30.331 22.126 1.00 67.00 659 ARG B CA 1
ATOM 6417 C C . ARG B 1 483 ? -17.315 -30.508 23.044 1.00 77.20 659 ARG B C 1
ATOM 6418 O O . ARG B 1 483 ? -18.453 -30.652 22.588 1.00 75.97 659 ARG B O 1
ATOM 6426 N N . ALA B 1 484 ? -17.053 -30.497 24.351 1.00 88.30 660 ALA B N 1
ATOM 6427 C CA . ALA B 1 484 ? -18.085 -30.638 25.366 1.00 92.34 660 ALA B CA 1
ATOM 6428 C C . ALA B 1 484 ? -17.865 -29.606 26.460 1.00 102.02 660 ALA B C 1
ATOM 6429 O O . ALA B 1 484 ? -16.737 -29.171 26.712 1.00 105.16 660 ALA B O 1
ATOM 6431 N N . LYS B 1 485 ? -18.960 -29.229 27.119 1.00 109.14 661 LYS B N 1
ATOM 6432 C CA . LYS B 1 485 ? -18.937 -28.149 28.102 1.00 110.84 661 LYS B CA 1
ATOM 6433 C C . LYS B 1 485 ? -18.396 -28.685 29.429 1.00 118.19 661 LYS B C 1
ATOM 6434 O O . LYS B 1 485 ? -19.090 -28.770 30.445 1.00 119.98 661 LYS B O 1
ATOM 6436 N N . ASP B 1 486 ? -17.120 -29.057 29.401 1.00 118.59 662 ASP B N 1
ATOM 6437 C CA . ASP B 1 486 ? -16.452 -29.556 30.591 1.00 120.36 662 ASP B CA 1
ATOM 6438 C C . ASP B 1 486 ? -14.948 -29.350 30.500 1.00 120.84 662 ASP B C 1
ATOM 6439 O O . ASP B 1 486 ? -14.381 -28.523 31.214 1.00 120.00 662 ASP B O 1
ATOM 6444 N N . GLU B 1 489 ? -10.785 -30.187 28.763 1.00 106.36 665 GLU B N 1
ATOM 6445 C CA . GLU B 1 489 ? -11.422 -29.240 27.856 1.00 107.44 665 GLU B CA 1
ATOM 6446 C C . GLU B 1 489 ? -10.390 -28.389 27.131 1.00 107.41 665 GLU B C 1
ATOM 6447 O O . GLU B 1 489 ? -10.734 -27.399 26.485 1.00 104.45 665 GLU B O 1
ATOM 6449 N N . SER B 1 490 ? -9.123 -28.776 27.243 1.00 109.68 666 SER B N 1
ATOM 6450 C CA . SER B 1 490 ? -8.034 -28.063 26.578 1.00 106.75 666 SER B CA 1
ATOM 6451 C C . SER B 1 490 ? -7.964 -28.355 25.084 1.00 103.23 666 SER B C 1
ATOM 6452 O O . SER B 1 490 ? -6.877 -28.558 24.539 1.00 104.81 666 SER B O 1
ATOM 6455 N N . LEU B 1 491 ? -9.119 -28.403 24.415 1.00 106.99 667 LEU B N 1
ATOM 6456 C CA . LEU B 1 491 ? -9.227 -28.615 22.974 1.00 105.07 667 LEU B CA 1
ATOM 6457 C C . LEU B 1 491 ? -8.711 -29.980 22.532 1.00 104.26 667 LEU B C 1
ATOM 6458 O O . LEU B 1 491 ? -9.397 -30.681 21.781 1.00 106.67 667 LEU B O 1
ATOM 6463 N N . ASP B 1 492 ? -7.516 -30.358 22.996 1.00 94.68 668 ASP B N 1
ATOM 6464 C CA . ASP B 1 492 ? -6.793 -31.546 22.546 1.00 91.20 668 ASP B CA 1
ATOM 6465 C C . ASP B 1 492 ? -6.318 -31.335 21.114 1.00 90.12 668 ASP B C 1
ATOM 6466 O O . ASP B 1 492 ? -6.827 -31.963 20.180 1.00 88.67 668 ASP B O 1
ATOM 6471 N N . GLU B 1 493 ? -5.334 -30.446 20.941 1.00 89.71 669 GLU B N 1
ATOM 6472 C CA . GLU B 1 493 ? -4.796 -30.153 19.617 1.00 86.46 669 GLU B CA 1
ATOM 6473 C C . GLU B 1 493 ? -4.198 -31.384 18.949 1.00 87.09 669 GLU B C 1
ATOM 6474 O O . GLU B 1 493 ? -4.079 -31.408 17.719 1.00 86.19 669 GLU B O 1
ATOM 6480 N N . GLU B 1 494 ? -3.815 -32.400 19.726 1.00 94.59 670 GLU B N 1
ATOM 6481 C CA . GLU B 1 494 ? -3.323 -33.637 19.131 1.00 93.01 670 GLU B CA 1
ATOM 6482 C C . GLU B 1 494 ? -4.409 -34.316 18.308 1.00 92.99 670 GLU B C 1
ATOM 6483 O O . GLU B 1 494 ? -4.142 -34.831 17.216 1.00 93.28 670 GLU B O 1
ATOM 6485 N N . MET B 1 495 ? -5.645 -34.322 18.816 1.00 81.31 671 MET B N 1
ATOM 6486 C CA . MET B 1 495 ? -6.754 -34.883 18.052 1.00 78.77 671 MET B CA 1
ATOM 6487 C C . MET B 1 495 ? -7.066 -34.031 16.829 1.00 74.13 671 MET B C 1
ATOM 6488 O O . MET B 1 495 ? -7.425 -34.564 15.773 1.00 68.14 671 MET B O 1
ATOM 6493 N N . PHE B 1 496 ? -6.939 -32.707 16.951 1.00 73.95 672 PHE B N 1
ATOM 6494 C CA . PHE B 1 496 ? -7.129 -31.839 15.793 1.00 69.73 672 PHE B CA 1
ATOM 6495 C C . PHE B 1 496 ? -6.098 -32.141 14.715 1.00 71.41 672 PHE B C 1
ATOM 6496 O O . PHE B 1 496 ? -6.442 -32.326 13.542 1.00 69.64 672 PHE B O 1
ATOM 6504 N N . TYR B 1 497 ? -4.818 -32.184 15.096 1.00 74.00 673 TYR B N 1
ATOM 6505 C CA . TYR B 1 497 ? -3.763 -32.438 14.122 1.00 70.43 673 TYR B CA 1
ATOM 6506 C C . TYR B 1 497 ? -3.908 -33.814 13.486 1.00 70.32 673 TYR B C 1
ATOM 6507 O O . TYR B 1 497 ? -3.567 -33.992 12.313 1.00 69.61 673 TYR B O 1
ATOM 6516 N N . LYS B 1 498 ? -4.414 -34.796 14.234 1.00 68.81 674 LYS B N 1
ATOM 6517 C CA . LYS B 1 498 ? -4.611 -36.122 13.659 1.00 68.48 674 LYS B CA 1
ATOM 6518 C C . LYS B 1 498 ? -5.741 -36.118 12.637 1.00 70.98 674 LYS B C 1
ATOM 6519 O O . LYS B 1 498 ? -5.623 -36.729 11.568 1.00 72.72 674 LYS B O 1
ATOM 6521 N N . LEU B 1 499 ? -6.840 -35.425 12.942 1.00 70.01 675 LEU B N 1
ATOM 6522 C CA . LEU B 1 499 ? -7.992 -35.392 12.049 1.00 66.61 675 LEU B CA 1
ATOM 6523 C C . LEU B 1 499 ? -7.798 -34.462 10.859 1.00 68.53 675 LEU B C 1
ATOM 6524 O O . LEU B 1 499 ? -8.525 -34.592 9.869 1.00 68.42 675 LEU B O 1
ATOM 6529 N N . THR B 1 500 ? -6.841 -33.533 10.926 1.00 64.17 676 THR B N 1
ATOM 6530 C CA . THR B 1 500 ? -6.696 -32.494 9.911 1.00 67.41 676 THR B CA 1
ATOM 6531 C C . THR B 1 500 ? -5.336 -32.523 9.220 1.00 69.12 676 THR B C 1
ATOM 6532 O O . THR B 1 500 ? -4.948 -31.533 8.592 1.00 71.16 676 THR B O 1
ATOM 6536 N N . SER B 1 501 ? -4.602 -33.628 9.314 1.00 70.52 677 SER B N 1
ATOM 6537 C CA . SER B 1 501 ? -3.310 -33.747 8.654 1.00 78.65 677 SER B CA 1
ATOM 6538 C C . SER B 1 501 ? -3.301 -34.944 7.717 1.00 84.50 677 SER B C 1
ATOM 6539 O O . SER B 1 501 ? -3.931 -35.972 7.983 1.00 84.45 677 SER B O 1
ATOM 6542 N N . GLY B 1 502 ? -2.576 -34.794 6.615 1.00 96.19 678 GLY B N 1
ATOM 6543 C CA . GLY B 1 502 ? -2.305 -35.901 5.725 1.00 100.53 678 GLY B CA 1
ATOM 6544 C C . GLY B 1 502 ? -0.820 -36.179 5.662 1.00 108.37 678 GLY B C 1
ATOM 6545 O O . GLY B 1 502 ? -0.396 -37.296 5.350 1.00 108.24 678 GLY B O 1
ATOM 6546 N N . TRP B 1 503 ? -0.020 -35.162 5.969 1.00 129.31 679 TRP B N 1
ATOM 6547 C CA . TRP B 1 503 ? 1.432 -35.280 5.896 1.00 131.68 679 TRP B CA 1
ATOM 6548 C C . TRP B 1 503 ? 2.041 -35.284 7.294 1.00 132.55 679 TRP B C 1
ATOM 6549 O O . TRP B 1 503 ? 1.325 -35.344 8.294 1.00 131.73 679 TRP B O 1
ATOM 6560 N N . ALA C 2 3 ? 9.549 -29.857 61.159 1.00 83.70 786 ALA C N 1
ATOM 6561 C CA . ALA C 2 3 ? 10.093 -28.524 61.392 1.00 84.41 786 ALA C CA 1
ATOM 6562 C C . ALA C 2 3 ? 11.522 -28.416 60.874 1.00 75.28 786 ALA C C 1
ATOM 6563 O O . ALA C 2 3 ? 12.181 -27.394 61.063 1.00 70.33 786 ALA C O 1
ATOM 6565 N N . VAL C 2 4 ? 12.002 -29.473 60.221 1.00 80.90 787 VAL C N 1
ATOM 6566 C CA . VAL C 2 4 ? 13.368 -29.528 59.717 1.00 78.12 787 VAL C CA 1
ATOM 6567 C C . VAL C 2 4 ? 13.357 -29.926 58.246 1.00 77.57 787 VAL C C 1
ATOM 6568 O O . VAL C 2 4 ? 12.576 -30.787 57.826 1.00 81.69 787 VAL C O 1
ATOM 6572 N N . THR C 2 5 ? 14.214 -29.276 57.462 1.00 69.13 788 THR C N 1
ATOM 6573 C CA . THR C 2 5 ? 14.469 -29.632 56.073 1.00 66.97 788 THR C CA 1
ATOM 6574 C C . THR C 2 5 ? 15.892 -30.156 55.958 1.00 68.08 788 THR C C 1
ATOM 6575 O O . THR C 2 5 ? 16.795 -29.645 56.620 1.00 63.78 788 THR C O 1
ATOM 6579 N N . THR C 2 6 ? 16.097 -31.170 55.118 1.00 61.10 789 THR C N 1
ATOM 6580 C CA . THR C 2 6 ? 17.415 -31.770 54.939 1.00 61.43 789 THR C CA 1
ATOM 6581 C C . THR C 2 6 ? 17.736 -31.858 53.454 1.00 58.60 789 THR C C 1
ATOM 6582 O O . THR C 2 6 ? 16.904 -32.313 52.662 1.00 60.71 789 THR C O 1
ATOM 6586 N N . VAL C 2 7 ? 18.939 -31.419 53.082 1.00 60.50 790 VAL C N 1
ATOM 6587 C CA . VAL C 2 7 ? 19.387 -31.363 51.693 1.00 60.56 790 VAL C CA 1
ATOM 6588 C C . VAL C 2 7 ? 20.788 -31.963 51.626 1.00 60.01 790 VAL C C 1
ATOM 6589 O O . VAL C 2 7 ? 21.717 -31.444 52.257 1.00 58.12 790 VAL C O 1
ATOM 6593 N N . VAL C 2 8 ? 20.945 -33.034 50.849 1.00 62.38 791 VAL C N 1
ATOM 6594 C CA . VAL C 2 8 ? 22.159 -33.850 50.840 1.00 63.68 791 VAL C CA 1
ATOM 6595 C C . VAL C 2 8 ? 23.019 -33.450 49.647 1.00 64.67 791 VAL C C 1
ATOM 6596 O O . VAL C 2 8 ? 22.733 -33.843 48.511 1.00 65.38 791 VAL C O 1
ATOM 6600 N N . ASN C 2 9 ? 24.103 -32.719 49.915 1.00 60.77 792 ASN C N 1
ATOM 6601 C CA . ASN C 2 9 ? 24.994 -32.135 48.914 1.00 55.76 792 ASN C CA 1
ATOM 6602 C C . ASN C 2 9 ? 25.273 -33.058 47.732 1.00 58.85 792 ASN C C 1
ATOM 6603 O O . ASN C 2 9 ? 25.922 -34.101 47.890 1.00 59.00 792 ASN C O 1
ATOM 6608 N N . PRO C 2 10 ? 24.788 -32.706 46.537 1.00 60.73 793 PRO C N 1
ATOM 6609 C CA . PRO C 2 10 ? 25.163 -33.477 45.337 1.00 60.81 793 PRO C CA 1
ATOM 6610 C C . PRO C 2 10 ? 26.659 -33.481 45.083 1.00 60.76 793 PRO C C 1
ATOM 6611 O O . PRO C 2 10 ? 27.228 -34.524 44.740 1.00 62.92 793 PRO C O 1
ATOM 6615 N N . GLN C 2 11 ? 27.308 -32.332 45.247 1.00 54.58 794 GLN C N 1
ATOM 6616 C CA . GLN C 2 11 ? 28.723 -32.154 44.945 1.00 56.66 794 GLN C CA 1
ATOM 6617 C C . GLN C 2 11 ? 29.614 -32.485 46.133 1.00 55.56 794 GLN C C 1
ATOM 6618 O O . GLN C 2 11 ? 30.647 -31.837 46.345 1.00 55.47 794 GLN C O 1
ATOM 6624 N N . TYR C 2 12 ? 29.238 -33.485 46.922 1.00 59.43 795 TYR C N 1
ATOM 6625 C CA . TYR C 2 12 ? 30.026 -33.890 48.077 1.00 59.98 795 TYR C CA 1
ATOM 6626 C C . TYR C 2 12 ? 31.145 -34.818 47.621 1.00 58.81 795 TYR C C 1
ATOM 6627 O O . TYR C 2 12 ? 30.885 -35.924 47.138 1.00 60.87 795 TYR C O 1
ATOM 6636 N N . GLU C 2 13 ? 32.390 -34.362 47.755 1.00 62.09 796 GLU C N 1
ATOM 6637 C CA . GLU C 2 13 ? 33.537 -35.205 47.448 1.00 63.24 796 GLU C CA 1
ATOM 6638 C C . GLU C 2 13 ? 33.987 -36.021 48.653 1.00 63.09 796 GLU C C 1
ATOM 6639 O O . GLU C 2 13 ? 34.274 -37.216 48.520 1.00 65.54 796 GLU C O 1
ATOM 6645 N N . GLY C 2 14 ? 34.048 -35.400 49.825 1.00 61.36 797 GLY C N 1
ATOM 6646 C CA . GLY C 2 14 ? 34.516 -36.068 51.025 1.00 63.37 797 GLY C CA 1
ATOM 6647 C C . GLY C 2 14 ? 35.728 -35.388 51.630 1.00 62.86 797 GLY C C 1
ATOM 6648 O O . GLY C 2 14 ? 36.429 -35.964 52.461 1.00 67.44 797 GLY C O 1
ATOM 6649 N N . ALA D 2 3 ? 0.255 -43.551 0.606 1.00 99.20 786 ALA D N 1
ATOM 6650 C CA . ALA D 2 3 ? 0.007 -42.365 -0.206 1.00 102.60 786 ALA D CA 1
ATOM 6651 C C . ALA D 2 3 ? -1.444 -41.913 -0.076 1.00 101.12 786 ALA D C 1
ATOM 6652 O O . ALA D 2 3 ? -1.870 -40.959 -0.728 1.00 96.38 786 ALA D O 1
ATOM 6654 N N . VAL D 2 4 ? -2.200 -42.614 0.762 1.00 101.42 787 VAL D N 1
ATOM 6655 C CA . VAL D 2 4 ? -3.546 -42.206 1.128 1.00 97.58 787 VAL D CA 1
ATOM 6656 C C . VAL D 2 4 ? -3.526 -41.742 2.581 1.00 100.22 787 VAL D C 1
ATOM 6657 O O . VAL D 2 4 ? -2.528 -41.878 3.289 1.00 102.45 787 VAL D O 1
ATOM 6661 N N . THR D 2 5 ? -4.647 -41.173 3.022 1.00 95.56 788 THR D N 1
ATOM 6662 C CA . THR D 2 5 ? -4.812 -40.766 4.418 1.00 92.12 788 THR D CA 1
ATOM 6663 C C . THR D 2 5 ? -6.243 -41.098 4.830 1.00 92.03 788 THR D C 1
ATOM 6664 O O . THR D 2 5 ? -7.167 -40.324 4.564 1.00 92.37 788 THR D O 1
ATOM 6668 N N . THR D 2 6 ? -6.417 -42.248 5.474 1.00 90.19 789 THR D N 1
ATOM 6669 C CA . THR D 2 6 ? -7.717 -42.689 5.963 1.00 87.16 789 THR D CA 1
ATOM 6670 C C . THR D 2 6 ? -7.811 -42.386 7.452 1.00 87.89 789 THR D C 1
ATOM 6671 O O . THR D 2 6 ? -6.989 -42.867 8.240 1.00 89.92 789 THR D O 1
ATOM 6675 N N . VAL D 2 7 ? -8.799 -41.583 7.832 1.00 83.46 790 VAL D N 1
ATOM 6676 C CA . VAL D 2 7 ? -9.088 -41.304 9.232 1.00 81.12 790 VAL D CA 1
ATOM 6677 C C . VAL D 2 7 ? -10.557 -41.609 9.487 1.00 80.35 790 VAL D C 1
ATOM 6678 O O . VAL D 2 7 ? -11.406 -41.425 8.607 1.00 80.38 790 VAL D O 1
ATOM 6682 N N . VAL D 2 8 ? -10.850 -42.106 10.684 1.00 78.78 791 VAL D N 1
ATOM 6683 C CA . VAL D 2 8 ? -12.195 -42.509 11.072 1.00 81.52 791 VAL D CA 1
ATOM 6684 C C . VAL D 2 8 ? -12.745 -41.471 12.037 1.00 83.03 791 VAL D C 1
ATOM 6685 O O . VAL D 2 8 ? -12.040 -41.029 12.952 1.00 86.95 791 VAL D O 1
ATOM 6689 N N . ASN D 2 9 ? -13.995 -41.075 11.830 1.00 85.93 792 ASN D N 1
ATOM 6690 C CA . ASN D 2 9 ? -14.599 -40.108 12.737 1.00 90.62 792 ASN D CA 1
ATOM 6691 C C . ASN D 2 9 ? -15.033 -40.811 14.019 1.00 93.60 792 ASN D C 1
ATOM 6692 O O . ASN D 2 9 ? -15.682 -41.860 13.956 1.00 93.73 792 ASN D O 1
ATOM 6697 N N . PRO D 2 10 ? -14.658 -40.293 15.192 1.00 96.38 793 PRO D N 1
ATOM 6698 C CA . PRO D 2 10 ? -15.049 -40.951 16.450 1.00 99.14 793 PRO D CA 1
ATOM 6699 C C . PRO D 2 10 ? -16.532 -40.848 16.764 1.00 102.31 793 PRO D C 1
ATOM 6700 O O . PRO D 2 10 ? -16.988 -41.508 17.707 1.00 102.51 793 PRO D O 1
ATOM 6704 N N . GLN D 2 11 ? -17.299 -40.059 16.009 1.00 108.78 794 GLN D N 1
ATOM 6705 C CA . GLN D 2 11 ? -18.648 -39.666 16.401 1.00 112.04 794 GLN D CA 1
ATOM 6706 C C . GLN D 2 11 ? -19.736 -40.322 15.551 1.00 113.37 794 GLN D C 1
ATOM 6707 O O . GLN D 2 11 ? -20.810 -39.745 15.367 1.00 112.55 794 GLN D O 1
ATOM 6713 N N . TYR D 2 12 ? -19.480 -41.521 15.031 1.00 109.31 795 TYR D N 1
ATOM 6714 C CA . TYR D 2 12 ? -20.533 -42.282 14.368 1.00 108.16 795 TYR D CA 1
ATOM 6715 C C . TYR D 2 12 ? -21.612 -42.632 15.385 1.00 113.96 795 TYR D C 1
ATOM 6716 O O . TYR D 2 12 ? -21.347 -43.326 16.371 1.00 113.97 795 TYR D O 1
ATOM 6725 N N . GLU D 2 13 ? -22.824 -42.144 15.143 1.00 110.28 796 GLU D N 1
ATOM 6726 C CA . GLU D 2 13 ? -23.975 -42.484 15.970 1.00 113.76 796 GLU D CA 1
ATOM 6727 C C . GLU D 2 13 ? -25.267 -42.309 15.180 1.00 112.52 796 GLU D C 1
ATOM 6728 O O . GLU D 2 13 ? -25.909 -41.262 15.250 1.00 112.28 796 GLU D O 1
#

InterPro domains:
  IPR001849 Pleckstrin homology domain [PS50003] (380-476)
  IPR001849 Pleckstrin homology domain [SM00233] (373-478)
  IPR011993 PH-like domain superfamily [G3DSA:2.30.29.30] (373-511)
  IPR011993 PH-like domain superfamily [G3DSA:2.30.29.30] (568-662)
  IPR019748 FERM central domain [PF00373] (283-332)
  IPR019748 FERM central domain [PF00373] (457-573)
  IPR019748 FERM central domain [cd14473] (521-565)
  IPR019749 Band 4.1 domain [SM00295] (93-573)
  IPR035963 FERM superfamily, second domain [SSF47031] (273-324)
  IPR035963 FERM superfamily, second domain [SSF47031] (533-568)
  IPR037837 Kindlin/fermitin, PH domain [cd01237] (373-497)
  IPR037843 Kindlin/fermitin [PTHR16160] (4-679)
  IPR040790 Kindlin-2, N-terminal [PF18124] (13-97)

Sequence (872 aa):
ADGTWELSVHVTDLNRDVTLRVTGEVHIGGVMLKLVEKLDVKKDWSDHALWWEKKRTWLLKTHWTLDKCGADAKLQFTPQHKLLRLQLPNMKYVKVKVNFSDRVFKAVSDICKTFNIRHPEELSLLKKPRSPLSPILAVSQPVTSPEILAKMFKPQALLDKAKTNQGWLDSSRSLMEQDVKENEALLLRFKYYSFFDLNPKYDAIRINQLYEQAKWALLLEEIECTEEEMMMFAALQYHINKLSIMTSENHLTTDVNPECLVSPRYLKKYKSKQITARILEAHQNVAQMSLIEAKMRFIQAWQSLPEFGITHFIARFQGGKREELIGIAYNRLIRMDASTGDAIKTWRFSNMKQWNVNWEIKMVTVEFADEVRLSFICTEVDCKVVHEFIGGYIFLSTRAKDQNESLDEEMFYKLTSGWVLDGIRMPDGCYADGTWELSVHVTDLNRDVTLRVTGEVHIGGVMLKLVEKLDVKKDWSDHALWWEKKRTWLLKTHWTLDKCGIQADAKLQFTPQHKLLRLQLPNMKYVKVKVNFSDRVFKAVSDICKTFNIRHPEELSLLKKPRDPPGILAVSQPVTSPEILAKMFKPQALLDKAKTNQGWLDSSRSLMEQDVKENEALLLRFKYYSFFDLNPKYDAIRINQLYEQAKWALLLEEIECTEEEMMMFAALQYHINKLSIMTSENHLTTDVNPECLVSPRYLKKYKSKQITARILEAHQNVAQMSLIEAKMRFIQAWQSLPEFGITHFIARFQGGKREELIGIAYNRLIRMDASTGDAIKTWRFSNMKQWNVNWEIKMVTVEFADEVRLSFICTEVDCKVVHEFIGGYIFLSTRAKDESLDEEMFYKLTSGWAVTTVVNPQYEGAVTTVVNPQYE

Secondary structure (DSSP, 8-state):
-TT---EEEEETTTTEEEEE---S--BHHHHHHHHHHHS-TTS--TTEEEEETTTTEE---SS-BHHHH----EEEEEESEEEEEEE-TTS-EEEEEEETTSBHHHHHHHHHHHTT-S-GGGEEEEE-----EE--TT------SHHHHHHH-----HHHHHHHGGGB--TTSBSGGGT--TT-EEEEEE-SS--TT--TTT-HHHHHHHHHHHHHHHHTTSS---HHHHHHHHHHHHHHHHHHHHTT--SSS----GGGTS-HHHHHHS-HHHHHHHHHHHHHHHHHHHHHHHHHHHHHHHHTSTTTT-EEEEEEETT-SS-EEEEE-SSEEEEE-TTT--EEEEEEGGGEEEEEEETTTTEEEEEESSS--EEEE--HHHHHHHHHHHHHHHHHHT--TTT-----HHHHHHHH----/--SSSPPTT--TTS-EEEEEEETTTTEEEEEEE-TT-BHHHHHHHHHHHS-SSS--TTEEEEETTTTEEE--TT-BTTTTT--TT--EEEEESEEEEEEE-TTS-EEEEEEETTSBHHHHHHHHHHHHT-S-GGGEEEEEPPPP--GGGG-----S-HHHHHHH-----HHHHHHHGGGBPPTTSBSGGGT--TTSEEEEEE-SS--TT--TTT-HHHHHHHHHHHHHHHHTTSS---HHHHHHHHHHHHHHHHHHHHHHHSSSS-----STTS-HHHHHHS-HHHHHHHHHHHHHHHHHHHHHHHHHHHHHHHHTSTTTT-EEEEEEETT-SS-EEEEE-SSEEEEEETTT--EEEEEETTTEEEEEEETTTTEEEEEESSSPPEEEE--HHHHHHHHHHHHHHHHHHT------TTHHHHHHHT---/-EEEE--TT---/-EEEEE-TT--

GO terms:
  GO:0034334 adherens junction maintenance (P, IMP)
  GO:0043116 negative regulation of vascular permeability (P, IMP)
  GO:0045599 negative regulation of fat cell differentiation (P, IMP)
  GO:0045669 positive regulation of osteoblast differentiation (P, IMP)
  GO:0060173 limb development (P, IMP)
  GO:0034446 substrate adhesion-dependent cell spreading (P, IMP)
  GO:0033622 integrin activation (P, IMP)
  GO:0048041 focal adhesion assembly (P, IMP)
  GO:0072657 protein localization to membrane (P, IMP)
  GO:0007160 cell-matrix adhesion (P, IMP)
  GO:0051015 actin filament binding (F, IDA)
  GO:0001725 stress fiber (C, IDA)

Solvent-accessible surface area: 43144 Å² total; per-residue (Å²): 135,122,41,78,44,124,8,39,0,46,0,51,87,79,125,36,92,35,93,30,94,17,94,25,68,42,80,7,21,34,8,43,83,40,3,11,51,70,22,50,6,34,101,59,23,84,48,12,6,3,14,50,103,90,50,119,69,20,25,86,57,70,86,120,45,34,77,59,32,57,99,96,20,146,8,42,3,2,22,31,89,34,49,0,64,0,17,2,1,9,51,64,68,6,8,7,71,8,23,0,17,30,113,0,18,83,0,3,38,68,2,0,74,44,3,40,6,84,39,22,7,0,7,3,0,8,83,85,117,158,87,73,154,31,153,67,42,60,46,16,101,63,37,80,48,114,70,99,25,68,89,50,53,81,125,70,65,51,60,88,38,0,47,73,19,101,5,23,3,26,6,25,64,1,0,31,39,22,124,3,53,65,94,68,25,6,13,0,46,1,2,6,40,30,28,53,68,28,37,28,102,57,1,11,20,0,0,4,1,0,1,0,13,0,4,26,11,6,62,48,67,119,16,120,29,83,84,149,51,69,135,78,5,51,57,23,28,137,74,2,39,92,17,44,112,93,32,76,60,72,124,129,96,35,141,36,65,5,118,111,114,51,62,106,178,104,58,92,145,89,82,67,81,102,13,23,42,64,34,15,73,62,50,49,31,96,5,23,58,51,10,4,80,0,12,21,119,3,1,100,21,6,63,88,9,114,75,28,7,30,9,29,0,39,1,49,8,122,65,30,180,168,97,10,0,0,0,0,2,112,26,54,1,6,54,11,34,17,108,82,26,87,66,92,80,66,17,118,12,22,51,1,89,38,0,29,0,45,30,80,92,65,52,0,18,0,42,14,15,137,74,126,161,12,8,0,50,6,66,109,75,9,0,21,11,0,1,5,0,0,0,0,2,1,8,6,54,50,36,38,101,76,92,97,104,85,73,76,76,47,91,6,12,134,10,4,8,11,194,91,125,144,50,182,159,78,52,121,63,25,103,105,82,9,28,28,75,0,52,0,46,1,49,87,64,127,45,102,31,75,14,161,1,54,26,83,24,84,1,7,9,0,44,87,70,0,14,56,62,24,64,12,106,43,71,53,94,50,17,5,0,2,22,111,91,87,39,51,24,20,94,42,58,157,134,39,0,72,70,24,58,6,56,51,143,9,74,3,42,2,1,23,33,99,32,60,0,111,0,16,0,2,7,32,85,86,26,63,19,80,10,25,1,18,57,108,0,17,26,0,2,38,79,4,0,166,98,12,38,6,78,32,22,4,0,5,4,0,11,71,78,63,198,134,162,86,46,62,14,38,59,17,54,72,41,128,43,121,74,39,43,66,96,71,82,48,122,95,65,38,73,60,47,1,47,30,11,68,12,23,6,45,5,30,65,1,0,39,51,25,131,13,60,47,153,40,29,6,8,0,37,2,2,5,50,31,31,52,66,27,34,30,26,66,2,7,12,0,0,4,0,0,0,2,12,0,2,22,9,4,49,33,83,71,20,102,35,81,150,149,49,63,127,74,6,44,59,22,27,143,77,0,27,112,22,25,117,82,22,94,24,7,64,101,71,31,141,127,34,87,17,108,110,50,40,90,160,98,81,172,76,116,55,66,84,83,17,34,46,139,49,29,112,62,52,61,25,95,6,25,59,54,9,2,68,0,7,22,113,3,0,87,21,6,69,88,8,101,81,28,9,11,7,16,0,38,2,116,11,89,77,28,93,166,38,12,0,0,0,0,1,121,40,50,2,4,62,4,43,11,96,95,12,94,65,92,75,55,22,141,19,47,42,1,32,60,0,32,0,46,61,89,103,16,50,0,33,0,35,25,65,93,66,128,65,10,25,0,72,11,59,85,84,1,2,37,10,0,3,7,0,0,0,0,3,6,0,8,62,37,34,54,99,137,110,106,47,66,81,68,63,4,25,65,10,5,26,29,221,98,98,28,72,13,94,8,69,79,73,150,44,117,95,22,67,22,88,5,81,76,128,110

B-factor: mean 70.38, std 23.05, range [39.58, 164.6]

Organism: Mus musculus (NCBI:txid10090)

Radius of gyration: 33.85 Å; Cα contacts (8 Å, |Δi|>4): 1459; chains: 4; bounding box: 85×62×89 Å